Protein 4R5Z (pdb70)

Organism: Mycobacterium tuberculosis (strain ATCC 25618 / H37Rv) (NCBI:txid83332)

InterPro domains:
  IPR001917 Aminotransferase, class-II, pyridoxal-phosphate binding site [PS00599] (214-223)
  IPR004839 Aminotransferase, class I/classII, large domain [PF00155] (25-338)
  IPR005861 Histidinol-phosphate aminotransferase family [MF_01023] (4-350)
  IPR015421 Pyridoxal phosphate-dependent transferase, major domain [G3DSA:3.40.640.10] (36-262)
  IPR015422 Pyridoxal phosphate-dependent transferase, small domain [G3DSA:3.90.1150.10] (7-343)
  IPR015424 Pyridoxal phosphate-dependent transferase [SSF53383] (19-348)
  IPR024892 Aromatic amino acid aminotransferase [MF_01513] (5-351)
  IPR024892 Aromatic amino acid aminotransferase [NF002878] (1-352)
  IPR050106 Histidinol-phosphate aminotransferase [PTHR43643] (7-349)

Solvent-accessible surface area: 48320 Å² total; per-residue (Å²): 127,68,8,90,39,14,92,70,10,85,77,13,61,60,27,96,41,10,134,100,52,31,4,14,11,32,1,0,13,0,4,24,44,114,34,23,11,31,61,4,37,12,9,2,15,131,15,0,63,80,1,6,61,42,7,69,34,28,1,89,128,0,26,42,22,2,5,202,94,26,21,148,76,16,39,62,102,35,0,0,4,0,1,0,17,13,12,0,0,12,9,0,2,14,0,0,2,23,76,41,10,36,0,0,0,0,59,47,0,28,33,3,1,10,8,11,0,93,18,22,16,2,77,18,45,70,10,97,39,66,126,68,29,9,32,16,185,30,1,57,79,45,29,66,130,109,0,27,0,1,0,0,6,1,1,1,12,0,2,0,5,16,7,30,35,114,29,0,27,157,8,3,112,54,7,54,44,66,1,0,0,0,0,7,1,12,9,1,19,1,8,67,117,74,59,113,5,104,2,41,21,14,11,154,75,38,57,5,1,0,0,0,19,4,0,3,14,10,18,11,2,0,0,2,6,0,0,9,0,0,0,48,35,74,4,5,76,4,0,49,59,7,16,20,8,16,10,0,6,25,0,0,15,26,0,0,50,11,1,3,118,15,5,131,85,11,64,60,69,5,85,90,26,24,61,22,13,63,79,3,9,61,57,1,108,88,33,31,11,109,15,11,96,11,12,0,1,0,0,6,1,42,10,25,101,108,1,120,50,0,26,89,55,0,55,121,39,50,4,9,3,15,61,11,56,105,64,0,0,8,2,4,4,12,19,70,60,24,2,50,16,2,3,149,6,0,91,120,1,98,97,99,113,132,67,8,91,40,13,91,79,10,84,77,14,60,55,28,97,36,10,151,102,68,128,84,22,46,27,1,0,12,0,4,22,42,117,37,25,23,111,61,3,51,33,5,3,25,117,17,3,52,49,0,5,62,44,8,68,32,29,2,100,75,0,29,34,1,3,6,109,94,23,21,147,75,18,40,64,106,36,0,0,4,0,1,0,15,12,13,0,0,12,8,0,2,15,0,0,2,20,80,22,11,29,0,0,0,0,62,44,0,24,33,2,0,8,8,12,0,100,18,24,15,3,71,18,39,71,9,97,36,72,124,65,31,11,35,18,188,31,1,57,82,35,34,64,130,106,1,31,0,0,0,0,5,2,1,1,11,0,2,0,5,23,10,33,32,96,35,0,26,150,9,3,116,61,5,52,46,67,1,0,0,0,0,5,0,14,8,0,21,1,9,66,113,68,68,117,6,102,2,41,22,12,10,141,75,39,57,5,1,0,0,0,21,5,0,3,12,10,18,11,3,0,0,2,7,0,0,12,0,0,0,52,34,77,4,6,77,4,0,46,55,6,18,21,6,15,11,0,5,24,0,0,14,23,0,0,25,10,0,4,40,16,6,128,98,10,62,59,74,6,83,86,25,28,61,20,13,66,84,3,11,60,62,0,116,94,17,54,6,107,11,10,98,10,11,0,0,0,0,7,0,32,7,23,101,102,1,150,65,0,28,102,49,0,52,98,48,152,4,14,4,13,64,10,56,106,64,0,0,6,3,4,4,11,26,65,142,36,3,42,16,2,4,141,10,0,108,109,0,66,91,88,115,130,69,8,84,38,15,84,84,10,87,76,13,59,58,30,97,44,12,145,108,68,126,57,24,46,30,1,0,11,0,5,23,46,117,33,24,26,109,62,4,51,32,7,4,24,120,16,4,49,50,0,6,61,40,7,69,27,31,2,100,72,0,28,28,5,2,6,114,101,24,20,144,76,18,37,66,107,35,0,0,4,0,2,0,14,13,13,0,0,12,8,0,2,14,0,0,2,19,81,23,10,31,0,0,0,0,63,48,1,23,36,2,0,8,9,13,0,99,15,24,17,3,73,16,41,72,8,98,34,71,133,65,32,10,26,16,175,27,1,58,72,36,33,63,118,97,0,29,0,0,0,0,6,1,1,0,10,0,3,0,6,18,6,32,38,106,48,0,15,126,10,3,96,61,6,52,50,65,1,0,0,0,0,5,0,14,9,0,21,1,10,69,117,75,57,117,6,106,2,41,22,15,11,142,76,39,58,5,0,0,0,0,20,6,0,3,13,10,17,10,2,0,0,2,6,0,0,11,0,0,0,54,30,78,3,6,75,4,0,48,57,7,17,21,8,16,11,0,4,23,0,0,15,23,0,0,25,10,1,5,51,16,4,131,98,10,57,59,74,6,85,86,29,25,60,20,14,64,77,4,10,56,56,2,106,90,30,34,5,109,14,10,98,10,13,0,1,0,0,6,0,44,24,23,93,135,1,121,58,0,25,91,67,0,62,124,34,142,3,12,4,17,62,10,55,105,64,0,0,7,2,4,5,13,15,66,122,36,3,54,15,2,3,133,6,0,101,129,5,98,92,105,110,134,78,10,94,40,11,92,69,8,84,77,12,62,56,29,95,43,10,150,102,57,35,5,12,11,36,0,0,10,0,4,23,40,116,34,24,12,31,62,4,39,24,22,2,17,156,14,0,50,80,0,7,64,44,6,68,30,30,2,87,115,0,28,29,5,2,7,160,88,25,20,146,78,20,37,64,103,36,0,0,5,0,1,0,15,11,11,0,0,11,8,0,2,16,0,0,1,21,82,29,11,32,0,0,0,0,64,48,0,24,34,3,0,8,8,12,0,97,16,24,11,3,71,14,39,69,4,97,38,68,120,67,30,12,33,16,190,34,0,56,88,43,30,66,129,93,0,34,0,0,1,0,6,2,1,1,12,0,2,0,4,14,7,30,34,104,52,0,16,131,10,3,98,58,5,51,46,67,0,0,0,0,0,5,0,15,8,0,21,1,8,66,116,74,64,111,4,103,3,42,22,13,11,143,75,38,53,5,1,0,0,0,22,5,0,3,13,12,18,11,2,0,0,2,6,0,0,9,0,0,0,52,34,78,4,6,75,4,0,46,62,7,18,20,7,16,10,0,6,25,0,0,14,24,0,0,52,11,1,6,118,16,7,130,86,8,57,59,72,6,86,90,26,25,60,21,14,63,78,3,10,57,56,1,109,92,29,31,5,106,14,10,95,11,12,0,1,0,0,6,0,42,16,22,98,89,1,123,58,0,26,90,59,0,53,118,40,57,5,11,4,15,61,11,54,102,64,0,0,7,3,3,4,12,12,70,63,23,2,46,18,2,3,145,6,0,101,117,0,76,88,101,107

Nearest PDB structures (foldseek):
  4r5z-assembly2_C  TM=1.002E+00  e=1.868E-72  Mycobacterium tuberculosis H37Rv
  4wbt-assembly2_B-3  TM=9.098E-01  e=1.472E-32  Sinorhizobium meliloti 1021
  3cq5-assembly2_C  TM=9.211E-01  e=3.337E-32  unclassified
  4wbt-assembly1_C-2  TM=8.959E-01  e=2.641E-32  Sinorhizobium meliloti 1021
  1uu1-assembly1_A  TM=8.894E-01  e=3.536E-27  Thermotoga maritima

Structure (mmCIF, N/CA/C/O backbone):
data_4R5Z
#
_entry.id   4R5Z
#
_cell.length_a   256.920
_cell.length_b   77.556
_cell.length_c   117.914
_cell.angle_alpha   90.00
_cell.angle_beta   90.00
_cell.angle_gamma   90.00
#
_symmetry.space_group_name_H-M   'P 21 21 2'
#
loop_
_entity.id
_entity.type
_entity.pdbx_description
1 polymer 'Putative phenylalanine aminotransferase'
2 non-polymer 'SUCCINIC ACID'
3 non-polymer "4'-DEOXY-4'-AMINOPYRIDOXAL-5'-PHOSPHATE"
4 non-polymer GLYCEROL
5 non-polymer '4-(2-HYDROXYETHYL)-1-PIPERAZINE ETHANESULFONIC ACID'
6 water water
#
loop_
_atom_site.group_PDB
_atom_site.id
_atom_site.type_symbol
_atom_site.label_atom_id
_atom_site.label_alt_id
_atom_site.label_comp_id
_atom_site.label_asym_id
_atom_site.label_entity_id
_atom_site.label_seq_id
_atom_site.pdbx_PDB_ins_code
_atom_site.Cartn_x
_atom_site.Cartn_y
_atom_site.Cartn_z
_atom_site.occupancy
_atom_site.B_iso_or_equiv
_atom_site.auth_seq_id
_atom_site.auth_comp_id
_atom_site.auth_asym_id
_atom_site.auth_atom_id
_atom_site.pdbx_PDB_model_num
ATOM 1 N N . VAL A 1 2 ? 80.533 -43.507 -32.352 1.00 52.02 1 VAL A N 1
ATOM 2 C CA . VAL A 1 2 ? 80.814 -42.742 -31.104 1.00 50.11 1 VAL A CA 1
ATOM 3 C C . VAL A 1 2 ? 79.834 -41.580 -30.974 1.00 48.05 1 VAL A C 1
ATOM 4 O O . VAL A 1 2 ? 79.507 -40.907 -31.953 1.00 47.86 1 VAL A O 1
ATOM 8 N N . THR A 1 3 ? 79.356 -41.373 -29.753 1.00 46.08 2 THR A N 1
ATOM 9 C CA . THR A 1 3 ? 78.434 -40.293 -29.439 1.00 43.91 2 THR A CA 1
ATOM 10 C C . THR A 1 3 ? 79.064 -39.366 -28.409 1.00 40.93 2 THR A C 1
ATOM 11 O O . THR A 1 3 ? 80.052 -39.721 -27.762 1.00 39.31 2 THR A O 1
ATOM 15 N N . ALA A 1 4 ? 78.495 -38.175 -28.263 1.00 37.73 3 ALA A N 1
ATOM 16 C CA . ALA A 1 4 ? 78.918 -37.256 -27.214 1.00 35.46 3 ALA A CA 1
ATOM 17 C C . ALA A 1 4 ? 78.733 -37.908 -25.849 1.00 34.05 3 ALA A C 1
ATOM 18 O O . ALA A 1 4 ? 77.685 -38.481 -25.562 1.00 33.26 3 ALA A O 1
ATOM 20 N N . ARG A 1 5 ? 79.760 -37.814 -25.013 1.00 33.16 4 ARG A N 1
ATOM 21 C CA . ARG A 1 5 ? 79.701 -38.325 -23.655 1.00 33.42 4 ARG A CA 1
ATOM 22 C C . ARG A 1 5 ? 78.835 -37.392 -22.799 1.00 32.30 4 ARG A C 1
ATOM 23 O O . ARG A 1 5 ? 79.158 -36.221 -22.636 1.00 31.30 4 ARG A O 1
ATOM 31 N N . LEU A 1 6 ? 77.726 -37.921 -22.282 1.00 32.01 5 LEU A N 1
ATOM 32 C CA . LEU A 1 6 ? 76.804 -37.161 -21.433 1.00 31.69 5 LEU A CA 1
ATOM 33 C C . LEU A 1 6 ? 76.889 -37.664 -20.003 1.00 31.74 5 LEU A C 1
ATOM 34 O O . LEU A 1 6 ? 77.423 -38.748 -19.744 1.00 31.47 5 LEU A O 1
ATOM 39 N N . ARG A 1 7 ? 76.356 -36.881 -19.071 1.00 30.42 6 ARG A N 1
ATOM 40 C CA . ARG A 1 7 ? 76.434 -37.234 -17.660 1.00 30.15 6 ARG A CA 1
ATOM 41 C C . ARG A 1 7 ? 75.683 -38.531 -17.360 1.00 31.58 6 ARG A C 1
ATOM 42 O O . ARG A 1 7 ? 74.560 -38.719 -17.834 1.00 30.59 6 ARG A O 1
ATOM 50 N N . PRO A 1 8 ? 76.283 -39.420 -16.542 1.00 33.09 7 PRO A N 1
ATOM 51 C CA . PRO A 1 8 ? 75.614 -40.681 -16.219 1.00 33.98 7 PRO A CA 1
ATOM 52 C C . PRO A 1 8 ? 74.280 -40.529 -15.478 1.00 34.50 7 PRO A C 1
ATOM 53 O O . PRO A 1 8 ? 73.453 -41.437 -15.531 1.00 32.21 7 PRO A O 1
ATOM 57 N N . GLU A 1 9 ? 74.066 -39.391 -14.815 1.00 35.87 8 GLU A N 1
ATOM 58 C CA . GLU A 1 9 ? 72.817 -39.140 -14.079 1.00 36.37 8 GLU A CA 1
ATOM 59 C C . GLU A 1 9 ? 71.582 -39.027 -14.973 1.00 36.08 8 GLU A C 1
ATOM 60 O O . GLU A 1 9 ? 70.460 -39.128 -14.485 1.00 36.81 8 GLU A O 1
ATOM 66 N N . LEU A 1 10 ? 71.782 -38.786 -16.265 1.00 35.30 9 LEU A N 1
ATOM 67 C CA . LEU A 1 10 ? 70.671 -38.626 -17.201 1.00 36.07 9 LEU A CA 1
ATOM 68 C C . LEU A 1 10 ? 69.907 -39.915 -17.464 1.00 36.50 9 LEU A C 1
ATOM 69 O O . LEU A 1 10 ? 68.696 -39.883 -17.719 1.00 33.59 9 LEU A O 1
ATOM 74 N N . ALA A 1 11 ? 70.612 -41.044 -17.427 1.00 37.78 10 ALA A N 1
ATOM 75 C CA . ALA A 1 11 ? 69.979 -42.345 -17.656 1.00 38.16 10 ALA A CA 1
ATOM 76 C C . ALA A 1 11 ? 69.026 -42.654 -16.511 1.00 38.32 10 ALA A C 1
ATOM 77 O O . ALA A 1 11 ? 69.420 -42.653 -15.346 1.00 41.46 10 ALA A O 1
ATOM 79 N N . GLY A 1 12 ? 67.766 -42.905 -16.837 1.00 38.27 11 GLY A N 1
ATOM 80 C CA . GLY A 1 12 ? 66.755 -43.124 -15.809 1.00 37.65 11 GLY A CA 1
ATOM 81 C C . GLY A 1 12 ? 66.405 -41.885 -14.992 1.00 36.38 11 GLY A C 1
ATOM 82 O O . GLY A 1 12 ? 65.790 -42.007 -13.935 1.00 35.79 11 GLY A O 1
ATOM 83 N N . LEU A 1 13 ? 66.784 -40.694 -15.464 1.00 35.08 12 LEU A N 1
ATOM 84 C CA . LEU A 1 13 ? 66.339 -39.455 -14.822 1.00 34.53 12 LEU A CA 1
ATOM 85 C C . LEU A 1 13 ? 64.813 -39.396 -14.929 1.00 34.62 12 LEU A C 1
ATOM 86 O O . LEU A 1 13 ? 64.269 -39.565 -16.021 1.00 33.63 12 LEU A O 1
ATOM 91 N N . PRO A 1 14 ? 64.115 -39.192 -13.798 1.00 34.69 13 PRO A N 1
ATOM 92 C CA . PRO A 1 14 ? 62.646 -39.190 -13.841 1.00 35.68 13 PRO A CA 1
ATOM 93 C C . PRO A 1 14 ? 62.064 -37.889 -14.420 1.00 36.40 13 PRO A C 1
ATOM 94 O O . PRO A 1 14 ? 61.578 -37.028 -13.670 1.00 37.33 13 PRO A O 1
ATOM 98 N N . VAL A 1 15 ? 62.095 -37.778 -15.748 1.00 34.67 14 VAL A N 1
ATOM 99 C CA . VAL A 1 15 ? 61.639 -36.572 -16.461 1.00 34.69 14 VAL A CA 1
ATOM 100 C C . VAL A 1 15 ? 60.190 -36.225 -16.096 1.00 33.58 14 VAL A C 1
ATOM 101 O O . VAL A 1 15 ? 59.354 -37.113 -15.929 1.00 32.35 14 VAL A O 1
ATOM 105 N N . TYR A 1 16 ? 59.907 -34.928 -15.975 1.00 32.21 15 TYR A N 1
ATOM 106 C CA . TYR A 1 16 ? 58.563 -34.445 -15.652 1.00 29.80 15 TYR A CA 1
ATOM 107 C C . TYR A 1 16 ? 57.582 -34.755 -16.783 1.00 28.43 15 TYR A C 1
ATOM 108 O O . TYR A 1 16 ? 57.863 -34.470 -17.939 1.00 28.08 15 TYR A O 1
ATOM 117 N N . VAL A 1 17 ? 56.431 -35.328 -16.434 1.00 28.35 16 VAL A N 1
ATOM 118 C CA . VAL A 1 17 ? 55.389 -35.671 -17.415 1.00 27.59 16 VAL A CA 1
ATOM 119 C C . VAL A 1 17 ? 54.167 -34.773 -17.196 1.00 26.60 16 VAL A C 1
ATOM 120 O O . VAL A 1 17 ? 53.523 -34.846 -16.156 1.00 25.71 16 VAL A O 1
ATOM 124 N N . PRO A 1 18 ? 53.850 -33.917 -18.178 1.00 26.11 17 PRO A N 1
ATOM 125 C CA . PRO A 1 18 ? 52.753 -32.965 -18.018 1.00 26.18 17 PRO A CA 1
ATOM 126 C C . PRO A 1 18 ? 51.383 -33.602 -18.187 1.00 26.57 17 PRO A C 1
ATOM 127 O O . PRO A 1 18 ? 51.277 -34.695 -18.742 1.00 26.47 17 PRO A O 1
ATOM 131 N N . GLY A 1 19 ? 50.348 -32.910 -17.719 1.00 26.73 18 GLY A N 1
ATOM 132 C CA . GLY A 1 19 ? 48.970 -33.339 -17.921 1.00 27.39 18 GLY A CA 1
ATOM 133 C C . GLY A 1 19 ? 48.646 -33.294 -19.401 1.00 28.98 18 GLY A C 1
ATOM 134 O O . GLY A 1 19 ? 49.097 -32.399 -20.109 1.00 27.83 18 GLY A O 1
ATOM 135 N N . LYS A 1 20 ? 47.871 -34.262 -19.870 1.00 30.66 19 LYS A N 1
ATOM 136 C CA . LYS A 1 20 ? 47.580 -34.379 -21.291 1.00 32.95 19 LYS A CA 1
ATOM 137 C C . LYS A 1 20 ? 46.526 -33.374 -21.733 1.00 33.38 19 LYS A C 1
ATOM 138 O O . LYS A 1 20 ? 45.679 -32.956 -20.941 1.00 33.85 19 LYS A O 1
ATOM 144 N N . THR A 1 21 ? 46.612 -32.984 -23.001 1.00 33.85 20 THR A N 1
ATOM 145 C CA . THR A 1 21 ? 45.579 -32.199 -23.666 1.00 35.82 20 THR A CA 1
ATOM 146 C C . THR A 1 21 ? 45.000 -33.077 -24.763 1.00 33.37 20 THR A C 1
ATOM 147 O O . THR A 1 21 ? 45.734 -33.528 -25.639 1.00 33.16 20 THR A O 1
ATOM 151 N N . VAL A 1 22 ? 43.695 -33.323 -24.713 1.00 31.42 21 VAL A N 1
ATOM 152 C CA . VAL A 1 22 ? 43.053 -34.255 -25.637 1.00 29.88 21 VAL A CA 1
ATOM 153 C C . VAL A 1 22 ? 41.877 -33.588 -26.356 1.00 29.29 21 VAL A C 1
ATOM 154 O O . VAL A 1 22 ? 40.915 -33.170 -25.704 1.00 27.61 21 VAL A O 1
ATOM 158 N N . PRO A 1 23 ? 41.936 -33.504 -27.701 1.00 27.70 22 PRO A N 1
ATOM 159 C CA . PRO A 1 23 ? 40.800 -32.965 -28.453 1.00 27.42 22 PRO A CA 1
ATOM 160 C C . PRO A 1 23 ? 39.472 -33.619 -28.082 1.00 26.88 22 PRO A C 1
ATOM 161 O O . PRO A 1 23 ? 39.401 -34.834 -27.942 1.00 26.43 22 PRO A O 1
ATOM 165 N N . GLY A 1 24 ? 38.438 -32.807 -27.909 1.00 27.07 23 GLY A N 1
ATOM 166 C CA . GLY A 1 24 ? 37.101 -33.311 -27.623 1.00 27.11 23 GLY A CA 1
ATOM 167 C C . GLY A 1 24 ? 36.821 -33.535 -26.151 1.00 27.32 23 GLY A C 1
ATOM 168 O O . GLY A 1 24 ? 35.676 -33.795 -25.779 1.00 27.58 23 GLY A O 1
ATOM 169 N N . ALA A 1 25 ? 37.857 -33.438 -25.313 1.00 27.52 24 ALA A N 1
ATOM 170 C CA . ALA A 1 25 ? 37.757 -33.811 -23.902 1.00 27.48 24 ALA A CA 1
ATOM 171 C C . ALA A 1 25 ? 37.844 -32.603 -22.974 1.00 28.09 24 ALA A C 1
ATOM 172 O O . ALA A 1 25 ? 38.525 -31.622 -23.271 1.00 28.11 24 ALA A O 1
ATOM 174 N N . ILE A 1 26 ? 37.155 -32.689 -21.842 1.00 28.47 25 ILE A N 1
ATOM 175 C CA . ILE A 1 26 ? 37.289 -31.678 -20.796 1.00 29.58 25 ILE A CA 1
ATOM 176 C C . ILE A 1 26 ? 38.537 -31.988 -19.978 1.00 28.80 25 ILE A C 1
ATOM 177 O O . ILE A 1 26 ? 38.825 -33.153 -19.688 1.00 28.51 25 ILE A O 1
ATOM 182 N N . LYS A 1 27 ? 39.297 -30.952 -19.638 1.00 27.71 26 LYS A N 1
ATOM 183 C CA . LYS A 1 27 ? 40.583 -31.147 -18.978 1.00 27.32 26 LYS A CA 1
ATOM 184 C C . LYS A 1 27 ? 40.500 -30.880 -17.483 1.00 26.20 26 LYS A C 1
ATOM 185 O O . LYS A 1 27 ? 40.264 -29.754 -17.056 1.00 26.03 26 LYS A O 1
ATOM 191 N N . LEU A 1 28 ? 40.714 -31.929 -16.698 1.00 24.58 27 LEU A N 1
ATOM 192 C CA . LEU A 1 28 ? 40.723 -31.827 -15.250 1.00 24.45 27 LEU A CA 1
ATOM 193 C C . LEU A 1 28 ? 42.033 -32.383 -14.701 1.00 24.08 27 LEU A C 1
ATOM 194 O O . LEU A 1 28 ? 42.053 -32.985 -13.623 1.00 24.15 27 LEU A O 1
ATOM 199 N N . ALA A 1 29 ? 43.125 -32.170 -15.442 1.00 24.01 28 ALA A N 1
ATOM 200 C CA . ALA A 1 29 ? 44.400 -32.834 -15.161 1.00 23.10 28 ALA A CA 1
ATOM 201 C C . ALA A 1 29 ? 45.579 -31.920 -14.870 1.00 23.56 28 ALA A C 1
ATOM 202 O O . ALA A 1 29 ? 46.664 -32.425 -14.573 1.00 23.08 28 ALA A O 1
ATOM 204 N N . SER A 1 30 ? 45.403 -30.599 -14.961 1.00 23.42 29 SER A N 1
ATOM 205 C CA . SER A 1 30 ? 46.528 -29.674 -14.758 1.00 23.36 29 SER A CA 1
ATOM 206 C C . SER A 1 30 ? 46.276 -28.566 -13.732 1.00 22.98 29 SER A C 1
ATOM 207 O O . SER A 1 30 ? 47.071 -27.632 -13.622 1.00 22.96 29 SER A O 1
ATOM 210 N N . ASN A 1 31 ? 45.187 -28.677 -12.977 1.00 22.31 30 ASN A N 1
ATOM 211 C CA . ASN A 1 31 ? 44.828 -27.683 -11.952 1.00 22.53 30 ASN A CA 1
ATOM 212 C C . ASN A 1 31 ? 44.693 -26.252 -12.475 1.00 22.06 30 ASN A C 1
ATOM 213 O O . ASN A 1 31 ? 44.923 -25.293 -11.737 1.00 23.63 30 ASN A O 1
ATOM 218 N N . GLU A 1 32 ? 44.301 -26.109 -13.732 1.00 21.47 31 GLU A N 1
ATOM 219 C CA . GLU A 1 32 ? 44.099 -24.791 -14.330 1.00 21.53 31 GLU A CA 1
ATOM 220 C C . GLU A 1 32 ? 42.749 -24.215 -13.900 1.00 22.41 31 GLU A C 1
ATOM 221 O O . GLU A 1 32 ? 41.789 -24.958 -13.679 1.00 21.74 31 GLU A O 1
ATOM 227 N N . THR A 1 33 ? 42.675 -22.892 -13.781 1.00 22.69 32 THR A N 1
ATOM 228 C CA . THR A 1 33 ? 41.388 -22.220 -13.647 1.00 22.90 32 THR A CA 1
ATOM 229 C C . THR A 1 33 ? 40.828 -22.028 -15.047 1.00 23.02 32 THR A C 1
ATOM 230 O O . THR A 1 33 ? 41.578 -22.073 -16.025 1.00 23.79 32 THR A O 1
ATOM 234 N N . VAL A 1 34 ? 39.514 -21.838 -15.149 1.00 22.75 33 VAL A N 1
ATOM 235 C CA . VAL A 1 34 ? 38.820 -21.963 -16.438 1.00 23.38 33 VAL A CA 1
ATOM 236 C C . VAL A 1 34 ? 38.610 -20.666 -17.221 1.00 23.65 33 VAL A C 1
ATOM 237 O O . VAL A 1 34 ? 38.142 -20.717 -18.350 1.00 23.34 33 VAL A O 1
ATOM 241 N N . PHE A 1 35 ? 38.977 -19.518 -16.650 1.00 24.27 34 PHE A N 1
ATOM 242 C CA . PHE A 1 35 ? 38.651 -18.221 -17.261 1.00 24.57 34 PHE A CA 1
ATOM 243 C C . PHE A 1 35 ? 39.805 -17.557 -17.987 1.00 24.42 34 PHE A C 1
ATOM 244 O O . PHE A 1 35 ? 40.926 -17.518 -17.490 1.00 23.57 34 PHE A O 1
ATOM 252 N N . GLY A 1 36 ? 39.509 -17.016 -19.165 1.00 24.76 35 GLY A N 1
ATOM 253 C CA . GLY A 1 36 ? 40.458 -16.190 -19.901 1.00 25.41 35 GLY A CA 1
ATOM 254 C C . GLY A 1 36 ? 40.736 -14.881 -19.179 1.00 25.00 35 GLY A C 1
ATOM 255 O O . GLY A 1 36 ? 40.100 -14.582 -18.170 1.00 25.04 35 GLY A O 1
ATOM 256 N N . PRO A 1 37 ? 41.699 -14.099 -19.684 1.00 24.53 36 PRO A N 1
ATOM 257 C CA . PRO A 1 37 ? 42.140 -12.897 -18.982 1.00 24.50 36 PRO A CA 1
ATOM 258 C C . PRO A 1 37 ? 41.080 -11.790 -18.923 1.00 23.43 36 PRO A C 1
ATOM 259 O O . PRO A 1 37 ? 40.290 -11.634 -19.851 1.00 22.40 36 PRO A O 1
ATOM 263 N N . LEU A 1 38 ? 41.077 -11.045 -17.821 1.00 23.06 37 LEU A N 1
ATOM 264 C CA . LEU A 1 38 ? 40.265 -9.833 -17.686 1.00 23.34 37 LEU A CA 1
ATOM 265 C C . LEU A 1 38 ? 40.687 -8.785 -18.718 1.00 22.78 37 LEU A C 1
ATOM 266 O O . LEU A 1 38 ? 41.828 -8.800 -19.182 1.00 23.12 37 LEU A O 1
ATOM 271 N N . PRO A 1 39 ? 39.781 -7.851 -19.063 1.00 23.01 38 PRO A N 1
ATOM 272 C CA . PRO A 1 39 ? 40.117 -6.780 -20.012 1.00 22.29 38 PRO A CA 1
ATOM 273 C C . PRO A 1 39 ? 41.439 -6.063 -19.728 1.00 21.93 38 PRO A C 1
ATOM 274 O O . PRO A 1 39 ? 42.221 -5.850 -20.646 1.00 21.69 38 PRO A O 1
ATOM 278 N N . SER A 1 40 ? 41.688 -5.698 -18.473 1.00 21.71 39 SER A N 1
ATOM 279 C CA . SER A 1 40 ? 42.925 -4.994 -18.115 1.00 22.09 39 SER A CA 1
ATOM 280 C C . SER A 1 40 ? 44.175 -5.864 -18.316 1.00 21.65 39 SER A C 1
ATOM 281 O O . SER A 1 40 ? 45.244 -5.358 -18.650 1.00 22.02 39 SER A O 1
ATOM 284 N N . VAL A 1 41 ? 44.036 -7.171 -18.113 1.00 21.58 40 VAL A N 1
ATOM 285 C CA . VAL A 1 41 ? 45.148 -8.099 -18.295 1.00 21.49 40 VAL A CA 1
ATOM 286 C C . VAL A 1 41 ? 45.421 -8.265 -19.789 1.00 22.03 40 VAL A C 1
ATOM 287 O O . VAL A 1 41 ? 46.567 -8.215 -20.234 1.00 22.24 40 VAL A O 1
ATOM 291 N N . ARG A 1 42 ? 44.358 -8.426 -20.567 1.00 22.17 41 ARG A N 1
ATOM 292 C CA . ARG A 1 42 ? 44.475 -8.479 -22.014 1.00 22.35 41 ARG A CA 1
ATOM 293 C C . ARG A 1 42 ? 45.127 -7.208 -22.571 1.00 22.19 41 ARG A C 1
ATOM 294 O O . ARG A 1 42 ? 45.951 -7.283 -23.472 1.00 21.46 41 ARG A O 1
ATOM 302 N N . ALA A 1 43 ? 44.755 -6.052 -22.026 1.00 21.67 42 ALA A N 1
ATOM 303 C CA . ALA A 1 43 ? 45.299 -4.788 -22.486 1.00 21.87 42 ALA A CA 1
ATOM 304 C C . ALA A 1 43 ? 46.807 -4.712 -22.233 1.00 21.47 42 ALA A C 1
ATOM 305 O O . ALA A 1 43 ? 47.562 -4.276 -23.099 1.00 21.93 42 ALA A O 1
ATOM 307 N N . ALA A 1 44 ? 47.232 -5.153 -21.050 1.00 21.28 43 ALA A N 1
ATOM 308 C CA . ALA A 1 44 ? 48.648 -5.153 -20.674 1.00 21.30 43 ALA A CA 1
ATOM 309 C C . ALA A 1 44 ? 49.483 -6.088 -21.548 1.00 21.14 43 ALA A C 1
ATOM 310 O O . ALA A 1 44 ? 50.635 -5.782 -21.884 1.00 21.60 43 ALA A O 1
ATOM 312 N N . ILE A 1 45 ? 48.907 -7.230 -21.910 1.00 21.04 44 ILE A N 1
ATOM 313 C CA . ILE A 1 45 ? 49.584 -8.162 -22.804 1.00 21.21 44 ILE A CA 1
ATOM 314 C C . ILE A 1 45 ? 49.810 -7.500 -24.171 1.00 21.56 44 ILE A C 1
ATOM 315 O O . ILE A 1 45 ? 50.917 -7.553 -24.712 1.00 20.69 44 ILE A O 1
ATOM 320 N N . ASP A 1 46 ? 48.782 -6.855 -24.720 1.00 22.22 45 ASP A N 1
ATOM 321 C CA . ASP A 1 46 ? 48.939 -6.223 -26.040 1.00 22.94 45 ASP A CA 1
ATOM 322 C C . ASP A 1 46 ? 49.885 -5.024 -26.008 1.00 23.03 45 ASP A C 1
ATOM 323 O O . ASP A 1 46 ? 50.661 -4.812 -26.940 1.00 23.29 45 ASP A O 1
ATOM 328 N N . ARG A 1 47 ? 49.828 -4.248 -24.929 1.00 24.14 46 ARG A N 1
ATOM 329 C CA . ARG A 1 47 ? 50.731 -3.111 -24.742 1.00 25.39 46 ARG A CA 1
ATOM 330 C C . ARG A 1 47 ? 52.184 -3.588 -24.715 1.00 24.46 46 ARG A C 1
ATOM 331 O O . ARG A 1 47 ? 53.047 -3.001 -25.367 1.00 24.27 46 ARG A O 1
ATOM 339 N N . ALA A 1 48 ? 52.437 -4.673 -23.986 1.00 23.23 47 ALA A N 1
ATOM 340 C CA . ALA A 1 48 ? 53.767 -5.273 -23.925 1.00 22.58 47 ALA A CA 1
ATOM 341 C C . ALA A 1 48 ? 54.172 -5.862 -25.276 1.00 22.30 47 ALA A C 1
ATOM 342 O O . ALA A 1 48 ? 55.362 -5.891 -25.623 1.00 20.95 47 ALA A O 1
ATOM 344 N N . THR A 1 49 ? 53.185 -6.323 -26.037 1.00 21.59 48 THR A N 1
ATOM 345 C CA . THR A 1 49 ? 53.436 -6.863 -27.373 1.00 22.26 48 THR A CA 1
ATOM 346 C C . THR A 1 49 ? 54.077 -5.830 -28.309 1.00 21.92 48 THR A C 1
ATOM 347 O O . THR A 1 49 ? 54.861 -6.189 -29.184 1.00 21.53 48 THR A O 1
ATOM 351 N N . ASP A 1 50 ? 53.765 -4.552 -28.105 1.00 22.64 49 ASP A N 1
ATOM 352 C CA . ASP A 1 50 ? 54.344 -3.477 -28.921 1.00 23.39 49 ASP A CA 1
ATOM 353 C C . ASP A 1 50 ? 55.875 -3.481 -28.950 1.00 23.17 49 ASP A C 1
ATOM 354 O O . ASP A 1 50 ? 56.470 -3.143 -29.969 1.00 22.88 49 ASP A O 1
ATOM 359 N N . THR A 1 51 ? 56.507 -3.836 -27.834 1.00 23.27 50 THR A N 1
ATOM 360 C CA . THR A 1 51 ? 57.962 -3.744 -27.714 1.00 23.85 50 THR A CA 1
ATOM 361 C C . THR A 1 51 ? 58.609 -5.115 -27.528 1.00 23.72 50 THR A C 1
ATOM 362 O O . THR A 1 51 ? 59.655 -5.245 -26.888 1.00 22.46 50 THR A O 1
ATOM 366 N N . VAL A 1 52 ? 58.011 -6.132 -28.147 1.00 24.03 51 VAL A N 1
ATOM 367 C CA . VAL A 1 52 ? 58.504 -7.496 -28.031 1.00 23.80 51 VAL A CA 1
ATOM 368 C C . VAL A 1 52 ? 59.886 -7.699 -28.680 1.00 23.78 51 VAL A C 1
ATOM 369 O O . VAL A 1 52 ? 60.548 -8.701 -28.430 1.00 23.40 51 VAL A O 1
ATOM 373 N N . ASN A 1 53 ? 60.311 -6.755 -29.518 1.00 22.77 52 ASN A N 1
ATOM 374 C CA . ASN A 1 53 ? 61.678 -6.746 -30.041 1.00 22.97 52 ASN A CA 1
ATOM 375 C C . ASN A 1 53 ? 62.743 -6.438 -28.982 1.00 23.15 52 ASN A C 1
ATOM 376 O O . ASN A 1 53 ? 63.919 -6.705 -29.205 1.00 23.26 52 ASN A O 1
ATOM 381 N N . ARG A 1 54 ? 62.327 -5.858 -27.856 1.00 23.37 53 ARG A N 1
ATOM 382 C CA . ARG A 1 54 ? 63.229 -5.535 -26.753 1.00 22.91 53 ARG A CA 1
ATOM 383 C C . ARG A 1 54 ? 63.206 -6.628 -25.693 1.00 22.07 53 ARG A C 1
ATOM 384 O O . ARG A 1 54 ? 62.178 -7.266 -25.465 1.00 21.39 53 ARG A O 1
ATOM 392 N N . TYR A 1 55 ? 64.354 -6.837 -25.049 1.00 21.41 54 TYR A N 1
ATOM 393 C CA . TYR A 1 55 ? 64.478 -7.810 -23.962 1.00 20.54 54 TYR A CA 1
ATOM 394 C C . TYR A 1 55 ? 63.575 -7.433 -22.786 1.00 19.79 54 TYR A C 1
ATOM 395 O O . TYR A 1 55 ? 63.236 -6.270 -22.613 1.00 19.19 54 TYR A O 1
ATOM 404 N N . PRO A 1 56 ? 63.172 -8.423 -21.972 1.00 19.43 55 PRO A N 1
ATOM 405 C CA . PRO A 1 56 ? 62.454 -8.060 -20.758 1.00 19.60 55 PRO A CA 1
ATOM 406 C C . PRO A 1 56 ? 63.378 -7.421 -19.745 1.00 19.46 55 PRO A C 1
ATOM 407 O O . PRO A 1 56 ? 64.588 -7.518 -19.874 1.00 18.74 55 PRO A O 1
ATOM 411 N N . ASP A 1 57 ? 62.795 -6.810 -18.725 1.00 20.08 56 ASP A N 1
ATOM 412 C CA . ASP A 1 57 ? 63.553 -6.414 -17.551 1.00 20.36 56 ASP A CA 1
ATOM 413 C C . ASP A 1 57 ? 64.020 -7.695 -16.858 1.00 20.09 56 ASP A C 1
ATOM 414 O O . ASP A 1 57 ? 63.209 -8.482 -16.366 1.00 19.79 56 ASP A O 1
ATOM 419 N N . ASN A 1 58 ? 65.333 -7.891 -16.839 1.00 20.71 57 ASN A N 1
ATOM 420 C CA . ASN A 1 58 ? 65.954 -9.053 -16.210 1.00 20.48 57 ASN A CA 1
ATOM 421 C C . ASN A 1 58 ? 65.628 -9.149 -14.724 1.00 20.94 57 ASN A C 1
ATOM 422 O O . ASN A 1 58 ? 65.532 -10.244 -14.176 1.00 22.67 57 ASN A O 1
ATOM 427 N N . GLY A 1 59 ? 65.451 -7.997 -14.084 1.00 20.69 58 GLY A N 1
ATOM 428 C CA . GLY A 1 59 ? 65.181 -7.925 -12.660 1.00 20.96 58 GLY A CA 1
ATOM 429 C C . GLY A 1 59 ? 63.714 -7.793 -12.284 1.00 20.70 58 GLY A C 1
ATOM 430 O O . GLY A 1 59 ? 63.404 -7.716 -11.102 1.00 21.20 58 GLY A O 1
ATOM 431 N N . CYS A 1 60 ? 62.805 -7.752 -13.262 1.00 20.24 59 CYS A N 1
ATOM 432 C CA . CYS A 1 60 ? 61.366 -7.692 -12.966 1.00 20.41 59 CYS A CA 1
ATOM 433 C C . CYS A 1 60 ? 61.049 -6.633 -11.896 1.00 20.53 59 CYS A C 1
ATOM 434 O O . CYS A 1 60 ? 60.273 -6.877 -10.972 1.00 19.81 59 CYS A O 1
ATOM 437 N N . VAL A 1 61 ? 61.648 -5.456 -12.044 1.00 20.65 60 VAL A N 1
ATOM 438 C CA . VAL A 1 61 ? 61.641 -4.438 -10.988 1.00 20.84 60 VAL A CA 1
ATOM 439 C C . VAL A 1 61 ? 60.227 -3.988 -10.620 1.00 20.58 60 VAL A C 1
ATOM 440 O O . VAL A 1 61 ? 59.848 -4.016 -9.449 1.00 21.66 60 VAL A O 1
ATOM 444 N N . GLN A 1 62 ? 59.438 -3.592 -11.611 1.00 20.66 61 GLN A N 1
ATOM 445 C CA . GLN A 1 62 ? 58.085 -3.108 -11.335 1.00 20.68 61 GLN A CA 1
ATOM 446 C C . GLN A 1 62 ? 57.169 -4.219 -10.803 1.00 20.29 61 GLN A C 1
ATOM 447 O O . GLN A 1 62 ? 56.329 -3.977 -9.939 1.00 19.91 61 GLN A O 1
ATOM 453 N N . LEU A 1 63 ? 57.348 -5.446 -11.280 1.00 19.92 62 LEU A N 1
ATOM 454 C CA . LEU A 1 63 ? 56.588 -6.572 -10.737 1.00 19.70 62 LEU A CA 1
ATOM 455 C C . LEU A 1 63 ? 56.914 -6.819 -9.257 1.00 19.57 62 LEU A C 1
ATOM 456 O O . LEU A 1 63 ? 56.019 -7.042 -8.450 1.00 19.99 62 LEU A O 1
ATOM 461 N N . LYS A 1 64 ? 58.196 -6.786 -8.910 1.00 20.18 63 LYS A N 1
ATOM 462 C CA . LYS A 1 64 ? 58.619 -6.951 -7.516 1.00 20.05 63 LYS A CA 1
ATOM 463 C C . LYS A 1 64 ? 58.052 -5.863 -6.617 1.00 20.25 63 LYS A C 1
ATOM 464 O O . LYS A 1 64 ? 57.660 -6.134 -5.479 1.00 20.17 63 LYS A O 1
ATOM 470 N N . ALA A 1 65 ? 58.008 -4.632 -7.124 1.00 20.53 64 ALA A N 1
ATOM 471 C CA . ALA A 1 65 ? 57.403 -3.535 -6.372 1.00 20.51 64 ALA A CA 1
ATOM 472 C C . ALA A 1 65 ? 55.917 -3.800 -6.155 1.00 20.21 64 ALA A C 1
ATOM 473 O O . ALA A 1 65 ? 55.423 -3.573 -5.066 1.00 20.66 64 ALA A O 1
ATOM 475 N N . ALA A 1 66 ? 55.220 -4.296 -7.178 1.00 20.24 65 ALA A N 1
ATOM 476 C CA . ALA A 1 66 ? 53.794 -4.622 -7.048 1.00 20.26 65 ALA A CA 1
ATOM 477 C C . ALA A 1 66 ? 53.576 -5.791 -6.089 1.00 19.79 65 ALA A C 1
ATOM 478 O O . ALA A 1 66 ? 52.663 -5.756 -5.267 1.00 18.81 65 ALA A O 1
ATOM 480 N N . LEU A 1 67 ? 54.422 -6.819 -6.184 1.00 19.61 66 LEU A N 1
ATOM 481 C CA . LEU A 1 67 ? 54.321 -7.966 -5.278 1.00 19.66 66 LEU A CA 1
ATOM 482 C C . LEU A 1 67 ? 54.578 -7.568 -3.822 1.00 20.28 66 LEU A C 1
ATOM 483 O O . LEU A 1 67 ? 53.841 -7.968 -2.921 1.00 19.49 66 LEU A O 1
ATOM 488 N N . ALA A 1 68 ? 55.619 -6.770 -3.594 1.00 21.22 67 ALA A N 1
ATOM 489 C CA . ALA A 1 68 ? 55.936 -6.296 -2.248 1.00 22.08 67 ALA A CA 1
ATOM 490 C C . ALA A 1 68 ? 54.755 -5.518 -1.647 1.00 22.71 67 ALA A C 1
ATOM 491 O O . ALA A 1 68 ? 54.383 -5.738 -0.496 1.00 23.04 67 ALA A O 1
ATOM 493 N N . ARG A 1 69 ? 54.137 -4.656 -2.446 1.00 24.21 68 ARG A N 1
ATOM 494 C CA . ARG A 1 69 ? 52.968 -3.885 -1.996 1.00 26.01 68 ARG A CA 1
ATOM 495 C C . ARG A 1 69 ? 51.803 -4.802 -1.637 1.00 25.77 68 ARG A C 1
ATOM 496 O O . ARG A 1 69 ? 51.160 -4.616 -0.613 1.00 24.87 68 ARG A O 1
ATOM 504 N N . HIS A 1 70 ? 51.552 -5.789 -2.491 1.00 25.23 69 HIS A N 1
ATOM 505 C CA A HIS A 1 70 ? 50.503 -6.752 -2.198 0.50 25.72 69 HIS A CA 1
ATOM 506 C CA B HIS A 1 70 ? 50.554 -6.851 -2.278 0.50 25.78 69 HIS A CA 1
ATOM 507 C C . HIS A 1 70 ? 50.822 -7.611 -0.972 1.00 25.85 69 HIS A C 1
ATOM 508 O O . HIS A 1 70 ? 49.910 -8.002 -0.255 1.00 25.65 69 HIS A O 1
ATOM 521 N N . LEU A 1 71 ? 52.100 -7.832 -0.685 1.00 26.10 70 LEU A N 1
ATOM 522 C CA . LEU A 1 71 ? 52.513 -8.616 0.493 1.00 26.31 70 LEU A CA 1
ATOM 523 C C . LEU A 1 71 ? 52.402 -7.848 1.814 1.00 26.69 70 LEU A C 1
ATOM 524 O O . LEU A 1 71 ? 52.384 -8.459 2.881 1.00 26.78 70 LEU A O 1
ATOM 529 N N . GLY A 1 72 ? 52.337 -6.521 1.742 1.00 27.44 71 GLY A N 1
ATOM 530 C CA . GLY A 1 72 ? 52.174 -5.688 2.925 1.00 27.70 71 GLY A CA 1
ATOM 531 C C . GLY A 1 72 ? 53.447 -5.026 3.413 1.00 27.87 71 GLY A C 1
ATOM 532 O O . GLY A 1 72 ? 54.536 -5.319 2.911 1.00 26.97 71 GLY A O 1
ATOM 533 N N . PRO A 1 73 ? 53.319 -4.147 4.430 1.00 29.29 72 PRO A N 1
ATOM 534 C CA . PRO A 1 73 ? 54.383 -3.244 4.919 1.00 29.65 72 PRO A CA 1
ATOM 535 C C . PRO A 1 73 ? 55.679 -3.921 5.368 1.00 29.36 72 PRO A C 1
ATOM 536 O O . PRO A 1 73 ? 56.744 -3.299 5.334 1.00 30.04 72 PRO A O 1
ATOM 540 N N . ASP A 1 74 ? 55.597 -5.178 5.785 1.00 29.54 73 ASP A N 1
ATOM 541 C CA . ASP A 1 74 ? 56.781 -5.911 6.231 1.00 29.80 73 ASP A CA 1
ATOM 542 C C . ASP A 1 74 ? 57.680 -6.414 5.094 1.00 28.55 73 ASP A C 1
ATOM 543 O O . ASP A 1 74 ? 58.782 -6.899 5.355 1.00 29.16 73 ASP A O 1
ATOM 548 N N . PHE A 1 75 ? 57.226 -6.304 3.848 1.00 26.95 74 PHE A N 1
ATOM 549 C CA . PHE A 1 75 ? 57.980 -6.828 2.714 1.00 25.62 74 PHE A CA 1
ATOM 550 C C . PHE A 1 75 ? 58.242 -5.760 1.662 1.00 24.37 74 PHE A C 1
ATOM 551 O O . PHE A 1 75 ? 57.344 -5.013 1.292 1.00 24.18 74 PHE A O 1
ATOM 559 N N . ALA A 1 76 ? 59.498 -5.699 1.221 1.00 23.25 75 ALA A N 1
ATOM 560 C CA . ALA A 1 76 ? 59.970 -4.810 0.169 1.00 22.18 75 ALA A CA 1
ATOM 561 C C . ALA A 1 76 ? 60.462 -5.654 -1.019 1.00 21.34 75 ALA A C 1
ATOM 562 O O . ALA A 1 76 ? 60.529 -6.880 -0.925 1.00 20.10 75 ALA A O 1
ATOM 564 N N . PRO A 1 77 ? 60.800 -5.008 -2.147 1.00 21.92 76 PRO A N 1
ATOM 565 C CA . PRO A 1 77 ? 61.290 -5.755 -3.316 1.00 22.36 76 PRO A CA 1
ATOM 566 C C . PRO A 1 77 ? 62.489 -6.671 -3.051 1.00 22.31 76 PRO A C 1
ATOM 567 O O . PRO A 1 77 ? 62.607 -7.722 -3.677 1.00 22.48 76 PRO A O 1
ATOM 571 N N . GLU A 1 78 ? 63.358 -6.286 -2.122 1.00 22.34 77 GLU A N 1
ATOM 572 C CA . GLU A 1 78 ? 64.524 -7.101 -1.780 1.00 22.36 77 GLU A CA 1
ATOM 573 C C . GLU A 1 78 ? 64.142 -8.474 -1.212 1.00 21.63 77 GLU A C 1
ATOM 574 O O . GLU A 1 78 ? 64.975 -9.370 -1.176 1.00 21.95 77 GLU A O 1
ATOM 580 N N . HIS A 1 79 ? 62.891 -8.632 -0.782 1.00 20.93 78 HIS A N 1
ATOM 581 C CA . HIS A 1 79 ? 62.406 -9.913 -0.258 1.00 21.22 78 HIS A CA 1
ATOM 582 C C . HIS A 1 79 ? 61.728 -10.792 -1.316 1.00 20.99 78 HIS A C 1
ATOM 583 O O . HIS A 1 79 ? 61.183 -11.857 -0.989 1.00 20.27 78 HIS A O 1
ATOM 590 N N . VAL A 1 80 ? 61.787 -10.365 -2.574 1.00 20.62 79 VAL A N 1
ATOM 591 C CA . VAL A 1 80 ? 61.060 -11.029 -3.642 1.00 20.85 79 VAL A CA 1
ATOM 592 C C . VAL A 1 80 ? 61.972 -11.376 -4.815 1.00 20.50 79 VAL A C 1
ATOM 593 O O . VAL A 1 80 ? 62.682 -10.518 -5.327 1.00 19.69 79 VAL A O 1
ATOM 597 N N . ALA A 1 81 ? 61.960 -12.649 -5.205 1.00 20.47 80 ALA A N 1
ATOM 598 C CA . ALA A 1 81 ? 62.541 -13.104 -6.456 1.00 20.31 80 ALA A CA 1
ATOM 599 C C . ALA A 1 81 ? 61.397 -13.534 -7.368 1.00 20.55 80 ALA A C 1
ATOM 600 O O . ALA A 1 81 ? 60.347 -13.972 -6.891 1.00 20.73 80 ALA A O 1
ATOM 602 N N . VAL A 1 82 ? 61.606 -13.380 -8.672 1.00 20.64 81 VAL A N 1
ATOM 603 C CA . VAL A 1 82 ? 60.621 -13.756 -9.672 1.00 20.74 81 VAL A CA 1
ATOM 604 C C . VAL A 1 82 ? 61.281 -14.743 -10.619 1.00 20.79 81 VAL A C 1
ATOM 605 O O . VAL A 1 82 ? 62.452 -14.581 -10.971 1.00 20.84 81 VAL A O 1
ATOM 609 N N . GLY A 1 83 ? 60.536 -15.770 -11.012 1.00 20.09 82 GLY A N 1
ATOM 610 C CA . GLY A 1 83 ? 61.062 -16.827 -11.852 1.00 20.31 82 GLY A CA 1
ATOM 611 C C . GLY A 1 83 ? 60.062 -17.260 -12.902 1.00 20.61 82 GLY A C 1
ATOM 612 O O . GLY A 1 83 ? 58.859 -16.975 -12.803 1.00 20.90 82 GLY A O 1
ATOM 613 N N . CYS A 1 84 ? 60.565 -17.969 -13.903 1.00 20.67 83 CYS A N 1
ATOM 614 C CA . CYS A 1 84 ? 59.745 -18.434 -15.008 1.00 21.45 83 CYS A CA 1
ATOM 615 C C . CYS A 1 84 ? 58.941 -19.657 -14.557 1.00 21.32 83 CYS A C 1
ATOM 616 O O . CYS A 1 84 ? 59.324 -20.812 -14.788 1.00 22.07 83 CYS A O 1
ATOM 619 N N . GLY A 1 85 ? 57.817 -19.369 -13.907 1.00 21.67 84 GLY A N 1
ATOM 620 C CA . GLY A 1 85 ? 57.041 -20.359 -13.169 1.00 21.02 84 GLY A CA 1
ATOM 621 C C . GLY A 1 85 ? 57.744 -20.654 -11.859 1.00 21.07 84 GLY A C 1
ATOM 622 O O . GLY A 1 85 ? 58.976 -20.504 -11.750 1.00 20.90 84 GLY A O 1
ATOM 623 N N . SER A 1 86 ? 56.986 -21.070 -10.853 1.00 21.90 85 SER A N 1
ATOM 624 C CA . SER A 1 86 ? 57.604 -21.544 -9.614 1.00 23.02 85 SER A CA 1
ATOM 625 C C . SER A 1 86 ? 58.437 -22.803 -9.860 1.00 21.58 85 SER A C 1
ATOM 626 O O . SER A 1 86 ? 59.343 -23.100 -9.078 1.00 21.29 85 SER A O 1
ATOM 629 N N . VAL A 1 87 ? 58.175 -23.521 -10.955 1.00 20.96 86 VAL A N 1
ATOM 630 C CA . VAL A 1 87 ? 59.056 -24.637 -11.341 1.00 21.07 86 VAL A CA 1
ATOM 631 C C . VAL A 1 87 ? 60.513 -24.210 -11.549 1.00 20.08 86 VAL A C 1
ATOM 632 O O . VAL A 1 87 ? 61.420 -24.962 -11.206 1.00 20.23 86 VAL A O 1
ATOM 636 N N . SER A 1 88 ? 60.732 -23.020 -12.107 1.00 19.64 87 SER A N 1
ATOM 637 C CA . SER A 1 88 ? 62.097 -22.475 -12.259 1.00 19.51 87 SER A CA 1
ATOM 638 C C . SER A 1 88 ? 62.740 -22.137 -10.920 1.00 19.71 87 SER A C 1
ATOM 639 O O . SER A 1 88 ? 63.939 -22.369 -10.712 1.00 20.04 87 SER A O 1
ATOM 642 N N . LEU A 1 89 ? 61.945 -21.572 -10.019 1.00 20.10 88 LEU A N 1
ATOM 643 C CA . LEU A 1 89 ? 62.419 -21.220 -8.683 1.00 20.56 88 LEU A CA 1
ATOM 644 C C . LEU A 1 89 ? 62.793 -22.458 -7.869 1.00 20.55 88 LEU A C 1
ATOM 645 O O . LEU A 1 89 ? 63.740 -22.415 -7.069 1.00 20.77 88 LEU A O 1
ATOM 650 N N . CYS A 1 90 ? 62.073 -23.560 -8.077 1.00 20.98 89 CYS A N 1
ATOM 651 C CA . CYS A 1 90 ? 62.442 -24.822 -7.441 1.00 21.42 89 CYS A CA 1
ATOM 652 C C . CYS A 1 90 ? 63.853 -25.233 -7.862 1.00 21.16 89 CYS A C 1
ATOM 653 O O . CYS A 1 90 ? 64.652 -25.629 -7.022 1.00 20.94 89 CYS A O 1
ATOM 656 N N . GLN A 1 91 ? 64.168 -25.114 -9.153 1.00 21.32 90 GLN A N 1
ATOM 657 C CA . GLN A 1 91 ? 65.510 -25.461 -9.628 1.00 21.63 90 GLN A CA 1
ATOM 658 C C . GLN A 1 91 ? 66.544 -24.486 -9.078 1.00 20.73 90 GLN A C 1
ATOM 659 O O . GLN A 1 91 ? 67.626 -24.894 -8.688 1.00 19.64 90 GLN A O 1
ATOM 665 N N . GLN A 1 92 ? 66.200 -23.204 -9.042 1.00 20.45 91 GLN A N 1
ATOM 666 C CA . GLN A 1 92 ? 67.114 -22.192 -8.521 1.00 20.71 91 GLN A CA 1
ATOM 667 C C . GLN A 1 92 ? 67.434 -22.453 -7.044 1.00 19.95 91 GLN A C 1
ATOM 668 O O . GLN A 1 92 ? 68.565 -22.286 -6.621 1.00 19.51 91 GLN A O 1
ATOM 674 N N . LEU A 1 93 ? 66.443 -22.900 -6.283 1.00 19.44 92 LEU A N 1
ATOM 675 C CA . LEU A 1 93 ? 66.662 -23.272 -4.887 1.00 19.52 92 LEU A CA 1
ATOM 676 C C . LEU A 1 93 ? 67.668 -24.408 -4.732 1.00 19.84 92 LEU A C 1
ATOM 677 O O . LEU A 1 93 ? 68.499 -24.383 -3.824 1.00 19.87 92 LEU A O 1
ATOM 682 N N . VAL A 1 94 ? 67.575 -25.400 -5.617 1.00 19.67 93 VAL A N 1
ATOM 683 C CA . VAL A 1 94 ? 68.510 -26.509 -5.626 1.00 19.95 93 VAL A CA 1
ATOM 684 C C . VAL A 1 94 ? 69.894 -25.976 -5.996 1.00 20.11 93 VAL A C 1
ATOM 685 O O . VAL A 1 94 ? 70.900 -26.351 -5.390 1.00 19.83 93 VAL A O 1
ATOM 689 N N . GLN A 1 95 ? 69.943 -25.076 -6.976 1.00 20.33 94 GLN A N 1
ATOM 690 C CA . GLN A 1 95 ? 71.223 -24.564 -7.465 1.00 20.94 94 GLN A CA 1
ATOM 691 C C . GLN A 1 95 ? 71.955 -23.694 -6.454 1.00 20.75 94 GLN A C 1
ATOM 692 O O . GLN A 1 95 ? 73.177 -23.572 -6.529 1.00 21.22 94 GLN A O 1
ATOM 698 N N . VAL A 1 96 ? 71.225 -23.087 -5.522 1.00 20.60 95 VAL A N 1
ATOM 699 C CA . VAL A 1 96 ? 71.872 -22.261 -4.500 1.00 20.94 95 VAL A CA 1
ATOM 700 C C . VAL A 1 96 ? 72.246 -23.049 -3.243 1.00 21.37 95 VAL A C 1
ATOM 701 O O . VAL A 1 96 ? 73.038 -22.561 -2.429 1.00 21.68 95 VAL A O 1
ATOM 705 N N . THR A 1 97 ? 71.712 -24.267 -3.097 1.00 20.85 96 THR A N 1
ATOM 706 C CA . THR A 1 97 ? 71.918 -25.056 -1.875 1.00 21.40 96 THR A CA 1
ATOM 707 C C . THR A 1 97 ? 72.657 -26.381 -2.045 1.00 22.45 96 THR A C 1
ATOM 708 O O . THR A 1 97 ? 73.411 -26.780 -1.159 1.00 23.05 96 THR A O 1
ATOM 712 N N . ALA A 1 98 ? 72.419 -27.079 -3.150 1.00 23.14 97 ALA A N 1
ATOM 713 C CA . ALA A 1 98 ? 72.786 -28.492 -3.244 1.00 24.49 97 ALA A CA 1
ATOM 714 C C . ALA A 1 98 ? 73.741 -28.776 -4.389 1.00 25.42 97 ALA A C 1
ATOM 715 O O . ALA A 1 98 ? 73.575 -28.256 -5.494 1.00 25.99 97 ALA A O 1
ATOM 717 N N . SER A 1 99 ? 74.737 -29.614 -4.116 1.00 26.80 98 SER A N 1
ATOM 718 C CA . SER A 1 99 ? 75.603 -30.140 -5.162 1.00 26.11 98 SER A CA 1
ATOM 719 C C . SER A 1 99 ? 75.860 -31.638 -4.938 1.00 26.86 98 SER A C 1
ATOM 720 O O . SER A 1 99 ? 75.046 -32.331 -4.321 1.00 25.52 98 SER A O 1
ATOM 723 N N . VAL A 1 100 ? 76.978 -32.136 -5.444 1.00 25.63 99 VAL A N 1
ATOM 724 C CA . VAL A 1 100 ? 77.206 -33.574 -5.492 1.00 26.90 99 VAL A CA 1
ATOM 725 C C . VAL A 1 100 ? 77.221 -34.169 -4.085 1.00 26.33 99 VAL A C 1
ATOM 726 O O . VAL A 1 100 ? 77.958 -33.707 -3.221 1.00 25.45 99 VAL A O 1
ATOM 730 N N . GLY A 1 101 ? 76.375 -35.174 -3.865 1.00 26.30 100 GLY A N 1
ATOM 731 C CA . GLY A 1 101 ? 76.339 -35.913 -2.599 1.00 26.28 100 GLY A CA 1
ATOM 732 C C . GLY A 1 101 ? 75.488 -35.271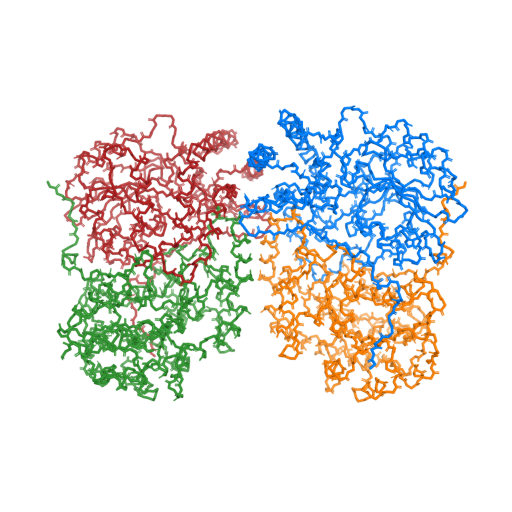 -1.514 1.00 26.57 100 GLY A C 1
ATOM 733 O O . GLY A 1 101 ? 75.340 -35.825 -0.425 1.00 26.03 100 GLY A O 1
ATOM 734 N N . ASP A 1 102 ? 74.925 -34.100 -1.790 1.00 25.23 101 ASP A N 1
ATOM 735 C CA . ASP A 1 102 ? 74.053 -33.455 -0.820 1.00 24.66 101 ASP A CA 1
ATOM 736 C C . ASP A 1 102 ? 72.684 -34.100 -0.826 1.00 24.06 101 ASP A C 1
ATOM 737 O O . ASP A 1 102 ? 72.346 -34.847 -1.746 1.00 24.08 101 ASP A O 1
ATOM 742 N N . GLU A 1 103 ? 71.908 -33.796 0.210 1.00 23.32 102 GLU A N 1
ATOM 743 C CA . GLU A 1 103 ? 70.595 -34.366 0.405 1.00 23.59 102 GLU A CA 1
ATOM 744 C C . GLU A 1 103 ? 69.534 -33.272 0.382 1.00 23.02 102 GLU A C 1
ATOM 745 O O . GLU A 1 103 ? 69.728 -32.177 0.924 1.00 23.31 102 GLU A O 1
ATOM 751 N N . VAL A 1 104 ? 68.420 -33.574 -0.267 1.00 22.29 103 VAL A N 1
ATOM 752 C CA . VAL A 1 104 ? 67.269 -32.684 -0.302 1.00 21.45 103 VAL A CA 1
ATOM 753 C C . VAL A 1 104 ? 66.072 -33.486 0.166 1.00 20.80 103 VAL A C 1
ATOM 754 O O . VAL A 1 104 ? 65.756 -34.531 -0.406 1.00 20.82 103 VAL A O 1
ATOM 758 N N . VAL A 1 105 ? 65.425 -32.997 1.217 1.00 20.48 104 VAL A N 1
ATOM 759 C CA . VAL A 1 105 ? 64.375 -33.728 1.904 1.00 21.22 104 VAL A CA 1
ATOM 760 C C . VAL A 1 105 ? 63.015 -33.176 1.520 1.00 21.20 104 VAL A C 1
ATOM 761 O O . VAL A 1 105 ? 62.817 -31.964 1.507 1.00 20.57 104 VAL A O 1
ATOM 765 N N . PHE A 1 106 ? 62.086 -34.069 1.194 1.00 21.24 105 PHE A N 1
ATOM 766 C CA . PHE A 1 106 ? 60.691 -33.694 1.003 1.00 22.10 105 PHE A CA 1
ATOM 767 C C . PHE A 1 106 ? 59.770 -34.881 1.217 1.00 22.63 105 PHE A C 1
ATOM 768 O O . PHE A 1 106 ? 60.192 -36.029 1.107 1.00 23.45 105 PHE A O 1
ATOM 776 N N . GLY A 1 107 ? 58.516 -34.586 1.544 1.00 22.77 106 GLY A N 1
ATOM 777 C CA . GLY A 1 107 ? 57.477 -35.598 1.639 1.00 22.19 106 GLY A CA 1
ATOM 778 C C . GLY A 1 107 ? 57.233 -36.227 0.282 1.00 22.39 106 GLY A C 1
ATOM 779 O O . GLY A 1 107 ? 57.522 -35.615 -0.748 1.00 22.79 106 GLY A O 1
ATOM 780 N N . TRP A 1 108 ? 56.724 -37.455 0.279 1.00 21.83 107 TRP A N 1
ATOM 781 C CA . TRP A 1 108 ? 56.436 -38.180 -0.958 1.00 22.43 107 TRP A CA 1
ATOM 782 C C . TRP A 1 108 ? 55.298 -39.172 -0.740 1.00 22.76 107 TRP A C 1
ATOM 783 O O . TRP A 1 108 ? 55.335 -39.912 0.244 1.00 22.59 107 TRP A O 1
ATOM 794 N N . ARG A 1 109 ? 54.307 -39.238 -1.637 1.00 23.50 108 ARG A N 1
ATOM 795 C CA . ARG A 1 109 ? 54.284 -38.530 -2.924 1.00 24.07 108 ARG A CA 1
ATOM 796 C C . ARG A 1 109 ? 54.031 -37.021 -2.801 1.00 23.63 108 ARG A C 1
ATOM 797 O O . ARG A 1 109 ? 53.165 -36.579 -2.043 1.00 23.88 108 ARG A O 1
ATOM 805 N N . SER A 1 110 ? 54.803 -36.256 -3.569 1.00 23.42 109 SER A N 1
ATOM 806 C CA . SER A 1 110 ? 54.695 -34.806 -3.646 1.00 23.03 109 SER A CA 1
ATOM 807 C C . SER A 1 110 ? 54.943 -34.366 -5.086 1.00 22.56 109 SER A C 1
ATOM 808 O O . SER A 1 110 ? 54.876 -35.167 -6.009 1.00 21.30 109 SER A O 1
ATOM 811 N N . PHE A 1 111 ? 55.211 -33.085 -5.280 1.00 23.27 110 PHE A N 1
ATOM 812 C CA . PHE A 1 111 ? 55.414 -32.547 -6.620 1.00 23.90 110 PHE A CA 1
ATOM 813 C C . PHE A 1 111 ? 56.468 -33.360 -7.396 1.00 24.99 110 PHE A C 1
ATOM 814 O O . PHE A 1 111 ? 57.616 -33.485 -6.962 1.00 23.83 110 PHE A O 1
ATOM 822 N N . GLU A 1 112 ? 56.084 -33.907 -8.548 1.00 26.10 111 GLU A N 1
ATOM 823 C CA . GLU A 1 112 ? 56.970 -34.825 -9.285 1.0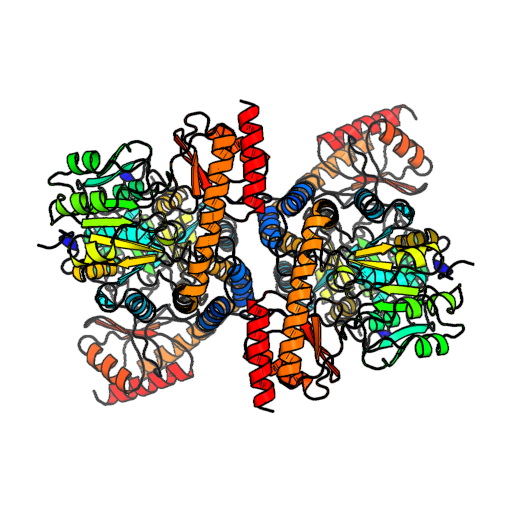0 27.58 111 GLU A CA 1
ATOM 824 C C . GLU A 1 112 ? 58.200 -34.118 -9.877 1.00 26.62 111 GLU A C 1
ATOM 825 O O . GLU A 1 112 ? 59.130 -34.758 -10.363 1.00 26.97 111 GLU A O 1
ATOM 831 N N . LEU A 1 113 ? 58.191 -32.794 -9.810 1.00 25.35 112 LEU A N 1
ATOM 832 C CA . LEU A 1 113 ? 59.296 -31.965 -10.253 1.00 25.99 112 LEU A CA 1
ATOM 833 C C . LEU A 1 113 ? 60.538 -32.115 -9.353 1.00 24.61 112 LEU A C 1
ATOM 834 O O . LEU A 1 113 ? 61.666 -32.003 -9.825 1.00 24.21 112 LEU A O 1
ATOM 839 N N . TYR A 1 114 ? 60.332 -32.357 -8.059 1.00 23.69 113 TYR A N 1
ATOM 840 C CA . TYR A 1 114 ? 61.433 -32.283 -7.100 1.00 23.50 113 TYR A CA 1
ATOM 841 C C . TYR A 1 114 ? 62.534 -33.318 -7.353 1.00 23.01 113 TYR A C 1
ATOM 842 O O . TYR A 1 114 ? 63.694 -32.954 -7.434 1.00 22.85 113 TYR A O 1
ATOM 851 N N . PRO A 1 115 ? 62.178 -34.608 -7.495 1.00 23.33 114 PRO A N 1
ATOM 852 C CA . PRO A 1 115 ? 63.256 -35.582 -7.668 1.00 23.44 114 PRO A CA 1
ATOM 853 C C . PRO A 1 115 ? 64.216 -35.322 -8.837 1.00 23.07 114 PRO A C 1
ATOM 854 O O . PRO A 1 115 ? 65.423 -35.287 -8.608 1.00 22.82 114 PRO A O 1
ATOM 858 N N . PRO A 1 116 ? 63.704 -35.119 -10.071 1.00 23.48 115 PRO A N 1
ATOM 859 C CA . PRO A 1 116 ? 64.676 -34.895 -11.151 1.00 23.25 115 PRO A CA 1
ATOM 860 C C . PRO A 1 116 ? 65.558 -33.662 -10.956 1.00 22.91 115 PRO A C 1
ATOM 861 O O . PRO A 1 116 ? 66.753 -33.718 -11.243 1.00 22.59 115 PRO A O 1
ATOM 865 N N . GLN A 1 117 ? 64.995 -32.559 -10.467 1.00 22.59 116 GLN A N 1
ATOM 866 C CA . GLN A 1 117 ? 65.811 -31.353 -10.267 1.00 23.08 116 GLN A CA 1
ATOM 867 C C . GLN A 1 117 ? 66.935 -31.590 -9.253 1.00 22.59 116 GLN A C 1
ATOM 868 O O . GLN A 1 117 ? 68.075 -31.150 -9.447 1.00 22.50 116 GLN A O 1
ATOM 874 N N . VAL A 1 118 ? 66.616 -32.318 -8.192 1.00 22.55 117 VAL A N 1
ATOM 875 C CA . VAL A 1 118 ? 67.623 -32.718 -7.206 1.00 23.12 117 VAL A CA 1
ATOM 876 C C . VAL A 1 118 ? 68.710 -33.575 -7.859 1.00 23.19 117 VAL A C 1
ATOM 877 O O . VAL A 1 118 ? 69.906 -33.364 -7.623 1.00 23.48 117 VAL A O 1
ATOM 881 N N . ARG A 1 119 ? 68.305 -34.520 -8.704 1.00 24.25 118 ARG A N 1
ATOM 882 C CA . ARG A 1 119 ? 69.276 -35.419 -9.338 1.00 25.89 118 ARG A CA 1
ATOM 883 C C . ARG A 1 119 ? 70.162 -34.693 -10.346 1.00 25.07 118 ARG A C 1
ATOM 884 O O . ARG A 1 119 ? 71.338 -35.028 -10.499 1.00 23.19 118 ARG A O 1
ATOM 892 N N . VAL A 1 120 ? 69.617 -33.686 -11.019 1.00 24.97 119 VAL A N 1
ATOM 893 C CA . VAL A 1 120 ? 70.414 -32.889 -11.958 1.00 25.34 119 VAL A CA 1
ATOM 894 C C . VAL A 1 120 ? 71.581 -32.218 -11.241 1.00 25.62 119 VAL A C 1
ATOM 895 O O . VAL A 1 120 ? 72.675 -32.078 -11.809 1.00 25.82 119 VAL A O 1
ATOM 899 N N . ALA A 1 121 ? 71.368 -31.837 -9.984 1.00 24.67 120 ALA A N 1
ATOM 900 C CA . ALA A 1 121 ? 72.433 -31.251 -9.170 1.00 25.17 120 ALA A CA 1
ATOM 901 C C . ALA A 1 121 ? 73.483 -32.263 -8.695 1.00 25.43 120 ALA A C 1
ATOM 902 O O . ALA A 1 121 ? 74.502 -31.872 -8.127 1.00 26.40 120 ALA A O 1
ATOM 904 N N . GLY A 1 122 ? 73.241 -33.556 -8.915 1.00 24.99 121 GLY A N 1
ATOM 905 C CA . GLY A 1 122 ? 74.088 -34.597 -8.348 1.00 24.46 121 GLY A CA 1
ATOM 906 C C . GLY A 1 122 ? 73.791 -34.863 -6.882 1.00 23.91 121 GLY A C 1
ATOM 907 O O . GLY A 1 122 ? 74.561 -35.537 -6.196 1.00 24.05 121 GLY A O 1
ATOM 908 N N . ALA A 1 123 ? 72.670 -34.341 -6.396 1.00 23.92 122 ALA A N 1
ATOM 909 C CA . ALA A 1 123 ? 72.262 -34.555 -5.018 1.00 23.52 122 ALA A CA 1
ATOM 910 C C . ALA A 1 123 ? 71.284 -35.730 -4.955 1.00 23.89 122 ALA A C 1
ATOM 911 O O . ALA A 1 123 ? 70.847 -36.247 -5.987 1.00 23.27 122 ALA A O 1
ATOM 913 N N . ILE A 1 124 ? 70.953 -36.160 -3.744 1.00 24.43 123 ILE A N 1
ATOM 914 C CA . ILE A 1 124 ? 70.037 -37.277 -3.567 1.00 24.95 123 ILE A CA 1
ATOM 915 C C . ILE A 1 124 ? 68.713 -36.836 -2.925 1.00 23.28 123 ILE A C 1
ATOM 916 O O . ILE A 1 124 ? 68.696 -36.185 -1.877 1.00 22.13 123 ILE A O 1
ATOM 921 N N . PRO A 1 125 ? 67.587 -37.183 -3.561 1.00 23.17 124 PRO A N 1
ATOM 922 C CA . PRO A 1 125 ? 66.308 -36.880 -2.929 1.00 22.71 124 PRO A CA 1
ATOM 923 C C . PRO A 1 125 ? 65.999 -37.851 -1.790 1.00 22.60 124 PRO A C 1
ATOM 924 O O . PRO A 1 125 ? 66.104 -39.071 -1.965 1.00 23.31 124 PRO A O 1
ATOM 928 N N . ILE A 1 126 ? 65.660 -37.307 -0.627 1.00 22.35 125 ILE A N 1
ATOM 929 C CA . ILE A 1 126 ? 65.207 -38.103 0.505 1.00 22.21 125 ILE A CA 1
ATOM 930 C C . ILE A 1 126 ? 63.694 -37.952 0.591 1.00 22.41 125 ILE A C 1
ATOM 931 O O . ILE A 1 126 ? 63.182 -36.965 1.120 1.00 21.96 125 ILE A O 1
ATOM 936 N N . GLN A 1 127 ? 62.995 -38.949 0.063 1.00 22.33 126 GLN A N 1
ATOM 937 C CA . GLN A 1 127 ? 61.550 -38.924 -0.103 1.00 23.19 126 GLN A CA 1
ATOM 938 C C . GLN A 1 127 ? 60.863 -39.570 1.097 1.00 23.78 126 GLN A C 1
ATOM 939 O O . GLN A 1 127 ? 60.842 -40.795 1.238 1.00 24.45 126 GLN A O 1
ATOM 945 N N . VAL A 1 128 ? 60.321 -38.733 1.974 1.00 23.29 127 VAL A N 1
ATOM 946 C CA . VAL A 1 128 ? 59.812 -39.177 3.265 1.00 22.92 127 VAL A CA 1
ATOM 947 C C . VAL A 1 128 ? 58.325 -39.492 3.133 1.00 23.38 127 VAL A C 1
ATOM 948 O O . VAL A 1 128 ? 57.552 -38.618 2.737 1.00 22.30 127 VAL A O 1
ATOM 952 N N . PRO A 1 129 ? 57.914 -40.739 3.450 1.00 24.22 128 PRO A N 1
ATOM 953 C CA . PRO A 1 129 ? 56.508 -41.104 3.256 1.00 24.49 128 PRO A CA 1
ATOM 954 C C . PRO A 1 129 ? 55.518 -40.185 3.957 1.00 24.76 128 PRO A C 1
ATOM 955 O O . PRO A 1 129 ? 55.806 -39.644 5.027 1.00 24.99 128 PRO A O 1
ATOM 959 N N . LEU A 1 130 ? 54.345 -40.040 3.357 1.00 24.65 129 LEU A N 1
ATOM 960 C CA . LEU A 1 130 ? 53.259 -39.297 3.968 1.00 25.15 129 LEU A CA 1
ATOM 961 C C . LEU A 1 130 ? 52.616 -40.115 5.084 1.00 26.89 129 LEU A C 1
ATOM 962 O O . LEU A 1 130 ? 52.795 -41.330 5.152 1.00 27.47 129 LEU A O 1
ATOM 967 N N . THR A 1 131 ? 51.890 -39.429 5.963 1.00 27.65 130 THR A N 1
ATOM 968 C CA A THR A 1 131 ? 51.012 -40.092 6.925 0.50 28.67 130 THR A CA 1
ATOM 969 C CA B THR A 1 131 ? 51.012 -40.067 6.945 0.50 28.88 130 THR A CA 1
ATOM 970 C C . THR A 1 131 ? 49.608 -39.549 6.698 1.00 28.72 130 THR A C 1
ATOM 971 O O . THR A 1 131 ? 49.404 -38.343 6.671 1.00 27.94 130 THR A O 1
ATOM 978 N N . ASP A 1 132 ? 48.647 -40.453 6.499 1.00 29.59 131 ASP A N 1
ATOM 979 C CA . ASP A 1 132 ? 47.271 -40.073 6.141 1.00 30.78 131 ASP A CA 1
ATOM 980 C C . ASP A 1 132 ? 47.234 -39.037 5.002 1.00 28.85 131 ASP A C 1
ATOM 981 O O . ASP A 1 132 ? 46.553 -38.016 5.104 1.00 29.02 131 ASP A O 1
ATOM 986 N N . HIS A 1 133 ? 47.998 -39.304 3.942 1.00 26.74 132 HIS A N 1
ATOM 987 C CA . HIS A 1 133 ? 48.060 -38.457 2.740 1.00 26.03 132 HIS A CA 1
ATOM 988 C C . HIS A 1 133 ? 48.567 -37.036 2.999 1.00 24.86 132 HIS A C 1
ATOM 989 O O . HIS A 1 133 ? 48.346 -36.135 2.187 1.00 24.19 132 HIS A O 1
ATOM 996 N N . THR A 1 134 ? 49.275 -36.857 4.112 1.00 23.89 133 THR A N 1
ATOM 997 C CA . THR A 1 134 ? 49.693 -35.545 4.583 1.00 23.78 133 THR A CA 1
ATOM 998 C C . THR A 1 134 ? 51.186 -35.596 4.899 1.00 23.23 133 THR A C 1
ATOM 999 O O . THR A 1 134 ? 51.694 -36.620 5.365 1.00 23.57 133 THR A O 1
ATOM 1003 N N . PHE A 1 135 ? 51.898 -34.512 4.617 1.00 22.62 134 PHE A N 1
ATOM 1004 C CA . PHE A 1 135 ? 53.325 -34.426 4.959 1.00 23.01 134 PHE A CA 1
ATOM 1005 C C . PHE A 1 135 ? 53.542 -34.813 6.428 1.00 23.07 134 PHE A C 1
ATOM 1006 O O . PHE A 1 135 ? 52.790 -34.393 7.297 1.00 23.80 134 PHE A O 1
ATOM 1014 N N . ASP A 1 136 ? 54.565 -35.621 6.690 1.00 22.94 135 ASP A N 1
ATOM 1015 C CA . ASP A 1 136 ? 54.892 -36.063 8.048 1.00 23.42 135 ASP A CA 1
ATOM 1016 C C . ASP A 1 136 ? 56.098 -35.256 8.515 1.00 23.60 135 ASP A C 1
ATOM 1017 O O . ASP A 1 136 ? 57.250 -35.648 8.312 1.00 24.15 135 ASP A O 1
ATOM 1022 N N . LEU A 1 137 ? 55.821 -34.110 9.127 1.00 24.18 136 LEU A N 1
ATOM 1023 C CA . LEU A 1 137 ? 56.863 -33.171 9.510 1.00 23.76 136 LEU A CA 1
ATOM 1024 C C . LEU A 1 137 ? 57.764 -33.792 10.573 1.00 23.52 136 LEU A C 1
ATOM 1025 O O . LEU A 1 137 ? 58.976 -33.585 10.559 1.00 22.73 136 LEU A O 1
ATOM 1030 N N . TYR A 1 138 ? 57.167 -34.572 11.472 1.00 23.62 137 TYR A N 1
ATOM 1031 C CA . TYR A 1 138 ? 57.933 -35.298 12.492 1.00 23.75 137 TYR A CA 1
ATOM 1032 C C . TYR A 1 138 ? 58.978 -36.213 11.844 1.00 22.48 137 TYR A C 1
ATOM 1033 O O . TYR A 1 138 ? 60.148 -36.201 12.229 1.00 22.66 137 TYR A O 1
ATOM 1042 N N . ALA A 1 139 ? 58.559 -36.990 10.851 1.00 22.63 138 ALA A N 1
ATOM 1043 C CA . ALA A 1 139 ? 59.465 -37.912 10.178 1.00 23.10 138 ALA A CA 1
ATOM 1044 C C . ALA A 1 139 ? 60.530 -37.162 9.375 1.00 22.73 138 ALA A C 1
ATOM 1045 O O . ALA A 1 139 ? 61.678 -37.578 9.323 1.00 21.52 138 ALA A O 1
ATOM 1047 N N . MET A 1 140 ? 60.136 -36.055 8.750 1.00 23.35 139 MET A N 1
ATOM 1048 C CA . MET A 1 140 ? 61.060 -35.274 7.928 1.00 23.20 139 MET A CA 1
ATOM 1049 C C . MET A 1 140 ? 62.180 -34.671 8.764 1.00 23.34 139 MET A C 1
ATOM 1050 O O . MET A 1 140 ? 63.343 -34.707 8.371 1.00 23.67 139 MET A O 1
ATOM 1055 N N . LEU A 1 141 ? 61.829 -34.140 9.929 1.00 23.85 140 LEU A N 1
ATOM 1056 C CA . LEU A 1 141 ? 62.817 -33.571 10.836 1.00 24.15 140 LEU A CA 1
ATOM 1057 C C . LEU A 1 141 ? 63.842 -34.614 11.251 1.00 23.70 140 LEU A C 1
ATOM 1058 O O . LEU A 1 141 ? 65.039 -34.351 11.282 1.00 22.03 140 LEU A O 1
ATOM 1063 N N . ALA A 1 142 ? 63.358 -35.808 11.569 1.00 23.90 141 ALA A N 1
ATOM 1064 C CA . ALA A 1 142 ? 64.231 -36.872 12.040 1.00 23.52 141 ALA A CA 1
ATOM 1065 C C . ALA A 1 142 ? 65.238 -37.296 10.976 1.00 23.63 141 ALA A C 1
ATOM 1066 O O . ALA A 1 142 ? 66.320 -37.749 11.314 1.00 24.07 141 ALA A O 1
ATOM 1068 N N . THR A 1 143 ? 64.907 -37.138 9.693 1.00 23.81 142 THR A N 1
ATOM 1069 C CA . THR A 1 143 ? 65.795 -37.628 8.634 1.00 25.39 142 THR A CA 1
ATOM 1070 C C . THR A 1 143 ? 66.838 -36.592 8.179 1.00 24.64 142 THR A C 1
ATOM 1071 O O . THR A 1 143 ? 67.678 -36.877 7.323 1.00 24.40 142 THR A O 1
ATOM 1075 N N . VAL A 1 144 ? 66.812 -35.413 8.797 1.00 23.54 143 VAL A N 1
ATOM 1076 C CA . VAL A 1 144 ? 67.835 -34.399 8.565 1.00 23.78 143 VAL A CA 1
ATOM 1077 C C . VAL A 1 144 ? 69.198 -34.931 8.999 1.00 23.31 143 VAL A C 1
ATOM 1078 O O . VAL A 1 144 ? 69.308 -35.599 10.024 1.00 22.95 143 VAL A O 1
ATOM 1082 N N . THR A 1 145 ? 70.218 -34.661 8.189 1.00 23.39 144 THR A N 1
ATOM 1083 C CA . THR A 1 145 ? 71.602 -35.000 8.517 1.00 23.75 144 THR A CA 1
ATOM 1084 C C . THR A 1 145 ? 72.475 -33.793 8.238 1.00 24.45 144 THR A C 1
ATOM 1085 O O . THR A 1 145 ? 71.976 -32.746 7.833 1.00 23.66 144 THR A O 1
ATOM 1089 N N . ASP A 1 146 ? 73.781 -33.959 8.437 1.00 26.21 145 ASP A N 1
ATOM 1090 C CA . ASP A 1 146 ? 74.766 -32.925 8.135 1.00 27.77 145 ASP A CA 1
ATOM 1091 C C . ASP A 1 146 ? 74.816 -32.538 6.645 1.00 27.10 145 ASP A C 1
ATOM 1092 O O . ASP A 1 146 ? 75.274 -31.453 6.314 1.00 27.28 145 ASP A O 1
ATOM 1097 N N . ARG A 1 147 ? 74.380 -33.424 5.753 1.00 26.05 146 ARG A N 1
ATOM 1098 C CA . ARG A 1 147 ? 74.399 -33.127 4.319 1.00 25.83 146 ARG A CA 1
ATOM 1099 C C . ARG A 1 147 ? 73.034 -32.666 3.781 1.00 23.64 146 ARG A C 1
ATOM 1100 O O . ARG A 1 147 ? 72.882 -32.474 2.578 1.00 23.89 146 ARG A O 1
ATOM 1108 N N . THR A 1 148 ? 72.049 -32.489 4.656 1.00 22.43 147 THR A N 1
ATOM 1109 C CA . THR A 1 148 ? 70.763 -31.914 4.252 1.00 21.81 147 THR A CA 1
ATOM 1110 C C . THR A 1 148 ? 70.938 -30.417 3.928 1.00 22.80 147 THR A C 1
ATOM 1111 O O . THR A 1 148 ? 71.231 -29.617 4.815 1.00 21.80 147 THR A O 1
ATOM 1115 N N . ARG A 1 149 ? 70.736 -30.050 2.666 1.00 22.83 148 ARG A N 1
ATOM 1116 C CA . ARG A 1 149 ? 70.937 -28.667 2.217 1.00 23.90 148 ARG A CA 1
ATOM 1117 C C . ARG A 1 149 ? 69.638 -27.926 1.904 1.00 23.08 148 ARG A C 1
ATOM 1118 O O . ARG A 1 149 ? 69.642 -26.705 1.781 1.00 23.54 148 ARG A O 1
ATOM 1126 N N . LEU A 1 150 ? 68.542 -28.658 1.745 1.00 21.94 149 LEU A N 1
ATOM 1127 C CA . LEU A 1 150 ? 67.270 -28.051 1.365 1.00 21.73 149 LEU A CA 1
ATOM 1128 C C . LEU A 1 150 ? 66.125 -28.951 1.755 1.00 20.94 149 LEU A C 1
ATOM 1129 O O . LEU A 1 150 ? 66.217 -30.177 1.631 1.00 20.52 149 LEU A O 1
ATOM 1134 N N . ILE A 1 151 ? 65.043 -28.335 2.209 1.00 21.09 150 ILE A N 1
ATOM 1135 C CA . ILE A 1 151 ? 63.808 -29.037 2.537 1.00 21.28 150 ILE A CA 1
ATOM 1136 C C . ILE A 1 151 ? 62.660 -28.366 1.792 1.00 21.95 150 ILE A C 1
ATOM 1137 O O . ILE A 1 151 ? 62.538 -27.140 1.836 1.00 22.18 150 ILE A O 1
ATOM 1142 N N . PHE A 1 152 ? 61.836 -29.161 1.107 1.00 21.58 151 PHE A N 1
ATOM 1143 C CA . PHE A 1 152 ? 60.581 -28.680 0.537 1.00 22.63 151 PHE A CA 1
ATOM 1144 C C . PHE A 1 152 ? 59.417 -29.137 1.388 1.00 22.70 151 PHE A C 1
ATOM 1145 O O . PHE A 1 152 ? 59.300 -30.326 1.710 1.00 23.13 151 PHE A O 1
ATOM 1153 N N . VAL A 1 153 ? 58.544 -28.198 1.729 1.00 22.98 152 VAL A N 1
ATOM 1154 C CA . VAL A 1 153 ? 57.226 -28.513 2.255 1.00 23.68 152 VAL A CA 1
ATOM 1155 C C . VAL A 1 153 ? 56.203 -28.013 1.242 1.00 24.74 152 VAL A C 1
ATOM 1156 O O . VAL A 1 153 ? 56.081 -26.812 1.014 1.00 25.26 152 VAL A O 1
ATOM 1160 N N . CYS A 1 154 ? 55.464 -28.938 0.644 1.00 25.19 153 CYS A N 1
ATOM 1161 C CA . CYS A 1 154 ? 54.462 -28.603 -0.362 1.00 25.50 153 CYS A CA 1
ATOM 1162 C C . CYS A 1 154 ? 53.103 -28.523 0.317 1.00 24.89 153 CYS A C 1
ATOM 1163 O O . CYS A 1 154 ? 52.588 -29.538 0.778 1.00 25.34 153 CYS A O 1
ATOM 1166 N N . ASN A 1 155 ? 52.520 -27.321 0.373 1.00 24.18 154 ASN A N 1
ATOM 1167 C CA . ASN A 1 155 ? 51.383 -27.050 1.259 1.00 23.46 154 ASN A CA 1
ATOM 1168 C C . ASN A 1 155 ? 50.410 -25.995 0.708 1.00 23.33 154 ASN A C 1
ATOM 1169 O O . ASN A 1 155 ? 50.693 -24.797 0.772 1.00 23.86 154 ASN A O 1
ATOM 1174 N N . PRO A 1 156 ? 49.254 -26.420 0.172 1.00 21.54 155 PRO A N 1
ATOM 1175 C CA . PRO A 1 156 ? 48.758 -27.783 0.019 1.00 21.77 155 PRO A CA 1
ATOM 1176 C C . PRO A 1 156 ? 49.653 -28.666 -0.844 1.00 21.40 155 PRO A C 1
ATOM 1177 O O . PRO A 1 156 ? 50.299 -28.187 -1.773 1.00 20.89 155 PRO A O 1
ATOM 1181 N N . ASN A 1 157 ? 49.664 -29.956 -0.533 1.00 21.39 156 ASN A N 1
ATOM 1182 C CA . ASN A 1 157 ? 50.463 -30.891 -1.268 1.00 21.00 156 ASN A CA 1
ATOM 1183 C C . ASN A 1 157 ? 49.879 -31.196 -2.653 1.00 20.95 156 ASN A C 1
ATOM 1184 O O . ASN A 1 157 ? 48.675 -31.387 -2.813 1.00 20.37 156 ASN A O 1
ATOM 1189 N N . ASN A 1 158 ? 50.757 -31.179 -3.645 1.00 21.13 157 ASN A N 1
ATOM 1190 C CA . ASN A 1 158 ? 50.497 -31.722 -4.972 1.00 21.78 157 ASN A CA 1
ATOM 1191 C C . ASN A 1 158 ? 51.200 -33.080 -5.029 1.00 21.81 157 ASN A C 1
ATOM 1192 O O . ASN A 1 158 ? 52.423 -33.131 -4.974 1.00 20.56 157 ASN A O 1
ATOM 1197 N N . PRO A 1 159 ? 50.451 -34.179 -5.215 1.00 21.92 158 PRO A N 1
ATOM 1198 C CA . PRO A 1 159 ? 49.072 -34.292 -5.656 1.00 21.82 158 PRO A CA 1
ATOM 1199 C C . PRO A 1 159 ? 48.014 -34.658 -4.603 1.00 21.72 158 PRO A C 1
ATOM 1200 O O . PRO A 1 159 ? 46.859 -34.850 -4.982 1.00 22.32 158 PRO A O 1
ATOM 1204 N N . THR A 1 160 ? 48.366 -34.764 -3.318 1.00 21.94 159 THR A N 1
ATOM 1205 C CA . THR A 1 160 ? 47.422 -35.332 -2.340 1.00 22.75 159 THR A CA 1
ATOM 1206 C C . THR A 1 160 ? 46.402 -34.343 -1.791 1.00 22.93 159 THR A C 1
ATOM 1207 O O . THR A 1 160 ? 45.443 -34.753 -1.136 1.00 24.55 159 THR A O 1
ATOM 1211 N N . SER A 1 161 ? 46.617 -33.053 -2.064 1.00 23.50 160 SER A N 1
ATOM 1212 C CA . SER A 1 161 ? 45.652 -31.970 -1.806 1.00 22.95 160 SER A CA 1
ATOM 1213 C C . SER A 1 161 ? 45.618 -31.451 -0.364 1.00 22.78 160 SER A C 1
ATOM 1214 O O . SER A 1 161 ? 44.975 -30.438 -0.091 1.00 23.07 160 SER A O 1
ATOM 1217 N N . THR A 1 162 ? 46.305 -32.137 0.544 1.00 22.50 161 THR A N 1
ATOM 1218 C CA . THR A 1 162 ? 46.174 -31.893 1.972 1.00 22.54 161 THR A CA 1
ATOM 1219 C C . THR A 1 162 ? 47.128 -30.828 2.472 1.00 22.96 161 THR A C 1
ATOM 1220 O O . THR A 1 162 ? 48.152 -30.538 1.839 1.00 23.48 161 THR A O 1
ATOM 1224 N N . VAL A 1 163 ? 46.807 -30.287 3.643 1.00 23.76 162 VAL A N 1
ATOM 1225 C CA . VAL A 1 163 ? 47.708 -29.378 4.347 1.00 24.45 162 VAL A CA 1
ATOM 1226 C C . VAL A 1 163 ? 48.077 -29.938 5.714 1.00 24.54 162 VAL A C 1
ATOM 1227 O O . VAL A 1 163 ? 47.280 -30.628 6.336 1.00 23.29 162 VAL A O 1
ATOM 1231 N N . VAL A 1 164 ? 49.302 -29.655 6.154 1.00 24.85 163 VAL A N 1
ATOM 1232 C CA . VAL A 1 164 ? 49.701 -29.901 7.543 1.00 25.42 163 VAL A CA 1
ATOM 1233 C C . VAL A 1 164 ? 48.987 -28.911 8.465 1.00 25.96 163 VAL A C 1
ATOM 1234 O O . VAL A 1 164 ? 48.464 -27.893 8.012 1.00 26.83 163 VAL A O 1
ATOM 1238 N N . GLY A 1 165 ? 48.958 -29.211 9.758 1.00 26.81 164 GLY A N 1
ATOM 1239 C CA . GLY A 1 165 ? 48.442 -28.265 10.743 1.00 27.05 164 GLY A CA 1
ATOM 1240 C C . GLY A 1 165 ? 49.313 -27.015 10.757 1.00 27.18 164 GLY A C 1
ATOM 1241 O O . GLY A 1 165 ? 50.537 -27.121 10.744 1.00 27.38 164 GLY A O 1
ATOM 1242 N N . PRO A 1 166 ? 48.693 -25.821 10.765 1.00 27.06 165 PRO A N 1
ATOM 1243 C CA . PRO A 1 166 ? 49.471 -24.576 10.755 1.00 27.02 165 PRO A CA 1
ATOM 1244 C C . PRO A 1 166 ? 50.461 -24.448 11.917 1.00 27.52 165 PRO A C 1
ATOM 1245 O O . PRO A 1 166 ? 51.611 -24.060 11.710 1.00 27.08 165 PRO A O 1
ATOM 1249 N N . ASP A 1 167 ? 50.017 -24.765 13.128 1.00 28.00 166 ASP A N 1
ATOM 1250 C CA . ASP A 1 167 ? 50.913 -24.745 14.286 1.00 28.72 166 ASP A CA 1
ATOM 1251 C C . ASP A 1 167 ? 52.021 -25.782 14.149 1.00 26.95 166 ASP A C 1
ATOM 1252 O O . ASP A 1 167 ? 53.170 -25.516 14.506 1.00 26.68 166 ASP A O 1
ATOM 1257 N N . ALA A 1 168 ? 51.677 -26.957 13.626 1.00 26.16 167 ALA A N 1
ATOM 1258 C CA . ALA A 1 168 ? 52.675 -28.006 13.392 1.00 25.63 167 ALA A CA 1
ATOM 1259 C C . ALA A 1 168 ? 53.768 -27.514 12.444 1.00 24.62 167 ALA A C 1
ATOM 1260 O O . ALA A 1 168 ? 54.947 -27.773 12.664 1.00 23.40 167 ALA A O 1
ATOM 1262 N N . LEU A 1 169 ? 53.372 -26.792 11.396 1.00 24.66 168 LEU A N 1
ATOM 1263 C CA . LEU A 1 169 ? 54.342 -26.236 10.458 1.00 24.24 168 LEU A CA 1
ATOM 1264 C C . LEU A 1 169 ? 55.280 -25.252 11.155 1.00 24.12 168 LEU A C 1
ATOM 1265 O O . LEU A 1 169 ? 56.490 -25.275 10.936 1.00 23.41 168 LEU A O 1
ATOM 1270 N N . ALA A 1 170 ? 54.723 -24.388 11.995 1.00 24.29 169 ALA A N 1
ATOM 1271 C CA . ALA A 1 170 ? 55.545 -23.451 12.767 1.00 24.01 169 ALA A CA 1
ATOM 1272 C C . ALA A 1 170 ? 56.540 -24.197 13.656 1.00 23.88 169 ALA A C 1
ATOM 1273 O O . ALA A 1 170 ? 57.715 -23.849 13.704 1.00 23.61 169 ALA A O 1
ATOM 1275 N N . ARG A 1 171 ? 56.075 -25.236 14.343 1.00 25.07 170 ARG A N 1
ATOM 1276 C CA A ARG A 1 171 ? 56.952 -26.048 15.190 0.50 25.61 170 ARG A CA 1
ATOM 1277 C CA B ARG A 1 171 ? 56.953 -26.049 15.188 0.50 24.35 170 ARG A CA 1
ATOM 1278 C C . ARG A 1 171 ? 58.078 -26.685 14.383 1.00 24.84 170 ARG A C 1
ATOM 1279 O O . ARG A 1 171 ? 59.220 -26.718 14.825 1.00 24.33 170 ARG A O 1
ATOM 1294 N N . PHE A 1 172 ? 57.741 -27.193 13.200 1.00 24.97 171 PHE A N 1
ATOM 1295 C CA . PHE A 1 172 ? 58.724 -27.806 12.312 1.00 23.91 171 PHE A CA 1
ATOM 1296 C C . PHE A 1 172 ? 59.835 -26.827 11.964 1.00 24.22 171 PHE A C 1
ATOM 1297 O O . PHE A 1 172 ? 61.015 -27.112 12.149 1.00 22.56 171 PHE A O 1
ATOM 1305 N N . VAL A 1 173 ? 59.441 -25.665 11.455 1.00 24.52 172 VAL A N 1
ATOM 1306 C CA . VAL A 1 173 ? 60.401 -24.642 11.073 1.00 24.98 172 VAL A CA 1
ATOM 1307 C C . VAL A 1 173 ? 61.268 -24.242 12.264 1.00 25.74 172 VAL A C 1
ATOM 1308 O O . VAL A 1 173 ? 62.480 -24.059 12.123 1.00 25.60 172 VAL A O 1
ATOM 1312 N N . GLU A 1 174 ? 60.658 -24.134 13.440 1.00 26.31 173 GLU A N 1
ATOM 1313 C CA . GLU A 1 174 ? 61.407 -23.784 14.648 1.00 27.50 173 GLU A CA 1
ATOM 1314 C C . GLU A 1 174 ? 62.408 -24.869 15.058 1.00 27.65 173 GLU A C 1
ATOM 1315 O O . GLU A 1 174 ? 63.430 -24.559 15.663 1.00 28.92 173 GLU A O 1
ATOM 1321 N N . ALA A 1 175 ? 62.124 -26.125 14.710 1.00 26.36 174 ALA A N 1
ATOM 1322 C CA . ALA A 1 175 ? 62.995 -27.251 15.088 1.00 25.67 174 ALA A CA 1
ATOM 1323 C C . ALA A 1 175 ? 64.117 -27.543 14.092 1.00 25.60 174 ALA A C 1
ATOM 1324 O O . ALA A 1 175 ? 65.161 -28.074 14.474 1.00 24.86 174 ALA A O 1
ATOM 1326 N N . VAL A 1 176 ? 63.914 -27.206 12.818 1.00 24.91 175 VAL A N 1
ATOM 1327 C CA . VAL A 1 176 ? 64.924 -27.464 11.800 1.00 24.46 175 VAL A CA 1
ATOM 1328 C C . VAL A 1 176 ? 66.195 -26.675 12.123 1.00 25.01 175 VAL A C 1
ATOM 1329 O O . VAL A 1 176 ? 66.110 -25.515 12.495 1.00 24.53 175 VAL A O 1
ATOM 1333 N N . PRO A 1 177 ? 67.377 -27.306 12.000 1.00 25.16 176 PRO A N 1
ATOM 1334 C CA . PRO A 1 177 ? 68.612 -26.543 12.162 1.00 25.68 176 PRO A CA 1
ATOM 1335 C C . PRO A 1 177 ? 68.616 -25.276 11.291 1.00 26.06 176 PRO A C 1
ATOM 1336 O O . PRO A 1 177 ? 68.294 -25.331 10.096 1.00 24.78 176 PRO A O 1
ATOM 1340 N N . ALA A 1 178 ? 68.967 -24.143 11.895 1.00 26.09 177 ALA A N 1
ATOM 1341 C CA . ALA A 1 178 ? 68.745 -22.833 11.271 1.00 25.97 177 ALA A CA 1
ATOM 1342 C C . ALA A 1 178 ? 69.558 -22.585 10.007 1.00 25.25 177 ALA A C 1
ATOM 1343 O O . ALA A 1 178 ? 69.262 -21.653 9.269 1.00 25.53 177 ALA A O 1
ATOM 1345 N N . HIS A 1 179 ? 70.571 -23.413 9.756 1.00 24.78 178 HIS A N 1
ATOM 1346 C CA . HIS A 1 179 ? 71.416 -23.263 8.574 1.00 25.08 178 HIS A CA 1
ATOM 1347 C C . HIS A 1 179 ? 70.830 -23.934 7.326 1.00 23.59 178 HIS A C 1
ATOM 1348 O O . HIS A 1 179 ? 71.374 -23.788 6.238 1.00 22.97 178 HIS A O 1
ATOM 1355 N N . ILE A 1 180 ? 69.733 -24.669 7.481 1.00 22.77 179 ILE A N 1
ATOM 1356 C CA . ILE A 1 180 ? 69.148 -25.417 6.368 1.00 21.70 179 ILE A CA 1
ATOM 1357 C C . ILE A 1 180 ? 68.001 -24.630 5.756 1.00 20.86 179 ILE A C 1
ATOM 1358 O O . ILE A 1 180 ? 67.052 -24.285 6.455 1.00 20.57 179 ILE A O 1
ATOM 1363 N N . LEU A 1 181 ? 68.069 -24.388 4.449 1.00 20.93 180 LEU A N 1
ATOM 1364 C CA . LEU A 1 181 ? 66.990 -23.681 3.744 1.00 20.84 180 LEU A CA 1
ATOM 1365 C C . LEU A 1 181 ? 65.725 -24.522 3.662 1.00 20.86 180 LEU A C 1
ATOM 1366 O O . LEU A 1 181 ? 65.769 -25.690 3.250 1.00 21.52 180 LEU A O 1
ATOM 1371 N N . ILE A 1 182 ? 64.602 -23.920 4.045 1.00 20.45 181 ILE A N 1
ATOM 1372 C CA . ILE A 1 182 ? 63.302 -24.557 3.982 1.00 20.39 181 ILE A CA 1
ATOM 1373 C C . ILE A 1 182 ? 62.457 -23.782 2.982 1.00 20.59 181 ILE A C 1
ATOM 1374 O O . ILE A 1 182 ? 62.246 -22.578 3.155 1.00 20.65 181 ILE A O 1
ATOM 1379 N N . ALA A 1 183 ? 61.981 -24.464 1.947 1.00 19.83 182 ALA A N 1
ATOM 1380 C CA . ALA A 1 183 ? 61.097 -23.852 0.962 1.00 20.03 182 ALA A CA 1
ATOM 1381 C C . ALA A 1 183 ? 59.674 -24.347 1.153 1.00 20.55 182 ALA A C 1
ATOM 1382 O O . ALA A 1 183 ? 59.412 -25.552 1.072 1.00 20.86 182 ALA A O 1
ATOM 1384 N N . ILE A 1 184 ? 58.758 -23.425 1.438 1.00 20.39 183 ILE A N 1
ATOM 1385 C CA . ILE A 1 184 ? 57.343 -23.761 1.563 1.00 20.87 183 ILE A CA 1
ATOM 1386 C C . ILE A 1 184 ? 56.662 -23.462 0.235 1.00 21.32 183 ILE A C 1
ATOM 1387 O O . ILE A 1 184 ? 56.512 -22.295 -0.151 1.00 20.10 183 ILE A O 1
ATOM 1392 N N . ASP A 1 185 ? 56.264 -24.516 -0.468 1.00 21.53 184 ASP A N 1
ATOM 1393 C CA . ASP A 1 185 ? 55.660 -24.371 -1.785 1.00 23.30 184 ASP A CA 1
ATOM 1394 C C . ASP A 1 185 ? 54.144 -24.146 -1.654 1.00 23.05 184 ASP A C 1
ATOM 1395 O O . ASP A 1 185 ? 53.382 -25.072 -1.344 1.00 23.58 184 ASP A O 1
ATOM 1400 N N . GLU A 1 186 ? 53.726 -22.909 -1.916 1.00 21.84 185 GLU A N 1
ATOM 1401 C CA . GLU A 1 186 ? 52.362 -22.461 -1.685 1.00 21.59 185 GLU A CA 1
ATOM 1402 C C . GLU A 1 186 ? 51.612 -22.146 -2.985 1.00 21.49 185 GLU A C 1
ATOM 1403 O O . GLU A 1 186 ? 50.816 -21.203 -3.051 1.00 21.59 185 GLU A O 1
ATOM 1409 N N . ALA A 1 187 ? 51.827 -22.974 -4.001 1.00 21.46 186 ALA A N 1
ATOM 1410 C CA . ALA A 1 187 ? 51.147 -22.819 -5.285 1.00 21.38 186 ALA A CA 1
ATOM 1411 C C . ALA A 1 187 ? 49.623 -22.764 -5.137 1.00 21.10 186 ALA A C 1
ATOM 1412 O O . ALA A 1 187 ? 48.955 -22.062 -5.884 1.00 20.73 186 ALA A O 1
ATOM 1414 N N . TYR A 1 188 ? 49.078 -23.494 -4.166 1.00 21.00 187 TYR A N 1
ATOM 1415 C CA . TYR A 1 188 ? 47.628 -23.588 -3.996 1.00 21.41 187 TYR A CA 1
ATOM 1416 C C . TYR A 1 188 ? 47.108 -22.865 -2.753 1.00 21.13 187 TYR A C 1
ATOM 1417 O O . TYR A 1 188 ? 45.954 -23.053 -2.364 1.00 21.58 187 TYR A O 1
ATOM 1426 N N . VAL A 1 189 ? 47.938 -22.008 -2.153 1.00 21.34 188 VAL A N 1
ATOM 1427 C CA . VAL A 1 189 ? 47.592 -21.383 -0.871 1.00 21.61 188 VAL A CA 1
ATOM 1428 C C . VAL A 1 189 ? 46.266 -20.609 -0.907 1.00 21.77 188 VAL A C 1
ATOM 1429 O O . VAL A 1 189 ? 45.555 -20.562 0.089 1.00 22.16 188 VAL A O 1
ATOM 1433 N N . GLU A 1 190 ? 45.931 -20.026 -2.054 1.00 22.05 189 GLU A N 1
ATOM 1434 C CA . GLU A 1 190 ? 44.746 -19.178 -2.173 1.00 22.48 189 GLU A CA 1
ATOM 1435 C C . GLU A 1 190 ? 43.439 -19.961 -2.037 1.00 21.78 189 GLU A C 1
ATOM 1436 O O . GLU A 1 190 ? 42.374 -19.361 -1.923 1.00 22.05 189 GLU A O 1
ATOM 1442 N N . TYR A 1 191 ? 43.527 -21.290 -2.033 1.00 21.68 190 TYR A N 1
ATOM 1443 C CA . TYR A 1 191 ? 42.352 -22.152 -1.918 1.00 21.78 190 TYR A CA 1
ATOM 1444 C C . TYR A 1 191 ? 42.165 -22.735 -0.522 1.00 21.84 190 TYR A C 1
ATOM 1445 O O . TYR A 1 191 ? 41.147 -23.378 -0.263 1.00 22.34 190 TYR A O 1
ATOM 1454 N N . ILE A 1 192 ? 43.120 -22.500 0.376 1.00 22.01 191 ILE A N 1
ATOM 1455 C CA . ILE A 1 192 ? 43.023 -23.019 1.739 1.00 22.15 191 ILE A CA 1
ATOM 1456 C C . ILE A 1 192 ? 41.914 -22.297 2.489 1.00 23.26 191 ILE A C 1
ATOM 1457 O O . ILE A 1 192 ? 41.831 -21.078 2.446 1.00 23.33 191 ILE A O 1
ATOM 1462 N N . ARG A 1 193 ? 41.080 -23.070 3.180 1.00 24.13 192 ARG A N 1
ATOM 1463 C CA . ARG A 1 193 ? 40.005 -22.542 4.012 1.00 25.26 192 ARG A CA 1
ATOM 1464 C C . ARG A 1 193 ? 40.026 -23.213 5.395 1.00 26.29 192 ARG A C 1
ATOM 1465 O O . ARG A 1 193 ? 41.012 -23.859 5.769 1.00 26.24 192 ARG A O 1
ATOM 1473 N N . ASP A 1 194 ? 38.948 -23.030 6.157 1.00 28.09 193 ASP A N 1
ATOM 1474 C CA . ASP A 1 194 ? 38.728 -23.738 7.428 1.00 29.00 193 ASP A CA 1
ATOM 1475 C C . ASP A 1 194 ? 39.796 -23.426 8.478 1.00 29.06 193 ASP A C 1
ATOM 1476 O O . ASP A 1 194 ? 40.116 -24.260 9.321 1.00 29.35 193 ASP A O 1
ATOM 1481 N N . GLY A 1 195 ? 40.349 -22.220 8.419 1.00 29.55 194 GLY A N 1
ATOM 1482 C CA . GLY A 1 195 ? 41.401 -21.803 9.341 1.00 29.88 194 GLY A CA 1
ATOM 1483 C C . GLY A 1 195 ? 42.689 -22.600 9.239 1.00 30.34 194 GLY A C 1
ATOM 1484 O O . GLY A 1 195 ? 43.474 -22.616 10.185 1.00 30.47 194 GLY A O 1
ATOM 1485 N N . MET A 1 196 ? 42.926 -23.256 8.100 1.00 30.02 195 MET A N 1
ATOM 1486 C CA . MET A 1 196 ? 44.115 -24.107 7.947 1.00 29.10 195 MET A CA 1
ATOM 1487 C C . MET A 1 196 ? 45.295 -23.426 7.248 1.00 28.77 195 MET A C 1
ATOM 1488 O O . MET A 1 196 ? 46.340 -24.056 7.080 1.00 27.62 195 MET A O 1
ATOM 1493 N N . ARG A 1 197 ? 45.152 -22.165 6.837 1.00 27.55 196 ARG A N 1
ATOM 1494 C CA . ARG A 1 197 ? 46.266 -21.475 6.188 1.00 28.29 196 ARG A CA 1
ATOM 1495 C C . ARG A 1 197 ? 47.316 -21.146 7.239 1.00 27.66 196 ARG A C 1
ATOM 1496 O O . ARG A 1 197 ? 46.993 -20.588 8.280 1.00 25.71 196 ARG A O 1
ATOM 1504 N N . PRO A 1 198 ? 48.576 -21.508 6.978 1.00 26.93 197 PRO A N 1
ATOM 1505 C CA . PRO A 1 198 ? 49.616 -21.194 7.948 1.00 27.43 197 PRO A CA 1
ATOM 1506 C C . PRO A 1 198 ? 50.073 -19.742 7.852 1.00 27.48 197 PRO A C 1
ATOM 1507 O O . PRO A 1 198 ? 49.817 -19.073 6.850 1.00 26.04 197 PRO A O 1
ATOM 1511 N N . ASP A 1 199 ? 50.733 -19.260 8.901 1.00 27.46 198 ASP A N 1
ATOM 1512 C CA . ASP A 1 199 ? 51.294 -17.915 8.901 1.00 28.60 198 ASP A CA 1
ATOM 1513 C C . ASP A 1 199 ? 52.637 -17.946 8.177 1.00 28.81 198 ASP A C 1
ATOM 1514 O O . ASP A 1 199 ? 53.689 -17.748 8.782 1.00 27.16 198 ASP A O 1
ATOM 1519 N N . SER A 1 200 ? 52.604 -18.208 6.874 1.00 29.82 199 SER A N 1
ATOM 1520 C CA . SER A 1 200 ? 53.841 -18.412 6.126 1.00 30.29 199 SER A CA 1
ATOM 1521 C C . SER A 1 200 ? 54.702 -17.152 6.088 1.00 28.80 199 SER A C 1
ATOM 1522 O O . SER A 1 200 ? 55.924 -17.234 6.216 1.00 27.87 199 SER A O 1
ATOM 1525 N N . LEU A 1 201 ? 54.067 -15.993 5.946 1.00 27.74 200 LEU A N 1
ATOM 1526 C CA . LEU A 1 201 ? 54.801 -14.729 5.925 1.00 27.81 200 LEU A CA 1
ATOM 1527 C C . LEU A 1 201 ? 55.447 -14.402 7.288 1.00 26.84 200 LEU A C 1
ATOM 1528 O O . LEU A 1 201 ? 56.570 -13.885 7.348 1.00 26.20 200 LEU A O 1
ATOM 1533 N N . GLY A 1 202 ? 54.741 -14.712 8.371 1.00 26.31 201 GLY A N 1
ATOM 1534 C CA . GLY A 1 202 ? 55.299 -14.580 9.710 1.00 26.11 201 GLY A CA 1
ATOM 1535 C C . GLY A 1 202 ? 56.497 -15.492 9.902 1.00 25.81 201 GLY A C 1
ATOM 1536 O O . GLY A 1 202 ? 57.456 -15.124 10.560 1.00 25.14 201 GLY A O 1
ATOM 1537 N N . LEU A 1 203 ? 56.449 -16.684 9.312 1.00 25.72 202 LEU A N 1
ATOM 1538 C CA . LEU A 1 203 ? 57.574 -17.604 9.394 1.00 25.99 202 LEU A CA 1
ATOM 1539 C C . LEU A 1 203 ? 58.799 -17.057 8.667 1.00 25.70 202 LEU A C 1
ATOM 1540 O O . LEU A 1 203 ? 59.912 -17.136 9.193 1.00 24.37 202 LEU A O 1
ATOM 1545 N N . VAL A 1 204 ? 58.608 -16.459 7.493 1.00 25.62 203 VAL A N 1
ATOM 1546 C CA . VAL A 1 204 ? 59.758 -15.865 6.797 1.00 26.46 203 VAL A CA 1
ATOM 1547 C C . VAL A 1 204 ? 60.301 -14.666 7.583 1.00 26.95 203 VAL A C 1
ATOM 1548 O O . VAL A 1 204 ? 61.515 -14.472 7.637 1.00 26.48 203 VAL A O 1
ATOM 1552 N N . ARG A 1 205 ? 59.422 -13.903 8.231 1.00 27.04 204 ARG A N 1
ATOM 1553 C CA . ARG A 1 205 ? 59.880 -12.804 9.088 1.00 28.88 204 ARG A CA 1
ATOM 1554 C C . ARG A 1 205 ? 60.710 -13.321 10.270 1.00 28.57 204 ARG A C 1
ATOM 1555 O O . ARG A 1 205 ? 61.794 -12.811 10.537 1.00 30.20 204 ARG A O 1
ATOM 1563 N N . ALA A 1 206 ? 60.220 -14.360 10.943 1.00 28.53 205 ALA A N 1
ATOM 1564 C CA . ALA A 1 206 ? 60.883 -14.903 12.139 1.00 28.26 205 ALA A CA 1
ATOM 1565 C C . ALA A 1 206 ? 62.118 -15.781 11.868 1.00 29.14 205 ALA A C 1
ATOM 1566 O O . ALA A 1 206 ? 62.905 -16.028 12.788 1.00 28.76 205 ALA A O 1
ATOM 1568 N N . HIS A 1 207 ? 62.281 -16.265 10.633 1.00 28.41 206 HIS A N 1
ATOM 1569 C CA . HIS A 1 207 ? 63.366 -17.191 10.289 1.00 28.84 206 HIS A CA 1
ATOM 1570 C C . HIS A 1 207 ? 64.041 -16.862 8.960 1.00 28.86 206 HIS A C 1
ATOM 1571 O O . HIS A 1 207 ? 63.393 -16.885 7.905 1.00 29.89 206 HIS A O 1
ATOM 1578 N N . ASN A 1 208 ? 65.353 -16.622 9.005 1.00 27.85 207 ASN A N 1
ATOM 1579 C CA . ASN A 1 208 ? 66.138 -16.284 7.810 1.00 27.24 207 ASN A CA 1
ATOM 1580 C C . ASN A 1 208 ? 66.281 -17.426 6.791 1.00 26.07 207 ASN A C 1
ATOM 1581 O O . ASN A 1 208 ? 66.694 -17.194 5.655 1.00 25.74 207 ASN A O 1
ATOM 1586 N N . ASN A 1 209 ? 65.980 -18.650 7.214 1.00 24.59 208 ASN A N 1
ATOM 1587 C CA . ASN A 1 209 ? 66.102 -19.829 6.358 1.00 24.08 208 ASN A CA 1
ATOM 1588 C C . ASN A 1 209 ? 64.772 -20.326 5.792 1.00 23.87 208 ASN A C 1
ATOM 1589 O O . ASN A 1 209 ? 64.683 -21.465 5.327 1.00 23.73 208 ASN A O 1
ATOM 1594 N N . VAL A 1 210 ? 63.738 -19.494 5.842 1.00 23.52 209 VAL A N 1
ATOM 1595 C CA . VAL A 1 210 ? 62.444 -19.860 5.272 1.00 23.07 209 VAL A CA 1
ATOM 1596 C C . VAL A 1 210 ? 62.162 -19.024 4.031 1.00 22.55 209 VAL A C 1
ATOM 1597 O O . VAL A 1 210 ? 62.300 -17.794 4.051 1.00 21.53 209 VAL A O 1
ATOM 1601 N N . VAL A 1 211 ? 61.797 -19.720 2.954 1.00 21.59 210 VAL A N 1
ATOM 1602 C CA A VAL A 1 211 ? 61.425 -19.076 1.705 0.50 21.28 210 VAL A CA 1
ATOM 1603 C CA B VAL A 1 211 ? 61.438 -19.105 1.674 0.50 21.68 210 VAL A CA 1
ATOM 1604 C C . VAL A 1 211 ? 60.073 -19.649 1.274 1.00 21.16 210 VAL A C 1
ATOM 1605 O O . VAL A 1 211 ? 59.837 -20.846 1.378 1.00 21.76 210 VAL A O 1
ATOM 1612 N N . VAL A 1 212 ? 59.174 -18.774 0.831 1.00 20.37 211 VAL A N 1
ATOM 1613 C CA . VAL A 1 212 ? 57.838 -19.178 0.408 1.00 19.55 211 VAL A CA 1
ATOM 1614 C C . VAL A 1 212 ? 57.729 -19.010 -1.097 1.00 19.62 211 VAL A C 1
ATOM 1615 O O . VAL A 1 212 ? 58.040 -17.937 -1.622 1.00 18.60 211 VAL A O 1
ATOM 1619 N N . LEU A 1 213 ? 57.300 -20.064 -1.790 1.00 19.91 212 LEU A N 1
ATOM 1620 C CA . LEU A 1 213 ? 57.061 -19.996 -3.233 1.00 20.95 212 LEU A CA 1
ATOM 1621 C C . LEU A 1 213 ? 55.577 -19.840 -3.545 1.00 20.31 212 LEU A C 1
ATOM 1622 O O . LEU A 1 213 ? 54.744 -20.612 -3.063 1.00 19.24 212 LEU A O 1
ATOM 1627 N N . ARG A 1 214 ? 55.247 -18.858 -4.377 1.00 20.13 213 ARG A N 1
ATOM 1628 C CA . ARG A 1 214 ? 53.877 -18.696 -4.866 1.00 19.83 213 ARG A CA 1
ATOM 1629 C C . ARG A 1 214 ? 53.873 -18.508 -6.387 1.00 19.56 213 ARG A C 1
ATOM 1630 O O . ARG A 1 214 ? 54.929 -18.390 -7.003 1.00 18.95 213 ARG A O 1
ATOM 1638 N N . THR A 1 215 ? 52.686 -18.502 -6.989 1.00 18.96 214 THR A N 1
ATOM 1639 C CA . THR A 1 215 ? 52.559 -18.545 -8.453 1.00 19.45 214 THR A CA 1
ATOM 1640 C C . THR A 1 215 ? 51.400 -17.704 -8.988 1.00 19.45 214 THR A C 1
ATOM 1641 O O . THR A 1 215 ? 50.453 -17.410 -8.264 1.00 20.05 214 THR A O 1
ATOM 1645 N N . PHE A 1 216 ? 51.503 -17.335 -10.266 1.00 19.75 215 PHE A N 1
ATOM 1646 C CA . PHE A 1 216 ? 50.422 -16.700 -11.015 1.00 20.14 215 PHE A CA 1
ATOM 1647 C C . PHE A 1 216 ? 49.633 -17.700 -11.869 1.00 21.09 215 PHE A C 1
ATOM 1648 O O . PHE A 1 216 ? 48.685 -17.316 -12.568 1.00 21.86 215 PHE A O 1
ATOM 1656 N N . SER A 1 217 ? 49.990 -18.983 -11.772 1.00 21.43 216 SER A N 1
ATOM 1657 C CA . SER A 1 217 ? 49.472 -19.999 -12.693 1.00 21.90 216 SER A CA 1
ATOM 1658 C C . SER A 1 217 ? 48.069 -20.490 -12.377 1.00 23.02 216 SER A C 1
ATOM 1659 O O . SER A 1 217 ? 47.370 -20.954 -13.268 1.00 23.93 216 SER A O 1
ATOM 1662 N N . LYS A 1 218 ? 47.662 -20.418 -11.117 1.00 24.46 217 LYS A N 1
ATOM 1663 C CA . LYS A 1 218 ? 46.392 -20.993 -10.701 1.00 25.12 217 LYS A CA 1
ATOM 1664 C C . LYS A 1 218 ? 45.358 -19.898 -10.441 1.00 24.85 217 LYS A C 1
ATOM 1665 O O . LYS A 1 218 ? 44.602 -19.545 -11.345 1.00 24.47 217 LYS A O 1
ATOM 1671 N N . ALA A 1 219 ? 45.332 -19.339 -9.232 1.00 24.55 218 ALA A N 1
ATOM 1672 C CA . ALA A 1 219 ? 44.312 -18.349 -8.876 1.00 24.27 218 ALA A CA 1
ATOM 1673 C C . ALA A 1 219 ? 44.354 -17.105 -9.770 1.00 24.52 218 ALA A C 1
ATOM 1674 O O . ALA A 1 219 ? 43.314 -16.552 -10.110 1.00 23.73 218 ALA A O 1
ATOM 1676 N N . TYR A 1 220 ? 45.548 -16.677 -10.174 1.00 23.96 219 TYR A N 1
ATOM 1677 C CA . TYR A 1 220 ? 45.677 -15.501 -11.046 1.00 24.05 219 TYR A CA 1
ATOM 1678 C C . TYR A 1 220 ? 45.538 -15.812 -12.538 1.00 23.26 219 TYR A C 1
ATOM 1679 O O . TYR A 1 220 ? 45.617 -14.905 -13.360 1.00 23.71 219 TYR A O 1
ATOM 1688 N N . GLY A 1 221 ? 45.351 -17.086 -12.882 1.00 22.63 220 GLY A N 1
ATOM 1689 C CA . GLY A 1 221 ? 45.031 -17.499 -14.248 1.00 22.05 220 GLY A CA 1
ATOM 1690 C C . GLY A 1 221 ? 46.047 -17.246 -15.353 1.00 21.54 220 GLY A C 1
ATOM 1691 O O . GLY A 1 221 ? 45.657 -17.023 -16.498 1.00 22.53 220 GLY A O 1
ATOM 1692 N N . LEU A 1 222 ? 47.339 -17.298 -15.038 1.00 20.76 221 LEU A N 1
ATOM 1693 C CA . LEU A 1 222 ? 48.387 -17.056 -16.033 1.00 20.87 221 LEU A CA 1
ATOM 1694 C C . LEU A 1 222 ? 49.328 -18.254 -16.226 1.00 20.75 221 LEU A C 1
ATOM 1695 O O . LEU A 1 222 ? 50.532 -18.085 -16.456 1.00 20.71 221 LEU A O 1
ATOM 1700 N N . ALA A 1 223 ? 48.787 -19.466 -16.164 1.00 21.27 222 ALA A N 1
ATOM 1701 C CA . ALA A 1 223 ? 49.625 -20.661 -16.332 1.00 20.93 222 ALA A CA 1
ATOM 1702 C C . ALA A 1 223 ? 50.372 -20.642 -17.661 1.00 20.58 222 ALA A C 1
ATOM 1703 O O . ALA A 1 223 ? 51.478 -21.183 -17.771 1.00 20.27 222 ALA A O 1
ATOM 1705 N N . GLY A 1 224 ? 49.766 -20.030 -18.678 1.00 20.09 223 GLY A N 1
ATOM 1706 C CA . GLY A 1 224 ? 50.398 -19.925 -19.984 1.00 20.28 223 GLY A CA 1
ATOM 1707 C C . GLY A 1 224 ? 51.607 -19.009 -20.070 1.00 20.24 223 GLY A C 1
ATOM 1708 O O . GLY A 1 224 ? 52.397 -19.138 -20.993 1.00 19.71 223 GLY A O 1
ATOM 1709 N N . LEU A 1 225 ? 51.750 -18.084 -19.122 1.00 20.68 224 LEU A N 1
ATOM 1710 C CA . LEU A 1 225 ? 52.752 -17.015 -19.227 1.00 21.73 224 LEU A CA 1
ATOM 1711 C C . LEU A 1 225 ? 53.920 -17.117 -18.252 1.00 21.28 224 LEU A C 1
ATOM 1712 O O . LEU A 1 225 ? 54.873 -16.361 -18.381 1.00 22.61 224 LEU A O 1
ATOM 1717 N N . ARG A 1 226 ? 53.832 -18.023 -17.276 1.00 20.88 225 ARG A N 1
ATOM 1718 C CA . ARG A 1 226 ? 54.996 -18.506 -16.518 1.00 20.12 225 ARG A CA 1
ATOM 1719 C C . ARG A 1 226 ? 55.600 -17.462 -15.575 1.00 19.99 225 ARG A C 1
ATOM 1720 O O . ARG A 1 226 ? 56.699 -16.964 -15.814 1.00 20.57 225 ARG A O 1
ATOM 1728 N N . ILE A 1 227 ? 54.882 -17.153 -14.499 1.00 19.19 226 ILE A N 1
ATOM 1729 C CA . ILE A 1 227 ? 55.381 -16.262 -13.462 1.00 19.48 226 ILE A CA 1
ATOM 1730 C C . ILE A 1 227 ? 55.202 -16.903 -12.084 1.00 19.60 226 ILE A C 1
ATOM 1731 O O . ILE A 1 227 ? 54.081 -17.142 -11.620 1.00 19.66 226 ILE A O 1
ATOM 1736 N N . GLY A 1 228 ? 56.331 -17.184 -11.447 1.00 19.69 227 GLY A N 1
ATOM 1737 C CA . GLY A 1 228 ? 56.364 -17.621 -10.063 1.00 19.88 227 GLY A CA 1
ATOM 1738 C C . GLY A 1 228 ? 57.143 -16.598 -9.269 1.00 19.71 227 GLY A C 1
ATOM 1739 O O . GLY A 1 228 ? 57.927 -15.824 -9.838 1.00 19.69 227 GLY A O 1
ATOM 1740 N N . TYR A 1 229 ? 56.926 -16.572 -7.963 1.00 19.49 228 TYR A N 1
ATOM 1741 C CA . TYR A 1 229 ? 57.725 -15.706 -7.100 1.00 20.45 228 TYR A CA 1
ATOM 1742 C C . TYR A 1 229 ? 58.035 -16.354 -5.766 1.00 20.65 228 TYR A C 1
ATOM 1743 O O . TYR A 1 229 ? 57.271 -17.210 -5.282 1.00 20.22 228 TYR A O 1
ATOM 1752 N N . ALA A 1 230 ? 59.189 -15.967 -5.216 1.00 20.51 229 ALA A N 1
ATOM 1753 C CA . ALA A 1 230 ? 59.655 -16.434 -3.926 1.00 20.21 229 ALA A CA 1
ATOM 1754 C C . ALA A 1 230 ? 59.742 -15.247 -2.966 1.00 21.25 229 ALA A C 1
ATOM 1755 O O . ALA A 1 230 ? 60.111 -14.142 -3.363 1.00 21.16 229 ALA A O 1
ATOM 1757 N N . ILE A 1 231 ? 59.394 -15.495 -1.710 1.00 20.99 230 ILE A N 1
ATOM 1758 C CA . ILE A 1 231 ? 59.424 -14.490 -0.657 1.00 21.30 230 ILE A CA 1
ATOM 1759 C C . ILE A 1 231 ? 60.391 -14.994 0.404 1.00 21.98 230 ILE A C 1
ATOM 1760 O O . ILE A 1 231 ? 60.221 -16.099 0.921 1.00 21.59 230 ILE A O 1
ATOM 1765 N N . GLY A 1 232 ? 61.414 -14.207 0.716 1.00 22.33 231 GLY A N 1
ATOM 1766 C CA . GLY A 1 232 ? 62.433 -14.662 1.646 1.00 23.19 231 GLY A CA 1
ATOM 1767 C C . GLY A 1 232 ? 63.357 -13.587 2.160 1.00 24.17 231 GLY A C 1
ATOM 1768 O O . GLY A 1 232 ? 63.137 -12.392 1.937 1.00 24.44 231 GLY A O 1
ATOM 1769 N N . HIS A 1 233 ? 64.396 -14.039 2.859 1.00 24.68 232 HIS A N 1
ATOM 1770 C CA . HIS A 1 233 ? 65.463 -13.178 3.358 1.00 24.68 232 HIS A CA 1
ATOM 1771 C C . HIS A 1 233 ? 66.290 -12.641 2.188 1.00 24.20 232 HIS A C 1
ATOM 1772 O O . HIS A 1 233 ? 66.556 -13.375 1.238 1.00 23.97 232 HIS A O 1
ATOM 1779 N N . PRO A 1 234 ? 66.706 -11.363 2.246 1.00 24.30 233 PRO A N 1
ATOM 1780 C CA . PRO A 1 234 ? 67.419 -10.786 1.098 1.00 25.08 233 PRO A CA 1
ATOM 1781 C C . PRO A 1 234 ? 68.653 -11.563 0.611 1.00 24.96 233 PRO A C 1
ATOM 1782 O O . PRO A 1 234 ? 68.941 -11.545 -0.589 1.00 24.17 233 PRO A O 1
ATOM 1786 N N . ASP A 1 235 ? 69.381 -12.220 1.514 1.00 25.25 234 ASP A N 1
ATOM 1787 C CA . ASP A 1 235 ? 70.536 -13.041 1.112 1.00 26.46 234 ASP A CA 1
ATOM 1788 C C . ASP A 1 235 ? 70.095 -14.212 0.233 1.00 24.78 234 ASP A C 1
ATOM 1789 O O . ASP A 1 235 ? 70.762 -14.553 -0.736 1.00 25.02 234 ASP A O 1
ATOM 1794 N N . VAL A 1 236 ? 68.979 -14.837 0.591 1.00 23.95 235 VAL A N 1
ATOM 1795 C CA . VAL A 1 236 ? 68.468 -15.976 -0.168 1.00 23.17 235 VAL A CA 1
ATOM 1796 C C . VAL A 1 236 ? 67.914 -15.492 -1.512 1.00 22.50 235 VAL A C 1
ATOM 1797 O O . VAL A 1 236 ? 68.166 -16.094 -2.557 1.00 20.77 235 VAL A O 1
ATOM 1801 N N . ILE A 1 237 ? 67.187 -14.381 -1.479 1.00 21.87 236 ILE A N 1
ATOM 1802 C CA . ILE A 1 237 ? 66.639 -13.794 -2.707 1.00 21.34 236 ILE A CA 1
ATOM 1803 C C . ILE A 1 237 ? 67.781 -13.401 -3.652 1.00 21.30 236 ILE A C 1
ATOM 1804 O O . ILE A 1 237 ? 67.730 -13.659 -4.849 1.00 21.47 236 ILE A O 1
ATOM 1809 N N . THR A 1 238 ? 68.825 -12.797 -3.105 1.00 20.92 237 THR A N 1
ATOM 1810 C CA . THR A 1 238 ? 70.001 -12.432 -3.889 1.00 21.24 237 THR A CA 1
ATOM 1811 C C . THR A 1 238 ? 70.670 -13.648 -4.536 1.00 20.97 237 THR A C 1
ATOM 1812 O O . THR A 1 238 ? 71.009 -13.621 -5.727 1.00 21.14 237 THR A O 1
ATOM 1816 N N . ALA A 1 239 ? 70.825 -14.723 -3.773 1.00 20.96 238 ALA A N 1
ATOM 1817 C CA . ALA A 1 239 ? 71.388 -15.966 -4.307 1.00 21.01 238 ALA A CA 1
ATOM 1818 C C . ALA A 1 239 ? 70.547 -16.539 -5.451 1.00 20.79 238 ALA A C 1
ATOM 1819 O O . ALA A 1 239 ? 71.080 -16.943 -6.488 1.00 20.82 238 ALA A O 1
ATOM 1821 N N . LEU A 1 240 ? 69.232 -16.559 -5.272 1.00 20.51 239 LEU A N 1
ATOM 1822 C CA . LEU A 1 240 ? 68.338 -17.049 -6.316 1.00 20.89 239 LEU A CA 1
ATOM 1823 C C . LEU A 1 240 ? 68.531 -16.221 -7.579 1.00 21.52 239 LEU A C 1
ATOM 1824 O O . LEU A 1 240 ? 68.555 -16.759 -8.691 1.00 20.76 239 LEU A O 1
ATOM 1829 N N . ASP A 1 241 ? 68.694 -14.913 -7.405 1.00 21.53 240 ASP A N 1
ATOM 1830 C CA . ASP A 1 241 ? 68.874 -14.042 -8.558 1.00 22.76 240 ASP A CA 1
ATOM 1831 C C . ASP A 1 241 ? 70.233 -14.233 -9.223 1.00 22.49 240 ASP A C 1
ATOM 1832 O O . ASP A 1 241 ? 70.355 -13.965 -10.415 1.00 23.30 240 ASP A O 1
ATOM 1837 N N . LYS A 1 242 ? 71.234 -14.715 -8.482 1.00 22.44 241 LYS A N 1
ATOM 1838 C CA . LYS A 1 242 ? 72.534 -15.063 -9.087 1.00 23.11 241 LYS A CA 1
ATOM 1839 C C . LYS A 1 242 ? 72.428 -16.210 -10.098 1.00 22.84 241 LYS A C 1
ATOM 1840 O O . LYS A 1 242 ? 73.097 -16.176 -11.124 1.00 23.31 241 LYS A O 1
ATOM 1846 N N . VAL A 1 243 ? 71.591 -17.208 -9.803 1.00 21.92 242 VAL A N 1
ATOM 1847 C CA . VAL A 1 243 ? 71.451 -18.391 -10.670 1.00 22.45 242 VAL A CA 1
ATOM 1848 C C . VAL A 1 243 ? 70.259 -18.337 -11.638 1.00 21.53 242 VAL A C 1
ATOM 1849 O O . VAL A 1 243 ? 70.133 -19.196 -12.509 1.00 22.69 242 VAL A O 1
ATOM 1853 N N . TYR A 1 244 ? 69.389 -17.346 -11.467 1.00 21.06 243 TYR A N 1
ATOM 1854 C CA . TYR A 1 244 ? 68.306 -17.047 -12.413 1.00 20.61 243 TYR A CA 1
ATOM 1855 C C . TYR A 1 244 ? 68.849 -17.056 -13.830 1.00 20.39 243 TYR A C 1
ATOM 1856 O O . TYR A 1 244 ? 69.859 -16.414 -14.101 1.00 19.61 243 TYR A O 1
ATOM 1865 N N . VAL A 1 245 ? 68.207 -17.794 -14.733 1.00 19.82 244 VAL A N 1
ATOM 1866 C CA . VAL A 1 245 ? 68.618 -17.741 -16.138 1.00 19.81 244 VAL A CA 1
ATOM 1867 C C . VAL A 1 245 ? 68.107 -16.416 -16.696 1.00 19.58 244 VAL A C 1
ATOM 1868 O O . VAL A 1 245 ? 66.897 -16.161 -16.654 1.00 20.08 244 VAL A O 1
ATOM 1872 N N . PRO A 1 246 ? 69.015 -15.566 -17.205 1.00 19.78 245 PRO A N 1
ATOM 1873 C CA . PRO A 1 246 ? 68.611 -14.219 -17.585 1.00 19.84 245 PRO A CA 1
ATOM 1874 C C . PRO A 1 246 ? 67.430 -14.173 -18.539 1.00 19.40 245 PRO A C 1
ATOM 1875 O O . PRO A 1 246 ? 67.326 -15.003 -19.446 1.00 19.38 245 PRO A O 1
ATOM 1879 N N . PHE A 1 247 ? 66.531 -13.225 -18.289 1.00 19.47 246 PHE A N 1
ATOM 1880 C CA . PHE A 1 247 ? 65.448 -12.883 -19.208 1.00 19.08 246 PHE A CA 1
ATOM 1881 C C . PHE A 1 247 ? 64.354 -13.945 -19.334 1.00 19.33 246 PHE A C 1
ATOM 1882 O O . PHE A 1 247 ? 63.457 -13.799 -20.164 1.00 18.92 246 PHE A O 1
ATOM 1890 N N . THR A 1 248 ? 64.379 -14.977 -18.487 1.00 19.36 247 THR A N 1
ATOM 1891 C CA . THR A 1 248 ? 63.433 -16.083 -18.645 1.00 19.50 247 THR A CA 1
ATOM 1892 C C . THR A 1 248 ? 61.980 -15.671 -18.349 1.00 20.06 247 THR A C 1
ATOM 1893 O O . THR A 1 248 ? 61.054 -16.225 -18.940 1.00 20.88 247 THR A O 1
ATOM 1897 N N . VAL A 1 249 ? 61.777 -14.703 -17.463 1.00 19.67 248 VAL A N 1
ATOM 1898 C CA . VAL A 1 249 ? 60.440 -14.159 -17.249 1.00 20.32 248 VAL A CA 1
ATOM 1899 C C . VAL A 1 249 ? 60.190 -13.090 -18.316 1.00 19.92 248 VAL A C 1
ATOM 1900 O O . VAL A 1 249 ? 60.853 -12.052 -18.328 1.00 19.46 248 VAL A O 1
ATOM 1904 N N . SER A 1 250 ? 59.238 -13.357 -19.208 1.00 19.57 249 SER A N 1
ATOM 1905 C CA . SER A 1 250 ? 59.016 -12.514 -20.384 1.00 19.15 249 SER A CA 1
ATOM 1906 C C . SER A 1 250 ? 58.415 -11.160 -20.017 1.00 19.11 249 SER A C 1
ATOM 1907 O O . SER A 1 250 ? 57.894 -10.986 -18.926 1.00 18.45 249 SER A O 1
ATOM 1910 N N . SER A 1 251 ? 58.509 -10.203 -20.939 1.00 19.73 250 SER A N 1
ATOM 1911 C CA . SER A 1 251 ? 57.938 -8.871 -20.738 1.00 21.30 250 SER A CA 1
ATOM 1912 C C . SER A 1 251 ? 56.423 -8.947 -20.617 1.00 20.28 250 SER A C 1
ATOM 1913 O O . SER A 1 251 ? 55.819 -8.314 -19.756 1.00 19.98 250 SER A O 1
ATOM 1916 N N . ILE A 1 252 ? 55.824 -9.729 -21.499 1.00 19.58 251 ILE A N 1
ATOM 1917 C CA . ILE A 1 252 ? 54.378 -9.930 -21.505 1.00 20.68 251 ILE A CA 1
ATOM 1918 C C . ILE A 1 252 ? 53.928 -10.609 -20.214 1.00 19.98 251 ILE A C 1
ATOM 1919 O O . ILE A 1 252 ? 52.916 -10.230 -19.631 1.00 19.74 251 ILE A O 1
ATOM 1924 N N . GLY A 1 253 ? 54.695 -11.602 -19.765 1.00 19.55 252 GLY A N 1
ATOM 1925 C CA . GLY A 1 253 ? 54.438 -12.235 -18.477 1.00 19.32 252 GLY A CA 1
ATOM 1926 C C . GLY A 1 253 ? 54.423 -11.242 -17.323 1.00 19.12 252 GLY A C 1
ATOM 1927 O O . GLY A 1 253 ? 53.503 -11.253 -16.489 1.00 19.55 252 GLY A O 1
ATOM 1928 N N . GLN A 1 254 ? 55.432 -10.381 -17.274 1.00 19.09 253 GLN A N 1
ATOM 1929 C CA . GLN A 1 254 ? 55.561 -9.405 -16.188 1.00 19.34 253 GLN A CA 1
ATOM 1930 C C . GLN A 1 254 ? 54.405 -8.414 -16.195 1.00 19.32 253 GLN A C 1
ATOM 1931 O O . GLN A 1 254 ? 53.794 -8.158 -15.153 1.00 19.40 253 GLN A O 1
ATOM 1937 N N . ALA A 1 255 ? 54.099 -7.874 -17.372 1.00 20.37 254 ALA A N 1
ATOM 1938 C CA . ALA A 1 255 ? 52.983 -6.940 -17.532 1.00 20.54 254 ALA A CA 1
ATOM 1939 C C . ALA A 1 255 ? 51.639 -7.585 -17.168 1.00 20.69 254 ALA A C 1
ATOM 1940 O O . ALA A 1 255 ? 50.803 -6.970 -16.506 1.00 21.28 254 ALA A O 1
ATOM 1942 N N . ALA A 1 256 ? 51.433 -8.825 -17.597 1.00 20.40 255 ALA A N 1
ATOM 1943 C CA . ALA A 1 256 ? 50.198 -9.536 -17.297 1.00 19.44 255 ALA A CA 1
ATOM 1944 C C . ALA A 1 256 ? 50.065 -9.788 -15.791 1.00 19.19 255 ALA A C 1
ATOM 1945 O O . ALA A 1 256 ? 48.954 -9.693 -15.217 1.00 17.98 255 ALA A O 1
ATOM 1947 N N . ALA A 1 257 ? 51.191 -10.103 -15.151 1.00 18.18 256 ALA A N 1
ATOM 1948 C CA . ALA A 1 257 ? 51.205 -10.366 -13.713 1.00 18.23 256 ALA A CA 1
ATOM 1949 C C . ALA A 1 257 ? 50.887 -9.108 -12.899 1.00 18.78 256 ALA A C 1
ATOM 1950 O O . ALA A 1 257 ? 50.129 -9.156 -11.923 1.00 18.65 256 ALA A O 1
ATOM 1952 N N . ILE A 1 258 ? 51.454 -7.981 -13.312 1.00 19.21 257 ILE A N 1
ATOM 1953 C CA . ILE A 1 258 ? 51.191 -6.707 -12.660 1.00 20.12 257 ILE A CA 1
ATOM 1954 C C . ILE A 1 258 ? 49.703 -6.366 -12.752 1.00 20.60 257 ILE A C 1
ATOM 1955 O O . ILE A 1 258 ? 49.081 -6.006 -11.752 1.00 21.24 257 ILE A O 1
ATOM 1960 N N . ALA A 1 259 ? 49.128 -6.510 -13.944 1.00 20.81 258 ALA A N 1
ATOM 1961 C CA . ALA A 1 259 ? 47.706 -6.226 -14.143 1.00 20.92 258 ALA A CA 1
ATOM 1962 C C . ALA A 1 259 ? 46.811 -7.167 -13.330 1.00 21.52 258 ALA A C 1
ATOM 1963 O O . ALA A 1 259 ? 45.753 -6.766 -12.845 1.00 22.57 258 ALA A O 1
ATOM 1965 N N . SER A 1 260 ? 47.244 -8.412 -13.165 1.00 21.54 259 SER A N 1
ATOM 1966 C CA . SER A 1 260 ? 46.514 -9.382 -12.357 1.00 21.93 259 SER A CA 1
ATOM 1967 C C . SER A 1 260 ? 46.520 -9.001 -10.873 1.00 22.94 259 SER A C 1
ATOM 1968 O O . SER A 1 260 ? 45.512 -9.148 -10.184 1.00 22.70 259 SER A O 1
ATOM 1971 N N . LEU A 1 261 ? 47.659 -8.509 -10.396 1.00 23.21 260 LEU A N 1
ATOM 1972 C CA . LEU A 1 261 ? 47.786 -7.998 -9.025 1.00 24.40 260 LEU A CA 1
ATOM 1973 C C . LEU A 1 261 ? 46.841 -6.811 -8.796 1.00 25.16 260 LEU A C 1
ATOM 1974 O O . LEU A 1 261 ? 46.235 -6.689 -7.737 1.00 25.02 260 LEU A O 1
ATOM 1979 N N . ASP A 1 262 ? 46.720 -5.946 -9.797 1.00 25.94 261 ASP A N 1
ATOM 1980 C CA . ASP A 1 262 ? 45.799 -4.810 -9.728 1.00 28.21 261 ASP A CA 1
ATOM 1981 C C . ASP A 1 262 ? 44.352 -5.269 -9.632 1.00 27.13 261 ASP A C 1
ATOM 1982 O O . ASP A 1 262 ? 43.534 -4.564 -9.065 1.00 27.94 261 ASP A O 1
ATOM 1987 N N . ALA A 1 263 ? 44.053 -6.450 -10.173 1.00 25.45 262 ALA A N 1
ATOM 1988 C CA . ALA A 1 263 ? 42.712 -7.032 -10.103 1.00 25.31 262 ALA A CA 1
ATOM 1989 C C . ALA A 1 263 ? 42.584 -8.125 -9.037 1.00 25.64 262 ALA A C 1
ATOM 1990 O O . ALA A 1 263 ? 41.669 -8.945 -9.110 1.00 26.58 262 ALA A O 1
ATOM 1992 N N . ALA A 1 264 ? 43.476 -8.135 -8.045 1.00 26.06 263 ALA A N 1
ATOM 1993 C CA . ALA A 1 264 ? 43.548 -9.253 -7.097 1.00 26.50 263 ALA A CA 1
ATOM 1994 C C . ALA A 1 264 ? 42.238 -9.514 -6.347 1.00 27.91 263 ALA A C 1
ATOM 1995 O O . ALA A 1 264 ? 41.843 -10.667 -6.198 1.00 27.20 263 ALA A O 1
ATOM 1997 N N . ASP A 1 265 ? 41.555 -8.465 -5.886 1.00 28.99 264 ASP A N 1
ATOM 1998 C CA . ASP A 1 265 ? 40.282 -8.663 -5.173 1.00 31.22 264 ASP A CA 1
ATOM 1999 C C . ASP A 1 265 ? 39.321 -9.481 -6.021 1.00 30.43 264 ASP A C 1
ATOM 2000 O O . ASP A 1 265 ? 38.690 -10.413 -5.540 1.00 29.26 264 ASP A O 1
ATOM 2005 N N . GLU A 1 266 ? 39.214 -9.103 -7.287 1.00 30.53 265 GLU A N 1
ATOM 2006 C CA . GLU A 1 266 ? 38.326 -9.757 -8.239 1.00 31.35 265 GLU A CA 1
ATOM 2007 C C . GLU A 1 266 ? 38.763 -11.211 -8.478 1.00 29.82 265 GLU A C 1
ATOM 2008 O O . GLU A 1 266 ? 37.948 -12.132 -8.430 1.00 27.85 265 GLU A O 1
ATOM 2014 N N . LEU A 1 267 ? 40.059 -11.415 -8.711 1.00 27.36 266 LEU A N 1
ATOM 2015 C CA . LEU A 1 267 ? 40.574 -12.752 -9.012 1.00 27.48 266 LEU A CA 1
ATOM 2016 C C . LEU A 1 267 ? 40.531 -13.690 -7.805 1.00 26.89 266 LEU A C 1
ATOM 2017 O O . LEU A 1 267 ? 40.171 -14.852 -7.947 1.00 27.39 266 LEU A O 1
ATOM 2022 N N . LEU A 1 268 ? 40.884 -13.185 -6.628 1.00 26.73 267 LEU A N 1
ATOM 2023 C CA . LEU A 1 268 ? 40.859 -13.990 -5.396 1.00 26.85 267 LEU A CA 1
ATOM 2024 C C . LEU A 1 268 ? 39.433 -14.342 -4.950 1.00 26.45 267 LEU A C 1
ATOM 2025 O O . LEU A 1 268 ? 39.205 -15.403 -4.371 1.00 26.62 267 LEU A O 1
ATOM 2030 N N . ALA A 1 269 ? 38.478 -13.455 -5.205 1.00 26.31 268 ALA A N 1
ATOM 2031 C CA . ALA A 1 269 ? 37.072 -13.743 -4.882 1.00 26.90 268 ALA A CA 1
ATOM 2032 C C . ALA A 1 269 ? 36.566 -14.987 -5.613 1.00 27.28 268 ALA A C 1
ATOM 2033 O O . ALA A 1 269 ? 35.727 -15.720 -5.094 1.00 28.01 268 ALA A O 1
ATOM 2035 N N . ARG A 1 270 ? 37.095 -15.236 -6.808 1.00 26.73 269 ARG A N 1
ATOM 2036 C CA . ARG A 1 270 ? 36.698 -16.405 -7.592 1.00 27.20 269 ARG A CA 1
ATOM 2037 C C . ARG A 1 270 ? 37.093 -17.728 -6.953 1.00 26.97 269 ARG A C 1
ATOM 2038 O O . ARG A 1 270 ? 36.488 -18.757 -7.252 1.00 27.26 269 ARG A O 1
ATOM 2046 N N . THR A 1 271 ? 38.116 -17.712 -6.100 1.00 27.06 270 THR A N 1
ATOM 2047 C CA . THR A 1 271 ? 38.530 -18.926 -5.395 1.00 26.84 270 THR A CA 1
ATOM 2048 C C . THR A 1 271 ? 37.426 -19.450 -4.467 1.00 26.94 270 THR A C 1
ATOM 2049 O O . THR A 1 271 ? 37.369 -20.647 -4.206 1.00 26.27 270 THR A O 1
ATOM 2053 N N . ASP A 1 272 ? 36.553 -18.560 -3.987 1.00 27.76 271 ASP A N 1
ATOM 2054 C CA . ASP A 1 272 ? 35.415 -18.962 -3.150 1.00 28.73 271 ASP A CA 1
ATOM 2055 C C . ASP A 1 272 ? 34.479 -19.894 -3.899 1.00 28.52 271 ASP A C 1
ATOM 2056 O O . ASP A 1 272 ? 33.963 -20.847 -3.331 1.00 26.82 271 ASP A O 1
ATOM 2061 N N . THR A 1 273 ? 34.264 -19.603 -5.178 1.00 28.66 272 THR A N 1
ATOM 2062 C CA . THR A 1 273 ? 33.441 -20.435 -6.025 1.00 29.89 272 THR A CA 1
ATOM 2063 C C . THR A 1 273 ? 34.085 -21.799 -6.257 1.00 28.05 272 THR A C 1
ATOM 2064 O O . THR A 1 273 ? 33.392 -22.809 -6.270 1.00 26.94 272 THR A O 1
ATOM 2068 N N . VAL A 1 274 ? 35.405 -21.824 -6.442 1.00 27.47 273 VAL A N 1
ATOM 2069 C CA . VAL A 1 274 ? 36.118 -23.089 -6.652 1.00 26.58 273 VAL A CA 1
ATOM 2070 C C . VAL A 1 274 ? 36.041 -23.955 -5.392 1.00 26.80 273 VAL A C 1
ATOM 2071 O O . VAL A 1 274 ? 35.869 -25.175 -5.468 1.00 27.27 273 VAL A O 1
ATOM 2075 N N . VAL A 1 275 ? 36.177 -23.316 -4.236 1.00 27.02 274 VAL A N 1
ATOM 2076 C CA . VAL A 1 275 ? 36.089 -24.007 -2.954 1.00 27.56 274 VAL A CA 1
ATOM 2077 C C . VAL A 1 275 ? 34.690 -24.592 -2.730 1.00 28.29 274 VAL A C 1
ATOM 2078 O O . VAL A 1 275 ? 34.554 -25.691 -2.195 1.00 28.10 274 VAL A O 1
ATOM 2082 N N . ALA A 1 276 ? 33.656 -23.865 -3.141 1.00 28.39 275 ALA A N 1
ATOM 2083 C CA . ALA A 1 276 ? 32.288 -24.379 -3.038 1.00 28.13 275 ALA A CA 1
ATOM 2084 C C . ALA A 1 276 ? 32.108 -25.644 -3.890 1.00 28.21 275 ALA A C 1
ATOM 2085 O O . ALA A 1 276 ? 31.520 -26.636 -3.433 1.00 28.11 275 ALA A O 1
ATOM 2087 N N . GLU A 1 277 ? 32.629 -25.624 -5.112 1.00 27.58 276 GLU A N 1
ATOM 2088 C CA . GLU A 1 277 ? 32.582 -26.811 -5.970 1.00 27.90 276 GLU A CA 1
ATOM 2089 C C . GLU A 1 277 ? 33.426 -27.944 -5.390 1.00 27.51 276 GLU A C 1
ATOM 2090 O O . GLU A 1 277 ? 33.041 -29.107 -5.478 1.00 26.89 276 GLU A O 1
ATOM 2096 N N . ARG A 1 278 ? 34.573 -27.600 -4.801 1.00 27.51 277 ARG A N 1
ATOM 2097 C CA . ARG A 1 278 ? 35.431 -28.576 -4.137 1.00 26.88 277 ARG A CA 1
ATOM 2098 C C . ARG A 1 278 ? 34.671 -29.339 -3.050 1.00 27.21 277 ARG A C 1
ATOM 2099 O O . ARG A 1 278 ? 34.752 -30.570 -2.975 1.00 26.41 277 ARG A O 1
ATOM 2107 N N . ALA A 1 279 ? 33.939 -28.608 -2.216 1.00 27.53 278 ALA A N 1
ATOM 2108 C CA . ALA A 1 279 ? 33.116 -29.237 -1.184 1.00 28.53 278 ALA A CA 1
ATOM 2109 C C . ALA A 1 279 ? 32.047 -30.134 -1.802 1.00 28.25 278 ALA A C 1
ATOM 2110 O O . ALA A 1 279 ? 31.839 -31.259 -1.343 1.00 27.97 278 ALA A O 1
ATOM 2112 N N . ARG A 1 280 ? 31.391 -29.647 -2.850 1.00 28.87 279 ARG A N 1
ATOM 2113 C CA . ARG A 1 280 ? 30.300 -30.397 -3.484 1.00 29.92 279 ARG A CA 1
ATOM 2114 C C . ARG A 1 280 ? 30.820 -31.658 -4.176 1.00 30.50 279 ARG A C 1
ATOM 2115 O O . ARG A 1 280 ? 30.224 -32.727 -4.047 1.00 30.80 279 ARG A O 1
ATOM 2123 N N . VAL A 1 281 ? 31.927 -31.525 -4.909 1.00 29.32 280 VAL A N 1
ATOM 2124 C CA . VAL A 1 281 ? 32.560 -32.661 -5.580 1.00 28.55 280 VAL A CA 1
ATOM 2125 C C . VAL A 1 281 ? 32.990 -33.700 -4.547 1.00 28.86 280 VAL A C 1
ATOM 2126 O O . VAL A 1 281 ? 32.751 -34.898 -4.732 1.00 28.07 280 VAL A O 1
ATOM 2130 N N . SER A 1 282 ? 33.613 -33.234 -3.464 1.00 28.52 281 SER A N 1
ATOM 2131 C CA . SER A 1 282 ? 34.027 -34.109 -2.374 1.00 29.08 281 SER A CA 1
ATOM 2132 C C . SER A 1 282 ? 32.837 -34.828 -1.730 1.00 30.44 281 SER A C 1
ATOM 2133 O O . SER A 1 282 ? 32.909 -36.026 -1.472 1.00 30.43 281 SER A O 1
ATOM 2136 N N . ALA A 1 283 ? 31.746 -34.106 -1.486 1.00 32.09 282 ALA A N 1
ATOM 2137 C CA . ALA A 1 283 ? 30.565 -34.703 -0.854 1.00 32.69 282 ALA A CA 1
ATOM 2138 C C . ALA A 1 283 ? 29.938 -35.780 -1.738 1.00 33.64 282 ALA A C 1
ATOM 2139 O O . ALA A 1 283 ? 29.574 -36.847 -1.255 1.00 33.17 282 ALA A O 1
ATOM 2141 N N . GLU A 1 284 ? 29.834 -35.498 -3.034 1.00 33.98 283 GLU A N 1
ATOM 2142 C CA . GLU A 1 284 ? 29.232 -36.427 -3.992 1.00 34.65 283 GLU A CA 1
ATOM 2143 C C . GLU A 1 284 ? 30.080 -37.686 -4.185 1.00 33.23 283 GLU A C 1
ATOM 2144 O O . GLU A 1 284 ? 29.545 -38.792 -4.298 1.00 32.29 283 GLU A O 1
ATOM 2150 N N . LEU A 1 285 ? 31.401 -37.516 -4.220 1.00 30.47 284 LEU A N 1
ATOM 2151 C CA . LEU A 1 285 ? 32.319 -38.651 -4.313 1.00 29.87 284 LEU A CA 1
ATOM 2152 C C . LEU A 1 285 ? 32.245 -39.556 -3.078 1.00 30.26 284 LEU A C 1
ATOM 2153 O O . LEU A 1 285 ? 32.210 -40.780 -3.203 1.00 30.22 284 LEU A O 1
ATOM 2158 N N . ARG A 1 286 ? 32.232 -38.958 -1.892 1.00 31.07 285 ARG A N 1
ATOM 2159 C CA . ARG A 1 286 ? 32.096 -39.733 -0.658 1.00 31.89 285 ARG A CA 1
ATOM 2160 C C . ARG A 1 286 ? 30.728 -40.427 -0.586 1.00 34.03 285 ARG A C 1
ATOM 2161 O O . ARG A 1 286 ? 30.638 -41.579 -0.169 1.00 34.90 285 ARG A O 1
ATOM 2169 N N . ALA A 1 287 ? 29.677 -39.740 -1.024 1.00 34.66 286 ALA A N 1
ATOM 2170 C CA . ALA A 1 287 ? 28.349 -40.340 -1.085 1.00 36.15 286 ALA A CA 1
ATOM 2171 C C . ALA A 1 287 ? 28.310 -41.547 -2.029 1.00 37.04 286 ALA A C 1
ATOM 2172 O O . ALA A 1 287 ? 27.583 -42.501 -1.780 1.00 39.25 286 ALA A O 1
ATOM 2174 N N . ALA A 1 288 ? 29.100 -41.508 -3.099 1.00 37.18 287 ALA A N 1
ATOM 2175 C CA . ALA A 1 288 ? 29.200 -42.630 -4.036 1.00 37.14 287 ALA A CA 1
ATOM 2176 C C . ALA A 1 288 ? 30.047 -43.777 -3.493 1.00 37.74 287 ALA A C 1
ATOM 2177 O O . ALA A 1 288 ? 30.016 -44.880 -4.038 1.00 38.83 287 ALA A O 1
ATOM 2179 N N . GLY A 1 289 ? 30.818 -43.511 -2.444 1.00 36.05 288 GLY A N 1
ATOM 2180 C CA . GLY A 1 289 ? 31.616 -44.539 -1.790 1.00 35.43 288 GLY A CA 1
ATOM 2181 C C . GLY A 1 289 ? 33.119 -44.399 -1.958 1.00 34.83 288 GLY A C 1
ATOM 2182 O O . GLY A 1 289 ? 33.866 -45.257 -1.478 1.00 34.99 288 GLY A O 1
ATOM 2183 N N . PHE A 1 290 ? 33.574 -43.342 -2.637 1.00 32.39 289 PHE A N 1
ATOM 2184 C CA . PHE A 1 290 ? 35.008 -43.059 -2.723 1.00 31.98 289 PHE A CA 1
ATOM 2185 C C . PHE A 1 290 ? 35.488 -42.545 -1.375 1.00 32.32 289 PHE A C 1
ATOM 2186 O O . PHE A 1 290 ? 34.750 -41.871 -0.664 1.00 32.97 289 PHE A O 1
ATOM 2194 N N . THR A 1 291 ? 36.728 -42.854 -1.026 1.00 32.84 290 THR A N 1
ATOM 2195 C CA . THR A 1 291 ? 37.363 -42.223 0.119 1.00 34.16 290 THR A CA 1
ATOM 2196 C C . THR A 1 291 ? 38.452 -41.292 -0.403 1.00 32.18 290 THR A C 1
ATOM 2197 O O . THR A 1 291 ? 39.193 -41.649 -1.313 1.00 31.49 290 THR A O 1
ATOM 2201 N N . LEU A 1 292 ? 38.496 -40.078 0.137 1.00 30.47 291 LEU A N 1
ATOM 2202 C CA . LEU A 1 292 ? 39.514 -39.111 -0.242 1.00 29.69 291 LEU A CA 1
ATOM 2203 C C . LEU A 1 292 ? 39.823 -38.204 0.937 1.00 28.73 291 LEU A C 1
ATOM 2204 O O . LEU A 1 292 ? 38.942 -37.920 1.750 1.00 27.56 291 LEU A O 1
ATOM 2209 N N . PRO A 1 293 ? 41.079 -37.738 1.031 1.00 27.55 292 PRO A N 1
ATOM 2210 C CA . PRO A 1 293 ? 41.430 -36.853 2.132 1.00 27.94 292 PRO A CA 1
ATOM 2211 C C . PRO A 1 293 ? 40.797 -35.460 1.968 1.00 27.76 292 PRO A C 1
ATOM 2212 O O . PRO A 1 293 ? 40.284 -35.143 0.891 1.00 27.20 292 PRO A O 1
ATOM 2216 N N . PRO A 1 294 ? 40.814 -34.642 3.039 1.00 27.65 293 PRO A N 1
ATOM 2217 C CA . PRO A 1 294 ? 40.310 -33.267 2.976 1.00 27.02 293 PRO A CA 1
ATOM 2218 C C . PRO A 1 294 ? 41.202 -32.350 2.139 1.00 26.59 293 PRO A C 1
ATOM 2219 O O . PRO A 1 294 ? 42.349 -32.080 2.508 1.00 27.37 293 PRO A O 1
ATOM 2223 N N . SER A 1 295 ? 40.672 -31.895 1.010 1.00 25.54 294 SER A N 1
ATOM 2224 C CA . SER A 1 295 ? 41.419 -31.037 0.106 1.00 24.97 294 SER A CA 1
ATOM 2225 C C . SER A 1 295 ? 41.397 -29.581 0.559 1.00 24.74 294 SER A C 1
ATOM 2226 O O . SER A 1 295 ? 40.360 -29.070 0.979 1.00 24.91 294 SER A O 1
ATOM 2229 N N . GLN A 1 296 ? 42.545 -28.918 0.451 1.00 24.67 295 GLN A N 1
ATOM 2230 C CA . GLN A 1 296 ? 42.613 -27.471 0.623 1.00 24.42 295 GLN A CA 1
ATOM 2231 C C . GLN A 1 296 ? 43.192 -26.770 -0.612 1.00 23.47 295 GLN A C 1
ATOM 2232 O O . GLN A 1 296 ? 43.711 -25.657 -0.520 1.00 23.76 295 GLN A O 1
ATOM 2238 N N . ALA A 1 297 ? 43.065 -27.426 -1.763 1.00 22.96 296 ALA A N 1
ATOM 2239 C CA . ALA A 1 297 ? 43.573 -26.918 -3.037 1.00 22.82 296 ALA A CA 1
ATOM 2240 C C . ALA A 1 297 ? 42.410 -26.795 -4.015 1.00 22.26 296 ALA A C 1
ATOM 2241 O O . ALA A 1 297 ? 41.260 -26.778 -3.585 1.00 23.12 296 ALA A O 1
ATOM 2243 N N . ASN A 1 298 ? 42.699 -26.683 -5.314 1.00 22.80 297 ASN A N 1
ATOM 2244 C CA . ASN A 1 298 ? 41.660 -26.704 -6.349 1.00 22.15 297 ASN A CA 1
ATOM 2245 C C . ASN A 1 298 ? 41.585 -28.048 -7.070 1.00 22.01 297 ASN A C 1
ATOM 2246 O O . ASN A 1 298 ? 41.313 -28.123 -8.274 1.00 21.76 297 ASN A O 1
ATOM 2251 N N . PHE A 1 299 ? 41.823 -29.114 -6.317 1.00 22.45 298 PHE A N 1
ATOM 2252 C CA . PHE A 1 299 ? 41.722 -30.467 -6.831 1.00 22.10 298 PHE A CA 1
ATOM 2253 C C . PHE A 1 299 ? 41.503 -31.422 -5.676 1.00 22.27 298 PHE A C 1
ATOM 2254 O O . PHE A 1 299 ? 41.695 -31.054 -4.514 1.00 22.42 298 PHE A O 1
ATOM 2262 N N . VAL A 1 300 ? 41.111 -32.649 -6.008 1.00 22.41 299 VAL A N 1
ATOM 2263 C CA . VAL A 1 300 ? 40.991 -33.722 -5.024 1.00 22.88 299 VAL A CA 1
ATOM 2264 C C . VAL A 1 300 ? 41.866 -34.884 -5.427 1.00 22.70 299 VAL A C 1
ATOM 2265 O O . VAL A 1 300 ? 42.284 -34.997 -6.590 1.00 22.49 299 VAL A O 1
ATOM 2269 N N . TRP A 1 301 ? 42.139 -35.744 -4.451 1.00 22.97 300 TRP A N 1
ATOM 2270 C CA . TRP A 1 301 ? 43.062 -36.857 -4.606 1.00 23.51 300 TRP A CA 1
ATOM 2271 C C . TRP A 1 301 ? 42.318 -38.151 -4.333 1.00 23.81 300 TRP A C 1
ATOM 2272 O O . TRP A 1 301 ? 41.816 -38.356 -3.236 1.00 23.95 300 TRP A O 1
ATOM 2283 N N . LEU A 1 302 ? 42.249 -39.014 -5.341 1.00 24.41 301 LEU A N 1
ATOM 2284 C CA . LEU A 1 302 ? 41.587 -40.306 -5.209 1.00 26.05 301 LEU A CA 1
ATOM 2285 C C . LEU A 1 302 ? 42.657 -41.396 -5.117 1.00 25.70 301 LEU A C 1
ATOM 2286 O O . LEU A 1 302 ? 43.244 -41.776 -6.123 1.00 24.32 301 LEU A O 1
ATOM 2291 N N . PRO A 1 303 ? 42.931 -41.891 -3.901 1.00 27.19 302 PRO A N 1
ATOM 2292 C CA . PRO A 1 303 ? 43.982 -42.899 -3.758 1.00 27.43 302 PRO A CA 1
ATOM 2293 C C . PRO A 1 303 ? 43.499 -44.278 -4.227 1.00 29.15 302 PRO A C 1
ATOM 2294 O O . PRO A 1 303 ? 43.258 -45.169 -3.411 1.00 30.70 302 PRO A O 1
ATOM 2298 N N . LEU A 1 304 ? 43.358 -44.434 -5.541 1.00 29.56 303 LEU A N 1
ATOM 2299 C CA . LEU A 1 304 ? 42.803 -45.650 -6.142 1.00 31.04 303 LEU A CA 1
ATOM 2300 C C . LEU A 1 304 ? 43.804 -46.794 -6.301 1.00 31.25 303 LEU A C 1
ATOM 2301 O O . LEU A 1 304 ? 43.437 -47.874 -6.753 1.00 32.93 303 LEU A O 1
ATOM 2306 N N . GLY A 1 305 ? 45.066 -46.562 -5.962 1.00 32.05 304 GLY A N 1
ATOM 2307 C CA . GLY A 1 305 ? 46.053 -47.638 -5.936 1.00 33.12 304 GLY A CA 1
ATOM 2308 C C . GLY A 1 305 ? 46.304 -48.284 -7.290 1.00 34.67 304 GLY A C 1
ATOM 2309 O O . GLY A 1 305 ? 46.666 -47.613 -8.253 1.00 33.98 304 GLY A O 1
ATOM 2310 N N . SER A 1 306 ? 46.109 -49.596 -7.368 1.00 35.09 305 SER A N 1
ATOM 2311 C CA . SER A 1 306 ? 46.336 -50.321 -8.616 1.00 35.61 305 SER A CA 1
ATOM 2312 C C . SER A 1 306 ? 45.228 -50.068 -9.637 1.00 35.05 305 SER A C 1
ATOM 2313 O O . SER A 1 306 ? 45.400 -50.380 -10.807 1.00 35.79 305 SER A O 1
ATOM 2316 N N . ARG A 1 307 ? 44.103 -49.501 -9.202 1.00 35.24 306 ARG A N 1
ATOM 2317 C CA . ARG A 1 307 ? 43.016 -49.150 -10.121 1.00 35.15 306 ARG A CA 1
ATOM 2318 C C . ARG A 1 307 ? 43.169 -47.776 -10.806 1.00 34.00 306 ARG A C 1
ATOM 2319 O O . ARG A 1 307 ? 42.292 -47.390 -11.584 1.00 30.76 306 ARG A O 1
ATOM 2327 N N . THR A 1 308 ? 44.256 -47.040 -10.547 1.00 33.31 307 THR A N 1
ATOM 2328 C CA . THR A 1 308 ? 44.349 -45.670 -11.089 1.00 33.38 307 THR A CA 1
ATOM 2329 C C . THR A 1 308 ? 44.401 -45.682 -12.613 1.00 32.66 307 THR A C 1
ATOM 2330 O O . THR A 1 308 ? 43.714 -44.889 -13.258 1.00 31.94 307 THR A O 1
ATOM 2334 N N . GLN A 1 309 ? 45.192 -46.588 -13.188 1.00 32.38 308 GLN A N 1
ATOM 2335 C CA . GLN A 1 309 ? 45.298 -46.672 -14.645 1.00 32.92 308 GLN A CA 1
ATOM 2336 C C . GLN A 1 309 ? 43.932 -46.911 -15.295 1.00 32.00 308 GLN A C 1
ATOM 2337 O O . GLN A 1 309 ? 43.580 -46.229 -16.261 1.00 30.48 308 GLN A O 1
ATOM 2343 N N . ASP A 1 310 ? 43.165 -47.859 -14.756 1.00 30.51 309 ASP A N 1
ATOM 2344 C CA . ASP A 1 310 ? 41.834 -48.166 -15.295 1.00 30.19 309 ASP A CA 1
ATOM 2345 C C . ASP A 1 310 ? 40.886 -46.962 -15.213 1.00 29.22 309 ASP A C 1
ATOM 2346 O O . ASP A 1 310 ? 40.184 -46.660 -16.178 1.00 28.28 309 ASP A O 1
ATOM 2351 N N . PHE A 1 311 ? 40.871 -46.290 -14.062 1.00 28.02 310 PHE A N 1
ATOM 2352 C CA . PHE A 1 311 ? 40.010 -45.112 -13.839 1.00 27.32 310 PHE A CA 1
ATOM 2353 C C . PHE A 1 311 ? 40.301 -44.026 -14.876 1.00 27.75 310 PHE A C 1
ATOM 2354 O O . PHE A 1 311 ? 39.382 -43.441 -15.454 1.00 27.92 310 PHE A O 1
ATOM 2362 N N . VAL A 1 312 ? 41.589 -43.778 -15.107 1.00 27.32 311 VAL A N 1
ATOM 2363 C CA . VAL A 1 312 ? 42.039 -42.745 -16.032 1.00 28.24 311 VAL A CA 1
ATOM 2364 C C . VAL A 1 312 ? 41.722 -43.109 -17.483 1.00 28.36 311 VAL A C 1
ATOM 2365 O O . VAL A 1 312 ? 41.293 -42.258 -18.251 1.00 28.22 311 VAL A O 1
ATOM 2369 N N . GLU A 1 313 ? 41.921 -44.372 -17.852 1.00 28.77 312 GLU A N 1
ATOM 2370 C CA . GLU A 1 313 ? 41.637 -44.817 -19.213 1.00 29.70 312 GLU A CA 1
ATOM 2371 C C . GLU A 1 313 ? 40.149 -44.717 -19.491 1.00 29.20 312 GLU A C 1
ATOM 2372 O O . GLU A 1 313 ? 39.744 -44.209 -20.531 1.00 28.56 312 GLU A O 1
ATOM 2378 N N . GLN A 1 314 ? 39.336 -45.193 -18.555 1.00 29.60 313 GLN A N 1
ATOM 2379 C CA . GLN A 1 314 ? 37.886 -45.123 -18.714 1.00 30.17 313 GLN A CA 1
ATOM 2380 C C . GLN A 1 314 ? 37.372 -43.672 -18.678 1.00 28.48 313 GLN A C 1
ATOM 2381 O O . GLN A 1 314 ? 36.423 -43.333 -19.382 1.00 26.59 313 GLN A O 1
ATOM 2387 N N . ALA A 1 315 ? 37.998 -42.828 -17.860 1.00 27.28 314 ALA A N 1
ATOM 2388 C CA . ALA A 1 315 ? 37.721 -41.397 -17.894 1.00 26.73 314 ALA A CA 1
ATOM 2389 C C . ALA A 1 315 ? 37.974 -40.835 -19.292 1.00 26.50 314 ALA A C 1
ATOM 2390 O O . ALA A 1 315 ? 37.157 -40.077 -19.807 1.00 27.13 314 ALA A O 1
ATOM 2392 N N . ALA A 1 316 ? 39.100 -41.212 -19.895 1.00 27.41 315 ALA A N 1
ATOM 2393 C CA . ALA A 1 316 ? 39.439 -40.780 -21.255 1.00 28.62 315 ALA A CA 1
ATOM 2394 C C . ALA A 1 316 ? 38.388 -41.246 -22.265 1.00 29.78 315 ALA A C 1
ATOM 2395 O O . ALA A 1 316 ? 38.038 -40.507 -23.186 1.00 27.89 315 ALA A O 1
ATOM 2397 N N . ASP A 1 317 ? 37.869 -42.458 -22.076 1.00 31.37 316 ASP A N 1
ATOM 2398 C CA . ASP A 1 317 ? 36.790 -42.971 -22.931 1.00 33.08 316 ASP A CA 1
ATOM 2399 C C . ASP A 1 317 ? 35.538 -42.111 -22.811 1.00 31.64 316 ASP A C 1
ATOM 2400 O O . ASP A 1 317 ? 34.821 -41.934 -23.790 1.00 31.81 316 ASP A O 1
ATOM 2405 N N . ALA A 1 318 ? 35.290 -41.566 -21.618 1.00 30.16 317 ALA A N 1
ATOM 2406 C CA . ALA A 1 318 ? 34.180 -40.633 -21.403 1.00 28.44 317 ALA A CA 1
ATOM 2407 C C . ALA A 1 318 ? 34.543 -39.177 -21.717 1.00 27.79 317 ALA A C 1
ATOM 2408 O O . ALA A 1 318 ? 33.794 -38.273 -21.352 1.00 26.73 317 ALA A O 1
ATOM 2410 N N . ARG A 1 319 ? 35.683 -38.961 -22.376 1.00 26.84 318 ARG A N 1
ATOM 2411 C CA . ARG A 1 319 ? 36.150 -37.628 -22.789 1.00 26.20 318 ARG A CA 1
ATOM 2412 C C . ARG A 1 319 ? 36.410 -36.710 -21.595 1.00 25.90 318 ARG A C 1
ATOM 2413 O O . ARG A 1 319 ? 36.030 -35.541 -21.588 1.00 25.07 318 ARG A O 1
ATOM 2421 N N . ILE A 1 320 ? 37.079 -37.261 -20.588 1.00 25.28 319 ILE A N 1
ATOM 2422 C CA . ILE A 1 320 ? 37.508 -36.504 -19.422 1.00 25.02 319 ILE A CA 1
ATOM 2423 C C . ILE A 1 320 ? 38.969 -36.845 -19.169 1.00 24.50 319 ILE A C 1
ATOM 2424 O O . ILE A 1 320 ? 39.328 -38.019 -19.090 1.00 25.20 319 ILE A O 1
ATOM 2429 N N . VAL A 1 321 ? 39.807 -35.821 -19.069 1.00 23.43 320 VAL A N 1
ATOM 2430 C CA . VAL A 1 321 ? 41.218 -36.012 -18.785 1.00 23.02 320 VAL A CA 1
ATOM 2431 C C . VAL A 1 321 ? 41.463 -35.767 -17.305 1.00 22.79 320 VAL A C 1
ATOM 2432 O O . VAL A 1 321 ? 41.273 -34.649 -16.814 1.00 22.33 320 VAL A O 1
ATOM 2436 N N . VAL A 1 322 ? 41.871 -36.824 -16.600 1.00 22.19 321 VAL A N 1
ATOM 2437 C CA . VAL A 1 322 ? 42.329 -36.722 -15.215 1.00 22.57 321 VAL A CA 1
ATOM 2438 C C . VAL A 1 322 ? 43.761 -37.271 -15.109 1.00 22.66 321 VAL A C 1
ATOM 2439 O O . VAL A 1 322 ? 44.235 -37.968 -16.013 1.00 22.83 321 VAL A O 1
ATOM 2443 N N . ARG A 1 323 ? 44.440 -36.948 -14.013 1.00 22.22 322 ARG A N 1
ATOM 2444 C CA . ARG A 1 323 ? 45.900 -37.083 -13.925 1.00 22.58 322 ARG A CA 1
ATOM 2445 C C . ARG A 1 323 ? 46.310 -38.285 -13.062 1.00 23.28 322 ARG A C 1
ATOM 2446 O O . ARG A 1 323 ? 46.051 -38.286 -11.864 1.00 22.63 322 ARG A O 1
ATOM 2454 N N . PRO A 1 324 ? 46.952 -39.310 -13.668 1.00 24.71 323 PRO A N 1
ATOM 2455 C CA . PRO A 1 324 ? 47.395 -40.470 -12.901 1.00 25.57 323 PRO A CA 1
ATOM 2456 C C . PRO A 1 324 ? 48.763 -40.266 -12.265 1.00 27.01 323 PRO A C 1
ATOM 2457 O O . PRO A 1 324 ? 49.645 -39.660 -12.869 1.00 26.90 323 PRO A O 1
ATOM 2461 N N . TYR A 1 325 ? 48.936 -40.815 -11.069 1.00 27.57 324 TYR A N 1
ATOM 2462 C CA . TYR A 1 325 ? 50.218 -40.818 -10.406 1.00 28.95 324 TYR A CA 1
ATOM 2463 C C . TYR A 1 325 ? 50.580 -42.254 -10.044 1.00 30.68 324 TYR A C 1
ATOM 2464 O O . TYR A 1 325 ? 50.160 -42.779 -9.006 1.00 29.83 324 TYR A O 1
ATOM 2473 N N . GLY A 1 326 ? 51.316 -42.889 -10.960 1.00 32.52 325 GLY A N 1
ATOM 2474 C CA . GLY A 1 326 ? 51.779 -44.273 -10.817 1.00 33.79 325 GLY A CA 1
ATOM 2475 C C . GLY A 1 326 ? 50.679 -45.236 -10.423 1.00 34.36 325 GLY A C 1
ATOM 2476 O O . GLY A 1 326 ? 49.619 -45.275 -11.050 1.00 35.09 325 GLY A O 1
ATOM 2477 N N . THR A 1 327 ? 50.927 -46.019 -9.376 1.00 33.71 326 THR A N 1
ATOM 2478 C CA . THR A 1 327 ? 49.893 -46.870 -8.806 1.00 32.83 326 THR A CA 1
ATOM 2479 C C . THR A 1 327 ? 49.479 -46.338 -7.438 1.00 31.79 326 THR A C 1
ATOM 2480 O O . THR A 1 327 ? 49.094 -47.111 -6.568 1.00 32.46 326 THR A O 1
ATOM 2484 N N . ASP A 1 328 ? 49.557 -45.019 -7.252 1.00 30.50 327 ASP A N 1
ATOM 2485 C CA . ASP A 1 328 ? 49.147 -44.391 -5.995 1.00 29.49 327 ASP A CA 1
ATOM 2486 C C . ASP A 1 328 ? 47.714 -43.875 -6.068 1.00 27.94 327 ASP A C 1
ATOM 2487 O O . ASP A 1 328 ? 46.888 -44.211 -5.217 1.00 27.33 327 ASP A O 1
ATOM 2492 N N . GLY A 1 329 ? 47.418 -43.048 -7.071 1.00 26.32 328 GLY A N 1
ATOM 2493 C CA . GLY A 1 329 ? 46.090 -42.444 -7.179 1.00 25.51 328 GLY A CA 1
ATOM 2494 C C . GLY A 1 329 ? 45.902 -41.527 -8.373 1.00 24.59 328 GLY A C 1
ATOM 2495 O O . GLY A 1 329 ? 46.782 -41.405 -9.228 1.00 24.70 328 GLY A O 1
ATOM 2496 N N . VAL A 1 330 ? 44.743 -40.879 -8.413 1.00 24.57 329 VAL A N 1
ATOM 2497 C CA . VAL A 1 330 ? 44.386 -39.956 -9.487 1.00 24.43 329 VAL A CA 1
ATOM 2498 C C . VAL A 1 330 ? 44.092 -38.576 -8.905 1.00 23.25 329 VAL A C 1
ATOM 2499 O O . VAL A 1 330 ? 43.359 -38.449 -7.927 1.00 22.66 329 VAL A O 1
ATOM 2503 N N . ARG A 1 331 ? 44.677 -37.544 -9.508 1.00 22.78 330 ARG A N 1
ATOM 2504 C CA . ARG A 1 331 ? 44.415 -36.168 -9.088 1.00 22.53 330 ARG A CA 1
ATOM 2505 C C . ARG A 1 331 ? 43.396 -35.565 -10.038 1.00 21.97 330 ARG A C 1
ATOM 2506 O O . ARG A 1 331 ? 43.596 -35.575 -11.260 1.00 21.79 330 ARG A O 1
ATOM 2514 N N . VAL A 1 332 ? 42.305 -35.055 -9.478 1.00 22.18 331 VAL A N 1
ATOM 2515 C CA . VAL A 1 332 ? 41.211 -34.515 -10.277 1.00 21.80 331 VAL A CA 1
ATOM 2516 C C . VAL A 1 332 ? 41.002 -33.042 -9.936 1.00 21.91 331 VAL A C 1
ATOM 2517 O O . VAL A 1 332 ? 40.711 -32.690 -8.794 1.00 22.17 331 VAL A O 1
ATOM 2521 N N . THR A 1 333 ? 41.144 -32.193 -10.942 1.00 22.45 332 THR A N 1
ATOM 2522 C CA . THR A 1 333 ? 40.957 -30.765 -10.789 1.00 22.10 332 THR A CA 1
ATOM 2523 C C . THR A 1 333 ? 39.478 -30.436 -10.635 1.00 23.45 332 THR A C 1
ATOM 2524 O O . THR A 1 333 ? 38.620 -31.047 -11.286 1.00 22.87 332 THR A O 1
ATOM 2528 N N . VAL A 1 334 ? 39.202 -29.465 -9.769 1.00 24.01 333 VAL A N 1
ATOM 2529 C CA . VAL A 1 334 ? 37.879 -28.883 -9.628 1.00 25.15 333 VAL A CA 1
ATOM 2530 C C . VAL A 1 334 ? 37.811 -27.663 -10.549 1.00 25.63 333 VAL A C 1
ATOM 2531 O O . VAL A 1 334 ? 38.531 -26.680 -10.351 1.00 25.25 333 VAL A O 1
ATOM 2535 N N . ALA A 1 335 ? 36.948 -27.737 -11.556 1.00 25.36 334 ALA A N 1
ATOM 2536 C CA . ALA A 1 335 ? 36.847 -26.693 -12.572 1.00 25.61 334 ALA A CA 1
ATOM 2537 C C . ALA A 1 335 ? 35.392 -26.222 -12.694 1.00 25.43 334 ALA A C 1
ATOM 2538 O O . ALA A 1 335 ? 34.743 -25.989 -11.677 1.00 26.01 334 ALA A O 1
ATOM 2540 N N . ALA A 1 336 ? 34.879 -26.085 -13.916 1.00 24.96 335 ALA A N 1
ATOM 2541 C CA . ALA A 1 336 ? 33.547 -25.535 -14.127 1.00 25.83 335 ALA A CA 1
ATOM 2542 C C . ALA A 1 336 ? 32.492 -26.517 -13.656 1.00 25.20 335 ALA A C 1
ATOM 2543 O O . ALA A 1 336 ? 32.697 -27.718 -13.760 1.00 25.05 335 ALA A O 1
ATOM 2545 N N . PRO A 1 337 ? 31.354 -26.013 -13.146 1.00 26.16 336 PRO A N 1
ATOM 2546 C CA . PRO A 1 337 ? 30.299 -26.907 -12.665 1.00 26.83 336 PRO A CA 1
ATOM 2547 C C . PRO A 1 337 ? 29.866 -27.976 -13.668 1.00 27.44 336 PRO A C 1
ATOM 2548 O O . PRO A 1 337 ? 29.679 -29.126 -13.280 1.00 28.29 336 PRO A O 1
ATOM 2552 N N . GLU A 1 338 ? 29.723 -27.617 -14.939 1.00 28.81 337 GLU A N 1
ATOM 2553 C CA . GLU A 1 338 ? 29.342 -28.609 -15.958 1.00 30.26 337 GLU A CA 1
ATOM 2554 C C . GLU A 1 338 ? 30.443 -29.660 -16.202 1.00 29.54 337 GLU A C 1
ATOM 2555 O O . GLU A 1 338 ? 30.137 -30.805 -16.536 1.00 30.00 337 GLU A O 1
ATOM 2561 N N . GLU A 1 339 ? 31.710 -29.276 -16.027 1.00 27.74 338 GLU A N 1
ATOM 2562 C CA . GLU A 1 339 ? 32.812 -30.232 -16.113 1.00 26.80 338 GLU A CA 1
ATOM 2563 C C . GLU A 1 339 ? 32.845 -31.124 -14.873 1.00 26.16 338 GLU A C 1
ATOM 2564 O O . GLU A 1 339 ? 33.083 -32.336 -14.969 1.00 24.83 338 GLU A O 1
ATOM 2570 N N . ASN A 1 340 ? 32.614 -30.519 -13.708 1.00 25.43 339 ASN A N 1
ATOM 2571 C CA . ASN A 1 340 ? 32.579 -31.260 -12.454 1.00 25.76 339 ASN A CA 1
ATOM 2572 C C . ASN A 1 340 ? 31.421 -32.269 -12.442 1.00 27.36 339 ASN A C 1
ATOM 2573 O O . ASN A 1 340 ? 31.588 -33.396 -11.965 1.00 27.19 339 ASN A O 1
ATOM 2578 N N . ASP A 1 341 ? 30.264 -31.868 -12.975 1.00 27.91 340 ASP A N 1
ATOM 2579 C CA . ASP A 1 341 ? 29.106 -32.772 -13.097 1.00 29.62 340 ASP A CA 1
ATOM 2580 C C . ASP A 1 341 ? 29.379 -33.937 -14.047 1.00 28.85 340 ASP A C 1
ATOM 2581 O O . ASP A 1 341 ? 28.998 -35.070 -13.760 1.00 30.40 340 ASP A O 1
ATOM 2586 N N . ALA A 1 342 ? 30.037 -33.662 -15.170 1.00 28.25 341 ALA A N 1
ATOM 2587 C CA . ALA A 1 342 ? 30.423 -34.714 -16.105 1.00 27.24 341 ALA A CA 1
ATOM 2588 C C . ALA A 1 342 ? 31.350 -35.718 -15.426 1.00 27.09 341 ALA A C 1
ATOM 2589 O O . ALA A 1 342 ? 31.188 -36.929 -15.576 1.00 26.55 341 ALA A O 1
ATOM 2591 N N . PHE A 1 343 ? 32.317 -35.212 -14.671 1.00 26.55 342 PHE A N 1
ATOM 2592 C CA . PHE A 1 343 ? 33.229 -36.088 -13.947 1.00 26.80 342 PHE A CA 1
ATOM 2593 C C . PHE A 1 343 ? 32.492 -36.933 -12.906 1.00 27.58 342 PHE A C 1
ATOM 2594 O O . PHE A 1 343 ? 32.756 -38.128 -12.774 1.00 28.13 342 PHE A O 1
ATOM 2602 N N . LEU A 1 344 ? 31.588 -36.303 -12.159 1.00 28.74 343 LEU A N 1
ATOM 2603 C CA . LEU A 1 344 ? 30.848 -37.002 -11.110 1.00 29.86 343 LEU A CA 1
ATOM 2604 C C . LEU A 1 344 ? 29.962 -38.105 -11.687 1.00 30.68 343 LEU A C 1
ATOM 2605 O O . LEU A 1 344 ? 29.861 -39.185 -11.104 1.00 30.40 343 LEU A O 1
ATOM 2610 N N . ARG A 1 345 ? 29.323 -37.835 -12.822 1.00 30.66 344 ARG A N 1
ATOM 2611 C CA . ARG A 1 345 ? 28.488 -38.844 -13.475 1.00 31.31 344 ARG A CA 1
ATOM 2612 C C . ARG A 1 345 ? 29.346 -40.030 -13.876 1.00 30.03 344 ARG A C 1
ATOM 2613 O O . ARG A 1 345 ? 28.987 -41.177 -13.622 1.00 29.28 344 ARG A O 1
ATOM 2621 N N . PHE A 1 346 ? 30.489 -39.748 -14.493 1.00 29.95 345 PHE A N 1
ATOM 2622 C CA . PHE A 1 346 ? 31.447 -40.797 -14.821 1.00 29.32 345 PHE A CA 1
ATOM 2623 C C . PHE A 1 346 ? 31.884 -41.577 -13.583 1.00 30.08 345 PHE A C 1
ATOM 2624 O O . PHE A 1 346 ? 31.894 -42.807 -13.596 1.00 30.70 345 PHE A O 1
ATOM 2632 N N . ALA A 1 347 ? 32.265 -40.862 -12.527 1.00 29.31 346 ALA A N 1
ATOM 2633 C CA . ALA A 1 347 ? 32.783 -41.506 -11.319 1.00 30.12 346 ALA A CA 1
ATOM 2634 C C . ALA A 1 347 ? 31.767 -42.448 -10.673 1.00 30.34 346 ALA A C 1
ATOM 2635 O O . ALA A 1 347 ? 32.125 -43.545 -10.262 1.00 30.18 346 ALA A O 1
ATOM 2637 N N . ARG A 1 348 ? 30.510 -42.023 -10.580 1.00 32.68 347 ARG A N 1
ATOM 2638 C CA . ARG A 1 348 ? 29.457 -42.885 -10.033 1.00 34.40 347 ARG A CA 1
ATOM 2639 C C . ARG A 1 348 ? 29.324 -44.167 -10.858 1.00 36.19 347 ARG A C 1
ATOM 2640 O O . ARG A 1 348 ? 29.345 -45.277 -10.319 1.00 36.86 347 ARG A O 1
ATOM 2648 N N . ARG A 1 349 ? 29.196 -43.991 -12.169 1.00 37.18 348 ARG A N 1
ATOM 2649 C CA . ARG A 1 349 ? 29.094 -45.098 -13.109 1.00 39.19 348 ARG A CA 1
ATOM 2650 C C . ARG A 1 349 ? 30.285 -46.063 -12.999 1.00 39.09 348 ARG A C 1
ATOM 2651 O O . ARG A 1 349 ? 30.091 -47.279 -12.941 1.00 39.54 348 ARG A O 1
ATOM 2659 N N . TRP A 1 350 ? 31.505 -45.528 -12.959 1.00 36.03 349 TRP A N 1
ATOM 2660 C CA . TRP A 1 350 ? 32.705 -46.363 -12.831 1.00 34.91 349 TRP A CA 1
ATOM 2661 C C . TRP A 1 350 ? 32.703 -47.162 -11.538 1.00 36.29 349 TRP A C 1
ATOM 2662 O O . TRP A 1 350 ? 33.022 -48.347 -11.552 1.00 35.48 349 TRP A O 1
ATOM 2673 N N . ARG A 1 351 ? 32.343 -46.532 -10.422 1.00 37.97 350 ARG A N 1
ATOM 2674 C CA . ARG A 1 351 ? 32.366 -47.247 -9.153 1.00 40.69 350 ARG A CA 1
ATOM 2675 C C . ARG A 1 351 ? 31.260 -48.295 -9.055 1.00 43.30 350 ARG A C 1
ATOM 2676 O O . ARG A 1 351 ? 31.452 -49.324 -8.412 1.00 44.82 350 ARG A O 1
ATOM 2684 N N . SER A 1 352 ? 30.116 -48.034 -9.683 1.00 45.52 351 SER A N 1
ATOM 2685 C CA . SER A 1 352 ? 29.048 -49.030 -9.787 1.00 48.58 351 SER A CA 1
ATOM 2686 C C . SER A 1 352 ? 29.510 -50.261 -10.562 1.00 50.07 351 SER A C 1
ATOM 2687 O O . SER A 1 352 ? 29.197 -51.389 -10.185 1.00 50.44 351 SER A O 1
ATOM 2690 N N . ASP A 1 353 ? 30.255 -50.038 -11.641 1.00 51.01 352 ASP A N 1
ATOM 2691 C CA . ASP A 1 353 ? 30.784 -51.135 -12.450 1.00 53.77 352 ASP A CA 1
ATOM 2692 C C . ASP A 1 353 ? 31.853 -51.949 -11.712 1.00 54.09 352 ASP A C 1
ATOM 2693 O O . ASP A 1 353 ? 32.118 -53.084 -12.093 1.00 55.50 352 ASP A O 1
ATOM 2698 N N . GLN A 1 354 ? 32.466 -51.377 -10.674 1.00 55.03 353 GLN A N 1
ATOM 2699 C CA . GLN A 1 354 ? 33.411 -52.120 -9.828 1.00 56.55 353 GLN A CA 1
ATOM 2700 C C . GLN A 1 354 ? 32.670 -53.033 -8.853 1.00 56.64 353 GLN A C 1
ATOM 2701 O O . GLN A 1 354 ? 33.227 -54.019 -8.375 1.00 55.36 353 GLN A O 1
ATOM 2707 N N . VAL B 1 2 ? 72.362 -16.547 12.552 1.00 41.03 1 VAL B N 1
ATOM 2708 C CA . VAL B 1 2 ? 72.687 -17.643 11.596 1.00 40.03 1 VAL B CA 1
ATOM 2709 C C . VAL B 1 2 ? 71.835 -17.491 10.339 1.00 38.01 1 VAL B C 1
ATOM 2710 O O . VAL B 1 2 ? 70.647 -17.183 10.415 1.00 38.98 1 VAL B O 1
ATOM 2714 N N . THR B 1 3 ? 72.457 -17.693 9.185 1.00 36.20 2 THR B N 1
ATOM 2715 C CA . THR B 1 3 ? 71.765 -17.607 7.911 1.00 35.41 2 THR B CA 1
ATOM 2716 C C . THR B 1 3 ? 71.714 -18.989 7.297 1.00 32.04 2 THR B C 1
ATOM 2717 O O . THR B 1 3 ? 72.433 -19.889 7.720 1.00 30.97 2 THR B O 1
ATOM 2721 N N . ALA B 1 4 ? 70.852 -19.155 6.304 1.00 29.96 3 ALA B N 1
ATOM 2722 C CA . ALA B 1 4 ? 70.816 -20.390 5.542 1.00 29.25 3 ALA B CA 1
ATOM 2723 C C . ALA B 1 4 ? 72.169 -20.599 4.884 1.00 28.59 3 ALA B C 1
ATOM 2724 O O . ALA B 1 4 ? 72.762 -19.666 4.349 1.00 27.41 3 ALA B O 1
ATOM 2726 N N . ARG B 1 5 ? 72.658 -21.829 4.951 1.00 27.60 4 ARG B N 1
ATOM 2727 C CA . ARG B 1 5 ? 73.913 -22.198 4.338 1.00 28.23 4 ARG B CA 1
ATOM 2728 C C . ARG B 1 5 ? 73.705 -22.391 2.837 1.00 28.16 4 ARG B C 1
ATOM 2729 O O . ARG B 1 5 ? 72.902 -23.223 2.423 1.00 26.58 4 ARG B O 1
ATOM 2737 N N . LEU B 1 6 ? 74.426 -21.611 2.035 1.00 26.97 5 LEU B N 1
ATOM 2738 C CA . LEU B 1 6 ? 74.338 -21.684 0.586 1.00 27.30 5 LEU B CA 1
ATOM 2739 C C . LEU B 1 6 ? 75.659 -22.188 0.034 1.00 27.06 5 LEU B C 1
ATOM 2740 O O . LEU B 1 6 ? 76.651 -22.264 0.755 1.00 27.71 5 LEU B O 1
ATOM 2745 N N . ARG B 1 7 ? 75.665 -22.550 -1.241 1.00 26.97 6 ARG B N 1
ATOM 2746 C CA . ARG B 1 7 ? 76.846 -23.130 -1.863 1.00 27.19 6 ARG B CA 1
ATOM 2747 C C . ARG B 1 7 ? 77.992 -22.111 -1.913 1.00 29.07 6 ARG B C 1
ATOM 2748 O O . ARG B 1 7 ? 77.768 -20.963 -2.290 1.00 28.92 6 ARG B O 1
ATOM 2756 N N . PRO B 1 8 ? 79.220 -22.531 -1.543 1.00 31.59 7 PRO B N 1
ATOM 2757 C CA . PRO B 1 8 ? 80.404 -21.647 -1.597 1.00 33.58 7 PRO B CA 1
ATOM 2758 C C . PRO B 1 8 ? 80.663 -21.027 -2.970 1.00 34.18 7 PRO B C 1
ATOM 2759 O O . PRO B 1 8 ? 81.192 -19.921 -3.056 1.00 34.71 7 PRO B O 1
ATOM 2763 N N . GLU B 1 9 ? 80.281 -21.739 -4.026 1.00 35.47 8 GLU B N 1
ATOM 2764 C CA . GLU B 1 9 ? 80.486 -21.287 -5.403 1.00 37.28 8 GLU B CA 1
ATOM 2765 C C . GLU B 1 9 ? 79.710 -20.010 -5.735 1.00 37.59 8 GLU B C 1
ATOM 2766 O O . GLU B 1 9 ? 80.051 -19.316 -6.691 1.00 39.59 8 GLU B O 1
ATOM 2772 N N . LEU B 1 10 ? 78.663 -19.713 -4.965 1.00 36.11 9 LEU B N 1
ATOM 2773 C CA . LEU B 1 10 ? 77.878 -18.490 -5.159 1.00 36.46 9 LEU B CA 1
ATOM 2774 C C . LEU B 1 10 ? 78.663 -17.203 -4.864 1.00 37.28 9 LEU B C 1
ATOM 2775 O O . LEU B 1 10 ? 78.445 -16.174 -5.515 1.00 36.29 9 LEU B O 1
ATOM 2780 N N . ALA B 1 11 ? 79.555 -17.252 -3.876 1.00 36.99 10 ALA B N 1
ATOM 2781 C CA . ALA B 1 11 ? 80.349 -16.079 -3.512 1.00 37.28 10 ALA B CA 1
ATOM 2782 C C . ALA B 1 11 ? 81.330 -15.747 -4.635 1.00 37.17 10 ALA B C 1
ATOM 2783 O O . ALA B 1 11 ? 82.178 -16.564 -4.999 1.00 37.02 10 ALA B O 1
ATOM 2785 N N . GLY B 1 12 ? 81.196 -14.552 -5.197 1.00 36.35 11 GLY B N 1
ATOM 2786 C CA . GLY B 1 12 ? 82.039 -14.141 -6.310 1.00 37.29 11 GLY B CA 1
ATOM 2787 C C . GLY B 1 12 ? 81.675 -14.775 -7.642 1.00 36.76 11 GLY B C 1
ATOM 2788 O O . GLY B 1 12 ? 82.458 -14.709 -8.585 1.00 36.47 11 GLY B O 1
ATOM 2789 N N . LEU B 1 13 ? 80.492 -15.388 -7.728 1.00 35.82 12 LEU B N 1
ATOM 2790 C CA . LEU B 1 13 ? 79.974 -15.882 -9.009 1.00 34.82 12 LEU B CA 1
ATOM 2791 C C . LEU B 1 13 ? 79.868 -14.695 -9.956 1.00 32.77 12 LEU B C 1
ATOM 2792 O O . LEU B 1 13 ? 79.382 -13.644 -9.552 1.00 33.39 12 LEU B O 1
ATOM 2797 N N . PRO B 1 14 ? 80.346 -14.841 -11.208 1.00 32.01 13 PRO B N 1
ATOM 2798 C CA . PRO B 1 14 ? 80.273 -13.725 -12.157 1.00 31.08 13 PRO B CA 1
ATOM 2799 C C . PRO B 1 14 ? 78.885 -13.617 -12.802 1.00 29.87 13 PRO B C 1
ATOM 2800 O O . PRO B 1 14 ? 78.687 -13.992 -13.967 1.00 28.50 13 PRO B O 1
ATOM 2804 N N . VAL B 1 15 ? 77.946 -13.083 -12.031 1.00 27.80 14 VAL B N 1
ATOM 2805 C CA . VAL B 1 15 ? 76.537 -12.989 -12.418 1.00 27.48 14 VAL B CA 1
ATOM 2806 C C . VAL B 1 15 ? 76.375 -12.170 -13.707 1.00 26.90 14 VAL B C 1
ATOM 2807 O O . VAL B 1 15 ? 77.036 -11.158 -13.886 1.00 25.79 14 VAL B O 1
ATOM 2811 N N . TYR B 1 16 ? 75.497 -12.615 -14.601 1.00 26.23 15 TYR B N 1
ATOM 2812 C CA . TYR B 1 16 ? 75.301 -11.939 -15.889 1.00 25.91 15 TYR B CA 1
ATOM 2813 C C . TYR B 1 16 ? 74.725 -10.541 -15.683 1.00 25.01 15 TYR B C 1
ATOM 2814 O O . TYR B 1 16 ? 73.719 -10.389 -15.006 1.00 24.92 15 TYR B O 1
ATOM 2823 N N . VAL B 1 17 ? 75.375 -9.529 -16.255 1.00 24.58 16 VAL B N 1
ATOM 2824 C CA . VAL B 1 17 ? 74.896 -8.145 -16.173 1.00 24.40 16 VAL B CA 1
ATOM 2825 C C . VAL B 1 17 ? 74.288 -7.745 -17.519 1.00 24.00 16 VAL B C 1
ATOM 2826 O O . VAL B 1 17 ? 75.003 -7.669 -18.518 1.00 23.49 16 VAL B O 1
ATOM 2830 N N . PRO B 1 18 ? 72.966 -7.496 -17.559 1.00 23.52 17 PRO B N 1
ATOM 2831 C CA . PRO B 1 18 ? 72.352 -7.126 -18.831 1.00 23.97 17 PRO B CA 1
ATOM 2832 C C . PRO B 1 18 ? 72.733 -5.725 -19.289 1.00 24.50 17 PRO B C 1
ATOM 2833 O O . PRO B 1 18 ? 73.286 -4.945 -18.509 1.00 24.22 17 PRO B O 1
ATOM 2837 N N . GLY B 1 19 ? 72.416 -5.414 -20.542 1.00 23.90 18 GLY B N 1
ATOM 2838 C CA . GLY B 1 19 ? 72.543 -4.061 -21.047 1.00 24.82 18 GLY B CA 1
ATOM 2839 C C . GLY B 1 19 ? 71.552 -3.174 -20.327 1.00 25.25 18 GLY B C 1
ATOM 2840 O O . GLY B 1 19 ? 70.449 -3.613 -19.992 1.00 26.08 18 GLY B O 1
ATOM 2841 N N . LYS B 1 20 ? 71.944 -1.934 -20.067 1.00 25.40 19 LYS B N 1
ATOM 2842 C CA . LYS B 1 20 ? 71.053 -0.987 -19.427 1.00 26.45 19 LYS B CA 1
ATOM 2843 C C . LYS B 1 20 ? 69.910 -0.601 -20.359 1.00 26.84 19 LYS B C 1
ATOM 2844 O O . LYS B 1 20 ? 70.074 -0.545 -21.581 1.00 26.31 19 LYS B O 1
ATOM 2850 N N . THR B 1 21 ? 68.742 -0.394 -19.760 1.00 26.92 20 THR B N 1
ATOM 2851 C CA . THR B 1 21 ? 67.587 0.161 -20.445 1.00 27.30 20 THR B CA 1
ATOM 2852 C C . THR B 1 21 ? 67.285 1.510 -19.794 1.00 27.93 20 THR B C 1
ATOM 2853 O O . THR B 1 21 ? 66.910 1.572 -18.624 1.00 27.36 20 THR B O 1
ATOM 2857 N N . VAL B 1 22 ? 67.472 2.586 -20.555 1.00 28.10 21 VAL B N 1
ATOM 2858 C CA . VAL B 1 22 ? 67.360 3.945 -20.034 1.00 29.10 21 VAL B CA 1
ATOM 2859 C C . VAL B 1 22 ? 66.276 4.680 -20.805 1.00 30.19 21 VAL B C 1
ATOM 2860 O O . VAL B 1 22 ? 66.478 5.026 -21.974 1.00 28.69 21 VAL B O 1
ATOM 2864 N N . PRO B 1 23 ? 65.113 4.911 -20.166 1.00 31.20 22 PRO B N 1
ATOM 2865 C CA . PRO B 1 23 ? 64.031 5.634 -20.836 1.00 31.75 22 PRO B CA 1
ATOM 2866 C C . PRO B 1 23 ? 64.509 6.970 -21.402 1.00 31.29 22 PRO B C 1
ATOM 2867 O O . PRO B 1 23 ? 65.246 7.694 -20.731 1.00 30.25 22 PRO B O 1
ATOM 2871 N N . GLY B 1 24 ? 64.126 7.268 -22.638 1.00 30.64 23 GLY B N 1
ATOM 2872 C CA . GLY B 1 24 ? 64.521 8.517 -23.286 1.00 30.41 23 GLY B CA 1
ATOM 2873 C C . GLY B 1 24 ? 65.854 8.473 -24.019 1.00 30.72 23 GLY B C 1
ATOM 2874 O O . GLY B 1 24 ? 66.123 9.335 -24.848 1.00 31.34 23 GLY B O 1
ATOM 2875 N N . ALA B 1 25 ? 66.695 7.484 -23.721 1.00 28.48 24 ALA B N 1
ATOM 2876 C CA . ALA B 1 25 ? 67.996 7.368 -24.375 1.00 28.95 24 ALA B CA 1
ATOM 2877 C C . ALA B 1 25 ? 67.908 6.479 -25.612 1.00 28.64 24 ALA B C 1
ATOM 2878 O O . ALA B 1 25 ? 66.926 5.763 -25.812 1.00 28.28 24 ALA B O 1
ATOM 2880 N N . ILE B 1 26 ? 68.939 6.539 -26.444 1.00 27.83 25 ILE B N 1
ATOM 2881 C CA . ILE B 1 26 ? 69.068 5.640 -27.583 1.00 27.52 25 ILE B CA 1
ATOM 2882 C C . ILE B 1 26 ? 69.781 4.382 -27.103 1.00 26.82 25 ILE B C 1
ATOM 2883 O O . ILE B 1 26 ? 70.899 4.457 -26.589 1.00 26.75 25 ILE B O 1
ATOM 2888 N N . LYS B 1 27 ? 69.138 3.227 -27.262 1.00 25.57 26 LYS B N 1
ATOM 2889 C CA . LYS B 1 27 ? 69.701 1.979 -26.754 1.00 25.15 26 LYS B CA 1
ATOM 2890 C C . LYS B 1 27 ? 70.448 1.209 -27.837 1.00 24.56 26 LYS B C 1
ATOM 2891 O O . LYS B 1 27 ? 69.834 0.687 -28.766 1.00 23.65 26 LYS B O 1
ATOM 2897 N N . LEU B 1 28 ? 71.772 1.140 -27.702 1.00 23.73 27 LEU B N 1
ATOM 2898 C CA . LEU B 1 28 ? 72.611 0.368 -28.604 1.00 23.77 27 LEU B CA 1
ATOM 2899 C C . LEU B 1 28 ? 73.418 -0.650 -27.802 1.00 23.95 27 LEU B C 1
ATOM 2900 O O . LEU B 1 28 ? 74.568 -0.942 -28.132 1.00 22.37 27 LEU B O 1
ATOM 2905 N N . ALA B 1 29 ? 72.789 -1.209 -26.764 1.00 23.45 28 ALA B N 1
ATOM 2906 C CA . ALA B 1 29 ? 73.505 -1.992 -25.762 1.00 23.64 28 ALA B CA 1
ATOM 2907 C C . ALA B 1 29 ? 73.111 -3.467 -25.666 1.00 23.78 28 ALA B C 1
ATOM 2908 O O . ALA B 1 29 ? 73.823 -4.229 -25.007 1.00 24.10 28 ALA B O 1
ATOM 2910 N N . SER B 1 30 ? 72.014 -3.878 -26.319 1.00 23.34 29 SER B N 1
ATOM 2911 C CA . SER B 1 30 ? 71.483 -5.247 -26.165 1.00 23.11 29 SER B CA 1
ATOM 2912 C C . SER B 1 30 ? 71.273 -6.040 -27.464 1.00 22.95 29 SER B C 1
ATOM 2913 O O . SER B 1 30 ? 70.652 -7.113 -27.447 1.00 22.96 29 SER B O 1
ATOM 2916 N N . ASN B 1 31 ? 71.803 -5.530 -28.572 1.00 22.88 30 ASN B N 1
ATOM 2917 C CA . ASN B 1 31 ? 71.720 -6.193 -29.876 1.00 22.82 30 ASN B CA 1
ATOM 2918 C C . ASN B 1 31 ? 70.290 -6.480 -30.328 1.00 22.77 30 ASN B C 1
ATOM 2919 O O . ASN B 1 31 ? 70.039 -7.443 -31.064 1.00 22.66 30 ASN B O 1
ATOM 2924 N N . GLU B 1 32 ? 69.370 -5.618 -29.912 1.00 22.58 31 GLU B N 1
ATOM 2925 C CA . GLU B 1 32 ? 67.972 -5.735 -30.296 1.00 23.09 31 GLU B CA 1
ATOM 2926 C C . GLU B 1 32 ? 67.771 -5.161 -31.690 1.00 23.41 31 GLU B C 1
ATOM 2927 O O . GLU B 1 32 ? 68.454 -4.213 -32.085 1.00 22.89 31 GLU B O 1
ATOM 2933 N N . THR B 1 33 ? 66.839 -5.748 -32.429 1.00 24.75 32 THR B N 1
ATOM 2934 C CA . THR B 1 33 ? 66.331 -5.130 -33.647 1.00 25.25 32 THR B CA 1
ATOM 2935 C C . THR B 1 33 ? 65.264 -4.105 -33.249 1.00 25.67 32 THR B C 1
ATOM 2936 O O . THR B 1 33 ? 64.720 -4.151 -32.135 1.00 26.05 32 THR B O 1
ATOM 2940 N N . VAL B 1 34 ? 64.964 -3.181 -34.156 1.00 25.17 33 VAL B N 1
ATOM 2941 C CA . VAL B 1 34 ? 64.215 -1.979 -33.796 1.00 25.68 33 VAL B CA 1
ATOM 2942 C C . VAL B 1 34 ? 62.725 -1.985 -34.150 1.00 25.33 33 VAL B C 1
ATOM 2943 O O . VAL B 1 34 ? 62.014 -1.067 -33.782 1.00 26.22 33 VAL B O 1
ATOM 2947 N N . PHE B 1 35 ? 62.241 -3.016 -34.835 1.00 25.82 34 PHE B N 1
ATOM 2948 C CA . PHE B 1 35 ? 60.837 -3.026 -35.268 1.00 25.81 34 PHE B CA 1
ATOM 2949 C C . PHE B 1 35 ? 59.922 -3.816 -34.351 1.00 25.10 34 PHE B C 1
ATOM 2950 O O . PHE B 1 35 ? 60.262 -4.914 -33.916 1.00 24.81 34 PHE B O 1
ATOM 2958 N N . GLY B 1 36 ? 58.755 -3.238 -34.067 1.00 25.89 35 GLY B N 1
ATOM 2959 C CA . GLY B 1 36 ? 57.672 -3.949 -33.404 1.00 25.54 35 GLY B CA 1
ATOM 2960 C C . GLY B 1 36 ? 57.200 -5.103 -34.265 1.00 25.75 35 GLY B C 1
ATOM 2961 O O . GLY B 1 36 ? 57.618 -5.232 -35.425 1.00 25.30 35 GLY B O 1
ATOM 2962 N N . PRO B 1 37 ? 56.318 -5.952 -33.712 1.00 25.00 36 PRO B N 1
ATOM 2963 C CA . PRO B 1 37 ? 55.938 -7.173 -34.402 1.00 25.24 36 PRO B CA 1
ATOM 2964 C C . PRO B 1 37 ? 55.027 -6.919 -35.595 1.00 24.99 36 PRO B C 1
ATOM 2965 O O . PRO B 1 37 ? 54.241 -5.963 -35.590 1.00 24.49 36 PRO B O 1
ATOM 2969 N N . LEU B 1 38 ? 55.130 -7.782 -36.601 1.00 24.65 37 LEU B N 1
ATOM 2970 C CA . LEU B 1 38 ? 54.221 -7.750 -37.740 1.00 24.56 37 LEU B CA 1
ATOM 2971 C C . LEU B 1 38 ? 52.786 -7.962 -37.275 1.00 24.03 37 LEU B C 1
ATOM 2972 O O . LEU B 1 38 ? 52.554 -8.612 -36.252 1.00 22.52 37 LEU B O 1
ATOM 2977 N N . PRO B 1 39 ? 51.807 -7.424 -38.027 1.00 24.49 38 PRO B N 1
ATOM 2978 C CA . PRO B 1 39 ? 50.417 -7.704 -37.670 1.00 24.80 38 PRO B CA 1
ATOM 2979 C C . PRO B 1 39 ? 50.121 -9.202 -37.529 1.00 24.35 38 PRO B C 1
ATOM 2980 O O . PRO B 1 39 ? 49.389 -9.600 -36.620 1.00 24.17 38 PRO B O 1
ATOM 2984 N N . SER B 1 40 ? 50.702 -10.033 -38.392 1.00 23.71 39 SER B N 1
ATOM 2985 C CA . SER B 1 40 ? 50.458 -11.479 -38.310 1.00 24.54 39 SER B CA 1
ATOM 2986 C C . SER B 1 40 ? 50.990 -12.095 -37.007 1.00 22.98 39 SER B C 1
ATOM 2987 O O . SER B 1 40 ? 50.410 -13.032 -36.469 1.00 22.18 39 SER B O 1
ATOM 2990 N N . VAL B 1 41 ? 52.082 -11.542 -36.498 1.00 22.49 40 VAL B N 1
ATOM 2991 C CA . VAL B 1 41 ? 52.675 -12.005 -35.248 1.00 21.33 40 VAL B CA 1
ATOM 2992 C C . VAL B 1 41 ? 51.827 -11.547 -34.056 1.00 21.08 40 VAL B C 1
ATOM 2993 O O . VAL B 1 41 ? 51.522 -12.340 -33.164 1.00 20.28 40 VAL B O 1
ATOM 2997 N N . ARG B 1 42 ? 51.425 -10.280 -34.053 1.00 21.16 41 ARG B N 1
ATOM 2998 C CA . ARG B 1 42 ? 50.503 -9.780 -33.030 1.00 22.11 41 ARG B CA 1
ATOM 2999 C C . ARG B 1 42 ? 49.180 -10.573 -33.009 1.00 21.84 41 ARG B C 1
ATOM 3000 O O . ARG B 1 42 ? 48.628 -10.852 -31.945 1.00 21.37 41 ARG B O 1
ATOM 3008 N N . ALA B 1 43 ? 48.686 -10.946 -34.185 1.00 22.19 42 ALA B N 1
ATOM 3009 C CA . ALA B 1 43 ? 47.454 -11.730 -34.287 1.00 21.75 42 ALA B CA 1
ATOM 3010 C C . ALA B 1 43 ? 47.613 -13.105 -33.638 1.00 22.43 42 ALA B C 1
ATOM 3011 O O . ALA B 1 43 ? 46.708 -13.574 -32.941 1.00 22.28 42 ALA B O 1
ATOM 3013 N N . ALA B 1 44 ? 48.771 -13.740 -33.850 1.00 22.06 43 ALA B N 1
ATOM 3014 C CA . ALA B 1 44 ? 49.078 -15.023 -33.221 1.00 21.40 43 ALA B CA 1
ATOM 3015 C C . ALA B 1 44 ? 49.115 -14.904 -31.707 1.00 21.65 43 ALA B C 1
ATOM 3016 O O . ALA B 1 44 ? 48.659 -15.797 -30.988 1.00 21.47 43 ALA B O 1
ATOM 3018 N N . ILE B 1 45 ? 49.668 -13.795 -31.228 1.00 21.79 44 ILE B N 1
ATOM 3019 C CA . ILE B 1 45 ? 49.727 -13.507 -29.798 1.00 22.12 44 ILE B CA 1
ATOM 3020 C C . ILE B 1 45 ? 48.310 -13.280 -29.269 1.00 22.94 44 ILE B C 1
ATOM 3021 O O . ILE B 1 45 ? 47.938 -13.829 -28.229 1.00 21.98 44 ILE B O 1
ATOM 3026 N N . ASP B 1 46 ? 47.535 -12.480 -30.002 1.00 23.34 45 ASP B N 1
ATOM 3027 C CA . ASP B 1 46 ? 46.126 -12.217 -29.684 1.00 24.50 45 ASP B CA 1
ATOM 3028 C C . ASP B 1 46 ? 45.343 -13.523 -29.515 1.00 24.70 45 ASP B C 1
ATOM 3029 O O . ASP B 1 46 ? 44.647 -13.702 -28.518 1.00 25.37 45 ASP B O 1
ATOM 3034 N N . ARG B 1 47 ? 45.468 -14.439 -30.473 1.00 24.74 46 ARG B N 1
ATOM 3035 C CA . ARG B 1 47 ? 44.763 -15.722 -30.392 1.00 25.21 46 ARG B CA 1
ATOM 3036 C C . ARG B 1 47 ? 45.201 -16.538 -29.173 1.00 24.49 46 ARG B C 1
ATOM 3037 O O . ARG B 1 47 ? 44.365 -17.111 -28.474 1.00 25.26 46 ARG B O 1
ATOM 3045 N N . ALA B 1 48 ? 46.502 -16.562 -28.898 1.00 23.74 47 ALA B N 1
ATOM 3046 C CA . ALA B 1 48 ? 47.028 -17.276 -27.731 1.00 23.89 47 ALA B CA 1
ATOM 3047 C C . ALA B 1 48 ? 46.610 -16.641 -26.386 1.00 23.78 47 ALA B C 1
ATOM 3048 O O . ALA B 1 48 ? 46.470 -17.343 -25.381 1.00 22.86 47 ALA B O 1
ATOM 3050 N N . THR B 1 49 ? 46.390 -15.329 -26.374 1.00 23.88 48 THR B N 1
ATOM 3051 C CA . THR B 1 49 ? 45.999 -14.608 -25.150 1.00 23.85 48 THR B CA 1
ATOM 3052 C C . THR B 1 49 ? 44.688 -15.134 -24.540 1.00 24.91 48 THR B C 1
ATOM 3053 O O . THR B 1 49 ? 44.509 -15.131 -23.317 1.00 24.71 48 THR B O 1
ATOM 3057 N N . ASP B 1 50 ? 43.790 -15.617 -25.391 1.00 25.74 49 ASP B N 1
ATOM 3058 C CA . ASP B 1 50 ? 42.509 -16.156 -24.939 1.00 27.94 49 ASP B CA 1
ATOM 3059 C C . ASP B 1 50 ? 42.638 -17.290 -23.927 1.00 27.66 49 ASP B C 1
ATOM 3060 O O . ASP B 1 50 ? 41.753 -17.469 -23.099 1.00 28.81 49 ASP B O 1
ATOM 3065 N N . THR B 1 51 ? 43.718 -18.065 -24.008 1.00 26.65 50 THR B N 1
ATOM 3066 C CA . THR B 1 51 ? 43.873 -19.243 -23.153 1.00 25.88 50 THR B CA 1
ATOM 3067 C C . THR B 1 51 ? 45.136 -19.209 -22.297 1.00 25.33 50 THR B C 1
ATOM 3068 O O . THR B 1 51 ? 45.740 -20.252 -22.030 1.00 24.81 50 THR B O 1
ATOM 3072 N N . VAL B 1 52 ? 45.498 -18.022 -21.810 1.00 23.98 51 VAL B N 1
ATOM 3073 C CA . VAL B 1 52 ? 46.648 -17.896 -20.911 1.00 24.25 51 VAL B CA 1
ATOM 3074 C C . VAL B 1 52 ? 46.421 -18.577 -19.569 1.00 22.56 51 VAL B C 1
ATOM 3075 O O . VAL B 1 52 ? 47.369 -18.780 -18.822 1.00 22.15 51 VAL B O 1
ATOM 3079 N N . ASN B 1 53 ? 45.174 -18.935 -19.264 1.00 21.38 52 ASN B N 1
ATOM 3080 C CA . ASN B 1 53 ? 44.876 -19.743 -18.079 1.00 20.83 52 ASN B CA 1
ATOM 3081 C C . ASN B 1 53 ? 45.343 -21.203 -18.202 1.00 20.57 52 ASN B C 1
ATOM 3082 O O . ASN B 1 53 ? 45.416 -21.915 -17.200 1.00 20.37 52 ASN B O 1
ATOM 3087 N N . ARG B 1 54 ? 45.638 -21.641 -19.427 1.00 19.73 53 ARG B N 1
ATOM 3088 C CA . ARG B 1 54 ? 46.061 -23.011 -19.681 1.00 20.03 53 ARG B CA 1
ATOM 3089 C C . ARG B 1 54 ? 47.579 -23.059 -19.811 1.00 19.91 53 ARG B C 1
ATOM 3090 O O . ARG B 1 54 ? 48.191 -22.117 -20.308 1.00 20.04 53 ARG B O 1
ATOM 3098 N N . TYR B 1 55 ? 48.189 -24.151 -19.353 1.00 20.04 54 TYR B N 1
ATOM 3099 C CA . TYR B 1 55 ? 49.639 -24.319 -19.499 1.00 20.06 54 TYR B CA 1
ATOM 3100 C C . TYR B 1 55 ? 50.035 -24.392 -20.972 1.00 19.96 54 TYR B C 1
ATOM 3101 O O . TYR B 1 55 ? 49.223 -24.791 -21.812 1.00 19.67 54 TYR B O 1
ATOM 3110 N N . PRO B 1 56 ? 51.290 -24.023 -21.295 1.00 19.55 55 PRO B N 1
ATOM 3111 C CA . PRO B 1 56 ? 51.756 -24.195 -22.669 1.00 19.75 55 PRO B CA 1
ATOM 3112 C C . PRO B 1 56 ? 51.990 -25.653 -22.998 1.00 19.93 55 PRO B C 1
ATOM 3113 O O . PRO B 1 56 ? 52.022 -26.500 -22.101 1.00 19.33 55 PRO B O 1
ATOM 3117 N N . ASP B 1 57 ? 52.160 -25.934 -24.281 1.00 19.93 56 ASP B N 1
ATOM 3118 C CA . ASP B 1 57 ? 52.611 -27.243 -24.706 1.00 20.56 56 ASP B CA 1
ATOM 3119 C C . ASP B 1 57 ? 54.040 -27.420 -24.228 1.00 20.89 56 ASP B C 1
ATOM 3120 O O . ASP B 1 57 ? 54.942 -26.723 -24.686 1.00 20.66 56 ASP B O 1
ATOM 3125 N N . ASN B 1 58 ? 54.246 -28.357 -23.304 1.00 21.31 57 ASN B N 1
ATOM 3126 C CA . ASN B 1 58 ? 55.584 -28.628 -22.782 1.00 21.77 57 ASN B CA 1
ATOM 3127 C C . ASN B 1 58 ? 56.581 -29.080 -23.861 1.00 22.88 57 ASN B C 1
ATOM 3128 O O . ASN B 1 58 ? 57.803 -28.850 -23.741 1.00 23.36 57 ASN B O 1
ATOM 3133 N N . GLY B 1 59 ? 56.055 -29.709 -24.912 1.00 23.19 58 GLY B N 1
ATOM 3134 C CA . GLY B 1 59 ? 56.862 -30.272 -25.992 1.00 24.13 58 GLY B CA 1
ATOM 3135 C C . GLY B 1 59 ? 57.031 -29.370 -27.203 1.00 24.68 58 GLY B C 1
ATOM 3136 O O . GLY B 1 59 ? 57.771 -29.716 -28.131 1.00 24.68 58 GLY B O 1
ATOM 3137 N N . CYS B 1 60 ? 56.356 -28.218 -27.202 1.00 24.04 59 CYS B N 1
ATOM 3138 C CA . CYS B 1 60 ? 56.427 -27.272 -28.320 1.00 24.21 59 CYS B CA 1
ATOM 3139 C C . CYS B 1 60 ? 56.290 -27.995 -29.651 1.00 24.07 59 CYS B C 1
ATOM 3140 O O . CYS B 1 60 ? 57.099 -27.799 -30.557 1.00 23.18 59 CYS B O 1
ATOM 3143 N N . VAL B 1 61 ? 55.260 -28.827 -29.758 1.00 23.39 60 VAL B N 1
ATOM 3144 C CA . VAL B 1 61 ? 55.131 -29.740 -30.886 1.00 23.74 60 VAL B CA 1
ATOM 3145 C C . VAL B 1 61 ? 54.980 -28.964 -32.198 1.00 24.12 60 VAL B C 1
ATOM 3146 O O . VAL B 1 61 ? 55.727 -29.201 -33.148 1.00 23.62 60 VAL B O 1
ATOM 3150 N N . GLN B 1 62 ? 54.026 -28.034 -32.243 1.00 24.09 61 GLN B N 1
ATOM 3151 C CA . GLN B 1 62 ? 53.784 -27.252 -33.453 1.00 24.45 61 GLN B CA 1
ATOM 3152 C C . GLN B 1 62 ? 55.035 -26.473 -33.873 1.00 23.27 61 GLN B C 1
ATOM 3153 O O . GLN B 1 62 ? 55.408 -26.470 -35.047 1.00 23.52 61 GLN B O 1
ATOM 3159 N N . LEU B 1 63 ? 55.705 -25.853 -32.909 1.00 22.64 62 LEU B N 1
ATOM 3160 C CA . LEU B 1 63 ? 56.921 -25.077 -33.189 1.00 22.59 62 LEU B CA 1
ATOM 3161 C C . LEU B 1 63 ? 58.086 -25.923 -33.705 1.00 22.64 62 LEU B C 1
ATOM 3162 O O . LEU B 1 63 ? 58.775 -25.518 -34.644 1.00 21.66 62 LEU B O 1
ATOM 3167 N N . LYS B 1 64 ? 58.314 -27.080 -33.086 1.00 23.17 63 LYS B N 1
ATOM 3168 C CA . LYS B 1 64 ? 59.355 -27.994 -33.543 1.00 24.01 63 LYS B CA 1
ATOM 3169 C C . LYS B 1 64 ? 59.077 -28.462 -34.971 1.00 23.83 63 LYS B C 1
ATOM 3170 O O . LYS B 1 64 ? 59.994 -28.547 -35.787 1.00 23.45 63 LYS B O 1
ATOM 3176 N N . ALA B 1 65 ? 57.810 -28.751 -35.266 1.00 23.44 64 ALA B N 1
ATOM 3177 C CA . ALA B 1 65 ? 57.425 -29.189 -36.604 1.00 23.42 64 ALA B CA 1
ATOM 3178 C C . ALA B 1 65 ? 57.749 -28.107 -37.627 1.00 23.33 64 ALA B C 1
ATOM 3179 O O . ALA B 1 65 ? 58.311 -28.396 -38.686 1.00 22.65 64 ALA B O 1
ATOM 3181 N N . ALA B 1 66 ? 57.411 -26.858 -37.299 1.00 22.53 65 ALA B N 1
ATOM 3182 C CA . ALA B 1 66 ? 57.702 -25.728 -38.177 1.00 22.18 65 ALA B CA 1
ATOM 3183 C C . ALA B 1 66 ? 59.207 -25.495 -38.330 1.00 22.48 65 ALA B C 1
ATOM 3184 O O . ALA B 1 66 ? 59.697 -25.250 -39.430 1.00 21.73 65 ALA B O 1
ATOM 3186 N N . LEU B 1 67 ? 59.944 -25.599 -37.231 1.00 22.61 66 LEU B N 1
ATOM 3187 C CA . LEU B 1 67 ? 61.396 -25.469 -37.281 1.00 22.74 66 LEU B CA 1
ATOM 3188 C C . LEU B 1 67 ? 62.019 -26.538 -38.171 1.00 23.44 66 LEU B C 1
ATOM 3189 O O . LEU B 1 67 ? 62.868 -26.231 -39.003 1.00 22.79 66 LEU B O 1
ATOM 3194 N N . ALA B 1 68 ? 61.578 -27.780 -38.003 1.00 25.34 67 ALA B N 1
ATOM 3195 C CA . ALA B 1 68 ? 62.082 -28.898 -38.804 1.00 27.08 67 ALA B CA 1
ATOM 3196 C C . ALA B 1 68 ? 61.791 -28.716 -40.301 1.00 27.61 67 ALA B C 1
ATOM 3197 O O . ALA B 1 68 ? 62.642 -29.028 -41.136 1.00 28.40 67 ALA B O 1
ATOM 3199 N N . ARG B 1 69 ? 60.611 -28.191 -40.633 1.00 28.54 68 ARG B N 1
ATOM 3200 C CA . ARG B 1 69 ? 60.276 -27.872 -42.024 1.00 29.71 68 ARG B CA 1
ATOM 3201 C C . ARG B 1 69 ? 61.216 -26.814 -42.570 1.00 29.74 68 ARG B C 1
ATOM 3202 O O . ARG B 1 69 ? 61.677 -26.913 -43.704 1.00 27.05 68 ARG B O 1
ATOM 3210 N N . HIS B 1 70 ? 61.478 -25.790 -41.764 1.00 29.70 69 HIS B N 1
ATOM 3211 C CA . HIS B 1 70 ? 62.356 -24.700 -42.180 1.00 31.32 69 HIS B CA 1
ATOM 3212 C C . HIS B 1 70 ? 63.808 -25.156 -42.319 1.00 30.61 69 HIS B C 1
ATOM 3213 O O . HIS B 1 70 ? 64.540 -24.649 -43.161 1.00 29.29 69 HIS B O 1
ATOM 3220 N N . LEU B 1 71 ? 64.203 -26.133 -41.510 1.00 30.00 70 LEU B N 1
ATOM 3221 C CA . LEU B 1 71 ? 65.554 -26.678 -41.564 1.00 31.18 70 LEU B CA 1
ATOM 3222 C C . LEU B 1 71 ? 65.776 -27.603 -42.765 1.00 32.62 70 LEU B C 1
ATOM 3223 O O . LEU B 1 71 ? 66.914 -27.882 -43.122 1.00 32.90 70 LEU B O 1
ATOM 3228 N N . GLY B 1 72 ? 64.692 -28.079 -43.375 1.00 34.15 71 GLY B N 1
ATOM 3229 C CA . GLY B 1 72 ? 64.789 -28.842 -44.616 1.00 34.99 71 GLY B CA 1
ATOM 3230 C C . GLY B 1 72 ? 64.644 -30.343 -44.444 1.00 35.01 71 GLY B C 1
ATOM 3231 O O . GLY B 1 72 ? 64.473 -30.828 -43.327 1.00 35.95 71 GLY B O 1
ATOM 3232 N N . PRO B 1 73 ? 64.739 -31.092 -45.560 1.00 35.51 72 PRO B N 1
ATOM 3233 C CA . PRO B 1 73 ? 64.421 -32.528 -45.598 1.00 34.96 72 PRO B CA 1
ATOM 3234 C C . PRO B 1 73 ? 65.306 -33.427 -44.736 1.00 34.15 72 PRO B C 1
ATOM 3235 O O . PRO B 1 73 ? 64.861 -34.500 -44.339 1.00 33.21 72 PRO B O 1
ATOM 3239 N N . ASP B 1 74 ? 66.534 -32.999 -44.442 1.00 33.72 73 ASP B N 1
ATOM 3240 C CA . ASP B 1 74 ? 67.433 -33.775 -43.579 1.00 34.20 73 ASP B CA 1
ATOM 3241 C C . ASP B 1 74 ? 67.154 -33.623 -42.077 1.00 33.69 73 ASP B C 1
ATOM 3242 O O . ASP B 1 74 ? 67.804 -34.284 -41.264 1.00 35.00 73 ASP B O 1
ATOM 3247 N N . PHE B 1 75 ? 66.192 -32.777 -41.704 1.00 32.12 74 PHE B N 1
ATOM 3248 C CA . PHE B 1 75 ? 65.861 -32.576 -40.293 1.00 30.48 74 PHE B CA 1
ATOM 3249 C C . PHE B 1 75 ? 64.371 -32.786 -39.989 1.00 29.96 74 PHE B C 1
ATOM 3250 O O . PHE B 1 75 ? 63.485 -32.312 -40.711 1.00 29.54 74 PHE B O 1
ATOM 3258 N N . ALA B 1 76 ? 64.136 -33.560 -38.932 1.00 28.35 75 ALA B N 1
ATOM 3259 C CA . ALA B 1 76 ? 62.832 -33.819 -38.371 1.00 27.88 75 ALA B CA 1
ATOM 3260 C C . ALA B 1 76 ? 62.776 -33.244 -36.945 1.00 27.36 75 ALA B C 1
ATOM 3261 O O . ALA B 1 76 ? 63.816 -32.847 -36.385 1.00 26.68 75 ALA B O 1
ATOM 3263 N N . PRO B 1 77 ? 61.575 -33.210 -36.347 1.00 26.15 76 PRO B N 1
ATOM 3264 C CA . PRO B 1 77 ? 61.408 -32.704 -34.983 1.00 26.99 76 PRO B CA 1
ATOM 3265 C C . PRO B 1 77 ? 62.327 -33.337 -33.931 1.00 26.66 76 PRO B C 1
ATOM 3266 O O . PRO B 1 77 ? 62.742 -32.648 -32.993 1.00 24.84 76 PRO B O 1
ATOM 3270 N N . GLU B 1 78 ? 62.655 -34.618 -34.092 1.00 26.62 77 GLU B N 1
ATOM 3271 C CA . GLU B 1 78 ? 63.583 -35.304 -33.166 1.00 28.12 77 GLU B CA 1
ATOM 3272 C C . GLU B 1 78 ? 64.992 -34.676 -33.095 1.00 26.49 77 GLU B C 1
ATOM 3273 O O . GLU B 1 78 ? 65.741 -34.947 -32.156 1.00 27.22 77 GLU B O 1
ATOM 3279 N N . HIS B 1 79 ? 65.348 -33.848 -34.074 1.00 25.60 78 HIS B N 1
ATOM 3280 C CA . HIS B 1 79 ? 66.639 -33.147 -34.076 1.00 26.09 78 HIS B CA 1
ATOM 3281 C C . HIS B 1 79 ? 66.568 -31.743 -33.489 1.00 24.29 78 HIS B C 1
ATOM 3282 O O . HIS B 1 79 ? 67.563 -31.014 -33.513 1.00 23.18 78 HIS B O 1
ATOM 3289 N N . VAL B 1 80 ? 65.406 -31.362 -32.962 1.00 23.50 79 VAL B N 1
ATOM 3290 C CA . VAL B 1 80 ? 65.193 -29.995 -32.479 1.00 23.27 79 VAL B CA 1
ATOM 3291 C C . VAL B 1 80 ? 64.754 -29.972 -31.016 1.00 22.73 79 VAL B C 1
ATOM 3292 O O . VAL B 1 80 ? 63.788 -30.632 -30.642 1.00 23.02 79 VAL B O 1
ATOM 3296 N N . ALA B 1 81 ? 65.474 -29.204 -30.204 1.00 23.32 80 ALA B N 1
ATOM 3297 C CA . ALA B 1 81 ? 65.057 -28.887 -28.844 1.00 23.69 80 ALA B CA 1
ATOM 3298 C C . ALA B 1 81 ? 64.779 -27.392 -28.776 1.00 23.82 80 ALA B C 1
ATOM 3299 O O . ALA B 1 81 ? 65.477 -26.602 -29.407 1.00 23.68 80 ALA B O 1
ATOM 3301 N N . VAL B 1 82 ? 63.764 -27.022 -27.999 1.00 23.21 81 VAL B N 1
ATOM 3302 C CA . VAL B 1 82 ? 63.371 -25.632 -27.824 1.00 23.17 81 VAL B CA 1
ATOM 3303 C C . VAL B 1 82 ? 63.595 -25.240 -26.370 1.00 23.14 81 VAL B C 1
ATOM 3304 O O . VAL B 1 82 ? 63.325 -26.026 -25.457 1.00 23.45 81 VAL B O 1
ATOM 3308 N N . GLY B 1 83 ? 64.098 -24.028 -26.165 1.00 23.42 82 GLY B N 1
ATOM 3309 C CA . GLY B 1 83 ? 64.382 -23.511 -24.829 1.00 22.92 82 GLY B CA 1
ATOM 3310 C C . GLY B 1 83 ? 63.892 -22.089 -24.623 1.00 23.32 82 GLY B C 1
ATOM 3311 O O . GLY B 1 83 ? 63.570 -21.375 -25.581 1.00 22.69 82 GLY B O 1
ATOM 3312 N N . CYS B 1 84 ? 63.815 -21.687 -23.358 1.00 23.53 83 CYS B N 1
ATOM 3313 C CA . CYS B 1 84 ? 63.395 -20.338 -22.992 1.00 23.39 83 CYS B CA 1
ATOM 3314 C C . CYS B 1 84 ? 64.566 -19.372 -23.208 1.00 23.52 83 CYS B C 1
ATOM 3315 O O . CYS B 1 84 ? 65.300 -19.018 -22.272 1.00 23.66 83 CYS B O 1
ATOM 3318 N N . GLY B 1 85 ? 64.744 -18.974 -24.467 1.00 23.00 84 GLY B N 1
ATOM 3319 C CA . GLY B 1 85 ? 65.936 -18.269 -24.908 1.00 22.73 84 GLY B CA 1
ATOM 3320 C C . GLY B 1 85 ? 67.047 -19.271 -25.135 1.00 22.18 84 GLY B C 1
ATOM 3321 O O . GLY B 1 85 ? 67.077 -20.320 -24.507 1.00 22.01 84 GLY B O 1
ATOM 3322 N N . SER B 1 86 ? 67.961 -18.973 -26.046 1.00 22.78 85 SER B N 1
ATOM 3323 C CA . SER B 1 86 ? 69.151 -19.807 -26.179 1.00 23.82 85 SER B CA 1
ATOM 3324 C C . SER B 1 86 ? 69.990 -19.777 -24.892 1.00 22.70 85 SER B C 1
ATOM 3325 O O . SER B 1 86 ? 70.734 -20.717 -24.629 1.00 23.38 85 SER B O 1
ATOM 3328 N N . VAL B 1 87 ? 69.852 -18.730 -24.075 1.00 21.90 86 VAL B N 1
ATOM 3329 C CA . VAL B 1 87 ? 70.496 -18.708 -22.749 1.00 21.71 86 VAL B CA 1
ATOM 3330 C C . VAL B 1 87 ? 70.124 -19.911 -21.884 1.00 21.18 86 VAL B C 1
ATOM 3331 O O . VAL B 1 87 ? 70.990 -20.452 -21.190 1.00 21.83 86 VAL B O 1
ATOM 3335 N N . SER B 1 88 ? 68.858 -20.329 -21.923 1.00 20.43 87 SER B N 1
ATOM 3336 C CA . SER B 1 88 ? 68.420 -21.544 -21.212 1.00 21.00 87 SER B CA 1
ATOM 3337 C C . SER B 1 88 ? 69.054 -22.797 -21.798 1.00 20.68 87 SER B C 1
ATOM 3338 O O . SER B 1 88 ? 69.446 -23.701 -21.059 1.00 20.07 87 SER B O 1
ATOM 3341 N N . LEU B 1 89 ? 69.152 -22.852 -23.123 1.00 21.03 88 LEU B N 1
ATOM 3342 C CA . LEU B 1 89 ? 69.774 -23.997 -23.793 1.00 21.65 88 LEU B CA 1
ATOM 3343 C C . LEU B 1 89 ? 71.260 -24.083 -23.466 1.00 22.49 88 LEU B C 1
ATOM 3344 O O . LEU B 1 89 ? 71.814 -25.179 -23.401 1.00 22.74 88 LEU B O 1
ATOM 3349 N N . CYS B 1 90 ? 71.908 -22.943 -23.247 1.00 23.22 89 CYS B N 1
ATOM 3350 C CA . CYS B 1 90 ? 73.292 -22.960 -22.767 1.00 23.91 89 CYS B CA 1
ATOM 3351 C C . CYS B 1 90 ? 73.403 -23.654 -21.401 1.00 23.72 89 CYS B C 1
ATOM 3352 O O . CYS B 1 90 ? 74.315 -24.457 -21.185 1.00 24.28 89 CYS B O 1
ATOM 3355 N N . GLN B 1 91 ? 72.482 -23.371 -20.487 1.00 22.72 90 GLN B N 1
ATOM 3356 C CA . GLN B 1 91 ? 72.516 -24.035 -19.189 1.00 22.49 90 GLN B CA 1
ATOM 3357 C C . GLN B 1 91 ? 72.191 -25.513 -19.338 1.00 22.71 90 GLN B C 1
ATOM 3358 O O . GLN B 1 91 ? 72.831 -26.356 -18.712 1.00 22.27 90 GLN B O 1
ATOM 3364 N N . GLN B 1 92 ? 71.203 -25.826 -20.166 1.00 22.43 91 GLN B N 1
ATOM 3365 C CA . GLN B 1 92 ? 70.837 -27.222 -20.402 1.00 22.71 91 GLN B CA 1
ATOM 3366 C C . GLN B 1 92 ? 72.016 -28.033 -20.944 1.00 22.58 91 GLN B C 1
ATOM 3367 O O . GLN B 1 92 ? 72.212 -29.177 -20.546 1.00 22.88 91 GLN B O 1
ATOM 3373 N N . LEU B 1 93 ? 72.799 -27.424 -21.829 1.00 22.54 92 LEU B N 1
ATOM 3374 C CA . LEU B 1 93 ? 74.020 -28.039 -22.368 1.00 23.34 92 LEU B CA 1
ATOM 3375 C C . LEU B 1 93 ? 75.008 -28.371 -21.255 1.00 23.26 92 LEU B C 1
ATOM 3376 O O . LEU B 1 93 ? 75.601 -29.456 -21.227 1.00 23.48 92 LEU B O 1
ATOM 3381 N N . VAL B 1 94 ? 75.190 -27.422 -20.349 1.00 22.70 93 VAL B N 1
ATOM 3382 C CA . VAL B 1 94 ? 76.082 -27.613 -19.219 1.00 23.46 93 VAL B CA 1
ATOM 3383 C C . VAL B 1 94 ? 75.522 -28.728 -18.338 1.00 22.61 93 VAL B C 1
ATOM 3384 O O . VAL B 1 94 ? 76.265 -29.610 -17.906 1.00 21.85 93 VAL B O 1
ATOM 3388 N N . GLN B 1 95 ? 74.205 -28.712 -18.107 1.00 21.99 94 GLN B N 1
ATOM 3389 C CA . GLN B 1 95 ? 73.575 -29.713 -17.253 1.00 21.80 94 GLN B CA 1
ATOM 3390 C C . GLN B 1 95 ? 73.636 -31.131 -17.807 1.00 22.23 94 GLN B C 1
ATOM 3391 O O . GLN B 1 95 ? 73.618 -32.084 -17.030 1.00 22.81 94 GLN B O 1
ATOM 3397 N N . VAL B 1 96 ? 73.700 -31.291 -19.125 1.00 21.97 95 VAL B N 1
ATOM 3398 C CA . VAL B 1 96 ? 73.784 -32.640 -19.684 1.00 23.17 95 VAL B CA 1
ATOM 3399 C C . VAL B 1 96 ? 75.229 -33.136 -19.832 1.00 23.61 95 VAL B C 1
ATOM 3400 O O . VAL B 1 96 ? 75.439 -34.321 -20.111 1.00 24.22 95 VAL B O 1
ATOM 3404 N N . THR B 1 97 ? 76.212 -32.254 -19.635 1.00 24.25 96 THR B N 1
ATOM 3405 C CA . THR B 1 97 ? 77.620 -32.607 -19.885 1.00 24.38 96 THR B CA 1
ATOM 3406 C C . THR B 1 97 ? 78.583 -32.473 -18.707 1.00 25.24 96 THR B C 1
ATOM 3407 O O . THR B 1 97 ? 79.495 -33.280 -18.587 1.00 26.30 96 THR B O 1
ATOM 3411 N N . ALA B 1 98 ? 78.419 -31.455 -17.864 1.00 25.07 97 ALA B N 1
ATOM 3412 C CA . ALA B 1 98 ? 79.465 -31.095 -16.907 1.00 25.88 97 ALA B CA 1
ATOM 3413 C C . ALA B 1 98 ? 79.000 -31.089 -15.462 1.00 27.05 97 ALA B C 1
ATOM 3414 O O . ALA B 1 98 ? 77.879 -30.668 -15.146 1.00 28.20 97 ALA B O 1
ATOM 3416 N N . SER B 1 99 ? 79.881 -31.564 -14.590 1.00 27.61 98 SER B N 1
ATOM 3417 C CA . SER B 1 99 ? 79.680 -31.503 -13.151 1.00 27.82 98 SER B CA 1
ATOM 3418 C C . SER B 1 99 ? 81.018 -31.166 -12.481 1.00 28.08 98 SER B C 1
ATOM 3419 O O . SER B 1 99 ? 81.917 -30.592 -13.117 1.00 27.17 98 SER B O 1
ATOM 3422 N N . VAL B 1 100 ? 81.144 -31.509 -11.205 1.00 28.32 99 VAL B N 1
ATOM 3423 C CA . VAL B 1 100 ? 82.262 -31.036 -10.398 1.00 29.26 99 VAL B CA 1
ATOM 3424 C C . VAL B 1 100 ? 83.586 -31.532 -10.978 1.00 29.37 99 VAL B C 1
ATOM 3425 O O . VAL B 1 100 ? 83.736 -32.709 -11.292 1.00 28.96 99 VAL B O 1
ATOM 3429 N N . GLY B 1 101 ? 84.527 -30.613 -11.157 1.00 30.34 100 GLY B N 1
ATOM 3430 C CA . GLY B 1 101 ? 85.841 -30.958 -11.685 1.00 31.93 100 GLY B CA 1
ATOM 3431 C C . GLY B 1 101 ? 85.911 -31.014 -13.199 1.00 32.11 100 GLY B C 1
ATOM 3432 O O . GLY B 1 101 ? 87.009 -30.979 -13.755 1.00 34.18 100 GLY B O 1
ATOM 3433 N N . ASP B 1 102 ? 84.760 -31.104 -13.875 1.00 30.27 101 ASP B N 1
ATOM 3434 C CA . ASP B 1 102 ? 84.745 -31.165 -15.337 1.00 29.83 101 ASP B CA 1
ATOM 3435 C C . ASP B 1 102 ? 85.126 -29.819 -15.920 1.00 28.57 101 ASP B C 1
ATOM 3436 O O . ASP B 1 102 ? 85.045 -28.798 -15.247 1.00 28.83 101 ASP B O 1
ATOM 3441 N N . GLU B 1 103 ? 85.554 -29.825 -17.175 1.00 28.55 102 GLU B N 1
ATOM 3442 C CA . GLU B 1 103 ? 86.044 -28.616 -17.813 1.00 28.43 102 GLU B CA 1
ATOM 3443 C C . GLU B 1 103 ? 85.180 -28.254 -19.008 1.00 27.53 102 GLU B C 1
ATOM 3444 O O . GLU B 1 103 ? 84.729 -29.122 -19.760 1.00 26.98 102 GLU B O 1
ATOM 3450 N N . VAL B 1 104 ? 84.958 -26.958 -19.174 1.00 26.58 103 VAL B N 1
ATOM 3451 C CA . VAL B 1 104 ? 84.214 -26.441 -20.305 1.00 25.81 103 VAL B CA 1
ATOM 3452 C C . VAL B 1 104 ? 85.092 -25.390 -20.968 1.00 25.40 103 VAL B C 1
ATOM 3453 O O . VAL B 1 104 ? 85.478 -24.417 -20.325 1.00 25.53 103 VAL B O 1
ATOM 3457 N N . VAL B 1 105 ? 85.416 -25.585 -22.242 1.00 25.88 104 VAL B N 1
ATOM 3458 C CA . VAL B 1 105 ? 86.322 -24.665 -22.919 1.00 26.36 104 VAL B CA 1
ATOM 3459 C C . VAL B 1 105 ? 85.576 -23.732 -23.857 1.00 26.51 104 VAL B C 1
ATOM 3460 O O . VAL B 1 105 ? 84.630 -24.125 -24.539 1.00 26.07 104 VAL B O 1
ATOM 3464 N N . PHE B 1 106 ? 86.002 -22.478 -23.854 1.00 26.36 105 PHE B N 1
ATOM 3465 C CA . PHE B 1 106 ? 85.479 -21.494 -24.776 1.00 27.17 105 PHE B CA 1
ATOM 3466 C C . PHE B 1 106 ? 86.469 -20.365 -24.939 1.00 27.05 105 PHE B C 1
ATOM 3467 O O . PHE B 1 106 ? 87.292 -20.106 -24.054 1.00 27.30 105 PHE B O 1
ATOM 3475 N N . GLY B 1 107 ? 86.398 -19.709 -26.092 1.00 27.46 106 GLY B N 1
ATOM 3476 C CA . GLY B 1 107 ? 87.156 -18.495 -26.336 1.00 27.61 106 GLY B CA 1
ATOM 3477 C C . GLY B 1 107 ? 86.787 -17.438 -25.321 1.00 28.06 106 GLY B C 1
ATOM 3478 O O . GLY B 1 107 ? 85.698 -17.468 -24.755 1.00 29.61 106 GLY B O 1
ATOM 3479 N N . TRP B 1 108 ? 87.702 -16.515 -25.067 1.00 27.57 107 TRP B N 1
ATOM 3480 C CA . TRP B 1 108 ? 87.441 -15.422 -24.148 1.00 27.51 107 TRP B CA 1
ATOM 3481 C C . TRP B 1 108 ? 88.266 -14.211 -24.600 1.00 27.32 107 TRP B C 1
ATOM 3482 O O . TRP B 1 108 ? 89.468 -14.366 -24.812 1.00 27.06 107 TRP B O 1
ATOM 3493 N N . ARG B 1 109 ? 87.695 -13.010 -24.731 1.00 26.49 108 ARG B N 1
ATOM 3494 C CA A ARG B 1 109 ? 86.313 -12.698 -24.349 0.50 26.89 108 ARG B CA 1
ATOM 3495 C CA B ARG B 1 109 ? 86.325 -12.701 -24.339 0.50 26.28 108 ARG B CA 1
ATOM 3496 C C . ARG B 1 109 ? 85.270 -13.328 -25.265 1.00 26.01 108 ARG B C 1
ATOM 3497 O O . ARG B 1 109 ? 85.397 -13.295 -26.481 1.00 25.42 108 ARG B O 1
ATOM 3512 N N . SER B 1 110 ? 84.232 -13.896 -24.666 1.00 25.22 109 SER B N 1
ATOM 3513 C CA . SER B 1 110 ? 83.107 -14.435 -25.412 1.00 24.39 109 SER B CA 1
ATOM 3514 C C . SER B 1 110 ? 81.853 -14.208 -24.576 1.00 23.19 109 SER B C 1
ATOM 3515 O O . SER B 1 110 ? 81.839 -13.331 -23.732 1.00 21.73 109 SER B O 1
ATOM 3518 N N . PHE B 1 111 ? 80.804 -14.986 -24.807 1.00 23.17 110 PHE B N 1
ATOM 3519 C CA . PHE B 1 111 ? 79.515 -14.715 -24.181 1.00 24.01 110 PHE B CA 1
ATOM 3520 C C . PHE B 1 111 ? 79.651 -14.711 -22.652 1.00 24.32 110 PHE B C 1
ATOM 3521 O O . PHE B 1 111 ? 80.077 -15.698 -22.052 1.00 23.54 110 PHE B O 1
ATOM 3529 N N . GLU B 1 112 ? 79.293 -13.580 -22.050 1.00 24.79 111 GLU B N 1
ATOM 3530 C CA . GLU B 1 112 ? 79.353 -13.362 -20.600 1.00 27.21 111 GLU B CA 1
ATOM 3531 C C . GLU B 1 112 ? 78.598 -14.433 -19.789 1.00 27.13 111 GLU B C 1
ATOM 3532 O O . GLU B 1 112 ? 78.875 -14.660 -18.611 1.00 26.29 111 GLU B O 1
ATOM 3538 N N . LEU B 1 113 ? 77.643 -15.081 -20.441 1.00 26.67 112 LEU B N 1
ATOM 3539 C CA . LEU B 1 113 ? 76.816 -16.125 -19.844 1.00 26.74 112 LEU B CA 1
ATOM 3540 C C . LEU B 1 113 ? 77.596 -17.407 -19.489 1.00 25.94 112 LEU B C 1
ATOM 3541 O O . LEU B 1 113 ? 77.237 -18.109 -18.541 1.00 24.18 112 LEU B O 1
ATOM 3546 N N . TYR B 1 114 ? 78.643 -17.719 -20.252 1.00 25.12 113 TYR B N 1
ATOM 3547 C CA . TYR B 1 114 ? 79.310 -19.027 -20.125 1.00 25.48 113 TYR B CA 1
ATOM 3548 C C . TYR B 1 114 ? 79.963 -19.256 -18.755 1.00 24.65 113 TYR B C 1
ATOM 3549 O O . TYR B 1 114 ? 79.709 -20.275 -18.127 1.00 24.71 113 TYR B O 1
ATOM 3558 N N . PRO B 1 115 ? 80.796 -18.314 -18.282 1.00 25.23 114 PRO B N 1
ATOM 3559 C CA . PRO B 1 115 ? 81.449 -18.568 -16.994 1.00 25.12 114 PRO B CA 1
ATOM 3560 C C . PRO B 1 115 ? 80.488 -18.855 -15.830 1.00 25.32 114 PRO B C 1
ATOM 3561 O O . PRO B 1 115 ? 80.670 -19.863 -15.148 1.00 25.28 114 PRO B O 1
ATOM 3565 N N . PRO B 1 116 ? 79.466 -18.003 -15.607 1.00 24.69 115 PRO B N 1
ATOM 3566 C CA . PRO B 1 116 ? 78.619 -18.329 -14.460 1.00 24.21 115 PRO B CA 1
ATOM 3567 C C . PRO B 1 116 ? 77.864 -19.649 -14.586 1.00 23.56 115 PRO B C 1
ATOM 3568 O O . PRO B 1 116 ? 77.771 -20.381 -13.610 1.00 23.53 115 PRO B O 1
ATOM 3572 N N . GLN B 1 117 ? 77.347 -19.979 -15.763 1.00 23.37 116 GLN B N 1
ATOM 3573 C CA . GLN B 1 117 ? 76.631 -21.245 -15.900 1.00 23.84 116 GLN B CA 1
ATOM 3574 C C . GLN B 1 117 ? 77.536 -22.452 -15.656 1.00 23.51 116 GLN B C 1
ATOM 3575 O O . GLN B 1 117 ? 77.123 -23.411 -15.015 1.00 22.70 116 GLN B O 1
ATOM 3581 N N . VAL B 1 118 ? 78.777 -22.382 -16.131 1.00 24.07 117 VAL B N 1
ATOM 3582 C CA . VAL B 1 118 ? 79.782 -23.420 -15.865 1.00 24.91 117 VAL B CA 1
ATOM 3583 C C . VAL B 1 118 ? 80.018 -23.569 -14.356 1.00 24.86 117 VAL B C 1
ATOM 3584 O O . VAL B 1 118 ? 80.013 -24.690 -13.826 1.00 24.29 117 VAL B O 1
ATOM 3588 N N . ARG B 1 119 ? 80.192 -22.446 -13.664 1.00 25.32 118 ARG B N 1
ATOM 3589 C CA . ARG B 1 119 ? 80.470 -22.477 -12.221 1.00 26.62 118 ARG B CA 1
ATOM 3590 C C . ARG B 1 119 ? 79.275 -22.962 -11.402 1.00 25.97 118 ARG B C 1
ATOM 3591 O O . ARG B 1 119 ? 79.449 -23.609 -10.374 1.00 24.65 118 ARG B O 1
ATOM 3599 N N . VAL B 1 120 ? 78.061 -22.650 -11.849 1.00 25.04 119 VAL B N 1
ATOM 3600 C CA . VAL B 1 120 ? 76.856 -23.172 -11.189 1.00 25.04 119 VAL B CA 1
ATOM 3601 C C . VAL B 1 120 ? 76.857 -24.710 -11.189 1.00 25.48 119 VAL B C 1
ATOM 3602 O O . VAL B 1 120 ? 76.379 -25.342 -10.241 1.00 24.27 119 VAL B O 1
ATOM 3606 N N . ALA B 1 121 ? 77.435 -25.310 -12.228 1.00 25.61 120 ALA B N 1
ATOM 3607 C CA . ALA B 1 121 ? 77.549 -26.769 -12.303 1.00 26.76 120 ALA B CA 1
ATOM 3608 C C . ALA B 1 121 ? 78.696 -27.326 -11.454 1.00 27.52 120 ALA B C 1
ATOM 3609 O O . ALA B 1 121 ? 78.864 -28.542 -11.374 1.00 27.62 120 ALA B O 1
ATOM 3611 N N . GLY B 1 122 ? 79.480 -26.443 -10.833 1.00 28.68 121 GLY B N 1
ATOM 3612 C CA . GLY B 1 122 ? 80.697 -26.838 -10.120 1.00 28.70 121 GLY B CA 1
ATOM 3613 C C . GLY B 1 122 ? 81.856 -27.142 -11.052 1.00 29.52 121 GLY B C 1
ATOM 3614 O O . GLY B 1 122 ? 82.893 -27.644 -10.615 1.00 30.32 121 GLY B O 1
ATOM 3615 N N . ALA B 1 123 ? 81.697 -26.809 -12.333 1.00 28.97 122 ALA B N 1
ATOM 3616 C CA . ALA B 1 123 ? 82.695 -27.122 -13.351 1.00 28.50 122 ALA B CA 1
ATOM 3617 C C . ALA B 1 123 ? 83.711 -25.990 -13.495 1.00 28.78 122 ALA B C 1
ATOM 3618 O O . ALA B 1 123 ? 83.556 -24.919 -12.904 1.00 28.21 122 ALA B O 1
ATOM 3620 N N . ILE B 1 124 ? 84.742 -26.235 -14.298 1.00 29.01 123 ILE B N 1
ATOM 3621 C CA . ILE B 1 124 ? 85.865 -25.318 -14.431 1.00 30.79 123 ILE B CA 1
ATOM 3622 C C . ILE B 1 124 ? 85.884 -24.717 -15.834 1.00 30.65 123 ILE B C 1
ATOM 3623 O O . ILE B 1 124 ? 86.065 -25.450 -16.814 1.00 30.75 123 ILE B O 1
ATOM 3628 N N . PRO B 1 125 ? 85.694 -23.384 -15.940 1.00 30.38 124 PRO B N 1
ATOM 3629 C CA . PRO B 1 125 ? 85.771 -22.737 -17.243 1.00 30.31 124 PRO B CA 1
ATOM 3630 C C . PRO B 1 125 ? 87.217 -22.590 -17.726 1.00 31.15 124 PRO B C 1
ATOM 3631 O O . PRO B 1 125 ? 88.072 -22.047 -17.017 1.00 30.69 124 PRO B O 1
ATOM 3635 N N . ILE B 1 126 ? 87.475 -23.100 -18.923 1.00 30.43 125 ILE B N 1
ATOM 3636 C CA . ILE B 1 126 ? 88.778 -22.994 -19.554 1.00 30.36 125 ILE B CA 1
ATOM 3637 C C . ILE B 1 126 ? 88.604 -21.899 -20.599 1.00 30.52 125 ILE B C 1
ATOM 3638 O O . ILE B 1 126 ? 87.962 -22.110 -21.633 1.00 29.10 125 ILE B O 1
ATOM 3643 N N . GLN B 1 127 ? 89.139 -20.720 -20.294 1.00 30.09 126 GLN B N 1
ATOM 3644 C CA . GLN B 1 127 ? 88.903 -19.518 -21.085 1.00 30.11 126 GLN B CA 1
ATOM 3645 C C . GLN B 1 127 ? 90.126 -19.227 -21.941 1.00 30.42 126 GLN B C 1
ATOM 3646 O O . GLN B 1 127 ? 91.158 -18.789 -21.435 1.00 29.84 126 GLN B O 1
ATOM 3652 N N . VAL B 1 128 ? 89.999 -19.481 -23.241 1.00 29.95 127 VAL B N 1
ATOM 3653 C CA . VAL B 1 128 ? 91.133 -19.461 -24.162 1.00 30.18 127 VAL B CA 1
ATOM 3654 C C . VAL B 1 128 ? 91.208 -18.108 -24.882 1.00 30.65 127 VAL B C 1
ATOM 3655 O O . VAL B 1 128 ? 90.254 -17.715 -25.568 1.00 29.01 127 VAL B O 1
ATOM 3659 N N . PRO B 1 129 ? 92.337 -17.382 -24.721 1.00 31.07 128 PRO B N 1
ATOM 3660 C CA . PRO B 1 129 ? 92.425 -16.047 -25.316 1.00 30.86 128 PRO B CA 1
ATOM 3661 C C . PRO B 1 129 ? 92.153 -16.031 -26.823 1.00 29.61 128 PRO B C 1
ATOM 3662 O O . PRO B 1 129 ? 92.473 -16.989 -27.531 1.00 30.03 128 PRO B O 1
ATOM 3666 N N . LEU B 1 130 ? 91.547 -14.950 -27.293 1.00 29.73 129 LEU B N 1
ATOM 3667 C CA . LEU B 1 130 ? 91.316 -14.760 -28.717 1.00 30.07 129 LEU B CA 1
ATOM 3668 C C . LEU B 1 130 ? 92.633 -14.379 -29.388 1.00 31.63 129 LEU B C 1
ATOM 3669 O O . LEU B 1 130 ? 93.603 -14.043 -28.710 1.00 32.01 129 LEU B O 1
ATOM 3674 N N . THR B 1 131 ? 92.661 -14.460 -30.714 1.00 33.01 130 THR B N 1
ATOM 3675 C CA . THR B 1 131 ? 93.752 -13.912 -31.522 1.00 35.50 130 THR B CA 1
ATOM 3676 C C . THR B 1 131 ? 93.109 -12.999 -32.551 1.00 35.13 130 THR B C 1
ATOM 3677 O O . THR B 1 131 ? 92.194 -13.426 -33.252 1.00 33.83 130 THR B O 1
ATOM 3681 N N . ASP B 1 132 ? 93.570 -11.747 -32.616 1.00 36.15 131 ASP B N 1
ATOM 3682 C CA . ASP B 1 132 ? 92.970 -10.713 -33.469 1.00 37.41 131 ASP B CA 1
ATOM 3683 C C . ASP B 1 132 ? 91.440 -10.697 -33.331 1.00 34.61 131 ASP B C 1
ATOM 3684 O O . ASP B 1 132 ? 90.716 -10.715 -34.330 1.00 33.57 131 ASP B O 1
ATOM 3689 N N . HIS B 1 133 ? 90.966 -10.693 -32.085 1.00 32.03 132 HIS B N 1
ATOM 3690 C CA . HIS B 1 133 ? 89.532 -10.580 -31.764 1.00 30.59 132 HIS B CA 1
ATOM 3691 C C . HIS B 1 133 ? 88.689 -11.754 -32.257 1.00 30.04 132 HIS B C 1
ATOM 3692 O O . HIS B 1 133 ? 87.462 -11.651 -32.368 1.00 30.05 132 HIS B O 1
ATOM 3699 N N . THR B 1 134 ? 89.343 -12.881 -32.513 1.00 29.26 133 THR B N 1
ATOM 3700 C CA . THR B 1 134 ? 88.691 -14.030 -33.124 1.00 29.46 133 THR B CA 1
ATOM 3701 C C . THR B 1 134 ? 89.048 -15.306 -32.366 1.00 28.96 133 THR B C 1
ATOM 3702 O O . THR B 1 134 ? 90.164 -15.448 -31.848 1.00 29.27 133 THR B O 1
ATOM 3706 N N . PHE B 1 135 ? 88.095 -16.226 -32.278 1.00 27.90 134 PHE B N 1
ATOM 3707 C CA . PHE B 1 135 ? 88.349 -17.513 -31.644 1.00 27.82 134 PHE B CA 1
ATOM 3708 C C . PHE B 1 135 ? 89.620 -18.142 -32.215 1.00 29.06 134 PHE B C 1
ATOM 3709 O O . PHE B 1 135 ? 89.798 -18.189 -33.434 1.00 27.84 134 PHE B O 1
ATOM 3717 N N . ASP B 1 136 ? 90.496 -18.599 -31.322 1.00 28.94 135 ASP B N 1
ATOM 3718 C CA . ASP B 1 136 ? 91.735 -19.261 -31.702 1.00 30.99 135 ASP B CA 1
ATOM 3719 C C . ASP B 1 136 ? 91.530 -20.760 -31.552 1.00 31.35 135 ASP B C 1
ATOM 3720 O O . ASP B 1 136 ? 91.756 -21.324 -30.478 1.00 32.00 135 ASP B O 1
ATOM 3725 N N . LEU B 1 137 ? 91.096 -21.398 -32.635 1.00 31.92 136 LEU B N 1
ATOM 3726 C CA . LEU B 1 137 ? 90.683 -22.796 -32.594 1.00 32.93 136 LEU B CA 1
ATOM 3727 C C . LEU B 1 137 ? 91.862 -23.716 -32.299 1.00 33.98 136 LEU B C 1
ATOM 3728 O O . LEU B 1 137 ? 91.720 -24.701 -31.570 1.00 33.36 136 LEU B O 1
ATOM 3733 N N . TYR B 1 138 ? 93.022 -23.377 -32.858 1.00 36.42 137 TYR B N 1
ATOM 3734 C CA . TYR B 1 138 ? 94.269 -24.074 -32.554 1.00 38.65 137 TYR B CA 1
ATOM 3735 C C . TYR B 1 138 ? 94.547 -24.076 -31.047 1.00 35.81 137 TYR B C 1
ATOM 3736 O O . TYR B 1 138 ? 94.779 -25.126 -30.461 1.00 34.82 137 TYR B O 1
ATOM 3745 N N . ALA B 1 139 ? 94.505 -22.903 -30.424 1.00 34.85 138 ALA B N 1
ATOM 3746 C CA . ALA B 1 139 ? 94.761 -22.790 -28.985 1.00 34.39 138 ALA B CA 1
ATOM 3747 C C . ALA B 1 139 ? 93.705 -23.541 -28.170 1.00 34.17 138 ALA B C 1
ATOM 3748 O O . ALA B 1 139 ? 94.034 -24.197 -27.185 1.00 34.03 138 ALA B O 1
ATOM 3750 N N . MET B 1 140 ? 92.444 -23.450 -28.591 1.00 32.68 139 MET B N 1
ATOM 3751 C CA . MET B 1 140 ? 91.349 -24.161 -27.910 1.00 32.49 139 MET B CA 1
ATOM 3752 C C . MET B 1 140 ? 91.526 -25.673 -27.991 1.00 31.86 139 MET B C 1
ATOM 3753 O O . MET B 1 140 ? 91.328 -26.366 -27.004 1.00 30.93 139 MET B O 1
ATOM 3758 N N . LEU B 1 141 ? 91.918 -26.176 -29.158 1.00 33.41 140 LEU B N 1
ATOM 3759 C CA . LEU B 1 141 ? 92.235 -27.599 -29.309 1.00 34.60 140 LEU B CA 1
ATOM 3760 C C . LEU B 1 141 ? 93.323 -28.026 -28.309 1.00 34.06 140 LEU B C 1
ATOM 3761 O O . LEU B 1 141 ? 93.201 -29.061 -27.656 1.00 34.73 140 LEU B O 1
ATOM 3766 N N . ALA B 1 142 ? 94.363 -27.209 -28.165 1.00 34.17 141 ALA B N 1
ATOM 3767 C CA . ALA B 1 142 ? 95.499 -27.537 -27.293 1.00 34.60 141 ALA B CA 1
ATOM 3768 C C . ALA B 1 142 ? 95.117 -27.600 -25.814 1.00 35.31 141 ALA B C 1
ATOM 3769 O O . ALA B 1 142 ? 95.851 -28.158 -25.003 1.00 34.47 141 ALA B O 1
ATOM 3771 N N . THR B 1 143 ? 93.961 -27.037 -25.475 1.00 34.91 142 THR B N 1
ATOM 3772 C CA . THR B 1 143 ? 93.507 -26.966 -24.096 1.00 35.58 142 THR B CA 1
ATOM 3773 C C . THR B 1 143 ? 92.608 -28.152 -23.706 1.00 34.39 142 THR B C 1
ATOM 3774 O O . THR B 1 143 ? 92.160 -28.248 -22.562 1.00 34.90 142 THR B O 1
ATOM 3778 N N . VAL B 1 144 ? 92.361 -29.058 -24.647 1.00 33.11 143 VAL B N 1
ATOM 3779 C CA . VAL B 1 144 ? 91.481 -30.201 -24.411 1.00 34.11 143 VAL B CA 1
ATOM 3780 C C . VAL B 1 144 ? 92.163 -31.219 -23.503 1.00 34.62 143 VAL B C 1
ATOM 3781 O O . VAL B 1 144 ? 93.338 -31.517 -23.679 1.00 35.12 143 VAL B O 1
ATOM 3785 N N . THR B 1 145 ? 91.425 -31.731 -22.521 1.00 34.78 144 THR B N 1
ATOM 3786 C CA . THR B 1 145 ? 91.935 -32.777 -21.630 1.00 36.34 144 THR B CA 1
ATOM 3787 C C . THR B 1 145 ? 90.921 -33.902 -21.508 1.00 36.75 144 THR B C 1
ATOM 3788 O O . THR B 1 145 ? 89.843 -33.848 -22.096 1.00 36.93 144 THR B O 1
ATOM 3792 N N . ASP B 1 146 ? 91.271 -34.917 -20.729 1.00 37.91 145 ASP B N 1
ATOM 3793 C CA . ASP B 1 146 ? 90.345 -35.996 -20.408 1.00 39.19 145 ASP B CA 1
ATOM 3794 C C . ASP B 1 146 ? 89.091 -35.505 -19.681 1.00 37.04 145 ASP B C 1
ATOM 3795 O O . ASP B 1 146 ? 88.075 -36.192 -19.707 1.00 36.70 145 ASP B O 1
ATOM 3800 N N . ARG B 1 147 ? 89.166 -34.340 -19.033 1.00 35.93 146 ARG B N 1
ATOM 3801 C CA . ARG B 1 147 ? 88.019 -33.770 -18.304 1.00 36.32 146 ARG B CA 1
ATOM 3802 C C . ARG B 1 147 ? 87.206 -32.735 -19.100 1.00 33.99 146 ARG B C 1
ATOM 3803 O O . ARG B 1 147 ? 86.268 -32.148 -18.562 1.00 34.35 146 ARG B O 1
ATOM 3811 N N . THR B 1 148 ? 87.551 -32.515 -20.367 1.00 31.56 147 THR B N 1
ATOM 3812 C CA . THR B 1 148 ? 86.799 -31.593 -21.214 1.00 30.23 147 THR B CA 1
ATOM 3813 C C . THR B 1 148 ? 85.453 -32.204 -21.599 1.00 29.94 147 THR B C 1
ATOM 3814 O O . THR B 1 148 ? 85.405 -33.201 -22.312 1.00 29.09 147 THR B O 1
ATOM 3818 N N . ARG B 1 149 ? 84.369 -31.591 -21.126 1.00 28.71 148 ARG B N 1
ATOM 3819 C CA . ARG B 1 149 ? 83.012 -32.129 -21.300 1.00 30.27 148 ARG B CA 1
ATOM 3820 C C . ARG B 1 149 ? 82.155 -31.366 -22.328 1.00 28.30 148 ARG B C 1
ATOM 3821 O O . ARG B 1 149 ? 81.161 -31.890 -22.833 1.00 27.50 148 ARG B O 1
ATOM 3829 N N . LEU B 1 150 ? 82.525 -30.125 -22.614 1.00 27.18 149 LEU B N 1
ATOM 3830 C CA . LEU B 1 150 ? 81.712 -29.255 -23.453 1.00 26.79 149 LEU B CA 1
ATOM 3831 C C . LEU B 1 150 ? 82.610 -28.181 -24.028 1.00 25.82 149 LEU B C 1
ATOM 3832 O O . LEU B 1 150 ? 83.446 -27.645 -23.313 1.00 26.04 149 LEU B O 1
ATOM 3837 N N . ILE B 1 151 ? 82.434 -27.880 -25.310 1.00 25.46 150 ILE B N 1
ATOM 3838 C CA . ILE B 1 151 ? 83.118 -26.773 -25.964 1.00 26.14 150 ILE B CA 1
ATOM 3839 C C . ILE B 1 151 ? 82.084 -25.821 -26.565 1.00 26.12 150 ILE B C 1
ATOM 3840 O O . ILE B 1 151 ? 81.175 -26.264 -27.260 1.00 26.49 150 ILE B O 1
ATOM 3845 N N . PHE B 1 152 ? 82.221 -24.524 -26.294 1.00 25.92 151 PHE B N 1
ATOM 3846 C CA . PHE B 1 152 ? 81.396 -23.512 -26.948 1.00 27.12 151 PHE B CA 1
ATOM 3847 C C . PHE B 1 152 ? 82.225 -22.821 -28.020 1.00 27.44 151 PHE B C 1
ATOM 3848 O O . PHE B 1 152 ? 83.321 -22.328 -27.737 1.00 26.74 151 PHE B O 1
ATOM 3856 N N . VAL B 1 153 ? 81.704 -22.799 -29.244 1.00 27.95 152 VAL B N 1
ATOM 3857 C CA . VAL B 1 153 ? 82.210 -21.917 -30.292 1.00 28.63 152 VAL B CA 1
ATOM 3858 C C . VAL B 1 153 ? 81.118 -20.893 -30.607 1.00 29.49 152 VAL B C 1
ATOM 3859 O O . VAL B 1 153 ? 80.087 -21.225 -31.196 1.00 29.02 152 VAL B O 1
ATOM 3863 N N . CYS B 1 154 ? 81.353 -19.652 -30.197 1.00 29.72 153 CYS B N 1
ATOM 3864 C CA . CYS B 1 154 ? 80.421 -18.561 -30.427 1.00 31.07 153 CYS B CA 1
ATOM 3865 C C . CYS B 1 154 ? 80.762 -17.917 -31.773 1.00 30.19 153 CYS B C 1
ATOM 3866 O O . CYS B 1 154 ? 81.839 -17.350 -31.932 1.00 30.11 153 CYS B O 1
ATOM 3869 N N . ASN B 1 155 ? 79.851 -18.027 -32.741 1.00 29.02 154 ASN B N 1
ATOM 3870 C CA . ASN B 1 155 ? 80.146 -17.677 -34.138 1.00 28.47 154 ASN B CA 1
ATOM 3871 C C . ASN B 1 155 ? 78.914 -17.124 -34.865 1.00 27.12 154 ASN B C 1
ATOM 3872 O O . ASN B 1 155 ? 78.030 -17.893 -35.222 1.00 27.96 154 ASN B O 1
ATOM 3877 N N . PRO B 1 156 ? 78.841 -15.791 -35.082 1.00 25.79 155 PRO B N 1
ATOM 3878 C CA . PRO B 1 156 ? 79.778 -14.728 -34.706 1.00 25.10 155 PRO B CA 1
ATOM 3879 C C . PRO B 1 156 ? 79.925 -14.575 -33.205 1.00 24.54 155 PRO B C 1
ATOM 3880 O O . PRO B 1 156 ? 78.986 -14.851 -32.464 1.00 23.64 155 PRO B O 1
ATOM 3884 N N . ASN B 1 157 ? 81.097 -14.121 -32.773 1.00 24.48 156 ASN B N 1
ATOM 3885 C CA . ASN B 1 157 ? 81.383 -13.976 -31.357 1.00 24.39 156 ASN B CA 1
ATOM 3886 C C . ASN B 1 157 ? 80.690 -12.775 -30.726 1.00 24.03 156 ASN B C 1
ATOM 3887 O O . ASN B 1 157 ? 80.673 -11.681 -31.288 1.00 23.14 156 ASN B O 1
ATOM 3892 N N . ASN B 1 158 ? 80.100 -13.007 -29.559 1.00 24.09 157 ASN B N 1
ATOM 3893 C CA . ASN B 1 158 ? 79.655 -11.950 -28.676 1.00 24.67 157 ASN B CA 1
ATOM 3894 C C . ASN B 1 158 ? 80.699 -11.874 -27.569 1.00 24.72 157 ASN B C 1
ATOM 3895 O O . ASN B 1 158 ? 80.858 -12.838 -26.830 1.00 25.09 157 ASN B O 1
ATOM 3900 N N . PRO B 1 159 ? 81.379 -10.722 -27.411 1.00 24.04 158 PRO B N 1
ATOM 3901 C CA . PRO B 1 159 ? 81.110 -9.406 -27.968 1.00 23.96 158 PRO B CA 1
ATOM 3902 C C . PRO B 1 159 ? 81.991 -8.903 -29.126 1.00 23.81 158 PRO B C 1
ATOM 3903 O O . PRO B 1 159 ? 81.802 -7.766 -29.556 1.00 22.79 158 PRO B O 1
ATOM 3907 N N . THR B 1 160 ? 82.930 -9.700 -29.631 1.00 24.06 159 THR B N 1
ATOM 3908 C CA . THR B 1 160 ? 83.924 -9.145 -30.569 1.00 24.79 159 THR B CA 1
ATOM 3909 C C . THR B 1 160 ? 83.461 -9.094 -32.030 1.00 24.82 159 THR B C 1
ATOM 3910 O O . THR B 1 160 ? 84.133 -8.486 -32.852 1.00 25.54 159 THR B O 1
ATOM 3914 N N . SER B 1 161 ? 82.329 -9.743 -32.328 1.00 25.01 160 SER B N 1
ATOM 3915 C CA . SER B 1 161 ? 81.588 -9.616 -33.611 1.00 24.66 160 SER B CA 1
ATOM 3916 C C . SER B 1 161 ? 82.133 -10.461 -34.770 1.00 24.87 160 SER B C 1
ATOM 3917 O O . SER B 1 161 ? 81.532 -10.496 -35.841 1.00 23.99 160 SER B O 1
ATOM 3920 N N . THR B 1 162 ? 83.259 -11.139 -34.557 1.00 25.29 161 THR B N 1
ATOM 3921 C CA . THR B 1 162 ? 83.965 -11.823 -35.634 1.00 25.74 161 THR B CA 1
ATOM 3922 C C . THR B 1 162 ? 83.527 -13.271 -35.810 1.00 26.11 161 THR B C 1
ATOM 3923 O O . THR B 1 162 ? 82.928 -13.876 -34.917 1.00 25.22 161 THR B O 1
ATOM 3927 N N . VAL B 1 163 ? 83.859 -13.818 -36.975 1.00 26.10 162 VAL B N 1
ATOM 3928 C CA . VAL B 1 163 ? 83.734 -15.242 -37.222 1.00 27.16 162 VAL B CA 1
ATOM 3929 C C . VAL B 1 163 ? 85.104 -15.842 -37.533 1.00 27.68 162 VAL B C 1
ATOM 3930 O O . VAL B 1 163 ? 86.017 -15.147 -37.976 1.00 28.87 162 VAL B O 1
ATOM 3934 N N . VAL B 1 164 ? 85.254 -17.124 -37.231 1.00 27.84 163 VAL B N 1
ATOM 3935 C CA . VAL B 1 164 ? 86.348 -17.928 -37.756 1.00 29.18 163 VAL B CA 1
ATOM 3936 C C . VAL B 1 164 ? 86.037 -18.313 -39.201 1.00 29.89 163 VAL B C 1
ATOM 3937 O O . VAL B 1 164 ? 84.895 -18.198 -39.648 1.00 31.18 163 VAL B O 1
ATOM 3941 N N . GLY B 1 165 ? 87.049 -18.769 -39.928 1.00 30.67 164 GLY B N 1
ATOM 3942 C CA . GLY B 1 165 ? 86.845 -19.246 -41.290 1.00 31.52 164 GLY B CA 1
ATOM 3943 C C . GLY B 1 165 ? 85.972 -20.492 -41.290 1.00 32.00 164 GLY B C 1
ATOM 3944 O O . GLY B 1 165 ? 86.169 -21.379 -40.460 1.00 31.34 164 GLY B O 1
ATOM 3945 N N . PRO B 1 166 ? 84.990 -20.567 -42.205 1.00 33.66 165 PRO B N 1
ATOM 3946 C CA . PRO B 1 166 ? 84.115 -21.745 -42.242 1.00 34.74 165 PRO B CA 1
ATOM 3947 C C . PRO B 1 166 ? 84.850 -23.093 -42.367 1.00 35.85 165 PRO B C 1
ATOM 3948 O O . PRO B 1 166 ? 84.423 -24.079 -41.759 1.00 36.15 165 PRO B O 1
ATOM 3952 N N . ASP B 1 167 ? 85.935 -23.135 -43.141 1.00 36.93 166 ASP B N 1
ATOM 3953 C CA . ASP B 1 167 ? 86.735 -24.359 -43.280 1.00 36.32 166 ASP B CA 1
ATOM 3954 C C . ASP B 1 167 ? 87.535 -24.640 -42.015 1.00 34.05 166 ASP B C 1
ATOM 3955 O O . ASP B 1 167 ? 87.702 -25.798 -41.632 1.00 32.88 166 ASP B O 1
ATOM 3960 N N . ALA B 1 168 ? 88.042 -23.584 -41.384 1.00 32.94 167 ALA B N 1
ATOM 3961 C CA . ALA B 1 168 ? 88.757 -23.714 -40.112 1.00 32.76 167 ALA B CA 1
ATOM 3962 C C . ALA B 1 168 ? 87.841 -24.304 -39.042 1.00 32.03 167 ALA B C 1
ATOM 3963 O O . ALA B 1 168 ? 88.260 -25.150 -38.252 1.00 31.91 167 ALA B O 1
ATOM 3965 N N . LEU B 1 169 ? 86.581 -23.881 -39.040 1.00 30.60 168 LEU B N 1
ATOM 3966 C CA . LEU B 1 169 ? 85.605 -24.437 -38.109 1.00 30.05 168 LEU B CA 1
ATOM 3967 C C . LEU B 1 169 ? 85.413 -25.929 -38.353 1.00 29.14 168 LEU B C 1
ATOM 3968 O O . LEU B 1 169 ? 85.465 -26.720 -37.415 1.00 28.42 168 LEU B O 1
ATOM 3973 N N . ALA B 1 170 ? 85.217 -26.311 -39.612 1.00 28.92 169 ALA B N 1
ATOM 3974 C CA . ALA B 1 170 ? 85.066 -27.725 -39.980 1.00 30.37 169 ALA B CA 1
ATOM 3975 C C . ALA B 1 170 ? 86.263 -28.574 -39.544 1.00 31.65 169 ALA B C 1
ATOM 3976 O O . ALA B 1 170 ? 86.085 -29.666 -39.002 1.00 31.76 169 ALA B O 1
ATOM 3978 N N . ARG B 1 171 ? 87.473 -28.065 -39.776 1.00 33.11 170 ARG B N 1
ATOM 3979 C CA . ARG B 1 171 ? 88.694 -28.773 -39.388 1.00 35.12 170 ARG B CA 1
ATOM 3980 C C . ARG B 1 171 ? 88.840 -28.882 -37.869 1.00 33.38 170 ARG B C 1
ATOM 3981 O O . ARG B 1 171 ? 89.262 -29.920 -37.358 1.00 32.78 170 ARG B O 1
ATOM 3989 N N . PHE B 1 172 ? 88.483 -27.819 -37.153 1.00 32.32 171 PHE B N 1
ATOM 3990 C CA . PHE B 1 172 ? 88.451 -27.863 -35.689 1.00 31.03 171 PHE B CA 1
ATOM 3991 C C . PHE B 1 172 ? 87.527 -28.982 -35.213 1.00 31.66 171 PHE B C 1
ATOM 3992 O O . PHE B 1 172 ? 87.921 -29.803 -34.388 1.00 31.58 171 PHE B O 1
ATOM 4000 N N . VAL B 1 173 ? 86.308 -29.019 -35.750 1.00 32.31 172 VAL B N 1
ATOM 4001 C CA . VAL B 1 173 ? 85.322 -30.039 -35.379 1.00 33.30 172 VAL B CA 1
ATOM 4002 C C . VAL B 1 173 ? 85.848 -31.447 -35.670 1.00 34.94 172 VAL B C 1
ATOM 4003 O O . VAL B 1 173 ? 85.686 -32.357 -34.857 1.00 35.03 172 VAL B O 1
ATOM 4007 N N . GLU B 1 174 ? 86.486 -31.616 -36.826 1.00 37.24 173 GLU B N 1
ATOM 4008 C CA . GLU B 1 174 ? 87.072 -32.907 -37.209 1.00 38.79 173 GLU B CA 1
ATOM 4009 C C . GLU B 1 174 ? 88.204 -33.337 -36.272 1.00 37.72 173 GLU B C 1
ATOM 4010 O O . GLU B 1 174 ? 88.382 -34.526 -36.026 1.00 38.74 173 GLU B O 1
ATOM 4016 N N . ALA B 1 175 ? 88.943 -32.368 -35.734 1.00 36.85 174 ALA B N 1
ATOM 4017 C CA . ALA B 1 175 ? 90.092 -32.651 -34.865 1.00 36.10 174 ALA B CA 1
ATOM 4018 C C . ALA B 1 175 ? 89.732 -32.831 -33.381 1.00 36.41 174 ALA B C 1
ATOM 4019 O O . ALA B 1 175 ? 90.498 -33.437 -32.631 1.00 34.94 174 ALA B O 1
ATOM 4021 N N . VAL B 1 176 ? 88.583 -32.310 -32.946 1.00 34.83 175 VAL B N 1
ATOM 4022 C CA . VAL B 1 176 ? 88.153 -32.501 -31.558 1.00 33.56 175 VAL B CA 1
ATOM 4023 C C . VAL B 1 176 ? 87.786 -33.967 -31.332 1.00 32.41 175 VAL B C 1
ATOM 4024 O O . VAL B 1 176 ? 87.105 -34.549 -32.158 1.00 32.61 175 VAL B O 1
ATOM 4028 N N . PRO B 1 177 ? 88.242 -34.568 -30.214 1.00 32.96 176 PRO B N 1
ATOM 4029 C CA . PRO B 1 177 ? 87.818 -35.929 -29.904 1.00 33.86 176 PRO B CA 1
ATOM 4030 C C . PRO B 1 177 ? 86.299 -36.081 -29.963 1.00 34.80 176 PRO B C 1
ATOM 4031 O O . PRO B 1 177 ? 85.570 -35.265 -29.384 1.00 34.19 176 PRO B O 1
ATOM 4035 N N . ALA B 1 178 ? 85.848 -37.132 -30.643 1.00 34.14 177 ALA B N 1
ATOM 4036 C CA . ALA B 1 178 ? 84.438 -37.308 -31.019 1.00 34.36 177 ALA B CA 1
ATOM 4037 C C . ALA B 1 178 ? 83.450 -37.465 -29.859 1.00 32.76 177 ALA B C 1
ATOM 4038 O O . A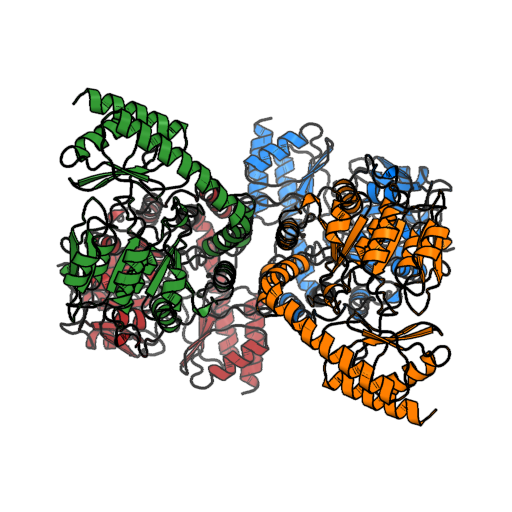LA B 1 178 ? 82.238 -37.365 -30.064 1.00 34.21 177 ALA B O 1
ATOM 4040 N N . HIS B 1 179 ? 83.962 -37.719 -28.658 1.00 31.93 178 HIS B N 1
ATOM 4041 C CA . HIS B 1 179 ? 83.125 -37.905 -27.476 1.00 31.25 178 HIS B CA 1
ATOM 4042 C C . HIS B 1 179 ? 82.813 -36.595 -26.746 1.00 30.48 178 HIS B C 1
ATOM 4043 O O . HIS B 1 179 ? 82.057 -36.608 -25.778 1.00 31.92 178 HIS B O 1
ATOM 4050 N N . ILE B 1 180 ? 83.389 -35.481 -27.198 1.00 29.02 179 ILE B N 1
ATOM 4051 C CA . ILE B 1 180 ? 83.189 -34.180 -26.552 1.00 28.14 179 ILE B CA 1
ATOM 4052 C C . ILE B 1 180 ? 82.134 -33.372 -27.297 1.00 27.40 179 ILE B C 1
ATOM 4053 O O . ILE B 1 180 ? 82.282 -33.097 -28.488 1.00 27.12 179 ILE B O 1
ATOM 4058 N N . LEU B 1 181 ? 81.083 -32.975 -26.587 1.00 27.47 180 LEU B N 1
ATOM 4059 C CA . LEU B 1 181 ? 80.003 -32.188 -27.187 1.00 26.68 180 LEU B CA 1
ATOM 4060 C C . LEU B 1 181 ? 80.505 -30.793 -27.555 1.00 26.63 180 LEU B C 1
ATOM 4061 O O . LEU B 1 181 ? 81.110 -30.114 -26.731 1.00 27.55 180 LEU B O 1
ATOM 4066 N N . ILE B 1 182 ? 80.268 -30.382 -28.797 1.00 26.57 181 ILE B N 1
ATOM 4067 C CA . ILE B 1 182 ? 80.634 -29.051 -29.262 1.00 26.60 181 ILE B CA 1
ATOM 4068 C C . ILE B 1 182 ? 79.357 -28.279 -29.578 1.00 27.09 181 ILE B C 1
ATOM 4069 O O . ILE B 1 182 ? 78.566 -28.709 -30.422 1.00 26.59 181 ILE B O 1
ATOM 4074 N N . ALA B 1 183 ? 79.159 -27.150 -28.898 1.00 26.54 182 ALA B N 1
ATOM 4075 C CA . ALA B 1 183 ? 78.021 -26.279 -29.164 1.00 26.34 182 ALA B CA 1
ATOM 4076 C C . ALA B 1 183 ? 78.465 -25.067 -29.981 1.00 26.74 182 ALA B C 1
ATOM 4077 O O . ALA B 1 183 ? 79.345 -24.314 -29.569 1.00 26.16 182 ALA B O 1
ATOM 4079 N N . ILE B 1 184 ? 77.859 -24.894 -31.150 1.00 27.01 183 ILE B N 1
ATOM 4080 C CA . ILE B 1 184 ? 78.103 -23.723 -31.977 1.00 26.65 183 ILE B CA 1
ATOM 4081 C C . ILE B 1 184 ? 76.955 -22.741 -31.730 1.00 27.18 183 ILE B C 1
ATOM 4082 O O . ILE B 1 184 ? 75.810 -22.999 -32.101 1.00 25.77 183 ILE B O 1
ATOM 4087 N N . ASP B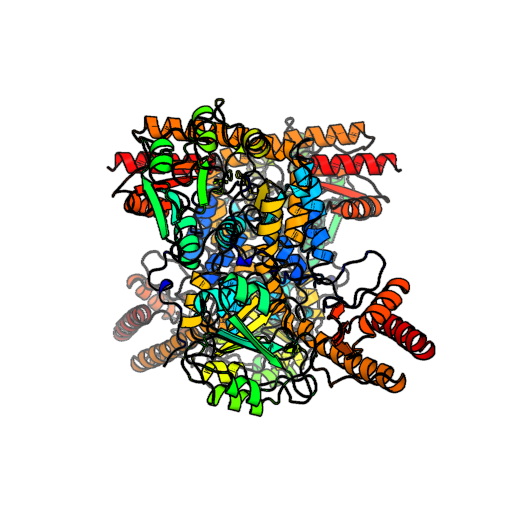 1 185 ? 77.273 -21.637 -31.063 1.00 26.80 184 ASP B N 1
ATOM 4088 C CA . ASP B 1 185 ? 76.299 -20.618 -30.708 1.00 28.09 184 ASP B CA 1
ATOM 4089 C C . ASP B 1 185 ? 76.144 -19.670 -31.897 1.00 27.49 184 ASP B C 1
ATOM 4090 O O . ASP B 1 185 ? 77.039 -18.868 -32.191 1.00 26.87 184 ASP B O 1
ATOM 4095 N N . GLU B 1 186 ? 75.006 -19.791 -32.578 1.00 26.74 185 GLU B N 1
ATOM 4096 C CA . GLU B 1 186 ? 74.740 -19.087 -33.830 1.00 27.23 185 GLU B CA 1
ATOM 4097 C C . GLU B 1 186 ? 73.650 -18.034 -33.655 1.00 26.73 185 GLU B C 1
ATOM 4098 O O . GLU B 1 186 ? 72.814 -17.842 -34.538 1.00 25.91 185 GLU B O 1
ATOM 4104 N N . ALA B 1 187 ? 73.669 -17.341 -32.517 1.00 26.74 186 ALA B N 1
ATOM 4105 C CA . ALA B 1 187 ? 72.677 -16.312 -32.226 1.00 26.96 186 ALA B CA 1
ATOM 4106 C C . ALA B 1 187 ? 72.614 -15.217 -33.298 1.00 26.53 186 ALA B C 1
ATOM 4107 O O . ALA B 1 187 ? 71.549 -14.649 -33.539 1.00 26.90 186 ALA B O 1
ATOM 4109 N N . TYR B 1 188 ? 73.750 -14.937 -33.939 1.00 26.32 187 TYR B N 1
ATOM 4110 C CA . TYR B 1 188 ? 73.846 -13.868 -34.936 1.00 26.02 187 TYR B CA 1
ATOM 4111 C C . TYR B 1 188 ? 74.075 -14.382 -36.356 1.00 25.38 187 TYR B C 1
ATOM 4112 O O . TYR B 1 188 ? 74.466 -13.618 -37.236 1.00 24.79 187 TYR B O 1
ATOM 4121 N N . VAL B 1 189 ? 73.795 -15.663 -36.586 1.00 25.61 188 VAL B N 1
ATOM 4122 C CA . VAL B 1 189 ? 74.132 -16.302 -37.865 1.00 25.88 188 VAL B CA 1
ATOM 4123 C C . VAL B 1 189 ? 73.425 -15.649 -39.059 1.00 25.62 188 VAL B C 1
ATOM 4124 O O . VAL B 1 189 ? 73.985 -15.576 -40.151 1.00 25.84 188 VAL B O 1
ATOM 4128 N N . GLU B 1 190 ? 72.213 -15.151 -38.842 1.00 25.53 189 GLU B N 1
ATOM 4129 C CA . GLU B 1 190 ? 71.443 -14.525 -39.916 1.00 25.74 189 GLU B CA 1
ATOM 4130 C C . GLU B 1 190 ? 72.105 -13.256 -40.493 1.00 25.00 189 GLU B C 1
ATOM 4131 O O . GLU B 1 190 ? 71.724 -12.802 -41.567 1.00 24.62 189 GLU B O 1
ATOM 4137 N N . TYR B 1 191 ? 73.067 -12.685 -39.770 1.00 24.37 190 TYR B N 1
ATOM 4138 C CA . TYR B 1 191 ? 73.794 -11.491 -40.221 1.00 25.01 190 TYR B CA 1
ATOM 4139 C C . TYR B 1 191 ? 75.143 -11.765 -40.896 1.00 24.92 190 TYR B C 1
ATOM 4140 O O . TYR B 1 191 ? 75.818 -10.825 -41.311 1.00 25.33 190 TYR B O 1
ATOM 4149 N N . ILE B 1 192 ? 75.551 -13.024 -41.013 1.00 25.24 191 ILE B N 1
ATOM 4150 C CA . ILE B 1 192 ? 76.854 -13.314 -41.629 1.00 25.31 191 ILE B CA 1
ATOM 4151 C C . ILE B 1 192 ? 76.763 -13.086 -43.144 1.00 26.03 191 ILE B C 1
ATOM 4152 O O . ILE B 1 192 ? 75.777 -13.451 -43.770 1.00 25.57 191 ILE B O 1
ATOM 4157 N N . ARG B 1 193 ? 77.789 -12.457 -43.709 1.00 27.78 192 ARG B N 1
ATOM 4158 C CA . ARG B 1 193 ? 77.876 -12.232 -45.154 1.00 29.22 192 ARG B CA 1
ATOM 4159 C C . ARG B 1 193 ? 79.284 -12.591 -45.650 1.00 30.63 192 ARG B C 1
ATOM 4160 O O . ARG B 1 193 ? 80.048 -13.227 -44.918 1.00 29.29 192 ARG B O 1
ATOM 4168 N N . ASP B 1 194 ? 79.593 -12.241 -46.902 1.00 32.48 193 ASP B N 1
ATOM 4169 C CA . ASP B 1 194 ? 80.934 -12.425 -47.498 1.00 33.92 193 ASP B CA 1
ATOM 4170 C C . ASP B 1 194 ? 81.372 -13.883 -47.621 1.00 34.56 193 ASP B C 1
ATOM 4171 O O . ASP B 1 194 ? 82.569 -14.183 -47.601 1.00 35.99 193 ASP B O 1
ATOM 4176 N N . GLY B 1 195 ? 80.404 -14.785 -47.747 1.00 34.49 194 GLY B N 1
ATOM 4177 C CA . GLY B 1 195 ? 80.689 -16.210 -47.871 1.00 35.39 194 GLY B CA 1
ATOM 4178 C C . GLY B 1 195 ? 81.251 -16.838 -46.610 1.00 35.69 194 GLY B C 1
ATOM 4179 O O . GLY B 1 195 ? 81.769 -17.955 -46.653 1.00 36.32 194 GLY B O 1
ATOM 4180 N N . MET B 1 196 ? 81.132 -16.136 -45.483 1.00 36.19 195 MET B N 1
ATOM 4181 C CA . MET B 1 196 ? 81.754 -16.569 -44.234 1.00 36.23 195 MET B CA 1
ATOM 4182 C C . MET B 1 196 ? 80.872 -17.478 -43.376 1.00 35.10 195 MET B C 1
ATOM 4183 O O . MET B 1 196 ? 81.324 -17.960 -42.338 1.00 34.48 195 MET B O 1
ATOM 4188 N N . ARG B 1 197 ? 79.631 -17.730 -43.790 1.00 35.12 196 ARG B N 1
ATOM 4189 C CA . ARG B 1 197 ? 78.748 -18.575 -42.990 1.00 35.34 196 ARG B CA 1
ATOM 4190 C C . ARG B 1 197 ? 79.179 -20.042 -43.093 1.00 35.75 196 ARG B C 1
ATOM 4191 O O . ARG B 1 197 ? 79.336 -20.556 -44.194 1.00 36.87 196 ARG B O 1
ATOM 4199 N N . PRO B 1 198 ? 79.358 -20.722 -41.946 1.00 34.75 197 PRO B N 1
ATOM 4200 C CA . PRO B 1 198 ? 79.773 -22.126 -41.983 1.00 35.23 197 PRO B CA 1
ATOM 4201 C C . PRO B 1 198 ? 78.642 -23.081 -42.336 1.00 34.90 197 PRO B C 1
ATOM 4202 O O . PRO B 1 198 ? 77.473 -22.705 -42.281 1.00 34.99 197 PRO B O 1
ATOM 4206 N N . ASP B 1 199 ? 79.008 -24.311 -42.688 1.00 34.81 198 ASP B N 1
ATOM 4207 C CA . ASP B 1 199 ? 78.045 -25.364 -42.988 1.00 36.51 198 ASP B CA 1
ATOM 4208 C C . ASP B 1 199 ? 77.671 -26.054 -41.679 1.00 35.54 198 ASP B C 1
ATOM 4209 O O . ASP B 1 199 ? 77.899 -27.252 -41.495 1.00 35.23 198 ASP B O 1
ATOM 4214 N N . SER B 1 200 ? 77.078 -25.287 -40.769 1.00 36.54 199 SER B N 1
ATOM 4215 C CA . SER B 1 200 ? 76.786 -25.786 -39.427 1.00 37.03 199 SER B CA 1
ATOM 4216 C C . SER B 1 200 ? 75.786 -26.940 -39.441 1.00 34.47 199 SER B C 1
ATOM 4217 O O . SER B 1 200 ? 75.958 -27.906 -38.704 1.00 33.61 199 SER B O 1
ATOM 4220 N N . LEU B 1 201 ? 74.762 -26.864 -40.288 1.00 34.55 200 LEU B N 1
ATOM 4221 C CA . LEU B 1 201 ? 73.838 -27.991 -40.440 1.00 33.76 200 LEU B CA 1
ATOM 4222 C C . LEU B 1 201 ? 74.548 -29.217 -41.031 1.00 32.10 200 LEU B C 1
ATOM 4223 O O . LEU B 1 201 ? 74.255 -30.351 -40.649 1.00 31.80 200 LEU B O 1
ATOM 4228 N N . GLY B 1 202 ? 75.483 -28.987 -41.953 1.00 32.41 201 GLY B N 1
ATOM 4229 C CA . GLY B 1 202 ? 76.322 -30.068 -42.481 1.00 31.87 201 GLY B CA 1
ATOM 4230 C C . GLY B 1 202 ? 77.165 -30.712 -41.393 1.00 30.83 201 GLY B C 1
ATOM 4231 O O . GLY B 1 202 ? 77.307 -31.936 -41.345 1.00 28.51 201 GLY B O 1
ATOM 4232 N N . LEU B 1 203 ? 77.708 -29.883 -40.504 1.00 31.42 202 LEU B N 1
ATOM 4233 C CA . LEU B 1 203 ? 78.526 -30.377 -39.396 1.00 31.72 202 LEU B CA 1
ATOM 4234 C C . LEU B 1 203 ? 77.710 -31.217 -38.429 1.00 31.60 202 LEU B C 1
ATOM 4235 O O . LEU B 1 203 ? 78.202 -32.225 -37.919 1.00 32.93 202 LEU B O 1
ATOM 4240 N N . VAL B 1 204 ? 76.459 -30.823 -38.196 1.00 31.35 203 VAL B N 1
ATOM 4241 C CA . VAL B 1 204 ? 75.571 -31.597 -37.330 1.00 31.29 203 VAL B CA 1
ATOM 4242 C C . VAL B 1 204 ? 75.331 -32.984 -37.931 1.00 31.69 203 VAL B C 1
ATOM 4243 O O . VAL B 1 204 ? 75.395 -33.993 -37.232 1.00 31.22 203 VAL B O 1
ATOM 4247 N N . ARG B 1 205 ? 75.065 -33.022 -39.231 1.00 33.23 204 ARG B N 1
ATOM 4248 C CA . ARG B 1 205 ? 74.847 -34.287 -39.933 1.00 35.13 204 ARG B CA 1
ATOM 4249 C C . ARG B 1 205 ? 76.105 -35.152 -39.994 1.00 34.47 204 ARG B C 1
ATOM 4250 O O . ARG B 1 205 ? 76.024 -36.372 -39.902 1.00 35.78 204 ARG B O 1
ATOM 4258 N N . ALA B 1 206 ? 77.264 -34.524 -40.155 1.00 33.68 205 ALA B N 1
ATOM 4259 C CA . ALA B 1 206 ? 78.524 -35.269 -40.231 1.00 33.67 205 ALA B CA 1
ATOM 4260 C C . ALA B 1 206 ? 79.017 -35.750 -38.860 1.00 33.97 205 ALA B C 1
ATOM 4261 O O . ALA B 1 206 ? 79.750 -36.735 -38.788 1.00 33.54 205 ALA B O 1
ATOM 4263 N N . HIS B 1 207 ? 78.619 -35.065 -37.785 1.00 32.82 206 HIS B N 1
ATOM 4264 C CA . HIS B 1 207 ? 79.159 -35.332 -36.444 1.00 32.48 206 HIS B CA 1
ATOM 4265 C C . HIS B 1 207 ? 78.076 -35.396 -35.371 1.00 33.30 206 HIS B C 1
ATOM 4266 O O . HIS B 1 207 ? 77.348 -34.422 -35.152 1.00 33.67 206 HIS B O 1
ATOM 4273 N N . ASN B 1 208 ? 78.008 -36.523 -34.666 1.00 32.99 207 ASN B N 1
ATOM 4274 C CA . ASN B 1 208 ? 76.995 -36.723 -33.628 1.00 33.80 207 ASN B CA 1
ATOM 4275 C C . ASN B 1 208 ? 77.175 -35.831 -32.396 1.00 31.95 207 ASN B C 1
ATOM 4276 O O . ASN B 1 208 ? 76.241 -35.666 -31.613 1.00 31.88 207 ASN B O 1
ATOM 4281 N N . ASN B 1 209 ? 78.374 -35.278 -32.228 1.00 29.77 208 ASN B N 1
ATOM 4282 C CA . ASN B 1 209 ? 78.726 -34.478 -31.059 1.00 28.86 208 ASN B CA 1
ATOM 4283 C C . ASN B 1 209 ? 78.706 -32.964 -31.315 1.00 28.34 208 ASN B C 1
ATOM 4284 O O . ASN B 1 209 ? 79.216 -32.192 -30.506 1.00 29.41 208 ASN B O 1
ATOM 4289 N N . VAL B 1 210 ? 78.139 -32.539 -32.442 1.00 27.82 209 VAL B N 1
ATOM 4290 C CA . VAL B 1 210 ? 77.980 -31.117 -32.738 1.00 26.98 209 VAL B CA 1
ATOM 4291 C C . VAL B 1 210 ? 76.511 -30.740 -32.543 1.00 27.10 209 VAL B C 1
ATOM 4292 O O . VAL B 1 210 ? 75.616 -31.415 -33.047 1.00 26.24 209 VAL B O 1
ATOM 4296 N N . VAL B 1 211 ? 76.275 -29.661 -31.806 1.00 26.87 210 VAL B N 1
ATOM 4297 C CA . VAL B 1 211 ? 74.931 -29.110 -31.639 1.00 27.00 210 VAL B CA 1
ATOM 4298 C C . VAL B 1 211 ? 74.992 -27.620 -31.962 1.00 26.06 210 VAL B C 1
ATOM 4299 O O . VAL B 1 211 ? 75.963 -26.951 -31.638 1.00 25.19 210 VAL B O 1
ATOM 4303 N N . VAL B 1 212 ? 73.963 -27.118 -32.635 1.00 25.83 211 VAL B N 1
ATOM 4304 C CA . VAL B 1 212 ? 73.919 -25.730 -33.063 1.00 25.28 211 VAL B CA 1
ATOM 4305 C C . VAL B 1 212 ? 72.792 -25.021 -32.323 1.00 25.08 211 VAL B C 1
ATOM 4306 O O . VAL B 1 212 ? 71.687 -25.541 -32.245 1.00 23.94 211 VAL B O 1
ATOM 4310 N N . LEU B 1 213 ? 73.087 -23.834 -31.795 1.00 25.10 212 LEU B N 1
ATOM 4311 C CA . LEU B 1 213 ? 72.120 -23.021 -31.048 1.00 25.37 212 LEU B CA 1
ATOM 4312 C C . LEU B 1 213 ? 71.690 -21.814 -31.869 1.00 23.90 212 LEU B C 1
ATOM 4313 O O . LEU B 1 213 ? 72.523 -21.062 -32.351 1.00 23.73 212 LEU B O 1
ATOM 4318 N N . ARG B 1 214 ? 70.386 -21.627 -32.005 1.00 23.68 213 ARG B N 1
ATOM 4319 C CA . ARG B 1 214 ? 69.849 -20.471 -32.707 1.00 23.68 213 ARG B CA 1
ATOM 4320 C C . ARG B 1 214 ? 68.723 -19.827 -31.895 1.00 23.10 213 ARG B C 1
ATOM 4321 O O . ARG B 1 214 ? 68.239 -20.399 -30.914 1.00 22.67 213 ARG B O 1
ATOM 4329 N N . THR B 1 215 ? 68.327 -18.624 -32.296 1.00 22.61 214 THR B N 1
ATOM 4330 C CA . THR B 1 215 ? 67.411 -17.821 -31.490 1.00 22.83 214 THR B CA 1
ATOM 4331 C C . THR B 1 215 ? 66.377 -17.058 -32.315 1.00 21.85 214 THR B C 1
ATOM 4332 O O . THR B 1 215 ? 66.604 -16.752 -33.490 1.00 20.83 214 THR B O 1
ATOM 4336 N N . PHE B 1 216 ? 65.242 -16.771 -31.677 1.00 21.41 215 PHE B N 1
ATOM 4337 C CA . PHE B 1 216 ? 64.233 -15.859 -32.220 1.00 21.91 215 PHE B CA 1
ATOM 4338 C C . PHE B 1 216 ? 64.421 -14.410 -31.735 1.00 22.46 215 PHE B C 1
ATOM 4339 O O . PHE B 1 216 ? 63.620 -13.533 -32.082 1.00 23.09 215 PHE B O 1
ATOM 4347 N N . SER B 1 217 ? 65.467 -14.152 -30.945 1.00 22.78 216 SER B N 1
ATOM 4348 C CA . SER B 1 217 ? 65.587 -12.863 -30.246 1.00 23.67 216 SER B CA 1
ATOM 4349 C C . SER B 1 217 ? 66.112 -11.707 -31.094 1.00 24.30 216 SER B C 1
ATOM 4350 O O . SER B 1 217 ? 65.845 -10.552 -30.770 1.00 24.28 216 SER B O 1
ATOM 4353 N N . LYS B 1 218 ? 66.861 -12.005 -32.155 1.00 25.75 217 LYS B N 1
ATOM 4354 C CA . LYS B 1 218 ? 67.507 -10.955 -32.948 1.00 26.97 217 LYS B CA 1
ATOM 4355 C C . LYS B 1 218 ? 66.771 -10.771 -34.276 1.00 26.49 217 LYS B C 1
ATOM 4356 O O . LYS B 1 218 ? 65.843 -9.977 -34.354 1.00 26.30 217 LYS B O 1
ATOM 4362 N N . ALA B 1 219 ? 67.158 -11.535 -35.293 1.00 25.79 218 ALA B N 1
ATOM 4363 C CA . ALA B 1 219 ? 66.578 -11.417 -36.624 1.00 25.70 218 ALA B CA 1
ATOM 4364 C C . ALA B 1 219 ? 65.054 -11.545 -36.600 1.00 25.27 218 ALA B C 1
ATOM 4365 O O . ALA B 1 219 ? 64.373 -10.837 -37.327 1.00 24.40 218 ALA B O 1
ATOM 4367 N N . TYR B 1 220 ? 64.526 -12.434 -35.761 1.00 24.59 219 TYR B N 1
ATOM 4368 C CA . TYR B 1 220 ? 63.076 -12.658 -35.715 1.00 24.62 219 TYR B CA 1
ATOM 4369 C C . TYR B 1 220 ? 62.363 -11.708 -34.769 1.00 24.36 219 TYR B C 1
ATOM 4370 O O . TYR B 1 220 ? 61.136 -11.706 -34.699 1.00 24.80 219 TYR B O 1
ATOM 4379 N N . GLY B 1 221 ? 63.125 -10.909 -34.031 1.00 23.50 220 GLY B N 1
ATOM 4380 C CA . GLY B 1 221 ? 62.570 -9.784 -33.292 1.00 23.07 220 GLY B CA 1
ATOM 4381 C C . GLY B 1 221 ? 61.677 -10.136 -32.121 1.00 22.27 220 GLY B C 1
ATOM 4382 O O . GLY B 1 221 ? 60.736 -9.389 -31.819 1.00 21.28 220 GLY B O 1
ATOM 4383 N N . LEU B 1 222 ? 61.980 -11.249 -31.445 1.00 21.46 221 LEU B N 1
ATOM 4384 C CA . LEU B 1 222 ? 61.168 -11.720 -30.316 1.00 21.15 221 LEU B CA 1
ATOM 4385 C C . LEU B 1 222 ? 61.953 -11.801 -29.005 1.00 21.19 221 LEU B C 1
ATOM 4386 O O . LEU B 1 222 ? 61.668 -12.646 -28.153 1.00 20.89 221 LEU B O 1
ATOM 4391 N N . ALA B 1 223 ? 62.911 -10.896 -28.822 1.00 21.72 222 ALA B N 1
ATOM 4392 C CA . ALA B 1 223 ? 63.724 -10.863 -27.601 1.00 21.60 222 ALA B CA 1
ATOM 4393 C C . ALA B 1 223 ? 62.885 -10.836 -26.322 1.00 21.17 222 ALA B C 1
ATOM 4394 O O . ALA B 1 223 ? 63.299 -11.361 -25.294 1.00 21.15 222 ALA B O 1
ATOM 4396 N N . GLY B 1 224 ? 61.705 -10.226 -26.389 1.00 20.76 223 GLY B N 1
ATOM 4397 C CA . GLY B 1 224 ? 60.827 -10.126 -25.239 1.00 20.51 223 GLY B CA 1
ATOM 4398 C C . GLY B 1 224 ? 60.138 -11.416 -24.830 1.00 20.07 223 GLY B C 1
ATOM 4399 O O . GLY B 1 224 ? 59.696 -11.525 -23.693 1.00 20.02 223 GLY B O 1
ATOM 4400 N N . LEU B 1 225 ? 60.075 -12.397 -25.736 1.00 20.57 224 LEU B N 1
ATOM 4401 C CA . LEU B 1 225 ? 59.243 -13.602 -25.559 1.00 20.47 224 LEU B CA 1
ATOM 4402 C C . LEU B 1 225 ? 60.001 -14.926 -25.424 1.00 20.87 224 LEU B C 1
ATOM 4403 O O . LEU B 1 225 ? 59.387 -15.964 -25.161 1.00 21.27 224 LEU B O 1
ATOM 4408 N N . ARG B 1 226 ? 61.319 -14.894 -25.617 1.00 20.77 225 ARG B N 1
ATOM 4409 C CA . ARG B 1 226 ? 62.220 -15.923 -25.096 1.00 20.51 225 ARG B CA 1
ATOM 4410 C C . ARG B 1 226 ? 62.091 -17.313 -25.751 1.00 19.48 225 ARG B C 1
ATOM 4411 O O . ARG B 1 226 ? 61.645 -18.275 -25.114 1.00 18.63 225 ARG B O 1
ATOM 4419 N N . ILE B 1 227 ? 62.503 -17.415 -27.011 1.00 19.50 226 ILE B N 1
ATOM 4420 C CA . ILE B 1 227 ? 62.502 -18.690 -27.720 1.00 19.94 226 ILE B CA 1
ATOM 4421 C C . ILE B 1 227 ? 63.859 -18.909 -28.373 1.00 20.70 226 ILE B C 1
ATOM 4422 O O . ILE B 1 227 ? 64.297 -18.119 -29.217 1.00 21.15 226 ILE B O 1
ATOM 4427 N N . GLY B 1 228 ? 64.535 -19.970 -27.946 1.00 20.76 227 GLY B N 1
ATOM 4428 C CA . GLY B 1 228 ? 65.768 -20.422 -28.585 1.00 20.87 227 GLY B CA 1
ATOM 4429 C C . GLY B 1 228 ? 65.572 -21.861 -29.019 1.00 20.71 227 GLY B C 1
ATOM 4430 O O . GLY B 1 228 ? 64.644 -22.535 -28.562 1.00 21.16 227 GLY B O 1
ATOM 4431 N N . TYR B 1 229 ? 66.410 -22.333 -29.925 1.00 20.55 228 TYR B N 1
ATOM 4432 C CA . TYR B 1 229 ? 66.348 -23.732 -30.307 1.00 21.20 228 TYR B CA 1
ATOM 4433 C C . TYR B 1 229 ? 67.723 -24.293 -30.601 1.00 21.51 228 TYR B C 1
ATOM 4434 O O . TYR B 1 229 ? 68.641 -23.564 -30.981 1.00 21.75 228 TYR B O 1
ATOM 4443 N N . ALA B 1 230 ? 67.836 -25.600 -30.389 1.00 22.07 229 ALA B N 1
ATOM 4444 C CA . ALA B 1 230 ? 69.054 -26.348 -30.620 1.00 22.88 229 ALA B CA 1
ATOM 4445 C C . ALA B 1 230 ? 68.789 -27.376 -31.696 1.00 23.84 229 ALA B C 1
ATOM 4446 O O . ALA B 1 230 ? 67.716 -27.979 -31.734 1.00 23.93 229 ALA B O 1
ATOM 4448 N N . ILE B 1 231 ? 69.784 -27.582 -32.549 1.00 24.80 230 ILE B N 1
ATOM 4449 C CA . ILE B 1 231 ? 69.720 -28.570 -33.618 1.00 25.55 230 ILE B CA 1
ATOM 4450 C C . ILE B 1 231 ? 70.866 -29.554 -33.416 1.00 25.78 230 ILE B C 1
ATOM 4451 O O . ILE B 1 231 ? 72.041 -29.153 -33.395 1.00 25.05 230 ILE B O 1
ATOM 4456 N N . GLY B 1 232 ? 70.531 -30.833 -33.260 1.00 25.31 231 GLY B N 1
ATOM 4457 C CA . GLY B 1 232 ? 71.552 -31.844 -33.022 1.00 25.98 231 GLY B CA 1
ATOM 4458 C C . GLY B 1 232 ? 71.099 -33.273 -33.212 1.00 26.71 231 GLY B C 1
ATOM 4459 O O . GLY B 1 232 ? 70.016 -33.529 -33.736 1.00 25.75 231 GLY B O 1
ATOM 4460 N N . HIS B 1 233 ? 71.956 -34.198 -32.789 1.00 27.71 232 HIS B N 1
ATOM 4461 C CA . HIS B 1 233 ? 71.668 -35.627 -32.823 1.00 28.64 232 HIS B CA 1
ATOM 4462 C C . HIS B 1 233 ? 70.540 -35.947 -31.841 1.00 28.55 232 HIS B C 1
ATOM 4463 O O . HIS B 1 233 ? 70.496 -35.370 -30.751 1.00 28.11 232 HIS B O 1
ATOM 4470 N N . PRO B 1 234 ? 69.630 -36.874 -32.208 1.00 28.44 233 PRO B N 1
ATOM 4471 C CA . PRO B 1 234 ? 68.453 -37.094 -31.358 1.00 29.15 233 PRO B CA 1
ATOM 4472 C C . PRO B 1 234 ? 68.760 -37.455 -29.898 1.00 29.05 233 PRO B C 1
ATOM 4473 O O . PRO B 1 234 ? 67.953 -37.147 -29.030 1.00 28.81 233 PRO B O 1
ATOM 4477 N N . ASP B 1 235 ? 69.902 -38.093 -29.635 1.00 29.63 234 ASP B N 1
ATOM 4478 C CA . ASP B 1 235 ? 70.322 -38.415 -28.256 1.00 30.13 234 ASP B CA 1
ATOM 4479 C C . ASP B 1 235 ? 70.639 -37.156 -27.450 1.00 28.13 234 ASP B C 1
ATOM 4480 O O . ASP B 1 235 ? 70.297 -37.066 -26.274 1.00 29.08 234 ASP B O 1
ATOM 4485 N N . VAL B 1 236 ? 71.310 -36.202 -28.082 1.00 26.53 235 VAL B N 1
ATOM 4486 C CA . VAL B 1 236 ? 71.642 -34.940 -27.429 1.00 25.85 235 VAL B CA 1
ATOM 4487 C C . VAL B 1 236 ? 70.347 -34.150 -27.184 1.00 24.81 235 VAL B C 1
ATOM 4488 O O . VAL B 1 236 ? 70.118 -33.630 -26.093 1.00 24.03 235 VAL B O 1
ATOM 4492 N N . ILE B 1 237 ? 69.494 -34.097 -28.197 1.00 23.47 236 ILE B N 1
ATOM 4493 C CA . ILE B 1 237 ? 68.203 -33.413 -28.087 1.00 23.80 236 ILE B CA 1
ATOM 4494 C C . ILE B 1 237 ? 67.346 -34.040 -26.986 1.00 23.32 236 ILE B C 1
ATOM 4495 O O . ILE B 1 237 ? 66.800 -33.331 -26.138 1.00 22.00 236 ILE B O 1
ATOM 4500 N N . THR B 1 238 ? 67.270 -35.366 -26.966 1.00 23.00 237 THR B N 1
ATOM 4501 C CA . THR B 1 238 ? 66.551 -36.063 -25.903 1.00 23.81 237 THR B CA 1
ATOM 4502 C C . THR B 1 238 ? 67.095 -35.679 -24.527 1.00 22.96 237 THR B C 1
ATOM 4503 O O . THR B 1 238 ? 66.325 -35.449 -23.596 1.00 23.13 237 THR B O 1
ATOM 4507 N N . ALA B 1 239 ? 68.414 -35.585 -24.410 1.00 22.55 238 ALA B N 1
ATOM 4508 C CA . ALA B 1 239 ? 69.051 -35.231 -23.143 1.00 22.27 238 ALA B CA 1
ATOM 4509 C C . ALA B 1 239 ? 68.713 -33.809 -22.716 1.00 20.90 238 ALA B C 1
ATOM 4510 O O . ALA B 1 239 ? 68.377 -33.569 -21.557 1.00 20.93 238 ALA B O 1
ATOM 4512 N N . LEU B 1 240 ? 68.809 -32.870 -23.649 1.00 20.58 239 LEU B N 1
ATOM 4513 C CA . LEU B 1 240 ? 68.437 -31.483 -23.382 1.00 20.81 239 LEU B CA 1
ATOM 4514 C C . LEU B 1 240 ? 66.993 -31.378 -22.891 1.00 21.64 239 LEU B C 1
ATOM 4515 O O . LEU B 1 240 ? 66.701 -30.628 -21.959 1.00 21.43 239 LEU B O 1
ATOM 4520 N N . ASP B 1 241 ? 66.098 -32.149 -23.501 1.00 22.54 240 ASP B N 1
ATOM 4521 C CA . ASP B 1 241 ? 64.696 -32.146 -23.086 1.00 24.04 240 ASP B CA 1
ATOM 4522 C C . ASP B 1 241 ? 64.478 -32.791 -21.712 1.00 23.83 240 ASP B C 1
ATOM 4523 O O . ASP B 1 241 ? 63.487 -32.503 -21.047 1.00 24.39 240 ASP B O 1
ATOM 4528 N N . LYS B 1 242 ? 65.404 -33.641 -21.276 1.00 24.27 241 LYS B N 1
ATOM 4529 C CA . LYS B 1 242 ? 65.327 -34.217 -19.933 1.00 24.41 241 LYS B CA 1
ATOM 4530 C C . LYS B 1 242 ? 65.528 -33.161 -18.842 1.00 23.78 241 LYS B C 1
ATOM 4531 O O . LYS B 1 242 ? 64.878 -33.229 -17.800 1.00 24.36 241 LYS B O 1
ATOM 4537 N N . VAL B 1 243 ? 66.421 -32.201 -19.083 1.00 23.26 242 VAL B N 1
ATOM 4538 C CA . VAL B 1 243 ? 66.753 -31.166 -18.086 1.00 22.11 242 VAL B CA 1
ATOM 4539 C C . VAL B 1 243 ? 66.003 -29.844 -18.322 1.00 21.99 242 VAL B C 1
ATOM 4540 O O . VAL B 1 243 ? 66.014 -28.955 -17.463 1.00 21.92 242 VAL B O 1
ATOM 4544 N N . TYR B 1 244 ? 65.356 -29.714 -19.478 1.00 21.00 243 TYR B N 1
ATOM 4545 C CA . TYR B 1 244 ? 64.421 -28.614 -19.738 1.00 20.90 243 TYR B CA 1
ATOM 4546 C C . TYR B 1 244 ? 63.528 -28.354 -18.530 1.00 20.28 243 TYR B C 1
ATOM 4547 O O . TYR B 1 244 ? 62.892 -29.279 -18.022 1.00 20.02 243 TYR B O 1
ATOM 4556 N N . VAL B 1 245 ? 63.470 -27.109 -18.063 1.00 20.05 244 VAL B N 1
ATOM 4557 C CA . VAL B 1 245 ? 62.524 -26.772 -17.004 1.00 19.76 244 VAL B CA 1
ATOM 4558 C C . VAL B 1 245 ? 61.114 -26.720 -17.616 1.00 19.84 244 VAL B C 1
ATOM 4559 O O . VAL B 1 245 ? 60.852 -25.943 -18.542 1.00 19.35 244 VAL B O 1
ATOM 4563 N N . PRO B 1 246 ? 60.203 -27.562 -17.116 1.00 20.42 245 PRO B N 1
ATOM 4564 C CA . PRO B 1 246 ? 58.881 -27.669 -17.739 1.00 20.57 245 PRO B CA 1
ATOM 4565 C C . PRO B 1 246 ? 58.158 -26.333 -17.952 1.00 20.42 245 PRO B C 1
ATOM 4566 O O . PRO B 1 246 ? 58.221 -25.446 -17.100 1.00 20.02 245 PRO B O 1
ATOM 4570 N N . PHE B 1 247 ? 57.512 -26.212 -19.111 1.00 20.18 246 PHE B N 1
ATOM 4571 C CA . PHE B 1 247 ? 56.652 -25.084 -19.472 1.00 20.08 246 PHE B CA 1
ATOM 4572 C C . PHE B 1 247 ? 57.332 -23.718 -19.582 1.00 19.94 246 PHE B C 1
ATOM 4573 O O . PHE B 1 247 ? 56.640 -22.709 -19.656 1.00 19.81 246 PHE B O 1
ATOM 4581 N N . THR B 1 248 ? 58.663 -23.660 -19.607 1.00 20.29 247 THR B N 1
ATOM 4582 C CA . THR B 1 248 ? 59.350 -22.361 -19.578 1.00 20.46 247 THR B CA 1
ATOM 4583 C C . THR B 1 248 ? 59.188 -21.575 -20.884 1.00 21.13 247 THR B C 1
ATOM 4584 O O . THR B 1 248 ? 59.203 -20.341 -20.880 1.00 21.22 247 THR B O 1
ATOM 4588 N N . VAL B 1 249 ? 59.035 -22.285 -22.000 1.00 21.17 248 VAL B N 1
ATOM 4589 C CA . VAL B 1 249 ? 58.668 -21.636 -23.256 1.00 21.19 248 VAL B CA 1
ATOM 4590 C C . VAL B 1 249 ? 57.150 -21.441 -23.252 1.00 21.06 248 VAL B C 1
ATOM 4591 O O . VAL B 1 249 ? 56.366 -22.402 -23.332 1.00 20.26 248 VAL B O 1
ATOM 4595 N N . SER B 1 250 ? 56.749 -20.179 -23.142 1.00 20.72 249 SER B N 1
ATOM 4596 C CA . SER B 1 250 ? 55.356 -19.829 -22.910 1.00 20.52 249 SER B CA 1
ATOM 4597 C C . SER B 1 250 ? 54.474 -20.119 -24.119 1.00 20.92 249 SER B C 1
ATOM 4598 O O . SER B 1 250 ? 54.963 -20.271 -25.235 1.00 20.13 249 SER B O 1
ATOM 4601 N N . SER B 1 251 ? 53.169 -20.209 -23.882 1.00 21.20 250 SER B N 1
ATOM 4602 C CA . SER B 1 251 ? 52.215 -20.436 -24.956 1.00 22.63 250 SER B CA 1
ATOM 4603 C C . SER B 1 251 ? 52.258 -19.286 -25.968 1.00 21.90 250 SER B C 1
ATOM 4604 O O . SER B 1 251 ? 52.256 -19.501 -27.177 1.00 21.26 250 SER B O 1
ATOM 4607 N N . ILE B 1 252 ? 52.311 -18.061 -25.461 1.00 21.66 251 ILE B N 1
ATOM 4608 C CA . ILE B 1 252 ? 52.377 -16.879 -26.313 1.00 21.76 251 ILE B CA 1
ATOM 4609 C C . ILE B 1 252 ? 53.698 -16.833 -27.087 1.00 21.13 251 ILE B C 1
ATOM 4610 O O . ILE B 1 252 ? 53.706 -16.511 -28.272 1.00 21.33 251 ILE B O 1
ATOM 4615 N N . GLY B 1 253 ? 54.799 -17.191 -26.437 1.00 20.28 252 GLY B N 1
ATOM 4616 C CA . GLY B 1 253 ? 56.093 -17.275 -27.124 1.00 20.66 252 GLY B CA 1
ATOM 4617 C C . GLY B 1 253 ? 56.103 -18.251 -28.293 1.00 20.61 252 GLY B C 1
ATOM 4618 O O . GLY B 1 253 ? 56.595 -17.935 -29.381 1.00 21.37 252 GLY B O 1
ATOM 4619 N N . GLN B 1 254 ? 55.560 -19.445 -28.070 1.00 20.88 253 GLN B N 1
ATOM 4620 C CA . GLN B 1 254 ? 55.464 -20.451 -29.130 1.00 20.94 253 GLN B CA 1
ATOM 4621 C C . GLN B 1 254 ? 54.635 -19.946 -30.306 1.00 20.37 253 GLN B C 1
ATOM 4622 O O . GLN B 1 254 ? 55.022 -20.120 -31.455 1.00 19.80 253 GLN B O 1
ATOM 4628 N N . ALA B 1 255 ? 53.487 -19.340 -30.011 1.00 21.37 254 ALA B N 1
ATOM 4629 C CA . ALA B 1 255 ? 52.600 -18.832 -31.055 1.00 21.09 254 ALA B CA 1
ATOM 4630 C C . ALA B 1 255 ? 53.288 -17.735 -31.859 1.00 21.16 254 ALA B C 1
ATOM 4631 O O . ALA B 1 255 ? 53.222 -17.719 -33.089 1.00 21.20 254 ALA B O 1
ATOM 4633 N N . ALA B 1 256 ? 53.962 -16.825 -31.161 1.00 21.52 255 ALA B N 1
ATOM 4634 C CA . ALA B 1 256 ? 54.679 -15.744 -31.821 1.00 21.46 255 ALA B CA 1
ATOM 4635 C C . ALA B 1 256 ? 55.820 -16.288 -32.689 1.00 21.50 255 ALA B C 1
ATOM 4636 O O . ALA B 1 256 ? 56.026 -15.825 -33.816 1.00 21.49 255 ALA B O 1
ATOM 4638 N N . ALA B 1 257 ? 56.545 -17.279 -32.173 1.00 20.99 256 ALA B N 1
ATOM 4639 C CA . ALA B 1 257 ? 57.642 -17.901 -32.920 1.00 20.81 256 ALA B CA 1
ATOM 4640 C C . ALA B 1 257 ? 57.144 -18.617 -34.180 1.00 20.92 256 ALA B C 1
ATOM 4641 O O . ALA B 1 257 ? 57.733 -18.484 -35.257 1.00 19.96 256 ALA B O 1
ATOM 4643 N N . ILE B 1 258 ? 56.058 -19.370 -34.046 1.00 21.59 257 ILE B N 1
ATOM 4644 C CA . ILE B 1 258 ? 55.446 -20.019 -35.209 1.00 22.15 257 ILE B CA 1
ATOM 4645 C C . ILE B 1 258 ? 55.057 -18.972 -36.258 1.00 21.82 257 ILE B C 1
ATOM 4646 O O . ILE B 1 258 ? 55.341 -19.148 -37.444 1.00 21.88 257 ILE B O 1
ATOM 4651 N N . ALA B 1 259 ? 54.453 -17.871 -35.822 1.00 21.98 258 ALA B N 1
ATOM 4652 C CA . ALA B 1 259 ? 54.031 -16.811 -36.753 1.00 22.37 258 ALA B CA 1
ATOM 4653 C C . ALA B 1 259 ? 55.229 -16.158 -37.424 1.00 22.59 258 ALA B C 1
ATOM 4654 O O . ALA B 1 259 ? 55.168 -15.804 -38.604 1.00 23.59 258 ALA B O 1
ATOM 4656 N N . SER B 1 260 ? 56.327 -16.019 -36.677 1.00 22.46 259 SER B N 1
ATOM 4657 C CA . SER B 1 260 ? 57.541 -15.402 -37.189 1.00 22.05 259 SER B CA 1
ATOM 4658 C C . SER B 1 260 ? 58.233 -16.282 -38.231 1.00 22.45 259 SER B C 1
ATOM 4659 O O . SER B 1 260 ? 58.763 -15.772 -39.213 1.00 22.83 259 SER B O 1
ATOM 4662 N N . LEU B 1 261 ? 58.214 -17.593 -38.024 1.00 22.64 260 LEU B N 1
ATOM 4663 C CA . LEU B 1 261 ? 58.661 -18.543 -39.048 1.00 23.80 260 LEU B CA 1
ATOM 4664 C C . LEU B 1 261 ? 57.846 -18.421 -40.338 1.00 25.91 260 LEU B C 1
ATOM 4665 O O . LEU B 1 261 ? 58.412 -18.413 -41.435 1.00 25.67 260 LEU B O 1
ATOM 4670 N N . ASP B 1 262 ? 56.522 -18.331 -40.202 1.00 26.78 261 ASP B N 1
ATOM 4671 C CA . ASP B 1 262 ? 55.646 -18.116 -41.354 1.00 28.77 261 ASP B CA 1
ATOM 4672 C C . ASP B 1 262 ? 55.972 -16.818 -42.103 1.00 28.03 261 ASP B C 1
ATOM 4673 O O . ASP B 1 262 ? 55.753 -16.738 -43.308 1.00 28.62 261 ASP B O 1
ATOM 4678 N N . ALA B 1 263 ? 56.479 -15.809 -41.394 1.00 27.15 262 ALA B N 1
ATOM 4679 C CA . ALA B 1 263 ? 56.886 -14.538 -42.013 1.00 26.79 262 ALA B CA 1
ATOM 4680 C C . ALA B 1 263 ? 58.410 -14.419 -42.201 1.00 26.61 262 ALA B C 1
ATOM 4681 O O . ALA B 1 263 ? 58.934 -13.317 -42.308 1.00 26.98 262 ALA B O 1
ATOM 4683 N N . ALA B 1 264 ? 59.111 -15.547 -42.270 1.00 26.91 263 ALA B N 1
ATOM 4684 C CA . ALA B 1 264 ? 60.577 -15.538 -42.308 1.00 27.68 263 ALA B CA 1
ATOM 4685 C C . ALA B 1 264 ? 61.141 -14.783 -43.509 1.00 28.71 263 ALA B C 1
ATOM 4686 O O . ALA B 1 264 ? 62.151 -14.102 -43.386 1.00 27.34 263 ALA B O 1
ATOM 4688 N N . ASP B 1 265 ? 60.501 -14.883 -44.669 1.00 31.16 264 ASP B N 1
ATOM 4689 C CA . ASP B 1 265 ? 61.027 -14.188 -45.846 1.00 33.26 264 ASP B CA 1
ATOM 4690 C C . ASP B 1 265 ? 61.113 -12.683 -45.602 1.00 32.28 264 ASP B C 1
ATOM 4691 O O . ASP B 1 265 ? 62.154 -12.065 -45.845 1.00 30.86 264 ASP B O 1
ATOM 4696 N N . GLU B 1 266 ? 60.030 -12.100 -45.100 1.00 31.22 265 GLU B N 1
ATOM 4697 C CA . GLU B 1 266 ? 60.017 -10.673 -44.783 1.00 31.55 265 GLU B CA 1
ATOM 4698 C C . GLU B 1 266 ? 61.021 -10.321 -43.670 1.00 30.18 265 GLU B C 1
ATOM 4699 O O . GLU B 1 266 ? 61.793 -9.375 -43.808 1.00 29.33 265 GLU B O 1
ATOM 4705 N N . LEU B 1 267 ? 61.031 -11.092 -42.584 1.00 28.60 266 LEU B N 1
ATOM 4706 C CA . LEU B 1 267 ? 61.896 -10.775 -41.447 1.00 27.95 266 LEU B CA 1
ATOM 4707 C C . LEU B 1 267 ? 63.388 -10.947 -41.776 1.00 27.44 266 LEU B C 1
ATOM 4708 O O . LEU B 1 267 ? 64.190 -10.081 -41.458 1.00 25.96 266 LEU B O 1
ATOM 4713 N N . LEU B 1 268 ? 63.748 -12.048 -42.425 1.00 28.57 267 LEU B N 1
ATOM 4714 C CA . LEU B 1 268 ? 65.146 -12.286 -42.821 1.00 29.56 267 LEU B CA 1
ATOM 4715 C C . LEU B 1 268 ? 65.682 -11.257 -43.825 1.00 29.58 267 LEU B C 1
ATOM 4716 O O . LEU B 1 268 ? 66.874 -10.919 -43.804 1.00 29.39 267 LEU B O 1
ATOM 4721 N N . ALA B 1 269 ? 64.812 -10.770 -44.706 1.00 28.81 268 ALA B N 1
ATOM 4722 C CA . ALA B 1 269 ? 65.206 -9.752 -45.684 1.00 28.30 268 ALA 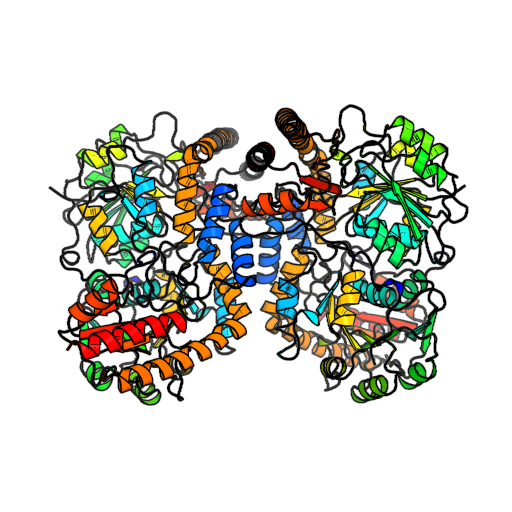B CA 1
ATOM 4723 C C . ALA B 1 269 ? 65.683 -8.476 -45.004 1.00 27.37 268 ALA B C 1
ATOM 4724 O O . ALA B 1 269 ? 66.558 -7.788 -45.527 1.00 27.17 268 ALA B O 1
ATOM 4726 N N . ARG B 1 270 ? 65.123 -8.173 -43.833 1.00 27.30 269 ARG B N 1
ATOM 4727 C CA . ARG B 1 270 ? 65.505 -6.979 -43.089 1.00 27.37 269 ARG B CA 1
ATOM 4728 C C . ARG B 1 270 ? 66.953 -7.025 -42.595 1.00 27.49 269 ARG B C 1
ATOM 4729 O O . ARG B 1 270 ? 67.533 -5.976 -42.317 1.00 28.78 269 ARG B O 1
ATOM 4737 N N . THR B 1 271 ? 67.528 -8.223 -42.476 1.00 27.19 270 THR B N 1
ATOM 4738 C CA . THR B 1 271 ? 68.937 -8.353 -42.072 1.00 26.97 270 THR B CA 1
ATOM 4739 C C . THR B 1 271 ? 69.885 -7.688 -43.078 1.00 27.98 270 THR B C 1
ATOM 4740 O O . THR B 1 271 ? 70.967 -7.230 -42.703 1.00 26.18 270 THR B O 1
ATOM 4744 N N . ASP B 1 272 ? 69.475 -7.620 -44.348 1.00 29.14 271 ASP B N 1
ATOM 4745 C CA . ASP B 1 272 ? 70.269 -6.938 -45.375 1.00 29.91 271 ASP B CA 1
ATOM 4746 C C . ASP B 1 272 ? 70.458 -5.457 -45.054 1.00 29.20 271 ASP B C 1
ATOM 4747 O O . ASP B 1 272 ? 71.536 -4.913 -45.243 1.00 30.28 271 ASP B O 1
ATOM 4752 N N . THR B 1 273 ? 69.410 -4.814 -44.553 1.00 30.20 272 THR B N 1
ATOM 4753 C CA . THR B 1 273 ? 69.475 -3.402 -44.173 1.00 30.37 272 THR B CA 1
ATOM 4754 C C . THR B 1 273 ? 70.424 -3.184 -42.991 1.00 29.08 272 THR B C 1
ATOM 4755 O O . THR B 1 273 ? 71.158 -2.200 -42.942 1.00 28.16 272 THR B O 1
ATOM 4759 N N . VAL B 1 274 ? 70.398 -4.106 -42.035 1.00 28.35 273 VAL B N 1
ATOM 4760 C CA . VAL B 1 274 ? 71.290 -4.026 -40.882 1.00 28.27 273 VAL B CA 1
ATOM 4761 C C . VAL B 1 274 ? 72.740 -4.191 -41.342 1.00 27.22 273 VAL B C 1
ATOM 4762 O O . VAL B 1 274 ? 73.622 -3.449 -40.914 1.00 27.43 273 VAL B O 1
ATOM 4766 N N . VAL B 1 275 ? 72.962 -5.167 -42.217 1.00 27.49 274 VAL B N 1
ATOM 4767 C CA . VAL B 1 275 ? 74.269 -5.419 -42.829 1.00 28.04 274 VAL B CA 1
ATOM 4768 C C . VAL B 1 275 ? 74.822 -4.182 -43.551 1.00 27.62 274 VAL B C 1
ATOM 4769 O O . VAL B 1 275 ? 76.008 -3.871 -43.432 1.00 26.64 274 VAL B O 1
ATOM 4773 N N . ALA B 1 276 ? 73.968 -3.496 -44.309 1.00 27.48 275 ALA B N 1
ATOM 4774 C CA . ALA B 1 276 ? 74.360 -2.254 -44.987 1.00 27.44 275 ALA B CA 1
ATOM 4775 C C . ALA B 1 276 ? 74.746 -1.178 -43.976 1.00 27.33 275 ALA B C 1
ATOM 4776 O O . ALA B 1 276 ? 75.755 -0.493 -44.148 1.00 26.07 275 ALA B O 1
ATOM 4778 N N . GLU B 1 277 ? 73.950 -1.027 -42.920 1.00 26.90 276 GLU B N 1
ATOM 4779 C CA . GLU B 1 277 ? 74.282 -0.059 -41.870 1.00 27.40 276 GLU B CA 1
ATOM 4780 C C . GLU B 1 277 ? 75.598 -0.407 -41.172 1.00 26.24 276 GLU B C 1
ATOM 4781 O O . GLU B 1 277 ? 76.366 0.475 -40.825 1.00 25.27 276 GLU B O 1
ATOM 4787 N N . ARG B 1 278 ? 75.843 -1.697 -40.977 1.00 26.75 277 ARG B N 1
ATOM 4788 C CA . ARG B 1 278 ? 77.092 -2.185 -40.365 1.00 26.63 277 ARG B CA 1
ATOM 4789 C C . ARG B 1 278 ? 78.350 -1.767 -41.145 1.00 26.31 277 ARG B C 1
ATOM 4790 O O . ARG B 1 278 ? 79.344 -1.330 -40.558 1.00 25.03 277 ARG B O 1
ATOM 4798 N N . ALA B 1 279 ? 78.301 -1.919 -42.464 1.00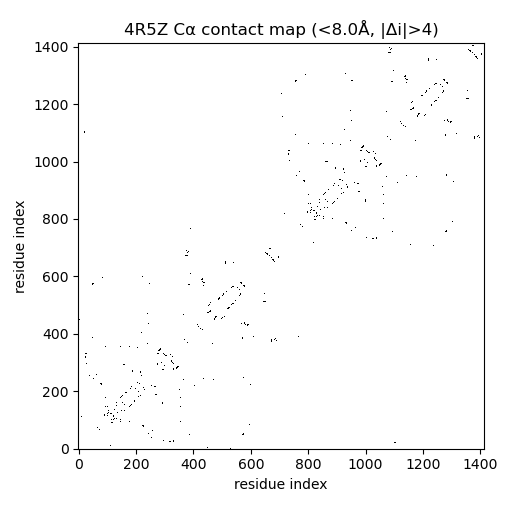 26.75 278 ALA B N 1
ATOM 4799 C CA . ALA B 1 279 ? 79.414 -1.518 -43.331 1.00 27.55 278 ALA B CA 1
ATOM 4800 C C . ALA B 1 279 ? 79.580 -0.007 -43.285 1.00 28.11 278 ALA B C 1
ATOM 4801 O O . ALA B 1 279 ? 80.690 0.514 -43.205 1.00 29.13 278 ALA B O 1
ATOM 4803 N N . ARG B 1 280 ? 78.456 0.690 -43.325 1.00 28.46 279 ARG B N 1
ATOM 4804 C CA . ARG B 1 280 ? 78.450 2.141 -43.281 1.00 29.54 279 ARG B CA 1
ATOM 4805 C C . ARG B 1 280 ? 79.056 2.673 -41.976 1.00 28.42 279 ARG B C 1
ATOM 4806 O O . ARG B 1 280 ? 79.941 3.532 -41.997 1.00 26.25 279 ARG B O 1
ATOM 4814 N N . VAL B 1 281 ? 78.574 2.152 -40.849 1.00 26.73 280 VAL B N 1
ATOM 4815 C CA . VAL B 1 281 ? 79.072 2.549 -39.528 1.00 25.60 280 VAL B CA 1
ATOM 4816 C C . VAL B 1 281 ? 80.566 2.223 -39.372 1.00 24.65 280 VAL B C 1
ATOM 4817 O O . VAL B 1 281 ? 81.309 2.992 -38.768 1.00 24.25 280 VAL B O 1
ATOM 4821 N N . SER B 1 282 ? 80.993 1.089 -39.916 1.00 25.06 281 SER B N 1
ATOM 4822 C CA . SER B 1 282 ? 82.394 0.679 -39.831 1.00 25.97 281 SER B CA 1
ATOM 4823 C C . SER B 1 282 ? 83.303 1.675 -40.560 1.00 26.76 281 SER B C 1
ATOM 4824 O O . SER B 1 282 ? 84.382 2.020 -40.063 1.00 25.29 281 SER B O 1
ATOM 4827 N N . ALA B 1 283 ? 82.844 2.141 -41.723 1.00 26.60 282 ALA B N 1
ATOM 4828 C CA . ALA B 1 283 ? 83.577 3.142 -42.506 1.00 27.64 282 ALA B CA 1
ATOM 4829 C C . ALA B 1 283 ? 83.605 4.505 -41.821 1.00 27.56 282 ALA B C 1
ATOM 4830 O O . ALA B 1 283 ? 84.637 5.167 -41.804 1.00 27.91 282 ALA B O 1
ATOM 4832 N N . GLU B 1 284 ? 82.475 4.913 -41.252 1.00 27.52 283 GLU B N 1
ATOM 4833 C CA . GLU B 1 284 ? 82.378 6.183 -40.523 1.00 28.19 283 GLU B CA 1
ATOM 4834 C C . GLU B 1 284 ? 83.287 6.210 -39.295 1.00 28.09 283 GLU B C 1
ATOM 4835 O O . GLU B 1 284 ? 83.906 7.236 -38.994 1.00 28.55 283 GLU B O 1
ATOM 4841 N N . LEU B 1 285 ? 83.367 5.082 -38.590 1.00 27.38 284 LEU B N 1
ATOM 4842 C CA . LEU B 1 285 ? 84.209 4.976 -37.397 1.00 27.43 284 LEU B CA 1
ATOM 4843 C C . LEU B 1 285 ? 85.694 4.967 -37.758 1.00 27.02 284 LEU B C 1
ATOM 4844 O O . LEU B 1 285 ? 86.506 5.619 -37.109 1.00 27.27 284 LEU B O 1
ATOM 4849 N N . ARG B 1 286 ? 86.042 4.226 -38.802 1.00 27.65 285 ARG B N 1
ATOM 4850 C CA . ARG B 1 286 ? 87.430 4.148 -39.246 1.00 27.58 285 ARG B CA 1
ATOM 4851 C C . ARG B 1 286 ? 87.943 5.510 -39.713 1.00 28.50 285 ARG B C 1
ATOM 4852 O O . ARG B 1 286 ? 89.045 5.919 -39.352 1.00 28.62 285 ARG B O 1
ATOM 4860 N N . ALA B 1 287 ? 87.123 6.217 -40.485 1.00 29.59 286 ALA B N 1
ATOM 4861 C CA . ALA B 1 287 ? 87.422 7.587 -40.901 1.00 29.47 286 ALA B CA 1
ATOM 4862 C C . ALA B 1 287 ? 87.595 8.533 -39.707 1.00 30.34 286 ALA B C 1
ATOM 4863 O O . ALA B 1 287 ? 88.339 9.517 -39.789 1.00 30.01 286 ALA B O 1
ATOM 4865 N N . ALA B 1 288 ? 86.911 8.232 -38.602 1.00 30.23 287 ALA B N 1
ATOM 4866 C CA . ALA B 1 288 ? 87.031 9.012 -37.367 1.00 30.28 287 ALA B CA 1
ATOM 4867 C C . ALA B 1 288 ? 88.155 8.512 -36.448 1.00 30.56 287 ALA B C 1
ATOM 4868 O O . ALA B 1 288 ? 88.257 8.931 -35.297 1.00 31.16 287 ALA B O 1
ATOM 4870 N N . GLY B 1 289 ? 88.995 7.616 -36.949 1.00 30.20 288 GLY B N 1
ATOM 4871 C CA . GLY B 1 289 ? 90.167 7.158 -36.204 1.00 30.44 288 GLY B CA 1
ATOM 4872 C C . GLY B 1 289 ? 89.977 5.937 -35.308 1.00 29.69 288 GLY B C 1
ATOM 4873 O O . GLY B 1 289 ? 90.852 5.644 -34.501 1.00 30.20 288 GLY B O 1
ATOM 4874 N N . PHE B 1 290 ? 88.859 5.219 -35.448 1.00 28.38 289 PHE B N 1
ATOM 4875 C CA . PHE B 1 290 ? 88.602 4.010 -34.648 1.00 27.46 289 PHE B CA 1
ATOM 4876 C C . PHE B 1 290 ? 88.986 2.755 -35.418 1.00 27.90 289 PHE B C 1
ATOM 4877 O O . PHE B 1 290 ? 88.477 2.529 -36.519 1.00 29.51 289 PHE B O 1
ATOM 4885 N N . THR B 1 291 ? 89.853 1.924 -34.851 1.00 27.82 290 THR B N 1
ATOM 4886 C CA . THR B 1 291 ? 90.058 0.578 -35.393 1.00 27.87 290 THR B CA 1
ATOM 4887 C C . THR B 1 291 ? 88.988 -0.387 -34.868 1.00 28.14 290 THR B C 1
ATOM 4888 O O . THR B 1 291 ? 88.534 -0.265 -33.739 1.00 29.42 290 THR B O 1
ATOM 4892 N N . LEU B 1 292 ? 88.575 -1.331 -35.701 1.00 28.22 291 LEU B N 1
ATOM 4893 C CA . LEU B 1 292 ? 87.640 -2.367 -35.266 1.00 28.36 291 LEU B CA 1
ATOM 4894 C C . LEU B 1 292 ? 87.743 -3.567 -36.177 1.00 28.36 291 LEU B C 1
ATOM 4895 O O . LEU B 1 292 ? 88.067 -3.424 -37.357 1.00 27.97 291 LEU B O 1
ATOM 4900 N N . PRO B 1 293 ? 87.474 -4.762 -35.635 1.00 28.21 292 PRO B N 1
ATOM 4901 C CA . PRO B 1 293 ? 87.524 -5.941 -36.474 1.00 27.60 292 PRO B CA 1
ATOM 4902 C C . PRO B 1 293 ? 86.354 -5.978 -37.438 1.00 28.34 292 PRO B C 1
ATOM 4903 O O . PRO B 1 293 ? 85.374 -5.252 -37.244 1.00 29.50 292 PRO B O 1
ATOM 4907 N N . PRO B 1 294 ? 86.456 -6.818 -38.479 1.00 28.59 293 PRO B N 1
ATOM 4908 C CA . PRO B 1 294 ? 85.355 -7.034 -39.415 1.00 29.07 293 PRO B CA 1
ATOM 4909 C C . PRO B 1 294 ? 84.180 -7.767 -38.752 1.00 28.03 293 PRO B C 1
ATOM 4910 O O . PRO B 1 294 ? 84.320 -8.921 -38.352 1.00 28.31 293 PRO B O 1
ATOM 4914 N N . SER B 1 295 ? 83.041 -7.088 -38.632 1.00 27.35 294 SER B N 1
ATOM 4915 C CA . SER B 1 295 ? 81.866 -7.655 -37.968 1.00 26.09 294 SER B CA 1
ATOM 4916 C C . SER B 1 295 ? 81.038 -8.520 -38.914 1.00 25.98 294 SER B C 1
ATOM 4917 O O . SER B 1 295 ? 80.865 -8.182 -40.084 1.00 25.13 294 SER B O 1
ATOM 4920 N N . GLN B 1 296 ? 80.533 -9.638 -38.395 1.00 25.56 295 GLN B N 1
ATOM 4921 C CA . GLN B 1 296 ? 79.528 -10.437 -39.093 1.00 25.95 295 GLN B CA 1
ATOM 4922 C C . GLN B 1 296 ? 78.228 -10.561 -38.280 1.00 25.52 295 GLN B C 1
ATOM 4923 O O . GLN B 1 296 ? 77.398 -11.437 -38.547 1.00 25.33 295 GLN B O 1
ATOM 4929 N N . ALA B 1 297 ? 78.039 -9.655 -37.323 1.00 25.07 296 ALA B N 1
ATOM 4930 C CA . ALA B 1 297 ? 76.860 -9.659 -36.457 1.00 25.74 296 ALA B CA 1
ATOM 4931 C C . ALA B 1 297 ? 76.046 -8.388 -36.696 1.00 25.06 296 ALA B C 1
ATOM 4932 O O . ALA B 1 297 ? 76.258 -7.706 -37.689 1.00 25.66 296 ALA B O 1
ATOM 4934 N N . ASN B 1 298 ? 75.125 -8.075 -35.785 1.00 24.33 297 ASN B N 1
ATOM 4935 C CA . ASN B 1 298 ? 74.375 -6.814 -35.823 1.00 23.81 297 ASN B CA 1
ATOM 4936 C C . ASN B 1 298 ? 74.922 -5.802 -34.814 1.00 23.45 297 ASN B C 1
ATOM 4937 O O . ASN B 1 298 ? 74.181 -4.991 -34.254 1.00 22.92 297 ASN B O 1
ATOM 4942 N N . PHE B 1 299 ? 76.236 -5.858 -34.608 1.00 22.81 298 PHE B N 1
ATOM 4943 C CA . PHE B 1 299 ? 76.943 -4.953 -33.732 1.00 22.96 298 PHE B CA 1
ATOM 4944 C C . PHE B 1 299 ? 78.410 -4.899 -34.141 1.00 23.50 298 PHE B C 1
ATOM 4945 O O . PHE B 1 299 ? 78.887 -5.762 -34.884 1.00 25.07 298 PHE B O 1
ATOM 4953 N N . VAL B 1 300 ? 79.112 -3.885 -33.652 1.00 23.57 299 VAL B N 1
ATOM 4954 C CA . VAL B 1 300 ? 80.553 -3.769 -33.840 1.00 24.19 299 VAL B CA 1
ATOM 4955 C C . VAL B 1 300 ? 81.256 -3.744 -32.494 1.00 24.17 299 VAL B C 1
ATOM 4956 O O . VAL B 1 300 ? 80.646 -3.437 -31.476 1.00 24.51 299 VAL B O 1
ATOM 4960 N N . TRP B 1 301 ? 82.548 -4.048 -32.519 1.00 24.15 300 TRP B N 1
ATOM 4961 C CA . TRP B 1 301 ? 83.370 -4.141 -31.322 1.00 24.67 300 TRP B CA 1
ATOM 4962 C C . TRP B 1 301 ? 84.451 -3.074 -31.402 1.00 25.15 300 TRP B C 1
ATOM 4963 O O . TRP B 1 301 ? 85.207 -3.026 -32.371 1.00 24.63 300 TRP B O 1
ATOM 4974 N N . LEU B 1 302 ? 84.489 -2.211 -30.393 1.00 25.05 301 LEU B N 1
ATOM 4975 C CA . LEU B 1 302 ? 85.480 -1.159 -30.302 1.00 26.00 301 LEU B CA 1
ATOM 4976 C C . LEU B 1 302 ? 86.467 -1.527 -29.205 1.00 26.40 301 LEU B C 1
ATOM 4977 O O . LEU B 1 302 ? 86.145 -1.414 -28.025 1.00 23.78 301 LEU B O 1
ATOM 4982 N N . PRO B 1 303 ? 87.675 -1.971 -29.590 1.00 27.45 302 PRO B N 1
ATOM 4983 C CA . PRO B 1 303 ? 88.667 -2.398 -28.606 1.00 28.48 302 PRO B CA 1
ATOM 4984 C C . PRO B 1 303 ? 89.352 -1.225 -27.904 1.00 28.77 302 PRO B C 1
ATOM 4985 O O . PRO B 1 303 ? 90.558 -1.010 -28.070 1.00 29.25 302 PRO B O 1
ATOM 4989 N N . LEU B 1 304 ? 88.585 -0.504 -27.092 1.00 28.79 303 LEU B N 1
ATOM 4990 C CA . LEU B 1 304 ? 89.037 0.745 -26.473 1.00 29.89 303 LEU B CA 1
ATOM 4991 C C . LEU B 1 304 ? 89.956 0.543 -25.260 1.00 31.32 303 LEU B C 1
ATOM 4992 O O . LEU B 1 304 ? 90.566 1.502 -24.778 1.00 31.08 303 LEU B O 1
ATOM 4997 N N . GLY B 1 305 ? 90.045 -0.685 -24.759 1.00 32.09 304 GLY B N 1
ATOM 4998 C CA . GLY B 1 305 ? 90.927 -0.981 -23.627 1.00 33.28 304 GLY B CA 1
ATOM 4999 C C . GLY B 1 305 ? 90.565 -0.187 -22.381 1.00 33.93 304 GLY B C 1
ATOM 5000 O O . GLY B 1 305 ? 89.405 -0.128 -21.992 1.00 32.83 304 GLY B O 1
ATOM 5001 N N . SER B 1 306 ? 91.556 0.463 -21.777 1.00 34.11 305 SER B N 1
ATOM 5002 C CA . SER B 1 306 ? 91.346 1.232 -20.549 1.00 34.73 305 SER B CA 1
ATOM 5003 C C . SER B 1 306 ? 90.480 2.489 -20.722 1.00 33.97 305 SER B C 1
ATOM 5004 O O . SER B 1 306 ? 90.124 3.125 -19.737 1.00 33.53 305 SER B O 1
ATOM 5007 N N . ARG B 1 307 ? 90.150 2.853 -21.958 1.00 34.05 306 ARG B N 1
ATOM 5008 C CA . ARG B 1 307 ? 89.264 3.988 -22.215 1.00 35.45 306 ARG B CA 1
ATOM 5009 C C . ARG B 1 307 ? 87.774 3.610 -22.329 1.00 34.49 306 ARG B C 1
ATOM 5010 O O . ARG B 1 307 ? 86.944 4.496 -22.573 1.00 33.84 306 ARG B O 1
ATOM 5018 N N . THR B 1 308 ? 87.417 2.332 -22.149 1.00 33.15 307 THR B N 1
ATOM 5019 C CA . THR B 1 308 ? 86.011 1.936 -22.368 1.00 32.39 307 THR B CA 1
ATOM 5020 C C . THR B 1 308 ? 85.080 2.575 -21.343 1.00 31.43 307 THR B C 1
ATOM 5021 O O . THR B 1 308 ? 83.999 3.027 -21.702 1.00 29.77 307 THR B O 1
ATOM 5025 N N . GLN B 1 309 ? 85.499 2.635 -20.079 1.00 31.92 308 GLN B N 1
ATOM 5026 C CA . GLN B 1 309 ? 84.677 3.277 -19.040 1.00 32.77 308 GLN B CA 1
ATOM 5027 C C . GLN B 1 309 ? 84.351 4.729 -19.406 1.00 30.70 308 GLN B C 1
ATOM 5028 O O . GLN B 1 309 ? 83.196 5.149 -19.347 1.00 30.22 308 GLN B O 1
ATOM 5034 N N . ASP B 1 310 ? 85.370 5.487 -19.796 1.00 29.50 309 ASP B N 1
ATOM 5035 C CA . ASP B 1 310 ? 85.183 6.881 -20.195 1.00 29.81 309 ASP B CA 1
ATOM 5036 C C . ASP B 1 310 ? 84.245 7.002 -21.403 1.00 29.05 309 ASP B C 1
ATOM 5037 O O . ASP B 1 310 ? 83.334 7.822 -21.403 1.00 29.32 309 ASP B O 1
ATOM 5042 N N . PHE B 1 311 ? 84.466 6.174 -22.420 1.00 27.84 310 PHE B N 1
ATOM 5043 C CA . PHE B 1 311 ? 83.659 6.200 -23.641 1.00 27.29 310 PHE B CA 1
ATOM 5044 C C . PHE B 1 311 ? 82.192 5.955 -23.313 1.00 26.91 310 PHE B C 1
ATOM 5045 O O . PHE B 1 311 ? 81.312 6.656 -23.801 1.00 26.70 310 PHE B O 1
ATOM 5053 N N . VAL B 1 312 ? 81.942 4.953 -22.479 1.00 27.76 311 VAL B N 1
ATOM 5054 C CA . VAL B 1 312 ? 80.584 4.581 -22.104 1.00 27.16 311 VAL B CA 1
ATOM 5055 C C . VAL B 1 312 ? 79.931 5.681 -21.284 1.00 27.14 311 VAL B C 1
ATOM 5056 O O . VAL B 1 312 ? 78.765 6.013 -21.510 1.00 26.33 311 VAL B O 1
ATOM 5060 N N . GLU B 1 313 ? 80.678 6.243 -20.336 1.00 27.87 312 GLU B N 1
ATOM 5061 C CA . GLU B 1 313 ? 80.178 7.353 -19.516 1.00 29.64 312 GLU B CA 1
ATOM 5062 C C . GLU B 1 313 ? 79.836 8.568 -20.380 1.00 30.00 312 GLU B C 1
ATOM 5063 O O . GLU B 1 313 ? 78.801 9.211 -20.190 1.00 29.92 312 GLU B O 1
ATOM 5069 N N . GLN B 1 314 ? 80.715 8.877 -21.325 1.00 30.02 313 GLN B N 1
ATOM 5070 C CA . GLN B 1 314 ? 80.513 10.009 -22.222 1.00 31.53 313 GLN B CA 1
ATOM 5071 C C . GLN B 1 314 ? 79.316 9.771 -23.142 1.00 28.93 313 GLN B C 1
ATOM 5072 O O . GLN B 1 314 ? 78.511 10.673 -23.378 1.00 27.30 313 GLN B O 1
ATOM 5078 N N . ALA B 1 315 ? 79.191 8.547 -23.646 1.00 27.90 314 ALA B N 1
ATOM 5079 C CA . ALA B 1 315 ? 78.013 8.173 -24.435 1.00 27.06 314 ALA B CA 1
ATOM 5080 C C . ALA B 1 315 ? 76.742 8.353 -23.610 1.00 26.73 314 ALA B C 1
ATOM 5081 O O . ALA B 1 315 ? 75.760 8.941 -24.083 1.00 25.24 314 ALA B O 1
ATOM 5083 N N . ALA B 1 316 ? 76.769 7.865 -22.372 1.00 26.51 315 ALA B N 1
ATOM 5084 C CA . ALA B 1 316 ? 75.622 7.992 -21.477 1.00 27.40 315 ALA B CA 1
ATOM 5085 C C . ALA B 1 316 ? 75.219 9.455 -21.319 1.00 27.76 315 ALA B C 1
ATOM 5086 O O . ALA B 1 316 ? 74.033 9.791 -21.333 1.00 26.71 315 ALA B O 1
ATOM 5088 N N . ASP B 1 317 ? 76.204 10.337 -21.195 1.00 28.08 316 ASP B N 1
ATOM 5089 C CA . ASP B 1 317 ? 75.894 11.758 -21.058 1.00 28.83 316 ASP B CA 1
ATOM 5090 C C . ASP B 1 317 ? 75.268 12.337 -22.333 1.00 28.72 316 ASP B C 1
ATOM 5091 O O . ASP B 1 317 ? 74.528 13.314 -22.269 1.00 28.69 316 ASP B O 1
ATOM 5096 N N . ALA B 1 318 ? 75.539 11.711 -23.477 1.00 27.79 317 ALA B N 1
ATOM 5097 C CA . ALA B 1 318 ? 74.869 12.050 -24.734 1.00 27.92 317 ALA B CA 1
ATOM 5098 C C . ALA B 1 318 ? 73.552 11.279 -24.952 1.00 28.44 317 ALA B C 1
ATOM 5099 O O . ALA B 1 318 ? 73.014 11.285 -26.056 1.00 27.69 317 ALA B O 1
ATOM 5101 N N . ARG B 1 319 ? 73.042 10.622 -23.910 1.00 28.46 318 ARG B N 1
ATOM 5102 C CA . ARG B 1 319 ? 71.788 9.853 -23.983 1.00 29.93 318 ARG B CA 1
ATOM 5103 C C . ARG B 1 319 ? 71.879 8.671 -24.957 1.00 28.60 318 ARG B C 1
ATOM 5104 O O . ARG B 1 319 ? 70.910 8.338 -25.650 1.00 26.98 318 ARG B O 1
ATOM 5112 N N . ILE B 1 320 ? 73.050 8.039 -24.986 1.00 27.13 319 ILE B N 1
ATOM 5113 C CA . ILE B 1 320 ? 73.290 6.860 -25.798 1.00 28.16 319 ILE B CA 1
ATOM 5114 C C . ILE B 1 320 ? 73.838 5.740 -24.918 1.00 27.31 319 ILE B C 1
ATOM 5115 O O . ILE B 1 320 ? 74.857 5.915 -24.251 1.00 27.85 319 ILE B O 1
ATOM 5120 N N . VAL B 1 321 ? 73.162 4.595 -24.926 1.00 26.40 320 VAL B N 1
ATOM 5121 C CA . VAL B 1 321 ? 73.578 3.441 -24.130 1.00 25.56 320 VAL B CA 1
ATOM 5122 C C . VAL B 1 321 ? 74.381 2.478 -24.989 1.00 24.51 320 VAL B C 1
ATOM 5123 O O . VAL B 1 321 ? 73.846 1.897 -25.933 1.00 23.77 320 VAL B O 1
ATOM 5127 N N . VAL B 1 322 ? 75.662 2.320 -24.660 1.00 24.30 321 VAL B N 1
ATOM 5128 C CA . VAL B 1 322 ? 76.514 1.294 -25.260 1.00 25.15 321 VAL B CA 1
ATOM 5129 C C . VAL B 1 322 ? 77.036 0.358 -24.168 1.00 24.69 321 VAL B C 1
ATOM 5130 O O . VAL B 1 322 ? 77.043 0.712 -22.993 1.00 24.68 321 VAL B O 1
ATOM 5134 N N . ARG B 1 323 ? 77.488 -0.826 -24.570 1.00 25.00 322 ARG B N 1
ATOM 5135 C CA . ARG B 1 323 ? 77.737 -1.931 -23.639 1.00 23.96 322 ARG B CA 1
ATOM 5136 C C . ARG B 1 323 ? 79.231 -2.075 -23.313 1.00 24.58 322 ARG B C 1
ATOM 5137 O O . ARG B 1 323 ? 80.010 -2.410 -24.195 1.00 23.84 322 ARG B O 1
ATOM 5145 N N . PRO B 1 324 ? 79.631 -1.831 -22.045 1.00 25.27 323 PRO B N 1
ATOM 5146 C CA . PRO B 1 324 ? 81.036 -1.947 -21.660 1.00 26.37 323 PRO B CA 1
ATOM 5147 C C . PRO B 1 324 ? 81.442 -3.376 -21.324 1.00 27.33 323 PRO B C 1
ATOM 5148 O O . PRO B 1 324 ? 80.647 -4.131 -20.762 1.00 26.82 323 PRO B O 1
ATOM 5152 N N . TYR B 1 325 ? 82.677 -3.732 -21.665 1.00 27.97 324 TYR B N 1
ATOM 5153 C CA . TYR B 1 325 ? 83.240 -5.021 -21.296 1.00 28.93 324 TYR B CA 1
ATOM 5154 C C . TYR B 1 325 ? 84.602 -4.811 -20.636 1.00 30.29 324 TYR B C 1
ATOM 5155 O O . TYR B 1 325 ? 85.646 -4.811 -21.293 1.00 29.78 324 TYR B O 1
ATOM 5164 N N . GLY B 1 326 ? 84.558 -4.590 -19.322 1.00 31.87 325 GLY B N 1
ATOM 5165 C CA . GLY B 1 326 ? 85.761 -4.457 -18.501 1.00 32.85 325 GLY B CA 1
ATOM 5166 C C . GLY B 1 326 ? 86.701 -3.385 -19.008 1.00 32.78 325 GLY B C 1
ATOM 5167 O O . GLY B 1 326 ? 86.280 -2.272 -19.315 1.00 34.72 325 GLY B O 1
ATOM 5168 N N . THR B 1 327 ? 87.980 -3.722 -19.101 1.00 32.71 326 THR B N 1
ATOM 5169 C CA . THR B 1 327 ? 88.954 -2.843 -19.717 1.00 32.90 326 THR B CA 1
ATOM 5170 C C . THR B 1 327 ? 89.355 -3.412 -21.075 1.00 32.77 326 THR B C 1
ATOM 5171 O O . THR B 1 327 ? 90.507 -3.278 -21.481 1.00 31.70 326 THR B O 1
ATOM 5175 N N . ASP B 1 328 ? 88.409 -4.048 -21.773 1.00 31.31 327 ASP B N 1
ATOM 5176 C CA . ASP B 1 328 ? 88.679 -4.621 -23.096 1.00 31.31 327 ASP B CA 1
ATOM 5177 C C . ASP B 1 328 ? 88.102 -3.750 -24.212 1.00 29.70 327 ASP B C 1
ATOM 5178 O O . ASP B 1 328 ? 88.821 -3.351 -25.128 1.00 29.21 327 ASP B O 1
ATOM 5183 N N . GLY B 1 329 ? 86.808 -3.459 -24.143 1.00 28.12 328 GLY B N 1
ATOM 5184 C CA . GLY B 1 329 ? 86.169 -2.687 -25.200 1.00 27.29 328 GLY B CA 1
ATOM 5185 C C . GLY B 1 329 ? 84.696 -2.397 -25.004 1.00 26.80 328 GLY B C 1
ATOM 5186 O O . GLY B 1 329 ? 84.123 -2.668 -23.945 1.00 26.20 328 GLY B O 1
ATOM 5187 N N . VAL B 1 330 ? 84.094 -1.845 -26.053 1.00 26.17 329 VAL B N 1
ATOM 5188 C CA . VAL B 1 330 ? 82.698 -1.439 -26.049 1.00 25.93 329 VAL B CA 1
ATOM 5189 C C . VAL B 1 330 ? 81.999 -2.101 -27.218 1.00 25.85 329 VAL B C 1
ATOM 5190 O O . VAL B 1 330 ? 82.481 -2.037 -28.348 1.00 25.47 329 VAL B O 1
ATOM 5194 N N . ARG B 1 331 ? 80.870 -2.743 -26.938 1.00 24.57 330 ARG B N 1
ATOM 5195 C CA . ARG B 1 331 ? 80.072 -3.364 -27.974 1.00 24.52 330 ARG B CA 1
ATOM 5196 C C . ARG B 1 331 ? 78.925 -2.414 -28.299 1.00 24.28 330 ARG B C 1
ATOM 5197 O O . ARG B 1 331 ? 78.202 -1.974 -27.405 1.00 23.49 330 ARG B O 1
ATOM 5205 N N . VAL B 1 332 ? 78.790 -2.078 -29.580 1.00 24.26 331 VAL B N 1
ATOM 5206 C CA . VAL B 1 332 ? 77.794 -1.109 -30.036 1.00 23.50 331 VAL B CA 1
ATOM 5207 C C . VAL B 1 332 ? 76.891 -1.761 -31.061 1.00 22.99 331 VAL B C 1
ATOM 5208 O O . VAL B 1 332 ? 77.349 -2.193 -32.120 1.00 23.53 331 VAL B O 1
ATOM 5212 N N . THR B 1 333 ? 75.606 -1.828 -30.740 1.00 22.68 332 THR B N 1
ATOM 5213 C CA . THR B 1 333 ? 74.615 -2.407 -31.637 1.00 22.60 332 THR B CA 1
ATOM 5214 C C . THR B 1 333 ? 74.412 -1.524 -32.866 1.00 22.86 332 THR B C 1
ATOM 5215 O O . THR B 1 333 ? 74.410 -0.293 -32.771 1.00 22.99 332 THR B O 1
ATOM 5219 N N . VAL B 1 334 ? 74.273 -2.170 -34.019 1.00 23.03 333 VAL B N 1
ATOM 5220 C CA . VAL B 1 334 ? 73.864 -1.493 -35.240 1.00 23.97 333 VAL B CA 1
ATOM 5221 C C . VAL B 1 334 ? 72.341 -1.532 -35.267 1.00 24.07 333 VAL B C 1
ATOM 5222 O O . VAL B 1 334 ? 71.753 -2.607 -35.359 1.00 24.56 333 VAL B O 1
ATOM 5226 N N . ALA B 1 335 ? 71.716 -0.363 -35.185 1.00 23.81 334 ALA B N 1
ATOM 5227 C CA . ALA B 1 335 ? 70.258 -0.268 -35.069 1.00 24.67 334 ALA B CA 1
ATOM 5228 C C . ALA B 1 335 ? 69.703 0.656 -36.160 1.00 25.20 334 ALA B C 1
ATOM 5229 O O . ALA B 1 335 ? 70.107 0.531 -37.319 1.00 25.23 334 ALA B O 1
ATOM 5231 N N . ALA B 1 336 ? 68.786 1.564 -35.826 1.00 26.42 335 ALA B N 1
ATOM 5232 C CA . ALA B 1 336 ? 68.163 2.423 -36.843 1.00 27.51 335 ALA B CA 1
ATOM 5233 C C . ALA B 1 336 ? 69.168 3.451 -37.372 1.00 28.34 335 ALA B C 1
ATOM 5234 O O . ALA B 1 336 ? 70.096 3.839 -36.653 1.00 28.98 335 ALA B O 1
ATOM 5236 N N . PRO B 1 337 ? 69.006 3.880 -38.638 1.00 28.88 336 PRO B N 1
ATOM 5237 C CA . PRO B 1 337 ? 69.949 4.857 -39.197 1.00 29.17 336 PRO B CA 1
ATOM 5238 C C . PRO B 1 337 ? 70.128 6.126 -38.360 1.00 29.80 336 PRO B C 1
ATOM 5239 O O . PRO B 1 337 ? 71.270 6.516 -38.086 1.00 29.20 336 PRO B O 1
ATOM 5243 N N . GLU B 1 338 ? 69.026 6.745 -37.939 1.00 30.20 337 GLU B N 1
ATOM 5244 C CA . GLU B 1 338 ? 69.110 7.948 -37.106 1.00 32.22 337 GLU B CA 1
ATOM 5245 C C . GLU B 1 338 ? 69.766 7.674 -35.749 1.00 30.08 337 GLU B C 1
ATOM 5246 O O . GLU B 1 338 ? 70.443 8.540 -35.209 1.00 29.02 337 GLU B O 1
ATOM 5252 N N . GLU B 1 339 ? 69.572 6.470 -35.210 1.00 27.10 338 GLU B N 1
ATOM 5253 C CA . GLU B 1 339 ? 70.225 6.077 -33.962 1.00 26.92 338 GLU B CA 1
ATOM 5254 C C . GLU B 1 339 ? 71.728 5.891 -34.184 1.00 25.93 338 GLU B C 1
ATOM 5255 O O . GLU B 1 339 ? 72.537 6.361 -33.392 1.00 25.85 338 GLU B O 1
ATOM 5261 N N . ASN B 1 340 ? 72.088 5.211 -35.270 1.00 25.72 339 ASN B N 1
ATOM 5262 C CA . ASN B 1 340 ? 73.488 5.003 -35.621 1.00 25.65 339 ASN B CA 1
ATOM 5263 C C . ASN B 1 340 ? 74.221 6.328 -35.848 1.00 26.31 339 ASN B C 1
ATOM 5264 O O . ASN B 1 340 ? 75.371 6.472 -35.438 1.00 25.21 339 ASN B O 1
ATOM 5269 N N . ASP B 1 341 ? 73.541 7.282 -36.488 1.00 27.32 340 ASP B N 1
ATOM 5270 C CA . ASP B 1 341 ? 74.087 8.632 -36.734 1.00 27.88 340 ASP B CA 1
ATOM 5271 C C . ASP B 1 341 ? 74.311 9.416 -35.450 1.00 27.13 340 ASP B C 1
ATOM 5272 O O . ASP B 1 341 ? 75.322 10.118 -35.317 1.00 27.64 340 ASP B O 1
ATOM 5277 N N . ALA B 1 342 ? 73.373 9.304 -34.513 1.00 26.10 341 ALA B N 1
ATOM 5278 C CA . ALA B 1 342 ? 73.529 9.923 -33.197 1.00 26.07 341 ALA B CA 1
ATOM 5279 C C . ALA B 1 342 ? 74.760 9.375 -32.485 1.00 26.32 341 ALA B C 1
ATOM 5280 O O . ALA B 1 342 ? 75.505 10.128 -31.858 1.00 26.80 341 ALA B O 1
ATOM 5282 N N . PHE B 1 343 ? 74.971 8.065 -32.582 1.00 26.11 342 PHE B N 1
ATOM 5283 C CA . PHE B 1 343 ? 76.155 7.445 -32.006 1.00 26.12 342 PHE B CA 1
ATOM 5284 C C . PHE B 1 343 ? 77.421 7.932 -32.710 1.00 27.33 342 PHE B C 1
ATOM 5285 O O . PHE B 1 343 ? 78.433 8.209 -32.063 1.00 27.79 342 PHE B O 1
ATOM 5293 N N . LEU B 1 344 ? 77.358 8.022 -34.035 1.00 27.66 343 LEU B N 1
ATOM 5294 C CA . LEU B 1 344 ? 78.505 8.460 -34.833 1.00 29.22 343 LEU B CA 1
ATOM 5295 C C . LEU B 1 344 ? 78.887 9.903 -34.506 1.00 29.53 343 LEU B C 1
ATOM 5296 O O . LEU B 1 344 ? 80.072 10.221 -34.378 1.00 29.72 343 LEU B O 1
ATOM 5301 N N . ARG B 1 345 ? 77.885 10.770 -34.374 1.00 31.19 344 ARG B N 1
ATOM 5302 C CA . ARG B 1 345 ? 78.120 12.151 -33.938 1.00 32.77 344 ARG B CA 1
ATOM 5303 C C . ARG B 1 345 ? 78.871 12.177 -32.618 1.00 31.45 344 ARG B C 1
ATOM 5304 O O . ARG B 1 345 ? 79.835 12.919 -32.461 1.00 30.40 344 ARG B O 1
ATOM 5312 N N . PHE B 1 346 ? 78.415 11.367 -31.664 1.00 30.32 345 PHE B N 1
ATOM 5313 C CA . PHE B 1 346 ? 79.082 11.285 -30.371 1.00 28.92 345 PHE B CA 1
ATOM 5314 C C . PHE B 1 346 ? 80.510 10.759 -30.506 1.00 28.78 345 PHE B C 1
ATOM 5315 O O . PHE B 1 346 ? 81.433 11.280 -29.877 1.00 28.63 345 PHE B O 1
ATOM 5323 N N . ALA B 1 347 ? 80.671 9.705 -31.303 1.00 28.09 346 ALA B N 1
ATOM 5324 C CA . ALA B 1 347 ? 81.967 9.070 -31.500 1.00 28.76 346 ALA B CA 1
ATOM 5325 C C . ALA B 1 347 ? 82.992 10.061 -32.044 1.00 30.03 346 ALA B C 1
ATOM 5326 O O . ALA B 1 347 ? 84.140 10.078 -31.595 1.00 28.81 346 ALA B O 1
ATOM 5328 N N . ARG B 1 348 ? 82.571 10.874 -33.012 1.00 31.79 347 ARG B N 1
ATOM 5329 C CA . ARG B 1 348 ? 83.447 11.892 -33.595 1.00 33.86 347 ARG B CA 1
ATOM 5330 C C . ARG B 1 348 ? 83.794 12.972 -32.569 1.00 35.20 347 ARG B C 1
ATOM 5331 O O . ARG B 1 348 ? 84.939 13.420 -32.502 1.00 35.13 347 ARG B O 1
ATOM 5339 N N . ARG B 1 349 ? 82.808 13.375 -31.772 1.00 37.44 348 ARG B N 1
ATOM 5340 C CA . ARG B 1 349 ? 83.018 14.377 -30.728 1.00 39.63 348 ARG B CA 1
ATOM 5341 C C . ARG B 1 349 ? 84.017 13.846 -29.697 1.00 38.87 348 ARG B C 1
ATOM 5342 O O . ARG B 1 349 ? 84.981 14.534 -29.336 1.00 38.19 348 ARG B O 1
ATOM 5350 N N . TRP B 1 350 ? 83.788 12.618 -29.234 1.00 36.39 349 TRP B N 1
ATOM 5351 C CA . TRP B 1 350 ? 84.661 11.989 -28.244 1.00 35.63 349 TRP B CA 1
ATOM 5352 C C . TRP B 1 350 ? 86.079 11.861 -28.779 1.00 37.67 349 TRP B C 1
ATOM 5353 O O . TRP B 1 350 ? 87.045 12.123 -28.061 1.00 37.78 349 TRP B O 1
ATOM 5364 N N . ARG B 1 351 ? 86.192 11.445 -30.036 1.00 39.37 350 ARG B N 1
ATOM 5365 C CA . ARG B 1 351 ? 87.484 11.327 -30.697 1.00 42.43 350 ARG B CA 1
ATOM 5366 C C . ARG B 1 351 ? 88.265 12.638 -30.623 1.00 43.84 350 ARG B C 1
ATOM 5367 O O . ARG B 1 351 ? 89.417 12.650 -30.196 1.00 42.59 350 ARG B O 1
ATOM 5375 N N . SER B 1 352 ? 87.621 13.733 -31.023 1.00 45.75 351 SER B N 1
ATOM 5376 C CA . SER B 1 352 ? 88.273 15.044 -31.073 1.00 47.80 351 SER B CA 1
ATOM 5377 C C . SER B 1 352 ? 88.760 15.530 -29.701 1.00 49.57 351 SER B C 1
ATOM 5378 O O . SER B 1 352 ? 89.693 16.321 -29.628 1.00 51.39 351 SER B O 1
ATOM 5381 N N . ASP B 1 353 ? 88.137 15.049 -28.626 1.00 52.34 352 ASP B N 1
ATOM 5382 C CA . ASP B 1 353 ? 88.521 15.436 -27.260 1.00 54.77 352 ASP B CA 1
ATOM 5383 C C . ASP B 1 353 ? 89.720 14.678 -26.674 1.00 54.75 352 ASP B C 1
ATOM 5384 O O . ASP B 1 353 ? 90.188 15.024 -25.590 1.00 54.46 352 ASP B O 1
ATOM 5389 N N . GLN B 1 354 ? 90.215 13.653 -27.365 1.00 55.41 353 GLN B N 1
ATOM 5390 C CA . GLN B 1 354 ? 91.311 12.838 -26.829 1.00 56.85 353 GLN B CA 1
ATOM 5391 C C . GLN B 1 354 ? 92.651 13.574 -26.899 1.00 58.60 353 GLN B C 1
ATOM 5392 O O . GLN B 1 354 ? 93.378 13.661 -25.905 1.00 59.60 353 GLN B O 1
ATOM 5398 N N . VAL C 1 2 ? -3.843 -19.396 -52.169 1.00 52.90 1 VAL C N 1
ATOM 5399 C CA . VAL C 1 2 ? -2.778 -18.606 -52.852 1.00 51.78 1 VAL C CA 1
ATOM 5400 C C . VAL C 1 2 ? -1.430 -18.833 -52.159 1.00 50.34 1 VAL C C 1
ATOM 5401 O O . VAL C 1 2 ? -1.350 -18.879 -50.932 1.00 50.16 1 VAL C O 1
ATOM 5405 N N . THR C 1 3 ? -0.381 -18.997 -52.961 1.00 48.37 2 THR C N 1
ATOM 5406 C CA . THR C 1 3 ? 0.970 -19.220 -52.454 1.00 47.23 2 THR C CA 1
ATOM 5407 C C . THR C 1 3 ? 1.849 -18.041 -52.826 1.00 44.13 2 THR C C 1
ATOM 5408 O O . THR C 1 3 ? 1.470 -17.209 -53.652 1.00 42.76 2 THR C O 1
ATOM 5412 N N . ALA C 1 4 ? 3.029 -17.974 -52.217 1.00 41.76 3 ALA C N 1
ATOM 5413 C CA . ALA C 1 4 ? 3.982 -16.922 -52.530 1.00 39.98 3 ALA C CA 1
ATOM 5414 C C . ALA C 1 4 ? 4.484 -17.095 -53.957 1.00 38.81 3 ALA C C 1
ATOM 5415 O O . ALA C 1 4 ? 4.691 -18.214 -54.427 1.00 38.05 3 ALA C O 1
ATOM 5417 N N . ARG C 1 5 ? 4.666 -15.979 -54.646 1.00 37.80 4 ARG C N 1
ATOM 5418 C CA . ARG C 1 5 ? 5.113 -16.000 -56.024 1.00 37.01 4 ARG C CA 1
ATOM 5419 C C . ARG C 1 5 ? 6.640 -16.148 -56.054 1.00 36.18 4 ARG C C 1
ATOM 5420 O O . ARG C 1 5 ? 7.365 -15.250 -55.635 1.00 35.02 4 ARG C O 1
ATOM 5428 N N . LEU C 1 6 ? 7.111 -17.291 -56.542 1.00 34.95 5 LEU C N 1
ATOM 5429 C CA . LEU C 1 6 ? 8.539 -17.560 -56.674 1.00 34.99 5 LEU C CA 1
ATOM 5430 C C . LEU C 1 6 ? 8.936 -17.461 -58.141 1.00 34.98 5 LEU C C 1
ATOM 5431 O O . LEU C 1 6 ? 8.080 -17.468 -59.017 1.00 33.60 5 LEU C O 1
ATOM 5436 N N . ARG C 1 7 ? 10.234 -17.354 -58.411 1.00 34.38 6 ARG C N 1
ATOM 5437 C CA . ARG C 1 7 ? 10.708 -17.171 -59.780 1.00 33.62 6 ARG C CA 1
ATOM 5438 C C . ARG C 1 7 ? 10.305 -18.341 -60.680 1.00 34.97 6 ARG C C 1
ATOM 5439 O O . ARG C 1 7 ? 10.411 -19.504 -60.272 1.00 33.96 6 ARG C O 1
ATOM 5447 N N . PRO C 1 8 ? 9.839 -18.041 -61.911 1.00 37.05 7 PRO C N 1
ATOM 5448 C CA . PRO C 1 8 ? 9.494 -19.110 -62.869 1.00 38.60 7 PRO C CA 1
ATOM 5449 C C . PRO C 1 8 ? 10.663 -20.048 -63.195 1.00 39.56 7 PRO C C 1
ATOM 5450 O O . PRO C 1 8 ? 10.450 -21.224 -63.493 1.00 39.24 7 PRO C O 1
ATOM 5454 N N . GLU C 1 9 ? 11.884 -19.524 -63.105 1.00 41.19 8 GLU C N 1
ATOM 5455 C CA . GLU C 1 9 ? 13.091 -20.268 -63.453 1.00 43.16 8 GLU C CA 1
ATOM 5456 C C . GLU C 1 9 ? 13.389 -21.429 -62.492 1.00 42.98 8 GLU C C 1
ATOM 5457 O O . GLU C 1 9 ? 14.209 -22.290 -62.804 1.00 44.20 8 GLU C O 1
ATOM 5463 N N . LEU C 1 10 ? 12.736 -21.453 -61.332 1.00 41.68 9 LEU C N 1
ATOM 5464 C CA . LEU C 1 10 ? 12.889 -22.560 -60.384 1.00 41.77 9 LEU C CA 1
ATOM 5465 C C . LEU C 1 10 ? 12.190 -23.832 -60.860 1.00 41.67 9 LEU C C 1
ATOM 5466 O O . LEU C 1 10 ? 12.571 -24.939 -60.464 1.00 40.73 9 LEU C O 1
ATOM 5471 N N . ALA C 1 11 ? 11.166 -23.669 -61.696 1.00 42.22 10 ALA C N 1
ATOM 5472 C CA . ALA C 1 11 ? 10.434 -24.799 -62.265 1.00 42.38 10 ALA C CA 1
ATOM 5473 C C . ALA C 1 11 ? 11.331 -25.602 -63.207 1.00 42.03 10 ALA C C 1
ATOM 5474 O O . ALA C 1 11 ? 11.742 -25.105 -64.256 1.00 44.22 10 ALA C O 1
ATOM 5476 N N . GLY C 1 12 ? 11.639 -26.837 -62.824 1.00 42.12 11 GLY C N 1
ATOM 5477 C CA . GLY C 1 12 ? 12.531 -27.693 -63.606 1.00 42.87 11 GLY C CA 1
ATOM 5478 C C . GLY C 1 12 ? 14.010 -27.378 -63.433 1.00 43.46 11 GLY C C 1
ATOM 5479 O O . GLY C 1 12 ? 14.835 -27.793 -64.251 1.00 43.12 11 GLY C O 1
ATOM 5480 N N . LEU C 1 13 ? 14.350 -26.649 -62.372 1.00 43.38 12 LEU C N 1
ATOM 5481 C CA . LEU C 1 13 ? 15.743 -26.328 -62.070 1.00 43.62 12 LEU C CA 1
ATOM 5482 C C . LEU C 1 13 ? 16.489 -27.649 -61.851 1.00 43.22 12 LEU C C 1
ATOM 5483 O O . LEU C 1 13 ? 16.058 -28.465 -61.036 1.00 43.50 12 LEU C O 1
ATOM 5488 N N . PRO C 1 14 ? 17.586 -27.884 -62.603 1.00 42.14 13 PRO C N 1
ATOM 5489 C CA . PRO C 1 14 ? 18.316 -29.154 -62.467 1.00 41.78 13 PRO C CA 1
ATOM 5490 C C . PRO C 1 14 ? 19.141 -29.233 -61.173 1.00 40.22 13 PRO C C 1
ATOM 5491 O O . PRO C 1 14 ? 20.370 -29.110 -61.201 1.00 40.11 13 PRO C O 1
ATOM 5495 N N . VAL C 1 15 ? 18.449 -29.468 -60.062 1.00 38.23 14 VAL C N 1
ATOM 5496 C CA . VAL C 1 15 ? 19.051 -29.440 -58.727 1.00 37.37 14 VAL C CA 1
ATOM 5497 C C . VAL C 1 15 ? 20.181 -30.469 -58.594 1.00 36.47 14 VAL C C 1
ATOM 5498 O O . VAL C 1 15 ? 20.070 -31.608 -59.064 1.00 35.19 14 VAL C O 1
ATOM 5502 N N . TYR C 1 16 ? 21.266 -30.052 -57.945 1.00 35.36 15 TYR C N 1
ATOM 5503 C CA . TYR C 1 16 ? 22.408 -30.920 -57.689 1.00 33.85 15 TYR C CA 1
ATOM 5504 C C . TYR C 1 16 ? 21.985 -32.088 -56.809 1.00 32.79 15 TYR C C 1
ATOM 5505 O O . TYR C 1 16 ? 21.393 -31.884 -55.753 1.00 31.99 15 TYR C O 1
ATOM 5514 N N . VAL C 1 17 ? 22.293 -33.304 -57.256 1.00 32.72 16 VAL C N 1
ATOM 5515 C CA . VAL C 1 17 ? 21.981 -34.527 -56.517 1.00 32.69 16 VAL C CA 1
ATOM 5516 C C . VAL C 1 17 ? 23.290 -35.110 -55.994 1.00 32.35 16 VAL C C 1
ATOM 5517 O O . VAL C 1 17 ? 24.148 -35.503 -56.778 1.00 31.25 16 VAL C O 1
ATOM 5521 N N . PRO C 1 18 ? 23.457 -35.156 -54.665 1.00 33.23 17 PRO C N 1
ATOM 5522 C CA . PRO C 1 18 ? 24.723 -35.645 -54.123 1.00 34.14 17 PRO C CA 1
ATOM 5523 C C . PRO C 1 18 ? 24.847 -37.158 -54.235 1.00 34.24 17 PRO C C 1
ATOM 5524 O O . PRO C 1 18 ? 23.860 -37.843 -54.520 1.00 33.22 17 PRO C O 1
ATOM 5528 N N . GLY C 1 19 ? 26.051 -37.665 -53.999 1.00 33.84 18 GLY C N 1
ATOM 5529 C CA . GLY C 1 19 ? 26.273 -39.098 -53.941 1.00 36.23 18 GLY C CA 1
ATOM 5530 C C . GLY C 1 19 ? 25.560 -39.706 -52.748 1.00 37.19 18 GLY C C 1
ATOM 5531 O O . GLY C 1 19 ? 25.438 -39.071 -51.702 1.00 36.68 18 GLY C O 1
ATOM 5532 N N . LYS C 1 20 ? 25.080 -40.934 -52.913 1.00 39.86 19 LYS C N 1
ATOM 5533 C CA . LYS C 1 20 ? 24.412 -41.653 -51.831 1.00 42.38 19 LYS C CA 1
ATOM 5534 C C . LYS C 1 20 ? 25.387 -41.996 -50.712 1.00 43.09 19 LYS C C 1
ATOM 5535 O O . LYS C 1 20 ? 26.556 -42.305 -50.963 1.00 44.92 19 LYS C O 1
ATOM 5541 N N . THR C 1 21 ? 24.892 -41.933 -49.480 1.00 44.24 20 THR C N 1
ATOM 5542 C CA . THR C 1 21 ? 25.607 -42.445 -48.319 1.00 46.38 20 THR C CA 1
ATOM 5543 C C . THR C 1 21 ? 24.738 -43.551 -47.728 1.00 47.76 20 THR C C 1
ATOM 5544 O O . THR C 1 21 ? 23.663 -43.280 -47.190 1.00 47.86 20 THR C O 1
ATOM 5548 N N . VAL C 1 22 ? 25.195 -44.794 -47.866 1.00 49.07 21 VAL C N 1
ATOM 5549 C CA . VAL C 1 22 ? 24.446 -45.962 -47.411 1.00 49.16 21 VAL C CA 1
ATOM 5550 C C . VAL C 1 22 ? 25.224 -46.649 -46.292 1.00 49.58 21 VAL C C 1
ATOM 5551 O O . VAL C 1 22 ? 26.305 -47.192 -46.537 1.00 47.42 21 VAL C O 1
ATOM 5555 N N . PRO C 1 23 ? 24.683 -46.630 -45.055 1.00 50.94 22 PRO C N 1
ATOM 5556 C CA . PRO C 1 23 ? 25.422 -47.263 -43.955 1.00 50.57 22 PRO C CA 1
ATOM 5557 C C . PRO C 1 23 ? 25.700 -48.739 -44.236 1.00 48.47 22 PRO C C 1
ATOM 5558 O O . PRO C 1 23 ? 24.818 -49.453 -44.712 1.00 48.51 22 PRO C O 1
ATOM 5562 N N . GLY C 1 24 ? 26.931 -49.167 -43.969 1.00 48.63 23 GLY C N 1
ATOM 5563 C CA . GLY C 1 24 ? 27.369 -50.529 -44.267 1.00 49.02 23 GLY C CA 1
ATOM 5564 C C . GLY C 1 24 ? 28.027 -50.693 -45.630 1.00 48.49 23 GLY C C 1
ATOM 5565 O O . GLY C 1 24 ? 28.841 -51.600 -45.820 1.00 49.19 23 GLY C O 1
ATOM 5566 N N . ALA C 1 25 ? 27.687 -49.822 -46.578 1.00 46.30 24 ALA C N 1
ATOM 5567 C CA . ALA C 1 25 ? 28.140 -49.974 -47.960 1.00 44.90 24 ALA C CA 1
ATOM 5568 C C . ALA C 1 25 ? 29.518 -49.359 -48.200 1.00 43.70 24 ALA C C 1
ATOM 5569 O O . ALA C 1 25 ? 29.955 -48.467 -47.477 1.00 44.13 24 ALA C O 1
ATOM 5571 N N . ILE C 1 26 ? 30.194 -49.857 -49.228 1.00 41.79 25 ILE C N 1
ATOM 5572 C CA . ILE C 1 26 ? 31.477 -49.322 -49.658 1.00 40.29 25 ILE C CA 1
ATOM 5573 C C . ILE C 1 26 ? 31.189 -48.126 -50.557 1.00 39.35 25 ILE C C 1
ATOM 5574 O O . ILE C 1 26 ? 30.555 -48.279 -51.602 1.00 39.59 25 ILE C O 1
ATOM 5579 N N . LYS C 1 27 ? 31.636 -46.939 -50.150 1.00 38.05 26 LYS C N 1
ATOM 5580 C CA . LYS C 1 27 ? 31.297 -45.711 -50.877 1.00 37.28 26 LYS C CA 1
ATOM 5581 C C . LYS C 1 27 ? 32.372 -45.325 -51.893 1.00 34.95 26 LYS C C 1
ATOM 5582 O O . LYS C 1 27 ? 33.479 -44.920 -51.529 1.00 33.44 26 LYS C O 1
ATOM 5588 N N . LEU C 1 28 ? 32.025 -45.453 -53.169 1.00 32.27 27 LEU C N 1
ATOM 5589 C CA . LEU C 1 28 ? 32.900 -45.058 -54.259 1.00 30.84 27 LEU C CA 1
ATOM 5590 C C . LEU C 1 28 ? 32.170 -44.078 -55.160 1.00 29.58 27 LEU C C 1
ATOM 5591 O O . LEU C 1 28 ? 32.332 -44.111 -56.382 1.00 28.94 27 LEU C O 1
ATOM 5596 N N . ALA C 1 29 ? 31.366 -43.203 -54.551 1.00 28.70 28 ALA C N 1
ATOM 5597 C CA . ALA C 1 29 ? 30.434 -42.347 -55.293 1.00 28.33 28 ALA C CA 1
ATOM 5598 C C . ALA C 1 29 ? 30.633 -40.836 -55.110 1.00 28.79 28 ALA C C 1
ATOM 5599 O O . ALA C 1 29 ? 29.922 -40.052 -55.758 1.00 29.15 28 ALA C O 1
ATOM 5601 N N . SER C 1 30 ? 31.575 -40.424 -54.255 1.00 27.45 29 SER C N 1
ATOM 5602 C CA . SER C 1 30 ? 31.762 -39.003 -53.934 1.00 27.36 29 SER C CA 1
ATOM 5603 C C . SER C 1 30 ? 33.198 -38.487 -54.058 1.00 26.85 29 SER C C 1
ATOM 5604 O O . SER C 1 30 ? 33.487 -37.363 -53.640 1.00 27.25 29 SER C O 1
ATOM 5607 N N . ASN C 1 31 ? 34.087 -39.287 -54.643 1.00 26.41 30 ASN C N 1
ATOM 5608 C CA . ASN C 1 31 ? 35.499 -38.921 -54.807 1.00 26.62 30 ASN C CA 1
ATOM 5609 C C . ASN C 1 31 ? 36.179 -38.481 -53.514 1.00 26.75 30 ASN C C 1
ATOM 5610 O O . ASN C 1 31 ? 37.036 -37.602 -53.526 1.00 28.06 30 ASN C O 1
ATOM 5615 N N . GLU C 1 32 ? 35.801 -39.102 -52.402 1.00 26.83 31 GLU C N 1
ATOM 5616 C CA . GLU C 1 32 ? 36.415 -38.809 -51.112 1.00 27.21 31 GLU C CA 1
ATOM 5617 C C . GLU C 1 32 ? 37.724 -39.572 -50.959 1.00 28.14 31 GLU C C 1
ATOM 5618 O O . GLU C 1 32 ? 37.886 -40.657 -51.532 1.00 28.03 31 GLU C O 1
ATOM 5624 N N . THR C 1 33 ? 38.664 -38.997 -50.209 1.00 27.94 32 THR C N 1
ATOM 5625 C CA . THR C 1 33 ? 39.823 -39.758 -49.745 1.00 27.92 32 THR C CA 1
ATOM 5626 C C . THR C 1 33 ? 39.409 -40.490 -48.468 1.00 28.41 32 THR C C 1
ATOM 5627 O O . THR C 1 33 ? 38.406 -40.139 -47.837 1.00 27.21 32 THR C O 1
ATOM 5631 N N . VAL C 1 34 ? 40.167 -41.514 -48.088 1.00 28.98 33 VAL C N 1
ATOM 5632 C CA . VAL C 1 34 ? 39.674 -42.478 -47.091 1.00 29.17 33 VAL C CA 1
ATOM 5633 C C . VAL C 1 34 ? 40.247 -42.325 -45.679 1.00 29.76 33 VAL C C 1
ATOM 5634 O O . VAL C 1 34 ? 39.822 -43.038 -44.772 1.00 29.04 33 VAL C O 1
ATOM 5638 N N . PHE C 1 35 ? 41.184 -41.395 -45.486 1.00 29.83 34 PHE C N 1
ATOM 5639 C CA . PHE C 1 35 ? 41.838 -41.226 -44.183 1.00 30.53 34 PHE C CA 1
ATOM 5640 C C . PHE C 1 35 ? 41.279 -40.052 -43.391 1.00 30.18 34 PHE C C 1
ATOM 5641 O O . PHE C 1 35 ? 41.039 -38.975 -43.940 1.00 29.96 34 PHE C O 1
ATOM 5649 N N . GLY C 1 36 ? 41.086 -40.272 -42.093 1.00 29.04 35 GLY C N 1
ATOM 5650 C CA . GLY C 1 36 ? 40.722 -39.203 -41.175 1.00 28.51 35 GLY C CA 1
ATOM 5651 C C . GLY C 1 36 ? 41.875 -38.228 -41.014 1.00 28.20 35 GLY C C 1
ATOM 5652 O O . GLY C 1 36 ? 42.976 -38.448 -41.555 1.00 28.10 35 GLY C O 1
ATOM 5653 N N . PRO C 1 37 ? 41.646 -37.153 -40.254 1.00 27.06 36 PRO C N 1
ATOM 5654 C CA . PRO C 1 37 ? 42.617 -36.067 -40.190 1.00 26.82 36 PRO C CA 1
ATOM 5655 C C . PRO C 1 37 ? 43.883 -36.433 -39.417 1.00 26.44 36 PRO C C 1
ATOM 5656 O O . PRO C 1 37 ? 43.816 -37.167 -38.435 1.00 26.47 36 PRO C O 1
ATOM 5660 N N . LEU C 1 38 ? 45.026 -35.916 -39.857 1.00 27.07 37 LEU C N 1
ATOM 5661 C CA . LEU C 1 38 ? 46.263 -36.042 -39.097 1.00 26.10 37 LEU C CA 1
ATOM 5662 C C . LEU C 1 38 ? 46.080 -35.454 -37.698 1.00 27.07 37 LEU C C 1
ATOM 5663 O O . LEU C 1 38 ? 45.247 -34.558 -37.506 1.00 26.72 37 LEU C O 1
ATOM 5668 N N . PRO C 1 39 ? 46.847 -35.956 -36.712 1.00 26.65 38 PRO C N 1
ATOM 5669 C CA . PRO C 1 39 ? 46.776 -35.386 -35.361 1.00 27.08 38 PRO C CA 1
ATOM 5670 C C . PRO C 1 39 ? 46.953 -33.856 -35.323 1.00 26.47 38 PRO C C 1
ATOM 5671 O O . PRO C 1 39 ? 46.233 -33.175 -34.587 1.00 25.93 38 PRO C O 1
ATOM 5675 N N . SER C 1 40 ? 47.889 -33.326 -36.113 1.00 26.15 39 SER C N 1
ATOM 5676 C CA . SER C 1 40 ? 48.122 -31.879 -36.175 1.00 25.21 39 SER C CA 1
ATOM 5677 C C . SER C 1 40 ? 46.901 -31.098 -36.706 1.00 24.56 39 SER C C 1
ATOM 5678 O O . SER C 1 40 ? 46.642 -29.976 -36.268 1.00 24.24 39 SER C O 1
ATOM 5681 N N . VAL C 1 41 ? 46.159 -31.697 -37.635 1.00 24.29 40 VAL C N 1
ATOM 5682 C CA . VAL C 1 41 ? 44.923 -31.100 -38.153 1.00 23.97 40 VAL C CA 1
ATOM 5683 C C . VAL C 1 41 ? 43.809 -31.137 -37.103 1.00 24.83 40 VAL C C 1
ATOM 5684 O O . VAL C 1 41 ? 43.105 -30.144 -36.912 1.00 26.01 40 VAL C O 1
ATOM 5688 N N . ARG C 1 42 ? 43.654 -32.269 -36.418 1.00 24.59 41 ARG C N 1
ATOM 5689 C CA . ARG C 1 42 ? 42.715 -32.366 -35.304 1.00 24.89 41 ARG C CA 1
ATOM 5690 C C . ARG C 1 42 ? 43.062 -31.371 -34.189 1.00 25.03 41 ARG C C 1
ATOM 5691 O O . ARG C 1 42 ? 42.171 -30.785 -33.578 1.00 23.74 41 ARG C O 1
ATOM 5699 N N . ALA C 1 43 ? 44.355 -31.196 -33.928 1.00 24.42 42 ALA C N 1
ATOM 5700 C CA . ALA C 1 43 ? 44.819 -30.238 -32.927 1.00 24.71 42 ALA C CA 1
ATOM 5701 C C . ALA C 1 43 ? 44.399 -28.807 -33.277 1.00 24.00 42 ALA C C 1
ATOM 5702 O O . ALA C 1 43 ? 44.005 -28.047 -32.403 1.00 24.47 42 ALA C O 1
ATOM 5704 N N . ALA C 1 44 ? 44.495 -28.449 -34.555 1.00 23.86 43 ALA C N 1
ATOM 5705 C CA . ALA C 1 44 ? 44.065 -27.135 -35.018 1.00 23.32 43 ALA C CA 1
ATOM 5706 C C . ALA C 1 44 ? 42.552 -26.975 -34.848 1.00 23.49 43 ALA C C 1
ATOM 5707 O O . ALA C 1 44 ? 42.080 -25.920 -34.437 1.00 24.23 43 ALA C O 1
ATOM 5709 N N . ILE C 1 45 ? 41.807 -28.029 -35.146 1.00 23.43 44 ILE C N 1
ATOM 5710 C CA . ILE C 1 45 ? 40.352 -28.026 -34.961 1.00 23.48 44 ILE C CA 1
ATOM 5711 C C . ILE C 1 45 ? 40.004 -27.870 -33.477 1.00 24.98 44 ILE C C 1
ATOM 5712 O O . ILE C 1 45 ? 39.148 -27.056 -33.119 1.00 24.00 44 ILE C O 1
ATOM 5717 N N . ASP C 1 46 ? 40.700 -28.621 -32.626 1.00 25.44 45 ASP C N 1
ATOM 5718 C CA . ASP C 1 46 ? 40.556 -28.513 -31.172 1.00 26.52 45 ASP C CA 1
ATOM 5719 C C . ASP C 1 46 ? 40.782 -27.086 -30.656 1.00 26.37 45 ASP C C 1
ATOM 5720 O O . ASP C 1 46 ? 39.980 -26.571 -29.886 1.00 24.99 45 ASP C O 1
ATOM 5725 N N . ARG C 1 47 ? 41.864 -26.441 -31.084 1.00 26.97 46 ARG C N 1
ATOM 5726 C CA . ARG C 1 47 ? 42.130 -25.066 -30.653 1.00 27.79 46 ARG C CA 1
ATOM 5727 C C . ARG C 1 47 ? 41.014 -24.106 -31.100 1.00 27.91 46 ARG C C 1
ATOM 5728 O O . ARG C 1 47 ? 40.547 -23.284 -30.307 1.00 28.81 46 ARG C O 1
ATOM 5736 N N . ALA C 1 48 ? 40.566 -24.243 -32.347 1.00 26.56 47 ALA C N 1
ATOM 5737 C CA . ALA C 1 48 ? 39.485 -23.417 -32.888 1.00 26.78 47 ALA C CA 1
ATOM 5738 C C . ALA C 1 48 ? 38.137 -23.672 -32.205 1.00 26.94 47 ALA C C 1
ATOM 5739 O O . ALA C 1 48 ? 37.290 -22.779 -32.144 1.00 26.46 47 ALA C O 1
ATOM 5741 N N . THR C 1 49 ? 37.943 -24.893 -31.708 1.00 26.52 48 THR C N 1
ATOM 5742 C CA . THR C 1 49 ? 36.705 -25.278 -31.030 1.00 27.36 48 THR C CA 1
ATOM 5743 C C . THR C 1 49 ? 36.430 -24.399 -29.798 1.00 28.25 48 THR C C 1
ATOM 5744 O O . THR C 1 49 ? 35.270 -24.145 -29.464 1.00 27.71 48 THR C O 1
ATOM 5748 N N . ASP C 1 50 ? 37.484 -23.922 -29.140 1.00 28.95 49 ASP C N 1
ATOM 5749 C CA . ASP C 1 50 ? 37.338 -23.100 -27.930 1.00 31.17 49 ASP C CA 1
ATOM 5750 C C . ASP C 1 50 ? 36.522 -21.824 -28.161 1.00 30.66 49 ASP C C 1
ATOM 5751 O O . ASP C 1 50 ? 35.797 -21.383 -27.273 1.00 31.53 49 ASP C O 1
ATOM 5756 N N . THR C 1 51 ? 36.637 -21.240 -29.352 1.00 29.93 50 THR C N 1
ATOM 5757 C CA . THR C 1 51 ? 36.020 -19.946 -29.635 1.00 29.47 50 THR C CA 1
ATOM 5758 C C . THR C 1 51 ? 34.957 -20.028 -30.729 1.00 27.64 50 THR C C 1
ATOM 5759 O O . THR C 1 51 ? 34.805 -19.111 -31.524 1.00 26.72 50 THR C O 1
ATOM 5763 N N . VAL C 1 52 ? 34.207 -21.124 -30.749 1.00 27.35 51 VAL C N 1
ATOM 5764 C CA . VAL C 1 52 ? 33.148 -21.316 -31.736 1.00 27.62 51 VAL C CA 1
ATOM 5765 C C . VAL C 1 52 ? 31.967 -20.348 -31.511 1.00 26.72 51 VAL C C 1
ATOM 5766 O O . VAL C 1 52 ? 31.114 -20.166 -32.389 1.00 25.59 51 VAL C O 1
ATOM 5770 N N . ASN C 1 53 ? 31.926 -19.727 -30.333 1.00 24.74 52 ASN C N 1
ATOM 5771 C CA . ASN C 1 53 ? 30.990 -18.630 -30.054 1.00 24.68 52 ASN C CA 1
ATOM 5772 C C . ASN C 1 53 ? 31.292 -17.338 -30.822 1.00 23.99 52 ASN C C 1
ATOM 5773 O O . ASN C 1 53 ? 30.436 -16.467 -30.917 1.00 23.73 52 ASN C O 1
ATOM 5778 N N . ARG C 1 54 ? 32.503 -17.218 -31.364 1.00 23.29 53 ARG C N 1
ATOM 5779 C CA . ARG C 1 54 ? 32.912 -16.042 -32.115 1.00 23.24 53 ARG C CA 1
ATOM 5780 C C . ARG C 1 54 ? 32.785 -16.293 -33.613 1.00 22.98 53 ARG C C 1
ATOM 5781 O O . ARG C 1 54 ? 32.925 -17.422 -34.067 1.00 22.29 53 ARG C O 1
ATOM 5789 N N . TYR C 1 55 ? 32.533 -15.229 -34.370 1.00 22.87 54 TYR C N 1
ATOM 5790 C CA . TYR C 1 55 ? 32.452 -15.315 -35.827 1.00 22.72 54 TYR C CA 1
ATOM 5791 C C . TYR C 1 55 ? 33.828 -15.636 -36.426 1.00 22.29 54 TYR C C 1
ATOM 5792 O O . TYR C 1 55 ? 34.839 -15.270 -35.854 1.00 20.67 54 TYR C O 1
ATOM 5801 N N . PRO C 1 56 ? 33.866 -16.311 -37.592 1.00 22.97 55 PRO C N 1
ATOM 5802 C CA . PRO C 1 56 ? 35.179 -16.534 -38.223 1.00 22.80 55 PRO C CA 1
ATOM 5803 C C . PRO C 1 56 ? 35.747 -15.252 -38.797 1.00 22.88 55 PRO C C 1
ATOM 5804 O O . PRO C 1 56 ? 35.027 -14.264 -38.923 1.00 22.16 55 PRO C O 1
ATOM 5808 N N . ASP C 1 57 ? 37.033 -15.271 -39.132 1.00 23.26 56 ASP C N 1
ATOM 5809 C CA . ASP C 1 57 ? 37.625 -14.212 -39.928 1.00 23.82 56 ASP C CA 1
ATOM 5810 C C . ASP C 1 57 ? 36.939 -14.215 -41.297 1.00 23.95 56 ASP C C 1
ATOM 5811 O O . ASP C 1 57 ? 37.045 -15.182 -42.062 1.00 24.00 56 ASP C O 1
ATOM 5816 N N . ASN C 1 58 ? 36.221 -13.133 -41.585 1.00 23.66 57 ASN C N 1
ATOM 5817 C CA . ASN C 1 58 ? 35.495 -12.988 -42.841 1.00 23.61 57 ASN C CA 1
ATOM 5818 C C . ASN C 1 58 ? 36.432 -12.960 -44.036 1.00 24.21 57 ASN C C 1
ATOM 5819 O O . ASN C 1 58 ? 36.060 -13.391 -45.122 1.00 25.09 57 ASN C O 1
ATOM 5824 N N . GLY C 1 59 ? 37.650 -12.464 -43.821 1.00 24.31 58 GLY C N 1
ATOM 5825 C CA . GLY C 1 59 ? 38.650 -12.329 -44.886 1.00 24.53 58 GLY C CA 1
ATOM 5826 C C . GLY C 1 59 ? 39.676 -13.449 -44.956 1.00 24.04 58 GLY C C 1
ATOM 5827 O O . GLY C 1 59 ? 40.563 -13.404 -45.793 1.00 25.48 58 GLY C O 1
ATOM 5828 N N . CYS C 1 60 ? 39.569 -14.445 -44.079 1.00 23.68 59 CYS C N 1
ATOM 5829 C CA . CYS C 1 60 ? 40.461 -15.603 -44.101 1.00 23.24 59 CYS C CA 1
ATOM 5830 C C . CYS C 1 60 ? 41.929 -15.202 -44.256 1.00 22.78 59 CYS C C 1
ATOM 5831 O O . CYS C 1 60 ? 42.644 -15.756 -45.094 1.00 22.15 59 CYS C O 1
ATOM 5834 N N . VAL C 1 61 ? 42.367 -14.236 -43.452 1.00 22.51 60 VAL C N 1
ATOM 5835 C CA . VAL C 1 61 ? 43.660 -13.583 -43.671 1.00 22.94 60 VAL C CA 1
ATOM 5836 C C . VAL C 1 61 ? 44.829 -14.561 -43.512 1.00 22.52 60 VAL C C 1
ATOM 5837 O O . VAL C 1 61 ? 45.714 -14.615 -44.363 1.00 23.00 60 VAL C O 1
ATOM 5841 N N . GLN C 1 62 ? 44.831 -15.327 -42.425 1.00 22.40 61 GLN C N 1
ATOM 5842 C CA . GLN C 1 62 ? 45.891 -16.308 -42.186 1.00 22.59 61 GLN C CA 1
ATOM 5843 C C . GLN C 1 62 ? 45.923 -17.405 -43.260 1.00 21.79 61 GLN C C 1
ATOM 5844 O O . GLN C 1 62 ? 46.998 -17.780 -43.738 1.00 20.74 61 GLN C O 1
ATOM 5850 N N . LEU C 1 63 ? 44.753 -17.901 -43.650 1.00 21.33 62 LEU C N 1
ATOM 5851 C CA . LEU C 1 63 ? 44.667 -18.916 -44.701 1.00 21.63 62 LEU C CA 1
ATOM 5852 C C . LEU C 1 63 ? 45.179 -18.388 -46.041 1.00 22.29 62 LEU C C 1
ATOM 5853 O O . LEU C 1 63 ? 45.936 -19.077 -46.729 1.00 21.78 62 LEU C O 1
ATOM 5858 N N . LYS C 1 64 ? 44.773 -17.174 -46.413 1.00 21.59 63 LYS C N 1
ATOM 5859 C CA . LYS C 1 64 ? 45.250 -16.562 -47.660 1.00 21.91 63 LYS C CA 1
ATOM 5860 C C . LYS C 1 64 ? 46.768 -16.351 -47.659 1.00 21.85 63 LYS C C 1
ATOM 5861 O O . LYS C 1 64 ? 47.425 -16.567 -48.680 1.00 20.98 63 LYS C O 1
ATOM 5867 N N . ALA C 1 65 ? 47.313 -15.921 -46.526 1.00 21.05 64 ALA C N 1
ATOM 5868 C CA . ALA C 1 65 ? 48.765 -15.794 -46.385 1.00 22.18 64 ALA C CA 1
ATOM 5869 C C . ALA C 1 65 ? 49.451 -17.139 -46.628 1.00 22.36 64 ALA C C 1
ATOM 5870 O O . ALA C 1 65 ? 50.448 -17.207 -47.336 1.00 23.33 64 ALA C O 1
ATOM 5872 N N . ALA C 1 66 ? 48.897 -18.199 -46.046 1.00 22.52 65 ALA C N 1
ATOM 5873 C CA . ALA C 1 66 ? 49.436 -19.547 -46.206 1.00 22.99 65 ALA C CA 1
ATOM 5874 C C . ALA C 1 66 ? 49.340 -20.021 -47.653 1.00 23.15 65 ALA C C 1
ATOM 5875 O O . ALA C 1 66 ? 50.302 -20.557 -48.209 1.00 22.82 65 ALA C O 1
ATOM 5877 N N . LEU C 1 67 ? 48.179 -19.819 -48.261 1.00 23.31 66 LEU C N 1
ATOM 5878 C CA . LEU C 1 67 ? 47.980 -20.193 -49.662 1.00 23.51 66 LEU C CA 1
ATOM 5879 C C . LEU C 1 67 ? 48.963 -19.462 -50.577 1.00 24.58 66 LEU C C 1
ATOM 5880 O O . LEU C 1 67 ? 49.593 -20.082 -51.442 1.00 24.27 66 LEU C O 1
ATOM 5885 N N . ALA C 1 68 ? 49.103 -18.152 -50.377 1.00 24.73 67 ALA C N 1
ATOM 5886 C CA . ALA C 1 68 ? 50.018 -17.352 -51.183 1.00 25.60 67 ALA C CA 1
ATOM 5887 C C . ALA C 1 68 ? 51.469 -17.833 -51.039 1.00 26.17 67 ALA C C 1
ATOM 5888 O O . ALA C 1 68 ? 52.207 -17.820 -52.013 1.00 26.36 67 ALA C O 1
ATOM 5890 N N . ARG C 1 69 ? 51.876 -18.261 -49.845 1.00 27.43 68 ARG C N 1
ATOM 5891 C CA A ARG C 1 69 ? 53.219 -18.811 -49.668 0.50 28.40 68 ARG C CA 1
ATOM 5892 C CA B ARG C 1 69 ? 53.217 -18.821 -49.653 0.50 28.70 68 ARG C CA 1
ATOM 5893 C C . ARG C 1 69 ? 53.370 -20.107 -50.453 1.00 28.71 68 ARG C C 1
ATOM 5894 O O . ARG C 1 69 ? 54.380 -20.312 -51.127 1.00 29.62 68 ARG C O 1
ATOM 5909 N N . HIS C 1 70 ? 52.364 -20.969 -50.370 1.00 29.44 69 HIS C N 1
ATOM 5910 C CA . HIS C 1 70 ? 52.386 -22.242 -51.088 1.00 31.50 69 HIS C CA 1
ATOM 5911 C C . HIS C 1 70 ? 52.366 -22.067 -52.599 1.00 31.21 69 HIS C C 1
ATOM 5912 O O . HIS C 1 70 ? 52.948 -22.874 -53.311 1.00 30.92 69 HIS C O 1
ATOM 5919 N N . LEU C 1 71 ? 51.719 -21.005 -53.077 1.00 30.76 70 LEU C N 1
ATOM 5920 C CA . LEU C 1 71 ? 51.647 -20.737 -54.513 1.00 31.50 70 LEU C CA 1
ATOM 5921 C C . LEU C 1 71 ? 52.961 -20.208 -55.089 1.00 32.71 70 LEU C C 1
ATOM 5922 O O . LEU C 1 71 ? 53.176 -20.283 -56.297 1.00 33.13 70 LEU C O 1
ATOM 5927 N N . GLY C 1 72 ? 53.829 -19.672 -54.231 1.00 34.26 71 GLY C N 1
ATOM 5928 C CA . GLY C 1 72 ? 55.169 -19.265 -54.645 1.00 34.36 71 GLY C CA 1
ATOM 5929 C C . GLY C 1 72 ? 55.321 -17.763 -54.767 1.00 35.37 71 GLY C C 1
ATOM 5930 O O . GLY C 1 72 ? 54.358 -17.026 -54.571 1.00 34.23 71 GLY C O 1
ATOM 5931 N N . PRO C 1 73 ? 56.534 -17.301 -55.129 1.00 36.39 72 PRO C N 1
ATOM 5932 C CA . PRO C 1 73 ? 56.908 -15.887 -55.056 1.00 36.35 72 PRO C CA 1
ATOM 5933 C C . PRO C 1 73 ? 56.117 -14.936 -55.965 1.00 35.90 72 PRO C C 1
ATOM 5934 O O . PRO C 1 73 ? 56.069 -13.744 -55.686 1.00 36.44 72 PRO C O 1
ATOM 5938 N N . ASP C 1 74 ? 55.495 -15.442 -57.028 1.00 35.89 73 ASP C N 1
ATOM 5939 C CA . ASP C 1 74 ? 54.707 -14.586 -57.921 1.00 35.96 73 ASP C CA 1
ATOM 5940 C C . ASP C 1 74 ? 53.285 -14.312 -57.425 1.00 34.49 73 ASP C C 1
ATOM 5941 O O . ASP C 1 74 ? 52.561 -13.545 -58.051 1.00 33.69 73 ASP C O 1
ATOM 5946 N N . PHE C 1 75 ? 52.881 -14.934 -56.317 1.00 33.77 74 PHE C N 1
ATOM 5947 C CA . PHE C 1 75 ? 51.525 -14.751 -55.801 1.00 32.04 74 PHE C CA 1
ATOM 5948 C C . PHE C 1 75 ? 51.509 -14.214 -54.381 1.00 31.47 74 PHE C C 1
ATOM 5949 O O . PHE C 1 75 ? 52.365 -14.536 -53.556 1.00 31.35 74 PHE C O 1
ATOM 5957 N N . ALA C 1 76 ? 50.504 -13.391 -54.124 1.00 29.55 75 ALA C N 1
ATOM 5958 C CA . ALA C 1 76 ? 50.329 -12.687 -52.873 1.00 28.63 75 ALA C CA 1
ATOM 5959 C C . ALA C 1 76 ? 48.882 -12.895 -52.443 1.00 28.10 75 ALA C C 1
ATOM 5960 O O . ALA C 1 76 ? 48.067 -13.384 -53.226 1.00 26.82 75 ALA C O 1
ATOM 5962 N N . PRO C 1 77 ? 48.552 -12.528 -51.198 1.00 27.82 76 PRO C N 1
ATOM 5963 C CA . PRO C 1 77 ? 47.175 -12.719 -50.744 1.00 27.64 76 PRO C CA 1
ATOM 5964 C C . PRO C 1 77 ? 46.107 -12.061 -51.625 1.00 27.18 76 PRO C C 1
ATOM 5965 O O . PRO C 1 77 ? 45.006 -12.599 -51.732 1.00 27.54 76 PRO C O 1
ATOM 5969 N N . GLU C 1 78 ? 46.433 -10.945 -52.276 1.00 28.65 77 GLU C N 1
ATOM 5970 C CA . GLU C 1 78 ? 45.476 -10.261 -53.164 1.00 30.31 77 GLU C CA 1
ATOM 5971 C C . GLU C 1 78 ? 45.076 -11.094 -54.395 1.00 29.55 77 GLU C C 1
ATOM 5972 O O . GLU C 1 78 ? 44.067 -10.801 -55.049 1.00 29.01 77 GLU C O 1
ATOM 5978 N N . HIS C 1 79 ? 45.862 -12.122 -54.708 1.00 27.11 78 HIS C N 1
ATOM 5979 C CA . HIS C 1 79 ? 45.544 -13.042 -55.807 1.00 26.52 78 HIS C CA 1
ATOM 5980 C C . HIS C 1 79 ? 44.694 -14.241 -55.381 1.00 24.27 78 HIS C C 1
ATOM 5981 O O . HIS C 1 79 ? 44.410 -15.111 -56.203 1.00 23.66 78 HIS C O 1
ATOM 5988 N N . VAL C 1 80 ? 44.261 -14.274 -54.121 1.00 22.87 79 VAL C N 1
ATOM 5989 C CA . VAL C 1 80 ? 43.514 -15.409 -53.574 1.00 22.44 79 VAL C CA 1
ATOM 5990 C C . VAL C 1 80 ? 42.142 -15.029 -52.985 1.00 23.01 79 VAL C C 1
ATOM 5991 O O . VAL C 1 80 ? 42.039 -14.125 -52.156 1.00 22.85 79 VAL C O 1
ATOM 5995 N N . ALA C 1 81 ? 41.098 -15.732 -53.423 1.00 22.82 80 ALA C N 1
ATOM 5996 C CA . ALA C 1 81 ? 39.795 -15.697 -52.764 1.00 23.11 80 ALA C CA 1
ATOM 5997 C C . ALA C 1 81 ? 39.560 -17.056 -52.125 1.00 23.12 80 ALA C C 1
ATOM 5998 O O . ALA C 1 81 ? 39.991 -18.085 -52.660 1.00 22.32 80 ALA C O 1
ATOM 6000 N N . VAL C 1 82 ? 38.893 -17.060 -50.977 1.00 22.20 81 VAL C N 1
ATOM 6001 C CA . VAL C 1 82 ? 38.528 -18.304 -50.310 1.00 22.23 81 VAL C CA 1
ATOM 6002 C C . VAL C 1 82 ? 37.004 -18.391 -50.283 1.00 23.14 81 VAL C C 1
ATOM 6003 O O . VAL C 1 82 ? 36.326 -17.385 -50.086 1.00 23.48 81 VAL C O 1
ATOM 6007 N N . GLY C 1 83 ? 36.474 -19.591 -50.507 1.00 23.00 82 GLY C N 1
ATOM 6008 C CA . GLY C 1 83 ? 35.032 -19.815 -50.513 1.00 23.04 82 GLY C CA 1
ATOM 6009 C C . GLY C 1 83 ? 34.640 -21.071 -49.764 1.00 23.00 82 GLY C C 1
ATOM 6010 O O . GLY C 1 83 ? 35.481 -21.929 -49.492 1.00 22.08 82 GLY C O 1
ATOM 6011 N N . CYS C 1 84 ? 33.356 -21.173 -49.426 1.00 22.97 83 CYS C N 1
ATOM 6012 C CA . CYS C 1 84 ? 32.828 -22.330 -48.717 1.00 23.92 83 CYS C CA 1
ATOM 6013 C C . CYS C 1 84 ? 32.710 -23.511 -49.679 1.00 24.09 83 CYS C C 1
ATOM 6014 O O . CYS C 1 84 ? 31.624 -23.822 -50.191 1.00 23.30 83 CYS C O 1
ATOM 6017 N N . GLY C 1 85 ? 33.851 -24.160 -49.915 1.00 23.47 84 GLY C N 1
ATOM 6018 C CA . GLY C 1 85 ? 34.004 -25.127 -51.001 1.00 23.05 84 GLY C CA 1
ATOM 6019 C C . GLY C 1 85 ? 34.167 -24.394 -52.322 1.00 23.79 84 GLY C C 1
ATOM 6020 O O . GLY C 1 85 ? 33.676 -23.269 -52.482 1.00 23.32 84 GLY C O 1
ATOM 6021 N N . SER C 1 86 ? 34.853 -25.014 -53.281 1.00 24.35 85 SER C N 1
ATOM 6022 C CA . SER C 1 86 ? 34.916 -24.454 -54.634 1.00 24.80 85 SER C CA 1
ATOM 6023 C C . SER C 1 86 ? 33.518 -24.382 -55.277 1.00 23.97 85 SER C C 1
ATOM 6024 O O . SER C 1 86 ? 33.290 -23.569 -56.171 1.00 24.01 85 SER C O 1
ATOM 6027 N N . VAL C 1 87 ? 32.590 -25.221 -54.822 1.00 24.38 86 VAL C N 1
ATOM 6028 C CA . VAL C 1 87 ? 31.186 -25.106 -55.257 1.00 24.38 86 VAL C CA 1
ATOM 6029 C C . VAL C 1 87 ? 30.625 -23.697 -55.029 1.00 23.65 86 VAL C C 1
ATOM 6030 O O . VAL C 1 87 ? 29.918 -23.171 -55.891 1.00 23.98 86 VAL C O 1
ATOM 6034 N N . SER C 1 88 ? 30.959 -23.082 -53.895 1.00 23.34 87 SER C N 1
ATOM 6035 C CA . SER C 1 88 ? 30.580 -21.684 -53.633 1.00 24.15 87 SER C CA 1
ATOM 6036 C C . SER C 1 88 ? 31.260 -20.695 -54.589 1.00 23.93 87 SER C C 1
ATOM 6037 O O . SER C 1 88 ? 30.628 -19.748 -55.073 1.00 23.67 87 SER C O 1
ATOM 6040 N N . LEU C 1 89 ? 32.541 -20.917 -54.877 1.00 24.03 88 LEU C N 1
ATOM 6041 C CA . LEU C 1 89 ? 33.266 -20.047 -55.789 1.00 24.14 88 LEU C CA 1
ATOM 6042 C C . LEU C 1 89 ? 32.702 -20.125 -57.216 1.00 23.95 88 LEU C C 1
ATOM 6043 O O . LEU C 1 89 ? 32.703 -19.128 -57.938 1.00 24.12 88 LEU C O 1
ATOM 6048 N N . CYS C 1 90 ? 32.218 -21.296 -57.618 1.00 24.44 89 CYS C N 1
ATOM 6049 C CA . CYS C 1 90 ? 31.559 -21.426 -58.921 1.00 25.79 89 CYS C CA 1
ATOM 6050 C C . CYS C 1 90 ? 30.345 -20.481 -59.011 1.00 25.07 89 CYS C C 1
ATOM 6051 O O . CYS C 1 90 ? 30.159 -19.796 -60.018 1.00 24.01 89 CYS C O 1
ATOM 6054 N N . GLN C 1 91 ? 29.540 -20.422 -57.954 1.00 24.42 90 GLN C N 1
ATOM 6055 C CA . GLN C 1 91 ? 28.401 -19.501 -57.936 1.00 24.76 90 GLN C CA 1
ATOM 6056 C C . GLN C 1 91 ? 28.862 -18.049 -57.953 1.00 24.58 90 GLN C C 1
ATOM 6057 O O . GLN C 1 91 ? 28.338 -17.237 -58.713 1.00 24.60 90 GLN C O 1
ATOM 6063 N N . GLN C 1 92 ? 29.848 -17.732 -57.120 1.00 23.83 91 GLN C N 1
ATOM 6064 C CA . GLN C 1 92 ? 30.420 -16.392 -57.076 1.00 23.50 91 GLN C CA 1
ATOM 6065 C C . GLN C 1 92 ? 30.934 -15.958 -58.448 1.00 23.51 91 GLN C C 1
ATOM 6066 O O . GLN C 1 92 ? 30.792 -14.799 -58.819 1.00 21.92 91 GLN C O 1
ATOM 6072 N N . LEU C 1 93 ? 31.533 -16.887 -59.193 1.00 23.47 92 LEU C N 1
ATOM 6073 C CA . LEU C 1 93 ? 31.994 -16.589 -60.546 1.00 24.01 92 LEU C CA 1
ATOM 6074 C C . LEU C 1 93 ? 30.804 -16.242 -61.448 1.00 23.46 92 LEU C C 1
ATOM 6075 O O . LEU C 1 93 ? 30.855 -15.270 -62.199 1.00 23.85 92 LEU C O 1
ATOM 6080 N N . VAL C 1 94 ? 29.736 -17.026 -61.366 1.00 23.93 93 VAL C N 1
ATOM 6081 C CA . VAL C 1 94 ? 28.523 -16.732 -62.131 1.00 24.91 93 VAL C CA 1
ATOM 6082 C C . VAL C 1 94 ? 27.985 -15.359 -61.720 1.00 25.05 93 VAL C C 1
ATOM 6083 O O . VAL C 1 94 ? 27.645 -14.536 -62.574 1.00 25.66 93 VAL C O 1
ATOM 6087 N N . GLN C 1 95 ? 27.962 -15.100 -60.416 1.00 24.32 94 GLN C N 1
ATOM 6088 C CA . GLN C 1 95 ? 27.397 -13.855 -59.887 1.00 25.26 94 GLN C CA 1
ATOM 6089 C C . GLN C 1 95 ? 28.159 -12.589 -60.269 1.00 25.63 94 GLN C C 1
ATOM 6090 O O . GLN C 1 95 ? 27.563 -11.521 -60.342 1.00 27.19 94 GLN C O 1
ATOM 6096 N N . VAL C 1 96 ? 29.465 -12.693 -60.501 1.00 24.97 95 VAL C N 1
ATOM 6097 C CA . VAL C 1 96 ? 30.247 -11.528 -60.907 1.00 25.02 95 VAL C CA 1
ATOM 6098 C C . VAL C 1 96 ? 30.264 -11.300 -62.422 1.00 24.78 95 VAL C C 1
ATOM 6099 O O . VAL C 1 96 ? 30.634 -10.217 -62.877 1.00 25.30 95 VAL C O 1
ATOM 6103 N N . THR C 1 97 ? 29.878 -12.309 -63.196 1.00 24.92 96 THR C N 1
ATOM 6104 C CA . THR C 1 97 ? 29.938 -12.218 -64.655 1.00 25.63 96 THR C CA 1
ATOM 6105 C C . THR C 1 97 ? 28.583 -12.211 -65.363 1.00 25.90 96 THR C C 1
ATOM 6106 O O . THR C 1 97 ? 28.422 -11.485 -66.333 1.00 28.03 96 THR C O 1
ATOM 6110 N N . ALA C 1 98 ? 27.634 -13.027 -64.911 1.00 26.78 97 ALA C N 1
ATOM 6111 C CA . ALA C 1 98 ? 26.462 -13.360 -65.731 1.00 27.68 97 ALA C CA 1
ATOM 6112 C C . ALA C 1 98 ? 25.115 -12.998 -65.104 1.00 29.21 97 ALA C C 1
ATOM 6113 O O . ALA C 1 98 ? 24.885 -13.207 -63.912 1.00 28.01 97 ALA C O 1
ATOM 6115 N N . SER C 1 99 ? 24.226 -12.466 -65.936 1.00 30.60 98 SER C N 1
ATOM 6116 C CA . SER C 1 99 ? 22.849 -12.175 -65.536 1.00 31.74 98 SER C CA 1
ATOM 6117 C C . SER C 1 99 ? 21.904 -12.580 -66.669 1.00 31.45 98 SER C C 1
ATOM 6118 O O . SER C 1 99 ? 22.258 -13.416 -67.504 1.00 30.45 98 SER C O 1
ATOM 6121 N N . VAL C 1 100 ? 20.713 -11.985 -66.705 1.00 31.54 99 VAL C N 1
ATOM 6122 C CA . VAL C 1 100 ? 19.645 -12.456 -67.583 1.00 31.49 99 VAL C CA 1
ATOM 6123 C C . VAL C 1 100 ? 20.046 -12.371 -69.053 1.00 30.86 99 VAL C C 1
ATOM 6124 O O . VAL C 1 100 ? 20.503 -11.333 -69.519 1.00 30.69 99 VAL C O 1
ATOM 6128 N N . GLY C 1 101 ? 19.882 -13.483 -69.764 1.00 32.32 100 GLY C N 1
ATOM 6129 C CA . GLY C 1 101 ? 20.216 -13.557 -71.184 1.00 33.60 100 GLY C CA 1
ATOM 6130 C C . GLY C 1 101 ? 21.677 -13.843 -71.497 1.00 33.16 100 GLY C C 1
ATOM 6131 O O . GLY C 1 101 ? 22.008 -14.169 -72.636 1.00 35.93 100 GLY C O 1
ATOM 6132 N N . ASP C 1 102 ? 22.561 -13.721 -70.508 1.00 31.78 101 ASP C N 1
ATOM 6133 C CA . ASP C 1 102 ? 23.989 -13.946 -70.733 1.00 30.69 101 ASP C CA 1
ATOM 6134 C C . ASP C 1 102 ? 24.289 -15.428 -70.912 1.00 29.90 101 ASP C C 1
ATOM 6135 O O . ASP C 1 102 ? 23.509 -16.287 -70.504 1.00 29.98 101 ASP C O 1
ATOM 6140 N N . GLU C 1 103 ? 25.429 -15.716 -71.529 1.00 29.68 102 GLU C N 1
ATOM 6141 C CA . GLU C 1 103 ? 25.797 -17.087 -71.855 1.00 28.51 102 GLU C CA 1
ATOM 6142 C C . GLU C 1 103 ? 27.001 -17.537 -71.038 1.00 27.27 102 GLU C C 1
ATOM 6143 O O . GLU C 1 103 ? 27.940 -16.775 -70.831 1.00 26.77 102 GLU C O 1
ATOM 6149 N N . VAL C 1 104 ? 26.946 -18.778 -70.564 1.00 26.62 103 VAL C N 1
ATOM 6150 C CA . VAL C 1 104 ? 28.057 -19.398 -69.848 1.00 27.04 103 VAL C CA 1
ATOM 6151 C C . VAL C 1 104 ? 28.348 -20.719 -70.551 1.00 26.53 103 VAL C C 1
ATOM 6152 O O . VAL C 1 104 ? 27.465 -21.570 -70.659 1.00 26.31 103 VAL C O 1
ATOM 6156 N N . VAL C 1 105 ? 29.566 -20.887 -71.051 1.00 26.95 104 VAL C N 1
ATOM 6157 C CA . VAL C 1 105 ? 29.882 -22.093 -71.830 1.00 26.94 104 VAL C CA 1
ATOM 6158 C C . VAL C 1 105 ? 30.778 -23.057 -71.061 1.00 26.59 104 VAL C C 1
ATOM 6159 O O . VAL C 1 105 ? 31.654 -22.654 -70.290 1.00 25.37 104 VAL C O 1
ATOM 6163 N N . PHE C 1 106 ? 30.495 -24.340 -71.250 1.00 26.51 105 PHE C N 1
ATOM 6164 C CA . PHE C 1 106 ? 31.279 -25.416 -70.676 1.00 26.54 105 PHE C CA 1
ATOM 6165 C C . PHE C 1 106 ? 31.042 -26.706 -71.457 1.00 27.34 105 PHE C C 1
ATOM 6166 O O . PHE C 1 106 ? 30.027 -26.860 -72.150 1.00 27.06 105 PHE C O 1
ATOM 6174 N N . GLY C 1 107 ? 32.008 -27.614 -71.369 1.00 27.68 106 GLY C N 1
ATOM 6175 C CA . GLY C 1 107 ? 31.870 -28.934 -71.946 1.00 27.52 106 GLY C CA 1
ATOM 6176 C C . GLY C 1 107 ? 30.785 -29.689 -71.209 1.00 27.76 106 GLY C C 1
ATOM 6177 O O . GLY C 1 107 ? 30.477 -29.385 -70.056 1.00 26.15 106 GLY C O 1
ATOM 6178 N N . TRP C 1 108 ? 30.195 -30.668 -71.879 1.00 27.53 107 TRP C N 1
ATOM 6179 C CA . TRP C 1 108 ? 29.122 -31.452 -71.294 1.00 27.86 107 TRP C CA 1
ATOM 6180 C C . TRP C 1 108 ? 29.178 -32.854 -71.885 1.00 28.43 107 TRP C C 1
ATOM 6181 O O . TRP C 1 108 ? 29.170 -32.993 -73.105 1.00 28.80 107 TRP C O 1
ATOM 6192 N N . ARG C 1 109 ? 29.212 -33.900 -71.060 1.00 29.60 108 ARG C N 1
ATOM 6193 C CA . ARG C 1 109 ? 28.969 -33.832 -69.618 1.00 30.05 108 ARG C CA 1
ATOM 6194 C C . ARG C 1 109 ? 30.157 -33.287 -68.816 1.00 29.14 108 ARG C C 1
ATOM 6195 O O . ARG C 1 109 ? 31.307 -33.654 -69.050 1.00 29.16 108 ARG C O 1
ATOM 6203 N N . SER C 1 110 ? 29.860 -32.399 -67.872 1.00 28.72 109 SER C N 1
ATOM 6204 C CA . SER C 1 110 ? 30.854 -31.892 -66.938 1.00 27.01 109 SER C CA 1
ATOM 6205 C C . SER C 1 110 ? 30.202 -31.735 -65.564 1.00 26.43 109 SER C C 1
ATOM 6206 O O . SER C 1 110 ? 29.222 -32.406 -65.271 1.00 25.28 109 SER C O 1
ATOM 6209 N N . PHE C 1 111 ? 30.751 -30.870 -64.718 1.00 25.39 110 PHE C N 1
ATOM 6210 C CA . PHE C 1 111 ? 30.294 -30.777 -63.337 1.00 25.67 110 PHE C CA 1
ATOM 6211 C C . PHE C 1 111 ? 28.798 -30.454 -63.304 1.00 25.72 110 PHE C C 1
ATOM 6212 O O . PHE C 1 111 ? 28.359 -29.467 -63.906 1.00 24.70 110 PHE C O 1
ATOM 6220 N N . GLU C 1 112 ? 28.017 -31.289 -62.620 1.00 27.09 111 GLU C N 1
ATOM 6221 C CA . GLU C 1 112 ? 26.549 -31.160 -62.644 1.00 29.79 111 GLU C CA 1
ATOM 6222 C C . GLU C 1 112 ? 26.069 -29.919 -61.892 1.00 29.16 111 GLU C C 1
ATOM 6223 O O . GLU C 1 112 ? 24.899 -29.558 -61.964 1.00 28.76 111 GLU C O 1
ATOM 6229 N N . LEU C 1 113 ? 26.982 -29.265 -61.184 1.00 29.11 112 LEU C N 1
ATOM 6230 C CA . LEU C 1 113 ? 26.693 -28.006 -60.514 1.00 29.16 112 LEU C CA 1
ATOM 6231 C C . LEU C 1 113 ? 26.536 -26.830 -61.478 1.00 27.97 112 LEU C C 1
ATOM 6232 O O . LEU C 1 113 ? 25.834 -25.869 -61.159 1.00 28.91 112 LEU C O 1
ATOM 6237 N N . TYR C 1 114 ? 27.194 -26.874 -62.637 1.00 27.47 113 TYR C N 1
ATOM 6238 C CA . TYR C 1 114 ? 27.247 -25.691 -63.501 1.00 27.03 113 TYR C CA 1
ATOM 6239 C C . TYR C 1 114 ? 25.865 -25.280 -64.052 1.00 26.79 113 TYR C C 1
ATOM 6240 O O . TYR C 1 114 ? 25.496 -24.110 -63.954 1.00 26.43 113 TYR C O 1
ATOM 6249 N N . PRO C 1 115 ? 25.106 -26.225 -64.637 1.00 26.43 114 PRO C N 1
ATOM 6250 C CA . PRO C 1 115 ? 23.819 -25.796 -65.196 1.00 27.21 114 PRO C CA 1
ATOM 6251 C C . PRO C 1 115 ? 22.875 -25.106 -64.192 1.00 27.57 114 PRO C C 1
ATOM 6252 O O . PRO C 1 115 ? 22.417 -23.999 -64.467 1.00 27.84 114 PRO C O 1
ATOM 6256 N N . PRO C 1 116 ? 22.604 -25.730 -63.030 1.00 27.70 115 PRO C N 1
ATOM 6257 C CA . PRO C 1 116 ? 21.699 -25.027 -62.116 1.00 27.08 115 PRO C CA 1
ATOM 6258 C C . PRO C 1 116 ? 22.191 -23.651 -61.655 1.00 26.48 115 PRO C C 1
ATOM 6259 O O . PRO C 1 116 ? 21.393 -22.720 -61.587 1.00 25.72 115 PRO C O 1
ATOM 6263 N N . GLN C 1 117 ? 23.482 -23.497 -61.374 1.00 25.87 116 GLN C N 1
ATOM 6264 C CA . GLN C 1 117 ? 23.992 -22.194 -60.929 1.00 26.43 116 GLN C CA 1
ATOM 6265 C C . GLN C 1 117 ? 23.866 -21.123 -62.008 1.00 26.70 116 GLN C C 1
ATOM 6266 O O . GLN C 1 117 ? 23.566 -19.961 -61.711 1.00 26.74 116 GLN C O 1
ATOM 6272 N N . VAL C 1 118 ? 24.077 -21.517 -63.259 1.00 26.93 117 VAL C N 1
ATOM 6273 C CA . VAL C 1 118 ? 23.862 -20.614 -64.386 1.00 27.61 117 VAL C CA 1
ATOM 6274 C C . VAL C 1 118 ? 22.379 -20.207 -64.483 1.00 28.08 117 VAL C C 1
ATOM 6275 O O . VAL C 1 118 ? 22.071 -19.032 -64.681 1.00 28.18 117 VAL C O 1
ATOM 6279 N N . ARG C 1 119 ? 21.476 -21.171 -64.322 1.00 29.03 118 ARG C N 1
ATOM 6280 C CA . ARG C 1 119 ? 20.036 -20.909 -64.459 1.00 30.81 118 ARG C CA 1
ATOM 6281 C C . ARG C 1 119 ? 19.499 -20.059 -63.305 1.00 30.30 118 ARG C C 1
ATOM 6282 O O . ARG C 1 119 ? 18.613 -19.227 -63.502 1.00 28.95 118 ARG C O 1
ATOM 6290 N N . VAL C 1 120 ? 20.055 -20.240 -62.110 1.00 29.27 119 VAL C N 1
ATOM 6291 C CA . VAL C 1 120 ? 19.680 -19.407 -60.964 1.00 29.58 119 VAL C CA 1
ATOM 6292 C C . VAL C 1 120 ? 19.981 -17.926 -61.242 1.00 29.54 119 VAL C C 1
ATOM 6293 O O . VAL C 1 120 ? 19.245 -17.043 -60.791 1.00 28.39 119 VAL C O 1
ATOM 6297 N N . ALA C 1 121 ? 21.042 -17.657 -62.003 1.00 30.34 120 ALA C N 1
ATOM 6298 C CA . ALA C 1 121 ? 21.375 -16.291 -62.418 1.00 30.60 120 ALA C CA 1
ATOM 6299 C C . ALA C 1 121 ? 20.476 -15.749 -63.540 1.00 31.55 120 ALA C C 1
ATOM 6300 O O . ALA C 1 121 ? 20.589 -14.583 -63.918 1.00 32.28 120 ALA C O 1
ATOM 6302 N N . GLY C 1 122 ? 19.600 -16.588 -64.084 1.00 31.80 121 GLY C N 1
ATOM 6303 C CA . GLY C 1 122 ? 18.817 -16.223 -65.265 1.00 32.50 121 GLY C CA 1
ATOM 6304 C C . GLY C 1 122 ? 19.623 -16.285 -66.556 1.00 32.68 121 GLY C C 1
ATOM 6305 O O . GLY C 1 122 ? 19.158 -15.837 -67.604 1.00 31.90 121 GLY C O 1
ATOM 6306 N N . ALA C 1 123 ? 20.824 -16.854 -66.486 1.00 30.84 122 ALA C N 1
ATOM 6307 C CA . ALA C 1 123 ? 21.701 -16.951 -67.643 1.00 31.45 122 ALA C CA 1
ATOM 6308 C C . ALA C 1 123 ? 21.463 -18.271 -68.378 1.00 32.05 122 ALA C C 1
ATOM 6309 O O . ALA C 1 123 ? 20.759 -19.162 -67.877 1.00 31.34 122 ALA C O 1
ATOM 6311 N N . ILE C 1 124 ? 22.066 -18.396 -69.558 1.00 32.19 123 ILE C N 1
ATOM 6312 C CA . ILE C 1 124 ? 21.839 -19.544 -70.429 1.00 32.31 123 ILE C CA 1
ATOM 6313 C C . ILE C 1 124 ? 23.097 -20.422 -70.498 1.00 31.52 123 ILE C C 1
ATOM 6314 O O . ILE C 1 124 ? 24.160 -19.959 -70.928 1.00 30.42 123 ILE C O 1
ATOM 6319 N N . PRO C 1 125 ? 22.983 -21.691 -70.071 1.00 30.90 124 PRO C N 1
ATOM 6320 C CA . PRO C 1 125 ? 24.143 -22.576 -70.140 1.00 31.39 124 PRO C CA 1
ATOM 6321 C C . PRO C 1 125 ? 24.343 -23.100 -71.558 1.00 31.17 124 PRO C C 1
ATOM 6322 O O . PRO C 1 125 ? 23.405 -23.640 -72.141 1.00 32.09 124 PRO C O 1
ATOM 6326 N N . ILE C 1 126 ? 25.543 -22.911 -72.106 1.00 30.14 125 ILE C N 1
ATOM 6327 C CA . ILE C 1 126 ? 25.883 -23.405 -73.437 1.00 29.82 125 ILE C CA 1
ATOM 6328 C C . ILE C 1 126 ? 26.722 -24.660 -73.249 1.00 30.01 125 ILE C C 1
ATOM 6329 O O . ILE C 1 126 ? 27.914 -24.586 -72.932 1.00 29.06 125 ILE C O 1
ATOM 6334 N N . GLN C 1 127 ? 26.088 -25.810 -73.432 1.00 29.72 126 GLN C N 1
ATOM 6335 C CA . GLN C 1 127 ? 26.681 -27.089 -73.083 1.00 29.60 126 GLN C CA 1
ATOM 6336 C C . GLN C 1 127 ? 27.254 -27.750 -74.332 1.00 29.91 126 GLN C C 1
ATOM 6337 O O . GLN C 1 127 ? 26.514 -28.170 -75.220 1.00 30.15 126 GLN C O 1
ATOM 6343 N N . VAL C 1 128 ? 28.580 -27.830 -74.389 1.00 28.28 127 VAL C N 1
ATOM 6344 C CA . VAL C 1 128 ? 29.283 -28.216 -75.606 1.00 27.97 127 VAL C CA 1
ATOM 6345 C C . VAL C 1 128 ? 29.716 -29.683 -75.538 1.00 27.93 127 VAL C C 1
ATOM 6346 O O . VAL C 1 128 ? 30.451 -30.070 -74.631 1.00 28.21 127 VAL C O 1
ATOM 6350 N N . PRO C 1 129 ? 29.262 -30.508 -76.494 1.00 28.03 128 PRO C N 1
ATOM 6351 C CA . PRO C 1 129 ? 29.654 -31.916 -76.489 1.00 27.66 128 PRO C CA 1
ATOM 6352 C C . PRO C 1 129 ? 31.170 -32.160 -76.365 1.00 26.24 128 PRO C C 1
ATOM 6353 O O . PRO C 1 129 ? 31.990 -31.373 -76.855 1.00 25.69 128 PRO C O 1
ATOM 6357 N N . LEU C 1 130 ? 31.526 -33.245 -75.693 1.00 26.19 129 LEU C N 1
ATOM 6358 C CA . LEU C 1 130 ? 32.921 -33.659 -75.585 1.00 26.85 129 LEU C CA 1
ATOM 6359 C C . LEU C 1 130 ? 33.332 -34.408 -76.851 1.00 27.82 129 LEU C C 1
ATOM 6360 O O . LEU C 1 130 ? 32.484 -34.789 -77.662 1.00 27.84 129 LEU C O 1
ATOM 6365 N N . THR C 1 131 ? 34.636 -34.606 -77.017 1.00 29.15 130 THR C N 1
ATOM 6366 C CA . THR C 1 131 ? 35.160 -35.518 -78.030 1.00 29.95 130 THR C CA 1
ATOM 6367 C C . THR C 1 131 ? 36.035 -36.535 -77.325 1.00 29.25 130 THR C C 1
ATOM 6368 O O . THR C 1 131 ? 36.971 -36.162 -76.605 1.00 29.12 130 THR C O 1
ATOM 6372 N N . ASP C 1 132 ? 35.724 -37.815 -77.522 1.00 28.53 131 ASP C N 1
ATOM 6373 C CA . ASP C 1 132 ? 36.433 -38.899 -76.853 1.00 28.45 131 ASP C CA 1
ATOM 6374 C C . ASP C 1 132 ? 36.529 -38.624 -75.343 1.00 27.76 131 ASP C C 1
ATOM 6375 O O . ASP C 1 132 ? 37.605 -38.731 -74.738 1.00 25.40 131 ASP C O 1
ATOM 6380 N N . HIS C 1 133 ? 35.392 -38.247 -74.754 1.00 27.61 132 HIS C N 1
ATOM 6381 C CA . HIS C 1 133 ? 35.269 -38.014 -73.306 1.00 27.55 132 HIS C CA 1
ATOM 6382 C C . HIS C 1 133 ? 36.116 -36.854 -72.784 1.00 26.33 132 HIS C C 1
ATOM 6383 O O . HIS C 1 133 ? 36.350 -36.739 -71.577 1.00 25.82 132 HIS C O 1
ATOM 6390 N N . THR C 1 134 ? 36.529 -35.977 -73.693 1.00 25.54 133 THR C N 1
ATOM 6391 C CA . THR C 1 134 ? 37.466 -34.909 -73.380 1.00 25.25 133 THR C CA 1
ATOM 6392 C C . THR C 1 134 ? 36.871 -33.564 -73.781 1.00 26.01 133 THR C C 1
ATOM 6393 O O . THR C 1 134 ? 36.197 -33.444 -74.813 1.00 25.88 133 THR C O 1
ATOM 6397 N N . PHE C 1 135 ? 37.100 -32.552 -72.949 1.00 25.97 134 PHE C N 1
ATOM 6398 C CA . PHE C 1 135 ? 36.701 -31.193 -73.290 1.00 25.66 134 PHE C CA 1
ATOM 6399 C C . PHE C 1 135 ? 37.199 -30.861 -74.691 1.00 26.23 134 PHE C C 1
ATOM 6400 O O . PHE C 1 135 ? 38.401 -30.937 -74.956 1.00 25.78 134 PHE C O 1
ATOM 6408 N N . ASP C 1 136 ? 36.260 -30.530 -75.578 1.00 26.53 135 ASP C N 1
ATOM 6409 C CA . ASP C 1 136 ? 36.563 -30.117 -76.947 1.00 27.09 135 ASP C CA 1
ATOM 6410 C C . ASP C 1 136 ? 36.684 -28.599 -76.973 1.00 26.68 135 ASP C C 1
ATOM 6411 O O . ASP C 1 136 ? 35.705 -27.896 -77.199 1.00 27.13 135 ASP C O 1
ATOM 6416 N N . LEU C 1 137 ? 37.894 -28.103 -76.754 1.00 26.74 136 LEU C N 1
ATOM 6417 C CA . LEU C 1 137 ? 38.135 -26.663 -76.631 1.00 26.96 136 LEU C CA 1
ATOM 6418 C C . LEU C 1 137 ? 37.893 -25.895 -77.933 1.00 27.91 136 LEU C C 1
ATOM 6419 O O . LEU C 1 137 ? 37.509 -24.720 -77.904 1.00 27.29 136 LEU C O 1
ATOM 6424 N N . TYR C 1 138 ? 38.124 -26.543 -79.074 1.00 29.55 137 TYR C N 1
ATOM 6425 C CA . TYR C 1 138 ? 37.799 -25.930 -80.366 1.00 30.90 137 TYR C CA 1
ATOM 6426 C C . TYR C 1 138 ? 36.302 -25.699 -80.501 1.00 30.06 137 TYR C C 1
ATOM 6427 O O . TYR C 1 138 ? 35.872 -24.614 -80.890 1.00 30.24 137 TYR C O 1
ATOM 6436 N N . ALA C 1 139 ? 35.514 -26.728 -80.193 1.00 29.52 138 ALA C N 1
ATOM 6437 C CA . ALA C 1 139 ? 34.054 -26.625 -80.265 1.00 29.58 138 ALA C CA 1
ATOM 6438 C C . ALA C 1 139 ? 33.549 -25.544 -79.309 1.00 28.92 138 ALA C C 1
ATOM 6439 O O . ALA C 1 139 ? 32.673 -24.759 -79.657 1.00 28.80 138 ALA C O 1
ATOM 6441 N N . MET C 1 140 ? 34.128 -25.490 -78.114 1.00 29.29 139 MET C N 1
ATOM 6442 C CA . MET C 1 140 ? 33.762 -24.463 -77.136 1.00 28.74 139 MET C CA 1
ATOM 6443 C C . MET C 1 140 ? 34.075 -23.057 -77.653 1.00 29.70 139 MET C C 1
ATOM 6444 O O . MET C 1 140 ? 33.243 -22.157 -77.540 1.00 29.71 139 MET C O 1
ATOM 6449 N N . LEU C 1 141 ? 35.251 -22.873 -78.245 1.00 30.31 140 LEU C N 1
ATOM 6450 C CA . LEU C 1 141 ? 35.625 -21.578 -78.815 1.00 32.63 140 LEU C CA 1
ATOM 6451 C C . LEU C 1 141 ? 34.624 -21.145 -79.897 1.00 32.93 140 LEU C C 1
ATOM 6452 O O . LEU C 1 141 ? 34.244 -19.975 -79.975 1.00 31.57 140 LEU C O 1
ATOM 6457 N N . ALA C 1 142 ? 34.178 -22.097 -80.711 1.00 34.09 141 ALA C N 1
ATOM 6458 C CA . ALA C 1 142 ? 33.244 -21.802 -81.801 1.00 33.89 141 ALA C CA 1
ATOM 6459 C C . ALA C 1 142 ? 31.861 -21.391 -81.283 1.00 34.53 141 ALA C C 1
ATOM 6460 O O . ALA C 1 142 ? 31.060 -20.828 -82.022 1.00 33.67 141 ALA C O 1
ATOM 6462 N N . THR C 1 143 ? 31.587 -21.664 -80.011 1.00 33.67 142 THR C N 1
ATOM 6463 C CA . THR C 1 143 ? 30.293 -21.346 -79.421 1.00 34.15 142 THR C CA 1
ATOM 6464 C C . THR C 1 143 ? 30.285 -19.955 -78.755 1.00 33.28 142 THR C C 1
ATOM 6465 O O . THR C 1 143 ? 29.269 -19.518 -78.227 1.00 32.03 142 THR C O 1
ATOM 6469 N N . VAL C 1 144 ? 31.416 -19.259 -78.791 1.00 32.07 143 VAL C N 1
ATOM 6470 C CA . VAL C 1 144 ? 31.529 -17.954 -78.145 1.00 32.51 143 VAL C CA 1
ATOM 6471 C C . VAL C 1 144 ? 30.762 -16.898 -78.938 1.00 33.17 143 VAL C C 1
ATOM 6472 O O . VAL C 1 144 ? 30.820 -16.875 -80.166 1.00 31.91 143 VAL C O 1
ATOM 6476 N N . THR C 1 145 ? 30.034 -16.047 -78.222 1.00 33.94 144 THR C N 1
ATOM 6477 C CA . THR C 1 145 ? 29.324 -14.916 -78.813 1.00 34.36 144 THR C CA 1
ATOM 6478 C C . THR C 1 145 ? 29.579 -13.668 -77.968 1.00 36.61 144 THR C C 1
ATOM 6479 O O . THR C 1 145 ? 30.320 -13.715 -76.975 1.00 34.52 144 THR C O 1
ATOM 6483 N N . ASP C 1 146 ? 28.968 -12.554 -78.362 1.00 37.06 145 ASP C N 1
ATOM 6484 C CA . ASP C 1 146 ? 29.067 -11.318 -77.585 1.00 38.70 145 ASP C CA 1
ATOM 6485 C C . ASP C 1 146 ? 28.282 -11.361 -76.264 1.00 35.27 145 ASP C C 1
ATOM 6486 O O . ASP C 1 146 ? 28.410 -10.452 -75.448 1.00 34.90 145 ASP C O 1
ATOM 6491 N N . ARG C 1 147 ? 27.467 -12.395 -76.062 1.00 33.95 146 ARG C N 1
ATOM 6492 C CA . ARG C 1 147 ? 26.791 -12.610 -74.772 1.00 34.02 146 ARG C CA 1
ATOM 6493 C C . ARG C 1 147 ? 27.502 -13.639 -73.883 1.00 31.67 146 ARG C C 1
ATOM 6494 O O . ARG C 1 147 ? 27.034 -13.941 -72.783 1.00 30.60 146 ARG C O 1
ATOM 6502 N N . THR C 1 148 ? 28.625 -14.173 -74.355 1.00 30.63 147 THR C N 1
ATOM 6503 C CA . THR C 1 148 ? 29.437 -15.077 -73.540 1.00 29.88 147 THR C CA 1
ATOM 6504 C C . THR C 1 148 ? 30.116 -14.289 -72.425 1.00 28.44 147 THR C C 1
ATOM 6505 O O . THR C 1 148 ? 30.939 -13.423 -72.686 1.00 28.63 147 THR C O 1
ATOM 6509 N N . ARG C 1 149 ? 29.760 -14.620 -71.185 1.00 28.93 148 ARG C N 1
ATOM 6510 C CA . ARG C 1 149 ? 30.242 -13.930 -69.983 1.00 29.75 148 ARG C CA 1
ATOM 6511 C C . ARG C 1 149 ? 31.239 -14.745 -69.146 1.00 27.76 148 ARG C C 1
ATOM 6512 O O . ARG C 1 149 ? 31.989 -14.181 -68.348 1.00 27.62 148 ARG C O 1
ATOM 6520 N N . LEU C 1 150 ? 31.212 -16.063 -69.293 1.00 26.53 149 LEU C N 1
ATOM 6521 C CA . LEU C 1 150 ? 32.016 -16.942 -68.450 1.00 25.79 149 LEU C CA 1
ATOM 6522 C C . LEU C 1 150 ? 32.209 -18.270 -69.147 1.00 25.38 149 LEU C C 1
ATOM 6523 O O . LEU C 1 150 ? 31.277 -18.781 -69.767 1.00 23.87 149 LEU C O 1
ATOM 6528 N N . ILE C 1 151 ? 33.427 -18.809 -69.045 1.00 24.10 150 ILE C N 1
ATOM 6529 C CA . ILE C 1 151 ? 33.752 -20.140 -69.548 1.00 24.46 150 ILE C CA 1
ATOM 6530 C C . ILE C 1 151 ? 34.367 -20.984 -68.427 1.00 24.38 150 ILE C C 1
ATOM 6531 O O . ILE C 1 151 ? 35.296 -20.535 -67.754 1.00 24.04 150 ILE C O 1
ATOM 6536 N N . PHE C 1 152 ? 33.837 -22.191 -68.233 1.00 24.64 151 PHE C N 1
ATOM 6537 C CA . PHE C 1 152 ? 34.387 -23.155 -67.282 1.00 24.97 151 PHE C CA 1
ATOM 6538 C C . PHE C 1 152 ? 35.138 -24.232 -68.050 1.00 24.85 151 PHE C C 1
ATOM 6539 O O . PHE C 1 152 ? 34.572 -24.854 -68.956 1.00 23.31 151 PHE C O 1
ATOM 6547 N N . VAL C 1 153 ? 36.399 -24.447 -67.684 1.00 24.86 152 VAL C N 1
ATOM 6548 C CA . VAL C 1 153 ? 37.159 -25.617 -68.123 1.00 25.85 152 VAL C CA 1
ATOM 6549 C C . VAL C 1 153 ? 37.410 -26.500 -66.900 1.00 26.92 152 VAL C C 1
ATOM 6550 O O . VAL C 1 153 ? 38.173 -26.139 -66.013 1.00 27.43 152 VAL C O 1
ATOM 6554 N N . CYS C 1 154 ? 36.751 -27.650 -66.846 1.00 27.93 153 CYS C N 1
ATOM 6555 C CA . CYS C 1 154 ? 36.903 -28.562 -65.724 1.00 28.94 153 CYS C CA 1
ATOM 6556 C C . CYS C 1 154 ? 38.028 -29.544 -66.049 1.00 27.13 153 CYS C C 1
ATOM 6557 O O . CYS C 1 154 ? 37.885 -30.348 -66.953 1.00 26.33 153 CYS C O 1
ATOM 6560 N N . ASN C 1 155 ? 39.146 -29.465 -65.318 1.00 26.99 154 ASN C N 1
ATOM 6561 C CA . ASN C 1 155 ? 40.392 -30.164 -65.703 1.00 26.31 154 ASN C CA 1
ATOM 6562 C C . ASN C 1 155 ? 41.228 -30.694 -64.525 1.00 25.48 154 ASN C C 1
ATOM 6563 O O . ASN C 1 155 ? 41.921 -29.922 -63.870 1.00 26.74 154 ASN C O 1
ATOM 6568 N N . PRO C 1 156 ? 41.196 -32.009 -64.258 1.00 24.89 155 PRO C N 1
ATOM 6569 C CA . PRO C 1 156 ? 40.471 -33.096 -64.912 1.00 25.18 155 PRO C CA 1
ATOM 6570 C C . PRO C 1 156 ? 38.957 -32.928 -64.843 1.00 25.40 155 PRO C C 1
ATOM 6571 O O . PRO C 1 156 ? 38.443 -32.370 -63.882 1.00 25.12 155 PRO C O 1
ATOM 6575 N N . ASN C 1 157 ? 38.263 -33.432 -65.856 1.00 25.82 156 ASN C N 1
ATOM 6576 C CA . ASN C 1 157 ? 36.817 -33.302 -65.929 1.00 26.79 156 ASN C CA 1
ATOM 6577 C C . ASN C 1 157 ? 36.113 -34.207 -64.942 1.00 25.97 156 ASN C C 1
ATOM 6578 O O . ASN C 1 157 ? 36.455 -35.381 -64.812 1.00 25.41 156 ASN C O 1
ATOM 6583 N N . ASN C 1 158 ? 35.134 -33.641 -64.244 1.00 26.03 157 ASN C N 1
ATOM 6584 C CA . ASN C 1 158 ? 34.152 -34.404 -63.492 1.00 26.39 157 ASN C CA 1
ATOM 6585 C C . ASN C 1 158 ? 32.878 -34.394 -64.323 1.00 26.15 157 ASN C C 1
ATOM 6586 O O . ASN C 1 158 ? 32.305 -33.318 -64.524 1.00 26.53 157 ASN C O 1
ATOM 6591 N N . PRO C 1 159 ? 32.391 -35.572 -64.767 1.00 25.56 158 PRO C N 1
ATOM 6592 C CA . PRO C 1 159 ? 32.724 -36.932 -64.345 1.00 25.50 158 PRO C CA 1
ATOM 6593 C C . PRO C 1 159 ? 33.621 -37.789 -65.250 1.00 24.76 158 PRO C C 1
ATOM 6594 O O . PRO C 1 159 ? 33.902 -38.925 -64.880 1.00 25.24 158 PRO C O 1
ATOM 6598 N N . THR C 1 160 ? 34.066 -37.289 -66.400 1.00 24.66 159 THR C N 1
ATOM 6599 C CA . THR C 1 160 ? 34.716 -38.172 -67.388 1.00 25.23 159 THR C CA 1
ATOM 6600 C C . THR C 1 160 ? 36.190 -38.501 -67.100 1.00 25.88 159 THR C C 1
ATOM 6601 O O . THR C 1 160 ? 36.772 -39.359 -67.776 1.00 25.83 159 THR C O 1
ATOM 6605 N N . SER C 1 161 ? 36.771 -37.820 -66.106 1.00 24.99 160 SER C N 1
ATOM 6606 C CA . SER C 1 161 ? 38.112 -38.111 -65.559 1.00 24.59 160 SER C CA 1
ATOM 6607 C C . SER C 1 161 ? 39.284 -37.611 -66.402 1.00 24.79 160 SER C C 1
ATOM 6608 O O . SER C 1 161 ? 40.428 -37.641 -65.942 1.00 24.74 160 SER C O 1
ATOM 6611 N N . THR C 1 162 ? 39.008 -37.136 -67.613 1.00 25.05 161 THR C N 1
ATOM 6612 C CA . THR C 1 162 ? 40.064 -36.816 -68.569 1.00 24.88 161 THR C CA 1
ATOM 6613 C C . THR C 1 162 ? 40.625 -35.417 -68.388 1.00 25.33 161 THR C C 1
ATOM 6614 O O . THR C 1 162 ? 40.028 -34.574 -67.718 1.00 25.49 161 THR C O 1
ATOM 6618 N N . VAL C 1 163 ? 41.786 -35.194 -68.997 1.00 25.12 162 VAL C N 1
ATOM 6619 C CA . VAL C 1 163 ? 42.387 -33.872 -69.112 1.00 25.18 162 VAL C CA 1
ATOM 6620 C C . VAL C 1 163 ? 42.570 -33.492 -70.584 1.00 25.31 162 VAL C C 1
ATOM 6621 O O . VAL C 1 163 ? 42.786 -34.348 -71.442 1.00 24.66 162 VAL C O 1
ATOM 6625 N N . VAL C 1 164 ? 42.463 -32.199 -70.870 1.00 24.73 163 VAL C N 1
ATOM 6626 C CA . VAL C 1 164 ? 42.863 -31.659 -72.145 1.00 25.25 163 VAL C CA 1
ATOM 6627 C C . VAL C 1 164 ? 44.382 -31.630 -72.233 1.00 26.69 163 VAL C C 1
ATOM 6628 O O . VAL C 1 164 ? 45.086 -31.667 -71.215 1.00 25.11 163 VAL C O 1
ATOM 6632 N N . GLY C 1 165 ? 44.885 -31.578 -73.459 1.00 27.04 164 GLY C N 1
ATOM 6633 C CA . GLY C 1 165 ? 46.294 -31.339 -73.665 1.00 27.82 164 GLY C CA 1
ATOM 6634 C C . GLY C 1 165 ? 46.669 -30.031 -72.984 1.00 28.32 164 GLY C C 1
ATOM 6635 O O . GLY C 1 165 ? 45.985 -29.024 -73.168 1.00 28.88 164 GLY C O 1
ATOM 6636 N N . PRO C 1 166 ? 47.746 -30.035 -72.176 1.00 30.23 165 PRO C N 1
ATOM 6637 C CA . PRO C 1 166 ? 48.130 -28.789 -71.500 1.00 30.69 165 PRO C CA 1
ATOM 6638 C C . PRO C 1 166 ? 48.438 -27.644 -72.463 1.00 31.49 165 PRO C C 1
ATOM 6639 O O . PRO C 1 166 ? 48.136 -26.491 -72.150 1.00 31.69 165 PRO C O 1
ATOM 6643 N N . ASP C 1 167 ? 49.012 -27.952 -73.628 1.00 31.46 166 ASP C N 1
ATOM 6644 C CA . ASP C 1 167 ? 49.254 -26.930 -74.650 1.00 32.17 166 ASP C CA 1
ATOM 6645 C C . ASP C 1 167 ? 47.943 -26.440 -75.255 1.00 30.29 166 ASP C C 1
ATOM 6646 O O . ASP C 1 167 ? 47.779 -25.253 -75.502 1.00 30.24 166 ASP C O 1
ATOM 6651 N N . ALA C 1 168 ? 47.008 -27.356 -75.493 1.00 30.00 167 ALA C N 1
ATOM 6652 C CA . ALA C 1 168 ? 45.692 -26.981 -76.023 1.00 29.99 167 ALA C CA 1
ATOM 6653 C C . ALA C 1 168 ? 44.986 -25.970 -75.118 1.00 28.74 167 ALA C C 1
ATOM 6654 O O . ALA C 1 168 ? 44.339 -25.037 -75.599 1.00 28.06 167 ALA C O 1
ATOM 6656 N N . LEU C 1 169 ? 45.121 -26.151 -73.808 1.00 28.74 168 LEU C N 1
ATOM 6657 C CA . LEU C 1 169 ? 44.483 -25.249 -72.853 1.00 28.12 168 LEU C CA 1
ATOM 6658 C C . LEU C 1 169 ? 45.038 -23.829 -72.974 1.00 28.24 168 LEU C C 1
ATOM 6659 O O . LEU C 1 169 ? 44.279 -22.854 -72.987 1.00 26.95 168 LEU C O 1
ATOM 6664 N N . ALA C 1 170 ? 46.363 -23.718 -73.062 1.00 29.33 169 ALA C N 1
ATOM 6665 C CA . ALA C 1 170 ? 47.018 -22.419 -73.217 1.00 29.36 169 ALA C CA 1
ATOM 6666 C C . ALA C 1 170 ? 46.631 -21.740 -74.527 1.00 29.92 169 ALA C C 1
ATOM 6667 O O . ALA C 1 170 ? 46.327 -20.544 -74.544 1.00 29.90 169 ALA C O 1
ATOM 6669 N N . ARG C 1 171 ? 46.619 -22.496 -75.623 1.00 30.48 170 ARG C N 1
ATOM 6670 C CA . ARG C 1 171 ? 46.229 -21.925 -76.921 1.00 30.76 170 ARG C CA 1
ATOM 6671 C C . ARG C 1 171 ? 44.751 -21.517 -76.905 1.00 29.41 170 ARG C C 1
ATOM 6672 O O . ARG C 1 171 ? 44.376 -20.510 -77.497 1.00 29.90 170 ARG C O 1
ATOM 6680 N N . PHE C 1 172 ? 43.918 -22.308 -76.235 1.00 28.33 171 PHE C N 1
ATOM 6681 C CA . PHE C 1 172 ? 42.505 -21.960 -76.037 1.00 27.30 171 PHE C CA 1
ATOM 6682 C C . PHE C 1 172 ? 42.395 -20.619 -75.323 1.00 27.70 171 PHE C C 1
ATOM 6683 O O . PHE C 1 172 ? 41.725 -19.702 -75.802 1.00 27.25 171 PHE C O 1
ATOM 6691 N N . VAL C 1 173 ? 43.085 -20.498 -74.195 1.00 29.00 172 VAL C N 1
ATOM 6692 C CA . VAL C 1 173 ? 43.071 -19.265 -73.417 1.00 29.87 172 VAL C CA 1
ATOM 6693 C C . VAL C 1 173 ? 43.528 -18.080 -74.275 1.00 30.42 172 VAL C C 1
ATOM 6694 O O . VAL C 1 173 ? 42.913 -17.017 -74.238 1.00 30.77 172 VAL C O 1
ATOM 6698 N N . GLU C 1 174 ? 44.590 -18.269 -75.055 1.00 31.50 173 GLU C N 1
ATOM 6699 C CA . GLU C 1 174 ? 45.051 -17.234 -75.986 1.00 31.95 173 GLU C CA 1
ATOM 6700 C C . GLU C 1 174 ? 44.018 -16.882 -77.068 1.00 31.87 173 GLU C C 1
ATOM 6701 O O . GLU C 1 174 ? 43.937 -15.729 -77.491 1.00 33.29 173 GLU C O 1
ATOM 6707 N N . ALA C 1 175 ? 43.222 -17.857 -77.501 1.00 32.07 174 ALA C N 1
ATOM 6708 C CA . ALA C 1 175 ? 42.231 -17.635 -78.572 1.00 32.03 174 ALA C CA 1
ATOM 6709 C C . ALA C 1 175 ? 40.940 -16.960 -78.096 1.00 31.56 174 ALA C C 1
ATOM 6710 O O . ALA C 1 175 ? 40.302 -16.232 -78.859 1.00 31.09 174 ALA C O 1
ATOM 6712 N N . VAL C 1 176 ? 40.546 -17.213 -76.850 1.00 30.74 175 VAL C N 1
ATOM 6713 C CA . VAL C 1 176 ? 39.327 -16.625 -76.285 1.00 30.32 175 VAL C CA 1
ATOM 6714 C C . VAL C 1 176 ? 39.478 -15.100 -76.225 1.00 30.27 175 VAL C C 1
ATOM 6715 O O . VAL C 1 176 ? 40.532 -14.611 -75.839 1.00 29.99 175 VAL C O 1
ATOM 6719 N N . PRO C 1 177 ? 38.443 -14.344 -76.639 1.00 31.39 176 PRO C N 1
ATOM 6720 C CA . PRO C 1 177 ? 38.498 -12.887 -76.465 1.00 31.84 176 PRO C CA 1
ATOM 6721 C C . PRO C 1 177 ? 38.853 -12.513 -75.022 1.00 32.26 176 PRO C C 1
ATOM 6722 O O . PRO C 1 177 ? 38.271 -13.054 -74.076 1.00 32.05 176 PRO C O 1
ATOM 6726 N N . ALA C 1 178 ? 39.792 -11.588 -74.864 1.00 32.08 177 ALA C N 1
ATOM 6727 C CA . ALA C 1 178 ? 40.399 -11.312 -73.567 1.00 32.67 177 ALA C CA 1
ATOM 6728 C C . ALA C 1 178 ? 39.448 -10.711 -72.520 1.00 31.95 177 ALA C C 1
ATOM 6729 O O . ALA C 1 178 ? 39.816 -10.620 -71.352 1.00 32.06 177 ALA C O 1
ATOM 6731 N N . HIS C 1 179 ? 38.239 -10.318 -72.921 1.00 31.48 178 HIS C N 1
ATOM 6732 C CA . HIS C 1 179 ? 37.263 -9.752 -71.979 1.00 31.62 178 HIS C CA 1
ATOM 6733 C C . HIS C 1 179 ? 36.405 -10.808 -71.257 1.00 30.98 178 HIS C C 1
ATOM 6734 O O . HIS C 1 179 ? 35.718 -10.492 -70.288 1.00 31.72 178 HIS C O 1
ATOM 6741 N N . ILE C 1 180 ? 36.456 -12.054 -71.721 1.00 29.79 179 ILE C N 1
ATOM 6742 C CA . ILE C 1 180 ? 35.644 -13.130 -71.161 1.00 28.37 179 ILE C CA 1
ATOM 6743 C C . ILE C 1 180 ? 36.418 -13.849 -70.055 1.00 27.51 179 ILE C C 1
ATOM 6744 O O . ILE C 1 180 ? 37.527 -14.330 -70.273 1.00 26.52 179 ILE C O 1
ATOM 6749 N N . LEU C 1 181 ? 35.823 -13.927 -68.873 1.00 26.54 180 LEU C N 1
ATOM 6750 C CA . LEU C 1 181 ? 36.447 -14.621 -67.754 1.00 25.28 180 LEU C CA 1
ATOM 6751 C C . LEU C 1 181 ? 36.462 -16.132 -68.000 1.00 24.60 180 LEU C C 1
ATOM 6752 O O . LEU C 1 181 ? 35.446 -16.721 -68.376 1.00 24.67 180 LEU C O 1
ATOM 6757 N N . ILE C 1 182 ? 37.626 -16.747 -67.799 1.00 23.94 181 ILE C N 1
ATOM 6758 C CA . ILE C 1 182 ? 37.781 -18.186 -67.962 1.00 23.90 181 ILE C CA 1
ATOM 6759 C C . ILE C 1 182 ? 38.156 -18.802 -66.626 1.00 23.65 181 ILE C C 1
ATOM 6760 O O . ILE C 1 182 ? 39.175 -18.442 -66.041 1.00 24.75 181 ILE C O 1
ATOM 6765 N N . ALA C 1 183 ? 37.333 -19.729 -66.153 1.00 23.38 182 ALA C N 1
ATOM 6766 C CA . ALA C 1 183 ? 37.580 -20.400 -64.884 1.00 23.64 182 ALA C CA 1
ATOM 6767 C C . ALA C 1 183 ? 38.050 -21.822 -65.143 1.00 24.32 182 ALA C C 1
ATOM 6768 O O . ALA C 1 183 ? 37.331 -22.613 -65.753 1.00 23.05 182 ALA C O 1
ATOM 6770 N N . ILE C 1 184 ? 39.258 -22.137 -64.682 1.00 24.54 183 ILE C N 1
ATOM 6771 C CA . ILE C 1 184 ? 39.801 -23.482 -64.796 1.00 25.56 183 ILE C CA 1
ATOM 6772 C C . ILE C 1 184 ? 39.573 -24.191 -63.463 1.00 26.57 183 ILE C C 1
ATOM 6773 O O . ILE C 1 184 ? 40.173 -23.822 -62.448 1.00 26.22 183 ILE C O 1
ATOM 6778 N N . ASP C 1 185 ? 38.707 -25.202 -63.476 1.00 26.21 184 ASP C N 1
ATOM 6779 C CA . ASP C 1 185 ? 38.292 -25.908 -62.257 1.00 27.35 184 ASP C CA 1
ATOM 6780 C C . ASP C 1 185 ? 39.237 -27.084 -62.000 1.00 26.08 184 ASP C C 1
ATOM 6781 O O . ASP C 1 185 ? 39.129 -28.130 -62.646 1.00 26.54 184 ASP C O 1
ATOM 6786 N N . GLU C 1 186 ? 40.143 -26.896 -61.043 1.00 25.18 185 GLU C N 1
ATOM 6787 C CA . GLU C 1 186 ? 41.234 -27.830 -60.774 1.00 25.25 185 GLU C CA 1
ATOM 6788 C C . GLU C 1 186 ? 41.054 -28.587 -59.455 1.00 25.22 185 GLU C C 1
ATOM 6789 O O . GLU C 1 186 ? 42.023 -28.815 -58.713 1.00 25.73 185 GLU C O 1
ATOM 6795 N N . ALA C 1 187 ? 39.824 -29.007 -59.179 1.00 24.98 186 ALA C N 1
ATOM 6796 C CA . ALA C 1 187 ? 39.532 -29.802 -57.991 1.00 25.36 186 ALA C CA 1
ATOM 6797 C C . ALA C 1 187 ? 40.391 -31.071 -57.879 1.00 24.45 186 ALA C C 1
ATOM 6798 O O . ALA C 1 187 ? 40.698 -31.500 -56.773 1.00 23.03 186 ALA C O 1
ATOM 6800 N N . TYR C 1 188 ? 40.750 -31.675 -59.015 1.00 24.54 187 TYR C N 1
ATOM 6801 C CA . TYR C 1 188 ? 41.457 -32.966 -59.026 1.00 24.90 187 TYR C CA 1
ATOM 6802 C C . TYR C 1 188 ? 42.895 -32.830 -59.524 1.00 24.19 187 TYR C C 1
ATOM 6803 O O . TYR C 1 188 ? 43.534 -33.820 -59.859 1.00 23.63 187 TYR C O 1
ATOM 6812 N N . VAL C 1 189 ? 43.399 -31.603 -59.548 1.00 23.96 188 VAL C N 1
ATOM 6813 C CA . VAL C 1 189 ? 44.701 -31.314 -60.141 1.00 23.99 188 VAL C CA 1
ATOM 6814 C C . VAL C 1 189 ? 45.829 -32.112 -59.479 1.00 24.27 188 VAL C C 1
ATOM 6815 O O . VAL C 1 189 ? 46.777 -32.521 -60.152 1.00 23.18 188 VAL C O 1
ATOM 6819 N N . GLU C 1 190 ? 45.703 -32.370 -58.178 1.00 24.18 189 GLU C N 1
ATOM 6820 C CA . GLU C 1 190 ? 46.752 -33.073 -57.440 1.00 25.33 189 GLU C CA 1
ATOM 6821 C C . GLU C 1 190 ? 46.933 -34.536 -57.864 1.00 24.84 189 GLU C C 1
ATOM 6822 O O . GLU C 1 190 ? 47.913 -35.165 -57.487 1.00 23.79 189 GLU C O 1
ATOM 6828 N N . TYR C 1 191 ? 45.995 -35.072 -58.640 1.00 24.64 190 TYR C N 1
ATOM 6829 C CA . TYR C 1 191 ? 46.077 -36.452 -59.102 1.00 24.94 190 TYR C CA 1
ATOM 6830 C C . TYR C 1 191 ? 46.612 -36.582 -60.522 1.00 24.00 190 TYR C C 1
ATOM 6831 O O . TYR C 1 191 ? 46.818 -37.693 -61.001 1.00 24.65 190 TYR C O 1
ATOM 6840 N N . ILE C 1 192 ? 46.862 -35.460 -61.185 1.00 23.90 191 ILE C N 1
ATOM 6841 C CA . ILE C 1 192 ? 47.370 -35.488 -62.551 1.00 25.33 191 ILE C CA 1
ATOM 6842 C C . ILE C 1 192 ? 48.833 -35.938 -62.554 1.00 26.07 191 ILE C C 1
ATOM 6843 O O . ILE C 1 192 ? 49.625 -35.500 -61.727 1.00 25.77 191 ILE C O 1
ATOM 6848 N N . ARG C 1 193 ? 49.161 -36.831 -63.483 1.00 27.45 192 ARG C N 1
ATOM 6849 C CA . ARG C 1 193 ? 50.515 -37.334 -63.661 1.00 28.11 192 ARG C CA 1
ATOM 6850 C C . ARG C 1 193 ? 50.842 -37.340 -65.157 1.00 28.94 192 ARG C C 1
ATOM 6851 O O . ARG C 1 193 ? 50.154 -36.688 -65.949 1.00 28.18 192 ARG C O 1
ATOM 6859 N N . ASP C 1 194 ? 51.910 -38.043 -65.533 1.00 30.61 193 ASP C N 1
ATOM 6860 C CA . ASP C 1 194 ? 52.270 -38.260 -66.942 1.00 30.69 193 ASP C CA 1
ATOM 6861 C C . ASP C 1 194 ? 52.542 -36.954 -67.703 1.00 30.20 193 ASP C C 1
ATOM 6862 O O . ASP C 1 194 ? 52.341 -36.879 -68.912 1.00 29.38 193 ASP C O 1
ATOM 6867 N N . GLY C 1 195 ? 53.006 -35.931 -66.983 1.00 29.74 194 GLY C N 1
ATOM 6868 C CA . GLY C 1 195 ? 53.306 -34.626 -67.577 1.00 29.69 194 GLY C CA 1
ATOM 6869 C C . GLY C 1 195 ? 52.096 -33.861 -68.097 1.00 29.99 194 GLY C C 1
ATOM 6870 O O . GLY C 1 195 ? 52.245 -32.913 -68.855 1.00 29.56 194 GLY C O 1
ATOM 6871 N N . MET C 1 196 ? 50.897 -34.251 -67.679 1.00 30.26 195 MET C N 1
ATOM 6872 C CA . MET C 1 196 ? 49.671 -33.661 -68.227 1.00 31.20 195 MET C CA 1
ATOM 6873 C C . MET C 1 196 ? 49.147 -32.453 -67.446 1.00 31.42 195 MET C C 1
ATOM 6874 O O . MET C 1 196 ? 48.174 -31.837 -67.862 1.00 33.58 195 MET C O 1
ATOM 6879 N N . ARG C 1 197 ? 49.775 -32.093 -66.332 1.00 31.47 196 ARG C N 1
ATOM 6880 C CA . ARG C 1 197 ? 49.291 -30.946 -65.567 1.00 31.49 196 ARG C CA 1
ATOM 6881 C C . ARG C 1 197 ? 49.590 -29.658 -66.346 1.00 30.60 196 ARG C C 1
ATOM 6882 O O . ARG C 1 197 ? 50.732 -29.426 -66.732 1.00 28.94 196 ARG C O 1
ATOM 6890 N N . PRO C 1 198 ? 48.562 -28.819 -66.584 1.00 28.21 197 PRO C N 1
ATOM 6891 C CA . PRO C 1 198 ? 48.819 -27.579 -67.306 1.00 28.13 197 PRO C CA 1
ATOM 6892 C C . PRO C 1 198 ? 49.523 -26.548 -66.441 1.00 27.95 197 PRO C C 1
ATOM 6893 O O . PRO C 1 198 ? 49.563 -26.686 -65.219 1.00 27.17 197 PRO C O 1
ATOM 6897 N N . ASP C 1 199 ? 50.067 -25.523 -67.085 1.00 29.26 198 ASP C N 1
ATOM 6898 C CA . ASP C 1 199 ? 50.703 -24.411 -66.390 1.00 30.40 198 ASP C CA 1
ATOM 6899 C C . ASP C 1 199 ? 49.649 -23.353 -66.061 1.00 30.37 198 ASP C C 1
ATOM 6900 O O . ASP C 1 199 ? 49.717 -22.223 -66.536 1.00 29.39 198 ASP C O 1
ATOM 6905 N N . SER C 1 200 ? 48.664 -23.726 -65.253 1.00 30.64 199 SER C N 1
ATOM 6906 C CA . SER C 1 200 ? 47.518 -22.848 -65.018 1.00 32.16 199 SER C CA 1
ATOM 6907 C C . SER C 1 200 ? 47.889 -21.592 -64.208 1.00 30.94 199 SER C C 1
ATOM 6908 O O . SER C 1 200 ? 47.283 -20.543 -64.399 1.00 29.78 199 SER C O 1
ATOM 6911 N N . LEU C 1 201 ? 48.892 -21.685 -63.335 1.00 30.73 200 LEU C N 1
ATOM 6912 C CA . LEU C 1 201 ? 49.395 -20.497 -62.633 1.00 31.16 200 LEU C CA 1
ATOM 6913 C C . LEU C 1 201 ? 50.096 -19.545 -63.611 1.00 30.17 200 LEU C C 1
ATOM 6914 O O . LEU C 1 201 ? 49.947 -18.328 -63.520 1.00 29.76 200 LEU C O 1
ATOM 6919 N N . GLY C 1 202 ? 50.854 -20.105 -64.550 1.00 29.23 201 GLY C N 1
ATOM 6920 C CA . GLY C 1 202 ? 51.416 -19.319 -65.650 1.00 28.59 201 GLY C CA 1
ATOM 6921 C C . GLY C 1 202 ? 50.335 -18.632 -66.467 1.00 27.73 201 GLY C C 1
ATOM 6922 O O . GLY C 1 202 ? 50.503 -17.498 -66.901 1.00 27.42 201 GLY C O 1
ATOM 6923 N N . LEU C 1 203 ? 49.218 -19.318 -66.680 1.00 28.39 202 LEU C N 1
ATOM 6924 C CA . LEU C 1 203 ? 48.108 -18.726 -67.417 1.00 28.90 202 LEU C CA 1
ATOM 6925 C C . LEU C 1 203 ? 47.498 -17.539 -66.664 1.00 29.42 202 LEU C C 1
ATOM 6926 O O . LEU C 1 203 ? 47.228 -16.500 -67.274 1.00 29.09 202 LEU C O 1
ATOM 6931 N N . VAL C 1 204 ? 47.308 -17.655 -65.351 1.00 29.92 203 VAL C N 1
ATOM 6932 C CA . VAL C 1 204 ? 46.783 -16.492 -64.614 1.00 31.15 203 VAL C CA 1
ATOM 6933 C C . VAL C 1 204 ? 47.794 -15.347 -64.609 1.00 31.13 203 VAL C C 1
ATOM 6934 O O . VAL C 1 204 ? 47.396 -14.185 -64.652 1.00 29.27 203 VAL C O 1
ATOM 6938 N N . ARG C 1 205 ? 49.085 -15.674 -64.583 1.00 31.92 204 ARG C N 1
ATOM 6939 C CA . ARG C 1 205 ? 50.123 -14.645 -64.643 1.00 34.79 204 ARG C CA 1
ATOM 6940 C C . ARG C 1 205 ? 50.137 -13.913 -65.976 1.00 33.67 204 ARG C C 1
ATOM 6941 O O . ARG C 1 205 ? 50.367 -12.712 -66.013 1.00 32.64 204 ARG C O 1
ATOM 6949 N N . ALA C 1 206 ? 49.874 -14.635 -67.060 1.00 33.41 205 ALA C N 1
ATOM 6950 C CA . ALA C 1 206 ? 49.939 -14.060 -68.403 1.00 33.23 205 ALA C CA 1
ATOM 6951 C C . ALA C 1 206 ? 48.608 -13.470 -68.875 1.00 32.35 205 ALA C C 1
ATOM 6952 O O . ALA C 1 206 ? 48.582 -12.737 -69.857 1.00 32.77 205 ALA C O 1
ATOM 6954 N N . HIS C 1 207 ? 47.510 -13.790 -68.188 1.00 32.04 206 HIS C N 1
ATOM 6955 C CA . HIS C 1 207 ? 46.165 -13.382 -68.625 1.00 31.28 206 HIS C CA 1
ATOM 6956 C C . HIS C 1 207 ? 45.289 -12.923 -67.462 1.00 32.26 206 HIS C C 1
ATOM 6957 O O . HIS C 1 207 ? 45.003 -13.711 -66.551 1.00 33.78 206 HIS C O 1
ATOM 6964 N N . ASN C 1 208 ? 44.808 -11.680 -67.540 1.00 31.70 207 ASN C N 1
ATOM 6965 C CA . ASN C 1 208 ? 43.948 -11.082 -66.500 1.00 32.32 207 ASN C CA 1
ATOM 6966 C C . ASN C 1 208 ? 42.581 -11.740 -66.367 1.00 30.04 207 ASN C C 1
ATOM 6967 O O . ASN C 1 208 ? 41.889 -11.529 -65.371 1.00 29.10 207 ASN C O 1
ATOM 6972 N N . ASN C 1 209 ? 42.175 -12.496 -67.383 1.00 27.95 208 ASN C N 1
ATOM 6973 C CA . ASN C 1 209 ? 40.844 -13.091 -67.414 1.00 26.73 208 ASN C CA 1
ATOM 6974 C C . ASN C 1 209 ? 40.826 -14.588 -67.102 1.00 26.31 208 ASN C C 1
ATOM 6975 O O . ASN C 1 209 ? 39.826 -15.265 -67.362 1.00 27.27 208 ASN C O 1
ATOM 6980 N N . VAL C 1 210 ? 41.919 -15.098 -66.549 1.00 25.95 209 VAL C N 1
ATOM 6981 C CA . VAL C 1 210 ? 41.995 -16.491 -66.129 1.00 26.10 209 VAL C CA 1
ATOM 6982 C C . VAL C 1 210 ? 41.947 -16.552 -64.613 1.00 25.69 209 VAL C C 1
ATOM 6983 O O . VAL C 1 210 ? 42.643 -15.808 -63.933 1.00 25.99 209 VAL C O 1
ATOM 6987 N N . VAL C 1 211 ? 41.119 -17.451 -64.103 1.00 25.87 210 VAL C N 1
ATOM 6988 C CA . VAL C 1 211 ? 41.025 -17.711 -62.675 1.00 26.27 210 VAL C CA 1
ATOM 6989 C C . VAL C 1 211 ? 41.020 -19.230 -62.478 1.00 25.54 210 VAL C C 1
ATOM 6990 O O . VAL C 1 211 ? 40.387 -19.959 -63.246 1.00 24.98 210 VAL C O 1
ATOM 6994 N N . VAL C 1 212 ? 41.742 -19.695 -61.463 1.00 23.16 211 VAL C N 1
ATOM 6995 C CA . VAL C 1 212 ? 41.889 -21.122 -61.194 1.00 22.86 211 VAL C CA 1
ATOM 6996 C C . VAL C 1 212 ? 41.200 -21.455 -59.884 1.00 22.33 211 VAL C C 1
ATOM 6997 O O . VAL C 1 212 ? 41.354 -20.731 -58.905 1.00 22.10 211 VAL C O 1
ATOM 7001 N N . LEU C 1 213 ? 40.458 -22.558 -59.871 1.00 22.44 212 LEU C N 1
ATOM 7002 C CA . LEU C 1 213 ? 39.744 -23.017 -58.682 1.00 23.18 212 LEU C CA 1
ATOM 7003 C C . LEU C 1 213 ? 40.372 -24.300 -58.153 1.00 22.67 212 LEU C C 1
ATOM 7004 O O . LEU C 1 213 ? 40.542 -25.269 -58.902 1.00 21.75 212 LEU C O 1
ATOM 7009 N N . ARG C 1 214 ? 40.676 -24.315 -56.860 1.00 22.38 213 ARG C N 1
ATOM 7010 C CA . ARG C 1 214 ? 41.189 -25.509 -56.205 1.00 23.17 213 ARG C CA 1
ATOM 7011 C C . ARG C 1 214 ? 40.438 -25.758 -54.901 1.00 23.22 213 ARG C C 1
ATOM 7012 O O . ARG C 1 214 ? 39.641 -24.928 -54.479 1.00 23.18 213 ARG C O 1
ATOM 7020 N N . THR C 1 215 ? 40.672 -26.911 -54.280 1.00 22.75 214 THR C N 1
ATOM 7021 C CA . THR C 1 215 ? 39.894 -27.317 -53.117 1.00 22.78 214 THR C CA 1
ATOM 7022 C C . THR C 1 215 ? 40.732 -28.031 -52.061 1.00 23.45 214 THR C C 1
ATOM 7023 O O . THR C 1 215 ? 41.820 -28.541 -52.347 1.00 22.97 214 THR C O 1
ATOM 7027 N N . PHE C 1 216 ? 40.182 -28.070 -50.847 1.00 23.62 215 PHE C N 1
ATOM 7028 C CA . PHE C 1 216 ? 40.731 -28.848 -49.747 1.00 23.81 215 PHE C CA 1
ATOM 7029 C C . PHE C 1 216 ? 39.977 -30.165 -49.562 1.00 24.24 215 PHE C C 1
ATOM 7030 O O . PHE C 1 216 ? 40.324 -30.962 -48.687 1.00 25.43 215 PHE C O 1
ATOM 7038 N N . SER C 1 217 ? 38.963 -30.400 -50.394 1.00 24.23 216 SER C N 1
ATOM 7039 C CA . SER C 1 217 ? 38.042 -31.517 -50.188 1.00 25.21 216 SER C CA 1
ATOM 7040 C C . SER C 1 217 ? 38.598 -32.887 -50.560 1.00 25.80 216 SER C C 1
ATOM 7041 O O . SER C 1 217 ? 38.133 -33.891 -50.038 1.00 25.97 216 SER C O 1
ATOM 7044 N N . LYS C 1 218 ? 39.567 -32.927 -51.467 1.00 27.55 217 LYS C N 1
ATOM 7045 C CA . LYS C 1 218 ? 40.042 -34.192 -52.026 1.00 29.13 217 LYS C CA 1
ATOM 7046 C C . LYS C 1 218 ? 41.401 -34.559 -51.441 1.00 27.95 217 LYS C C 1
ATOM 7047 O O . LYS C 1 218 ? 41.454 -35.176 -50.384 1.00 28.57 217 LYS C O 1
ATOM 7053 N N . ALA C 1 219 ? 42.488 -34.162 -52.098 1.00 27.20 218 ALA C N 1
ATOM 7054 C CA . ALA C 1 219 ? 43.838 -34.521 -51.657 1.00 27.50 218 ALA C CA 1
ATOM 7055 C C . ALA C 1 219 ? 44.095 -34.098 -50.215 1.00 27.32 218 ALA C C 1
ATOM 7056 O O . ALA C 1 219 ? 44.810 -34.780 -49.488 1.00 28.74 218 ALA C O 1
ATOM 7058 N N . TYR C 1 220 ? 43.509 -32.982 -49.797 1.00 26.19 219 TYR C N 1
ATOM 7059 C CA . TYR C 1 220 ? 43.697 -32.489 -48.429 1.00 26.09 219 TYR C CA 1
ATOM 7060 C C . TYR C 1 220 ? 42.690 -33.054 -47.414 1.00 25.98 219 TYR C C 1
ATOM 7061 O O . TYR C 1 220 ? 42.801 -32.795 -46.217 1.00 27.77 219 TYR C O 1
ATOM 7070 N N . GLY C 1 221 ? 41.714 -33.819 -47.886 1.00 24.95 220 GLY C N 1
ATOM 7071 C CA . GLY C 1 221 ? 40.820 -34.575 -47.005 1.00 24.52 220 GLY C CA 1
ATOM 7072 C C . GLY C 1 221 ? 39.930 -33.773 -46.064 1.00 23.60 220 GLY C C 1
ATOM 7073 O O . GLY C 1 221 ? 39.621 -34.231 -44.961 1.00 24.11 220 GLY C O 1
ATOM 7074 N N . LEU C 1 222 ? 39.505 -32.590 -46.492 1.00 22.70 221 LEU C N 1
ATOM 7075 C CA . LEU C 1 222 ? 38.613 -31.758 -45.681 1.00 23.35 221 LEU C CA 1
ATOM 7076 C C . LEU C 1 222 ? 37.247 -31.530 -46.338 1.00 23.94 221 LEU C C 1
ATOM 7077 O O . LEU C 1 222 ? 36.652 -30.451 -46.200 1.00 25.06 221 LEU C O 1
ATOM 7082 N N . ALA C 1 223 ? 36.742 -32.551 -47.026 1.00 23.62 222 ALA C N 1
ATOM 7083 C CA . ALA C 1 223 ? 35.425 -32.478 -47.672 1.00 23.75 222 ALA C CA 1
ATOM 7084 C C . ALA C 1 223 ? 34.297 -32.079 -46.719 1.00 24.09 222 ALA C C 1
ATOM 7085 O O . ALA C 1 223 ? 33.325 -31.457 -47.140 1.00 23.88 222 ALA C O 1
ATOM 7087 N N . GLY C 1 224 ? 34.416 -32.441 -45.442 1.00 23.83 223 GLY C N 1
ATOM 7088 C CA . GLY C 1 224 ? 33.379 -32.131 -44.465 1.00 23.54 223 GLY C CA 1
ATOM 7089 C C . GLY C 1 224 ? 33.388 -30.704 -43.961 1.00 23.99 223 GLY C C 1
ATOM 7090 O O . GLY C 1 224 ? 32.405 -30.256 -43.374 1.00 23.88 223 GLY C O 1
ATOM 7091 N N . LEU C 1 225 ? 34.487 -29.986 -44.187 1.00 23.82 224 LEU C N 1
ATOM 7092 C CA . LEU C 1 225 ? 34.672 -28.641 -43.631 1.00 24.29 224 LEU C CA 1
ATOM 7093 C C . LEU C 1 225 ? 34.602 -27.498 -44.652 1.00 24.34 224 LEU C C 1
ATOM 7094 O O . LEU C 1 225 ? 34.554 -26.331 -44.259 1.00 23.78 224 LEU C O 1
ATOM 7099 N N . ARG C 1 226 ? 34.601 -27.828 -45.944 1.00 23.91 225 ARG C N 1
ATOM 7100 C CA . ARG C 1 226 ? 34.169 -26.891 -46.993 1.00 23.30 225 ARG C CA 1
ATOM 7101 C C . ARG C 1 226 ? 35.104 -25.697 -47.190 1.00 22.66 225 ARG C C 1
ATOM 7102 O O . ARG C 1 226 ? 34.789 -24.568 -46.803 1.00 23.06 225 ARG C O 1
ATOM 7110 N N . ILE C 1 227 ? 36.269 -25.949 -47.776 1.00 22.27 226 ILE C N 1
ATOM 7111 C CA . ILE C 1 227 ? 37.186 -24.875 -48.123 1.00 21.94 226 ILE C CA 1
ATOM 7112 C C . ILE C 1 227 ? 37.649 -25.036 -49.568 1.00 22.44 226 ILE C C 1
ATOM 7113 O O . ILE C 1 227 ? 38.283 -26.039 -49.920 1.00 21.38 226 ILE C O 1
ATOM 7118 N N . GLY C 1 228 ? 37.306 -24.050 -50.392 1.00 21.79 227 GLY C N 1
ATOM 7119 C CA . GLY C 1 228 ? 37.861 -23.914 -51.735 1.00 22.26 227 GLY C CA 1
ATOM 7120 C C . GLY C 1 228 ? 38.582 -22.592 -51.846 1.00 22.50 227 GLY C C 1
ATOM 7121 O O . GLY C 1 228 ? 38.397 -21.697 -51.008 1.00 22.07 227 GLY C O 1
ATOM 7122 N N . TYR C 1 229 ? 39.416 -22.457 -52.873 1.00 22.07 228 TYR C N 1
ATOM 7123 C CA . TYR C 1 229 ? 40.069 -21.185 -53.137 1.00 21.95 228 TYR C CA 1
ATOM 7124 C C . TYR C 1 229 ? 40.240 -20.896 -54.617 1.00 22.42 228 TYR C C 1
ATOM 7125 O O . TYR C 1 229 ? 40.347 -21.812 -55.438 1.00 23.60 228 TYR C O 1
ATOM 7134 N N . ALA C 1 230 ? 40.253 -19.612 -54.950 1.00 22.27 229 ALA C N 1
ATOM 7135 C CA . ALA C 1 230 ? 40.415 -19.159 -56.325 1.00 22.19 229 ALA C CA 1
ATOM 7136 C C . ALA C 1 230 ? 41.689 -18.346 -56.427 1.00 21.91 229 ALA C C 1
ATOM 7137 O O . ALA C 1 230 ? 42.019 -17.605 -55.509 1.00 21.08 229 ALA C O 1
ATOM 7139 N N . ILE C 1 231 ? 42.393 -18.501 -57.545 1.00 21.67 230 ILE C N 1
ATOM 7140 C CA . ILE C 1 231 ? 43.633 -17.787 -57.818 1.00 21.83 230 ILE C CA 1
ATOM 7141 C C . ILE C 1 231 ? 43.426 -17.007 -59.115 1.00 22.46 230 ILE C C 1
ATOM 7142 O O . ILE C 1 231 ? 43.096 -17.591 -60.145 1.00 22.15 230 ILE C O 1
ATOM 7147 N N . GLY C 1 232 ? 43.615 -15.695 -59.070 1.00 22.54 231 GLY C N 1
ATOM 7148 C CA . GLY C 1 232 ? 43.411 -14.874 -60.250 1.00 23.56 231 GLY C CA 1
ATOM 7149 C C . GLY C 1 232 ? 43.934 -13.469 -60.103 1.00 24.75 231 GLY C C 1
ATOM 7150 O O . GLY C 1 232 ? 44.611 -13.136 -59.122 1.00 25.13 231 GLY C O 1
ATOM 7151 N N . HIS C 1 233 ? 43.613 -12.646 -61.095 1.00 25.96 232 HIS C N 1
ATOM 7152 C CA . HIS C 1 233 ? 43.973 -11.235 -61.087 1.00 27.37 232 HIS C CA 1
ATOM 7153 C C . HIS C 1 233 ? 43.305 -10.562 -59.886 1.00 27.02 232 HIS C C 1
ATOM 7154 O O . HIS C 1 233 ? 42.197 -10.958 -59.502 1.00 26.41 232 HIS C O 1
ATOM 7161 N N . PRO C 1 234 ? 43.978 -9.564 -59.273 1.00 26.76 233 PRO C N 1
ATOM 7162 C CA . PRO C 1 234 ? 43.425 -8.959 -58.061 1.00 26.95 233 PRO C CA 1
ATOM 7163 C C . PRO C 1 234 ? 42.028 -8.344 -58.225 1.00 27.84 233 PRO C C 1
ATOM 7164 O O . PRO C 1 234 ? 41.229 -8.406 -57.289 1.00 26.94 233 PRO C O 1
ATOM 7168 N N . ASP C 1 235 ? 41.748 -7.757 -59.387 1.00 28.25 234 ASP C N 1
ATOM 7169 C CA . ASP C 1 235 ? 40.401 -7.247 -59.695 1.00 30.02 234 ASP C CA 1
ATOM 7170 C C . ASP C 1 235 ? 39.334 -8.326 -59.656 1.00 28.12 234 ASP C C 1
ATOM 7171 O O . ASP C 1 235 ? 38.238 -8.094 -59.162 1.00 29.03 234 ASP C O 1
ATOM 7176 N N . VAL C 1 236 ? 39.641 -9.493 -60.206 1.00 27.23 235 VAL C N 1
ATOM 7177 C CA . VAL C 1 236 ? 38.669 -10.583 -60.239 1.00 26.52 235 VAL C CA 1
ATOM 7178 C C . VAL C 1 236 ? 38.459 -11.129 -58.826 1.00 25.62 235 VAL C C 1
ATOM 7179 O O . VAL C 1 236 ? 37.328 -11.412 -58.426 1.00 26.09 235 VAL C O 1
ATOM 7183 N N . ILE C 1 237 ? 39.549 -11.268 -58.079 1.00 24.19 236 ILE C N 1
ATOM 7184 C CA . ILE C 1 237 ? 39.484 -11.702 -56.687 1.00 24.31 236 ILE C CA 1
ATOM 7185 C C . ILE C 1 237 ? 38.681 -10.709 -55.853 1.00 24.57 236 ILE C C 1
ATOM 7186 O O . ILE C 1 237 ? 37.836 -11.105 -55.046 1.00 23.20 236 ILE C O 1
ATOM 7191 N N . THR C 1 238 ? 38.939 -9.422 -56.057 1.00 25.24 237 THR C N 1
ATOM 7192 C CA . THR C 1 238 ? 38.169 -8.385 -55.376 1.00 26.45 237 THR C CA 1
ATOM 7193 C C . THR C 1 238 ? 36.681 -8.537 -55.671 1.00 25.51 237 THR C C 1
ATOM 7194 O O . THR C 1 238 ? 35.863 -8.435 -54.765 1.00 25.27 237 THR C O 1
ATOM 7198 N N . ALA C 1 239 ? 36.340 -8.815 -56.928 1.00 25.06 238 ALA C N 1
ATOM 7199 C CA . ALA C 1 239 ? 34.942 -9.034 -57.320 1.00 25.52 238 ALA C CA 1
ATOM 7200 C C . ALA C 1 239 ? 34.328 -10.247 -56.632 1.00 25.02 238 ALA C C 1
ATOM 7201 O O . ALA C 1 239 ? 33.192 -10.188 -56.141 1.00 24.53 238 ALA C O 1
ATOM 7203 N N . LEU C 1 240 ? 35.068 -11.351 -56.595 1.00 24.60 239 LEU C N 1
ATOM 7204 C CA . LEU C 1 240 ? 34.574 -12.561 -55.938 1.00 23.87 239 LEU C CA 1
ATOM 7205 C C . LEU C 1 240 ? 34.277 -12.302 -54.459 1.00 23.53 239 LEU C C 1
ATOM 7206 O O . LEU C 1 240 ? 33.273 -12.779 -53.917 1.00 23.44 239 LEU C O 1
ATOM 7211 N N . ASP C 1 241 ? 35.142 -11.521 -53.826 1.00 24.74 240 ASP C N 1
ATOM 7212 C CA . ASP C 1 241 ? 34.983 -11.191 -52.414 1.00 25.67 240 ASP C CA 1
ATOM 7213 C C . ASP C 1 241 ? 33.825 -10.223 -52.159 1.00 26.09 240 ASP C C 1
ATOM 7214 O O . ASP C 1 241 ? 33.316 -10.166 -51.043 1.00 26.45 240 ASP C O 1
ATOM 7219 N N . LYS C 1 242 ? 33.389 -9.492 -53.184 1.00 26.38 241 LYS C N 1
ATOM 7220 C CA . LYS C 1 242 ? 32.212 -8.636 -53.053 1.00 27.12 241 LYS C CA 1
ATOM 7221 C C . LYS C 1 242 ? 30.925 -9.459 -52.933 1.00 26.38 241 LYS C C 1
ATOM 7222 O O . LYS C 1 242 ? 29.996 -9.052 -52.237 1.00 26.67 241 LYS C O 1
ATOM 7228 N N . VAL C 1 243 ? 30.871 -10.603 -53.616 1.00 24.83 242 VAL C N 1
ATOM 7229 C CA . VAL C 1 243 ? 29.678 -11.457 -53.618 1.00 24.43 242 VAL C CA 1
ATOM 7230 C C . VAL C 1 243 ? 29.775 -12.665 -52.673 1.00 23.97 242 VAL C C 1
ATOM 7231 O O . VAL C 1 243 ? 28.804 -13.392 -52.484 1.00 23.77 242 VAL C O 1
ATOM 7235 N N . TYR C 1 244 ? 30.954 -12.871 -52.092 1.00 23.83 243 TYR C N 1
ATOM 7236 C CA . TYR C 1 244 ? 31.158 -13.864 -51.037 1.00 23.22 243 TYR C CA 1
ATOM 7237 C C . TYR C 1 244 ? 30.114 -13.660 -49.951 1.00 23.55 243 TYR C C 1
ATOM 7238 O O . TYR C 1 244 ? 29.987 -12.561 -49.426 1.00 23.04 243 TYR C O 1
ATOM 7247 N N . VAL C 1 245 ? 29.367 -14.710 -49.619 1.00 23.79 244 VAL C N 1
ATOM 7248 C CA . VAL C 1 245 ? 28.432 -14.634 -48.494 1.00 23.82 244 VAL C CA 1
ATOM 7249 C C . VAL C 1 245 ? 29.266 -14.603 -47.215 1.00 24.01 244 VAL C C 1
ATOM 7250 O O . VAL C 1 245 ? 30.032 -15.541 -46.957 1.00 22.91 244 VAL C O 1
ATOM 7254 N N . PRO C 1 246 ? 29.132 -13.525 -46.418 1.00 23.64 245 PRO C N 1
ATOM 7255 C CA . PRO C 1 246 ? 29.979 -13.360 -45.245 1.00 23.53 245 PRO C CA 1
ATOM 7256 C C . PRO C 1 246 ? 30.004 -14.553 -44.308 1.00 22.54 245 PRO C C 1
ATOM 7257 O O . PRO C 1 246 ? 28.986 -15.205 -44.092 1.00 21.62 245 PRO C O 1
ATOM 7261 N N . PHE C 1 247 ? 31.199 -14.833 -43.792 1.00 22.62 246 PHE C N 1
ATOM 7262 C CA . PHE C 1 247 ? 31.418 -15.833 -42.754 1.00 22.38 246 PHE C CA 1
ATOM 7263 C C . PHE C 1 247 ? 31.145 -17.270 -43.171 1.00 21.60 246 PHE C C 1
ATOM 7264 O O . PHE C 1 247 ? 31.166 -18.146 -42.315 1.00 21.75 246 PHE C O 1
ATOM 7272 N N . THR C 1 248 ? 30.894 -17.538 -44.456 1.00 21.05 247 THR C N 1
ATOM 7273 C CA . THR C 1 248 ? 30.511 -18.899 -44.859 1.00 21.08 247 THR C CA 1
ATOM 7274 C C . THR C 1 248 ? 31.668 -19.894 -44.691 1.00 21.30 247 THR C C 1
ATOM 7275 O O . THR C 1 248 ? 31.423 -21.064 -44.433 1.00 23.19 247 THR C O 1
ATOM 7279 N N . VAL C 1 249 ? 32.909 -19.431 -44.827 1.00 21.66 248 VAL C N 1
ATOM 7280 C CA . VAL C 1 249 ? 34.076 -20.265 -44.514 1.00 21.40 248 VAL C CA 1
ATOM 7281 C C . VAL C 1 249 ? 34.286 -20.224 -43.008 1.00 20.98 248 VAL C C 1
ATOM 7282 O O . VAL C 1 249 ? 34.694 -19.196 -42.462 1.00 21.24 248 VAL C O 1
ATOM 7286 N N . SER C 1 250 ? 34.004 -21.343 -42.344 1.00 21.51 249 SER C N 1
ATOM 7287 C CA . SER C 1 250 ? 33.972 -21.399 -40.883 1.00 21.98 249 SER C CA 1
ATOM 7288 C C . SER C 1 250 ? 35.350 -21.240 -40.249 1.00 22.80 249 SER C C 1
ATOM 7289 O O . SER C 1 250 ? 36.373 -21.383 -40.911 1.00 21.59 249 SER C O 1
ATOM 7292 N N . SER C 1 251 ? 35.359 -20.942 -38.955 1.00 23.15 250 SER C N 1
ATOM 7293 C CA . SER C 1 251 ? 36.602 -20.781 -38.214 1.00 24.87 250 SER C CA 1
ATOM 7294 C C . SER C 1 251 ? 37.376 -22.096 -38.167 1.00 24.01 250 SER C C 1
ATOM 7295 O O . SER C 1 251 ? 38.577 -22.126 -38.396 1.00 24.25 250 SER C O 1
ATOM 7298 N N . ILE C 1 252 ? 36.662 -23.180 -37.890 1.00 24.99 251 ILE C N 1
ATOM 7299 C CA . ILE C 1 252 ? 37.258 -24.516 -37.815 1.00 24.80 251 ILE C CA 1
ATOM 7300 C C . ILE C 1 252 ? 37.765 -24.969 -39.187 1.00 24.12 251 ILE C C 1
ATOM 7301 O O . ILE C 1 252 ? 38.814 -25.607 -39.284 1.00 24.36 251 ILE C O 1
ATOM 7306 N N . GLY C 1 253 ? 37.036 -24.614 -40.241 1.00 23.66 252 GLY C N 1
ATOM 7307 C CA . GLY C 1 253 ? 37.471 -24.895 -41.604 1.00 23.45 252 GLY C CA 1
ATOM 7308 C C . GLY C 1 253 ? 38.783 -24.210 -41.945 1.00 22.67 252 GLY C C 1
ATOM 7309 O O . GLY C 1 253 ? 39.678 -24.826 -42.532 1.00 22.73 252 GLY C O 1
ATOM 7310 N N . GLN C 1 254 ? 38.903 -22.939 -41.575 1.00 22.79 253 GLN C N 1
ATOM 7311 C CA . GLN C 1 254 ? 40.127 -22.180 -41.823 1.00 22.69 253 GLN C CA 1
ATOM 7312 C C . GLN C 1 254 ? 41.292 -22.790 -41.067 1.00 22.65 253 GLN C C 1
ATOM 7313 O O . GLN C 1 254 ? 42.378 -22.984 -41.623 1.00 21.96 253 GLN C O 1
ATOM 7319 N N . ALA C 1 255 ? 41.064 -23.095 -39.796 1.00 23.15 254 ALA C N 1
ATOM 7320 C CA . ALA C 1 255 ? 42.118 -23.676 -38.969 1.00 22.37 254 ALA C CA 1
ATOM 7321 C C . ALA C 1 255 ? 42.589 -24.992 -39.579 1.00 22.06 254 ALA C C 1
ATOM 7322 O O . ALA C 1 255 ? 43.791 -25.211 -39.741 1.00 21.07 254 ALA C O 1
ATOM 7324 N N . ALA C 1 256 ? 41.640 -25.849 -39.945 1.00 21.31 255 ALA C N 1
ATOM 7325 C CA . ALA C 1 256 ? 41.969 -27.158 -40.512 1.00 21.32 255 ALA C CA 1
ATOM 7326 C C . ALA C 1 256 ? 42.738 -27.040 -41.831 1.00 21.63 255 ALA C C 1
ATOM 7327 O O . ALA C 1 256 ? 43.672 -27.807 -42.083 1.00 21.58 255 ALA C O 1
ATOM 7329 N N . ALA C 1 257 ? 42.354 -26.064 -42.659 1.00 21.56 256 ALA C N 1
ATOM 7330 C CA . ALA C 1 257 ? 42.963 -25.860 -43.967 1.00 21.08 256 ALA C CA 1
ATOM 7331 C C . ALA C 1 257 ? 44.412 -25.409 -43.827 1.00 21.84 256 ALA C C 1
ATOM 7332 O O . ALA C 1 257 ? 45.300 -25.917 -44.502 1.00 20.88 256 ALA C O 1
ATOM 7334 N N . ILE C 1 258 ? 44.628 -24.455 -42.934 1.00 22.12 257 ILE C N 1
ATOM 7335 C CA . ILE C 1 258 ? 45.960 -23.967 -42.630 1.00 22.99 257 ILE C CA 1
ATOM 7336 C C . ILE C 1 258 ? 46.838 -25.120 -42.152 1.00 23.02 257 ILE C C 1
ATOM 7337 O O . ILE C 1 258 ? 47.964 -25.270 -42.617 1.00 23.88 257 ILE C O 1
ATOM 7342 N N . ALA C 1 259 ? 46.318 -25.935 -41.240 1.00 22.93 258 ALA C N 1
ATOM 7343 C CA . ALA C 1 259 ? 47.068 -27.081 -40.710 1.00 23.40 258 ALA C CA 1
ATOM 7344 C C . ALA C 1 259 ? 47.357 -28.113 -41.803 1.00 23.29 258 ALA C C 1
ATOM 7345 O O . ALA C 1 259 ? 48.421 -28.746 -41.807 1.00 22.70 258 ALA C O 1
ATOM 7347 N N . SER C 1 260 ? 46.415 -28.271 -42.729 1.00 22.53 259 SER C N 1
ATOM 7348 C CA . SER C 1 260 ? 46.588 -29.176 -43.861 1.00 22.87 259 SER C CA 1
ATOM 7349 C C . SER C 1 260 ? 47.698 -28.693 -44.799 1.00 23.70 259 SER C C 1
ATOM 7350 O O . SER C 1 260 ? 48.485 -29.505 -45.301 1.00 24.03 259 SER C O 1
ATOM 7353 N N . LEU C 1 261 ? 47.783 -27.378 -45.010 1.00 23.81 260 LEU C N 1
ATOM 7354 C CA . LEU C 1 261 ? 48.899 -26.800 -45.765 1.00 24.70 260 LEU C CA 1
ATOM 7355 C C . LEU C 1 261 ? 50.249 -27.010 -45.071 1.00 25.20 260 LEU C C 1
ATOM 7356 O O . LEU C 1 261 ? 51.245 -27.294 -45.729 1.00 24.81 260 LEU C O 1
ATOM 7361 N N . ASP C 1 262 ? 50.285 -26.882 -43.750 1.00 26.65 261 ASP C N 1
ATOM 7362 C CA . ASP C 1 262 ? 51.514 -27.180 -43.005 1.00 28.06 261 ASP C CA 1
ATOM 7363 C C . ASP C 1 262 ? 51.960 -28.635 -43.187 1.00 28.25 261 ASP C C 1
ATOM 7364 O O . ASP C 1 262 ? 53.159 -28.922 -43.146 1.00 30.25 261 ASP C O 1
ATOM 7369 N N . ALA C 1 263 ? 51.000 -29.538 -43.384 1.00 27.07 262 ALA C N 1
ATOM 7370 C CA . ALA C 1 263 ? 51.276 -30.960 -43.592 1.00 27.22 262 ALA C CA 1
ATOM 7371 C C . ALA C 1 263 ? 51.133 -31.385 -45.055 1.00 27.21 262 ALA C C 1
ATOM 7372 O O . ALA C 1 263 ? 50.930 -32.568 -45.335 1.00 26.63 262 ALA C O 1
ATOM 7374 N N . ALA C 1 264 ? 51.247 -30.430 -45.980 1.00 28.00 263 ALA C N 1
ATOM 7375 C CA . ALA C 1 264 ? 51.024 -30.692 -47.410 1.00 28.77 263 ALA C CA 1
ATOM 7376 C C . ALA C 1 264 ? 51.940 -31.778 -47.986 1.00 29.26 263 ALA C C 1
ATOM 7377 O O . ALA C 1 264 ? 51.500 -32.601 -48.787 1.00 27.74 263 ALA C O 1
ATOM 7379 N N . ASP C 1 265 ? 53.207 -31.786 -47.587 1.00 30.42 264 ASP C N 1
ATOM 7380 C CA . ASP C 1 265 ? 54.148 -32.764 -48.143 1.00 32.08 264 ASP C CA 1
ATOM 7381 C C . ASP C 1 265 ? 53.679 -34.184 -47.857 1.00 31.05 264 ASP C C 1
ATOM 7382 O O . ASP C 1 265 ? 53.630 -35.021 -48.756 1.00 30.31 264 ASP C O 1
ATOM 7387 N N . GLU C 1 266 ? 53.316 -34.442 -46.607 1.00 30.18 265 GLU C N 1
ATOM 7388 C CA . GLU C 1 266 ? 52.761 -35.733 -46.225 1.00 30.88 265 GLU C CA 1
ATOM 7389 C C . GLU C 1 266 ? 51.426 -36.018 -46.927 1.00 29.73 265 GLU C C 1
ATOM 7390 O O . GLU C 1 266 ? 51.224 -37.116 -47.452 1.00 29.13 265 GLU C O 1
ATOM 7396 N N . LEU C 1 267 ? 50.517 -35.044 -46.950 1.00 28.04 266 LEU C N 1
ATOM 7397 C CA . LEU C 1 267 ? 49.179 -35.287 -47.527 1.00 27.87 266 LEU C CA 1
ATOM 7398 C C . LEU C 1 267 ? 49.220 -35.496 -49.043 1.00 27.48 266 LEU C C 1
ATOM 7399 O O . LEU C 1 267 ? 48.517 -36.361 -49.574 1.00 27.14 266 LEU C O 1
ATOM 7404 N N . LEU C 1 268 ? 50.037 -34.700 -49.726 1.00 27.50 267 LEU C N 1
ATOM 7405 C CA . LEU C 1 268 ? 50.215 -34.807 -51.174 1.00 28.51 267 LEU C CA 1
ATOM 7406 C C . LEU C 1 268 ? 50.932 -36.096 -51.609 1.00 28.39 267 LEU C C 1
ATOM 7407 O O . LEU C 1 268 ? 50.685 -36.595 -52.699 1.00 28.66 267 LEU C O 1
ATOM 7412 N N . ALA C 1 269 ? 51.813 -36.629 -50.769 1.00 28.88 268 ALA C N 1
ATOM 7413 C CA . ALA C 1 269 ? 52.500 -37.887 -51.087 1.00 29.11 268 ALA C CA 1
ATOM 7414 C C . ALA C 1 269 ? 51.505 -39.052 -51.197 1.00 28.08 268 ALA C C 1
ATOM 7415 O O . ALA C 1 269 ? 51.699 -39.969 -51.988 1.00 27.03 268 ALA C O 1
ATOM 7417 N N . ARG C 1 270 ? 50.436 -38.998 -50.411 1.00 27.19 269 ARG C N 1
ATOM 7418 C CA . ARG C 1 270 ? 49.383 -40.013 -50.461 1.00 27.16 269 ARG C CA 1
ATOM 7419 C C . ARG C 1 270 ? 48.677 -40.092 -51.809 1.00 26.90 269 ARG C C 1
ATOM 7420 O O . ARG C 1 270 ? 48.063 -41.120 -52.116 1.00 27.83 269 ARG C O 1
ATOM 7428 N N . THR C 1 271 ? 48.717 -39.014 -52.595 1.00 26.37 270 THR C N 1
ATOM 7429 C CA . THR C 1 271 ? 48.123 -39.044 -53.939 1.00 26.47 270 THR C CA 1
ATOM 7430 C C . THR C 1 271 ? 48.858 -40.034 -54.851 1.00 26.83 270 THR C C 1
ATOM 7431 O O . THR C 1 271 ? 48.254 -40.567 -55.775 1.00 27.01 270 THR C O 1
ATOM 7435 N N . ASP C 1 272 ? 50.143 -40.282 -54.591 1.00 28.23 271 ASP C N 1
ATOM 7436 C CA . ASP C 1 272 ? 50.895 -41.289 -55.351 1.00 30.68 271 ASP C CA 1
ATOM 7437 C C . ASP C 1 272 ? 50.258 -42.670 -55.241 1.00 30.72 271 ASP C C 1
ATOM 7438 O O . ASP C 1 272 ? 50.234 -43.416 -56.209 1.00 31.37 271 ASP C O 1
ATOM 7443 N N . THR C 1 273 ? 49.737 -42.994 -54.062 1.00 31.81 272 THR C N 1
ATOM 7444 C CA . THR C 1 273 ? 49.120 -44.293 -53.800 1.00 32.09 272 THR C CA 1
ATOM 7445 C C . THR C 1 273 ? 47.764 -44.420 -54.499 1.00 30.90 272 THR C C 1
ATOM 7446 O O . THR C 1 273 ? 47.437 -45.476 -55.041 1.00 30.71 272 THR C O 1
ATOM 7450 N N . VAL C 1 274 ? 46.980 -43.346 -54.475 1.00 28.78 273 VAL C N 1
ATOM 7451 C CA . VAL C 1 274 ? 45.725 -43.294 -55.222 1.00 28.63 273 VAL C CA 1
ATOM 7452 C C . VAL C 1 274 ? 46.001 -43.484 -56.715 1.00 28.75 273 VAL C C 1
ATOM 7453 O O . VAL C 1 274 ? 45.309 -44.251 -57.383 1.00 28.57 273 VAL C O 1
ATOM 7457 N N . VAL C 1 275 ? 47.021 -42.794 -57.219 1.00 28.87 274 VAL C N 1
ATOM 7458 C CA . VAL C 1 275 ? 47.410 -42.889 -58.629 1.00 29.77 274 VAL C CA 1
ATOM 7459 C C . VAL C 1 275 ? 47.798 -44.319 -59.024 1.00 30.46 274 VAL C C 1
ATOM 7460 O O . VAL C 1 275 ? 47.389 -44.811 -60.076 1.00 29.74 274 VAL C O 1
ATOM 7464 N N . ALA C 1 276 ? 48.588 -44.977 -58.187 1.00 30.58 275 ALA C N 1
ATOM 7465 C CA . ALA C 1 276 ? 48.956 -46.371 -58.429 1.00 31.24 275 ALA C CA 1
ATOM 7466 C C . ALA C 1 276 ? 47.707 -47.245 -58.505 1.00 31.43 275 ALA C C 1
ATOM 7467 O O . ALA C 1 276 ? 47.565 -48.049 -59.418 1.00 31.83 275 ALA C O 1
ATOM 7469 N N . GLU C 1 277 ? 46.793 -47.068 -57.554 1.00 32.25 276 GLU C N 1
ATOM 7470 C CA . GLU C 1 277 ? 45.539 -47.820 -57.545 1.00 32.45 276 GLU C CA 1
ATOM 7471 C C . GLU C 1 277 ? 44.658 -47.495 -58.755 1.00 32.23 276 GLU C C 1
ATOM 7472 O O . GLU C 1 277 ? 43.957 -48.373 -59.267 1.00 31.57 276 GLU C O 1
ATOM 7478 N N . ARG C 1 278 ? 44.699 -46.242 -59.207 1.00 30.64 277 ARG C N 1
ATOM 7479 C CA . ARG C 1 278 ? 43.983 -45.832 -60.416 1.00 31.01 277 ARG C CA 1
ATOM 7480 C C . ARG C 1 278 ? 44.440 -46.625 -61.647 1.00 31.02 277 ARG C C 1
ATOM 7481 O O . ARG C 1 278 ? 43.618 -47.077 -62.441 1.00 30.23 277 ARG C O 1
ATOM 7489 N N . ALA C 1 279 ? 45.754 -46.768 -61.801 1.00 31.88 278 ALA C N 1
ATOM 7490 C CA . ALA C 1 279 ? 46.329 -47.564 -62.887 1.00 32.29 278 ALA C CA 1
ATOM 7491 C C . ALA C 1 279 ? 45.921 -49.044 -62.790 1.00 32.56 278 ALA C C 1
ATOM 7492 O O . ALA C 1 279 ? 45.569 -49.659 -63.791 1.00 33.35 278 ALA C O 1
ATOM 7494 N N . ARG C 1 280 ? 45.952 -49.607 -61.586 1.00 33.07 279 ARG C N 1
ATOM 7495 C CA . ARG C 1 280 ? 45.576 -51.007 -61.393 1.00 33.64 279 ARG C CA 1
ATOM 7496 C C . ARG C 1 280 ? 44.089 -51.246 -61.680 1.00 33.87 279 ARG C C 1
ATOM 7497 O O . ARG C 1 280 ? 43.740 -52.191 -62.383 1.00 33.47 279 ARG C O 1
ATOM 7505 N N . VAL C 1 281 ? 43.224 -50.386 -61.150 1.00 32.79 280 VAL C N 1
ATOM 7506 C CA . VAL C 1 281 ? 41.786 -50.508 -61.378 1.00 33.24 280 VAL C CA 1
ATOM 7507 C C . VAL C 1 281 ? 41.459 -50.366 -62.864 1.00 33.19 280 VAL C C 1
ATOM 7508 O O . VAL C 1 281 ? 40.626 -51.103 -63.394 1.00 31.93 280 VAL C O 1
ATOM 7512 N N . SER C 1 282 ? 42.119 -49.425 -63.533 1.00 32.79 281 SER C N 1
ATOM 7513 C CA . SER C 1 282 ? 41.895 -49.218 -64.957 1.00 33.74 281 SER C CA 1
ATOM 7514 C C . SER C 1 282 ? 42.304 -50.468 -65.745 1.00 35.38 281 SER C C 1
ATOM 7515 O O . SER C 1 282 ? 41.505 -51.012 -66.511 1.00 36.05 281 SER C O 1
ATOM 7518 N N . ALA C 1 283 ? 43.535 -50.930 -65.531 1.00 35.88 282 ALA C N 1
ATOM 7519 C CA . ALA C 1 283 ? 44.035 -52.142 -66.190 1.00 37.24 282 ALA C CA 1
ATOM 7520 C C . ALA C 1 283 ? 43.107 -53.339 -65.946 1.00 38.15 282 ALA C C 1
ATOM 7521 O O . ALA C 1 283 ? 42.709 -54.020 -66.884 1.00 37.82 282 ALA C O 1
ATOM 7523 N N . GLU C 1 284 ? 42.748 -53.568 -64.687 1.00 40.52 283 GLU C N 1
ATOM 7524 C CA . GLU C 1 284 ? 41.877 -54.689 -64.319 1.00 43.25 283 GLU C CA 1
ATOM 7525 C C . GLU C 1 284 ? 40.515 -54.604 -65.020 1.00 43.15 283 GLU C C 1
ATOM 7526 O O . GLU C 1 284 ? 39.965 -55.627 -65.447 1.00 43.15 283 GLU C O 1
ATOM 7532 N N . LEU C 1 285 ? 39.981 -53.387 -65.141 1.00 40.77 284 LEU C N 1
ATOM 7533 C CA . LEU C 1 285 ? 38.698 -53.167 -65.814 1.00 40.60 284 LEU C CA 1
ATOM 7534 C C . LEU C 1 285 ? 38.804 -53.422 -67.318 1.00 39.95 284 LEU C C 1
ATOM 7535 O O . LEU C 1 285 ? 37.927 -54.058 -67.902 1.00 39.11 284 LEU C O 1
ATOM 7540 N N . ARG C 1 286 ? 39.873 -52.929 -67.939 1.00 39.41 285 ARG C N 1
ATOM 7541 C CA . ARG C 1 286 ? 40.095 -53.160 -69.366 1.00 40.52 285 ARG C CA 1
ATOM 7542 C C . ARG C 1 286 ? 40.357 -54.638 -69.663 1.00 41.07 285 ARG C C 1
ATOM 7543 O O . ARG C 1 286 ? 39.894 -55.162 -70.674 1.00 39.89 285 ARG C O 1
ATOM 7551 N N . ALA C 1 287 ? 41.092 -55.303 -68.775 1.00 42.10 286 ALA C N 1
ATOM 7552 C CA . ALA C 1 287 ? 41.276 -56.754 -68.849 1.00 42.55 286 ALA C CA 1
ATOM 7553 C C . ALA C 1 287 ? 39.937 -57.484 -68.810 1.00 43.37 286 ALA C C 1
ATOM 7554 O O . ALA C 1 287 ? 39.781 -58.534 -69.431 1.00 43.66 286 ALA C O 1
ATOM 7556 N N . ALA C 1 288 ? 38.974 -56.921 -68.082 1.00 44.21 287 ALA C N 1
ATOM 7557 C CA . ALA C 1 288 ? 37.635 -57.495 -67.986 1.00 43.43 287 ALA C CA 1
ATOM 7558 C C . ALA C 1 288 ? 36.753 -57.162 -69.190 1.00 44.00 287 ALA C C 1
ATOM 7559 O O . ALA C 1 288 ? 35.654 -57.698 -69.313 1.00 46.53 287 ALA C O 1
ATOM 7561 N N . GLY C 1 289 ? 37.217 -56.283 -70.072 1.00 42.88 288 GLY C N 1
ATOM 7562 C CA . GLY C 1 289 ? 36.474 -55.952 -71.284 1.00 42.46 288 GLY C CA 1
ATOM 7563 C C . GLY C 1 289 ? 35.735 -54.625 -71.236 1.00 42.41 288 GLY C C 1
ATOM 7564 O O . GLY C 1 289 ? 35.069 -54.258 -72.206 1.00 42.07 288 GLY C O 1
ATOM 7565 N N . PHE C 1 290 ? 35.834 -53.904 -70.117 1.00 40.78 289 PHE C N 1
ATOM 7566 C CA . PHE C 1 290 ? 35.317 -52.533 -70.050 1.00 38.79 289 PHE C CA 1
ATOM 7567 C C . PHE C 1 290 ? 36.217 -51.636 -70.876 1.00 37.26 289 PHE C C 1
ATOM 7568 O O . PHE C 1 290 ? 37.416 -51.855 -70.929 1.00 37.52 289 PHE C O 1
ATOM 7576 N N . THR C 1 291 ? 35.634 -50.636 -71.527 1.00 37.59 290 THR C N 1
ATOM 7577 C CA . THR C 1 291 ? 36.414 -49.561 -72.125 1.00 37.70 290 THR C CA 1
ATOM 7578 C C . THR C 1 291 ? 36.210 -48.303 -71.280 1.00 36.89 290 THR C C 1
ATOM 7579 O O . THR C 1 291 ? 35.095 -48.004 -70.848 1.00 35.02 290 THR C O 1
ATOM 7583 N N . LEU C 1 292 ? 37.301 -47.593 -71.020 1.00 34.71 291 LEU C N 1
ATOM 7584 C CA . LEU C 1 292 ? 37.252 -46.339 -70.283 1.00 33.28 291 LEU C CA 1
ATOM 7585 C C . LEU C 1 292 ? 38.370 -45.415 -70.742 1.00 32.93 291 LEU C C 1
ATOM 7586 O O . LEU C 1 292 ? 39.443 -45.886 -71.140 1.00 33.34 291 LEU C O 1
ATOM 7591 N N . PRO C 1 293 ? 38.129 -44.094 -70.681 1.00 31.99 292 PRO C N 1
ATOM 7592 C CA . PRO C 1 293 ? 39.163 -43.148 -71.066 1.00 31.60 292 PRO C CA 1
ATOM 7593 C C . PRO C 1 293 ? 40.307 -43.095 -70.044 1.00 29.99 292 PRO C C 1
ATOM 7594 O O . PRO C 1 293 ? 40.164 -43.609 -68.935 1.00 29.91 292 PRO C O 1
ATOM 7598 N N . PRO C 1 294 ? 41.441 -42.482 -70.418 1.00 29.41 293 PRO C N 1
ATOM 7599 C CA . PRO C 1 294 ? 42.568 -42.344 -69.487 1.00 29.20 293 PRO C CA 1
ATOM 7600 C C . PRO C 1 294 ? 42.304 -41.295 -68.405 1.00 28.31 293 PRO C C 1
ATOM 7601 O O . PRO C 1 294 ? 42.175 -40.112 -68.706 1.00 28.39 293 PRO C O 1
ATOM 7605 N N . SER C 1 295 ? 42.230 -41.740 -67.158 1.00 28.86 294 SER C N 1
ATOM 7606 C CA . SER C 1 295 ? 41.902 -40.862 -66.043 1.00 27.99 294 SER C CA 1
ATOM 7607 C C . SER C 1 295 ? 43.125 -40.114 -65.531 1.00 28.60 294 SER C C 1
ATOM 7608 O O . SER C 1 295 ? 44.227 -40.662 -65.498 1.00 28.27 294 SER C O 1
ATOM 7611 N N . GLN C 1 296 ? 42.923 -38.863 -65.119 1.00 27.31 295 GLN C N 1
ATOM 7612 C CA . GLN C 1 296 ? 43.952 -38.121 -64.398 1.00 27.26 295 GLN C CA 1
ATOM 7613 C C . GLN C 1 296 ? 43.412 -37.542 -63.092 1.00 26.27 295 GLN C C 1
ATOM 7614 O O . GLN C 1 296 ? 43.945 -36.573 -62.571 1.00 27.01 295 GLN C O 1
ATOM 7620 N N . ALA C 1 297 ? 42.384 -38.184 -62.549 1.00 25.99 296 ALA C N 1
ATOM 7621 C CA . ALA C 1 297 ? 41.774 -37.787 -61.283 1.00 25.84 296 ALA C CA 1
ATOM 7622 C C . ALA C 1 297 ? 41.851 -38.951 -60.285 1.00 26.14 296 ALA C C 1
ATOM 7623 O O . ALA C 1 297 ? 42.648 -39.861 -60.468 1.00 26.07 296 ALA C O 1
ATOM 7625 N N . ASN C 1 298 ? 41.030 -38.921 -59.234 1.00 26.40 297 ASN C N 1
ATOM 7626 C CA . ASN C 1 298 ? 40.961 -40.038 -58.283 1.00 26.09 297 ASN C CA 1
ATOM 7627 C C . ASN C 1 298 ? 39.710 -40.889 -58.516 1.00 25.25 297 ASN C C 1
ATOM 7628 O O . ASN C 1 298 ? 39.128 -41.453 -57.581 1.00 24.95 297 ASN C O 1
ATOM 7633 N N . PHE C 1 299 ? 39.310 -40.985 -59.777 1.00 24.67 298 PHE C N 1
ATOM 7634 C CA . PHE C 1 299 ? 38.152 -41.780 -60.160 1.00 24.97 298 PHE C CA 1
ATOM 7635 C C . PHE C 1 299 ? 38.277 -42.165 -61.616 1.00 25.70 298 PHE C C 1
ATOM 7636 O O . PHE C 1 299 ? 39.109 -41.610 -62.335 1.00 26.64 298 PHE C O 1
ATOM 7644 N N . VAL C 1 300 ? 37.445 -43.115 -62.037 1.00 26.67 299 VAL C N 1
ATOM 7645 C CA . VAL C 1 300 ? 37.347 -43.509 -63.439 1.00 26.77 299 VAL C CA 1
ATOM 7646 C C . VAL C 1 300 ? 35.911 -43.355 -63.942 1.00 26.44 299 VAL C C 1
ATOM 7647 O O . VAL C 1 300 ? 34.959 -43.272 -63.153 1.00 25.47 299 VAL C O 1
ATOM 7651 N N . TRP C 1 301 ? 35.778 -43.329 -65.265 1.00 26.55 300 TRP C N 1
ATOM 7652 C CA . TRP C 1 301 ? 34.506 -43.106 -65.941 1.00 26.80 300 TRP C CA 1
ATOM 7653 C C . TRP C 1 301 ? 34.196 -44.306 -66.820 1.00 28.05 300 TRP C C 1
ATOM 7654 O O . TRP C 1 301 ? 34.979 -44.646 -67.710 1.00 27.42 300 TRP C O 1
ATOM 7665 N N . LEU C 1 302 ? 33.063 -44.952 -66.555 1.00 29.04 301 LEU C N 1
ATOM 7666 C CA . LEU C 1 302 ? 32.613 -46.090 -67.348 1.00 30.44 301 LEU C CA 1
ATOM 7667 C C . LEU C 1 302 ? 31.429 -45.640 -68.188 1.00 30.70 301 LEU C C 1
ATOM 7668 O O . LEU C 1 302 ? 30.328 -45.496 -67.662 1.00 30.06 301 LEU C O 1
ATOM 7673 N N . PRO C 1 303 ? 31.649 -45.386 -69.493 1.00 32.00 302 PRO C N 1
ATOM 7674 C CA . PRO C 1 303 ? 30.557 -44.926 -70.351 1.00 32.71 302 PRO C CA 1
ATOM 7675 C C . PRO C 1 303 ? 29.609 -46.071 -70.718 1.00 34.10 302 PRO C C 1
ATOM 7676 O O . PRO C 1 303 ? 29.583 -46.532 -71.862 1.00 33.51 302 PRO C O 1
ATOM 7680 N N . LEU C 1 304 ? 28.831 -46.502 -69.732 1.00 35.68 303 LEU C N 1
ATOM 7681 C CA . LEU C 1 304 ? 27.939 -47.655 -69.860 1.00 37.98 303 LEU C CA 1
ATOM 7682 C C . LEU C 1 304 ? 26.629 -47.347 -70.591 1.00 38.25 303 LEU C C 1
ATOM 7683 O O . LEU C 1 304 ? 25.851 -48.261 -70.866 1.00 38.90 303 LEU C O 1
ATOM 7688 N N . GLY C 1 305 ? 26.379 -46.079 -70.901 1.00 38.81 304 GLY C N 1
ATOM 7689 C CA . GLY C 1 305 ? 25.175 -45.691 -71.629 1.00 39.77 304 GLY C CA 1
ATOM 7690 C C . GLY C 1 305 ? 23.891 -46.121 -70.935 1.00 41.71 304 GLY C C 1
ATOM 7691 O O . GLY C 1 305 ? 23.690 -45.848 -69.750 1.00 40.67 304 GLY C O 1
ATOM 7692 N N . SER C 1 306 ? 23.028 -46.818 -71.673 1.00 43.11 305 SER C N 1
ATOM 7693 C CA . SER C 1 306 ? 21.726 -47.244 -71.156 1.00 43.36 305 SER C CA 1
ATOM 7694 C C . SER C 1 306 ? 21.833 -48.293 -70.050 1.00 42.60 305 SER C C 1
ATOM 7695 O O . SER C 1 306 ? 20.874 -48.506 -69.312 1.00 42.07 305 SER C O 1
ATOM 7698 N N . ARG C 1 307 ? 22.994 -48.937 -69.927 1.00 41.97 306 ARG C N 1
ATOM 7699 C CA . ARG C 1 307 ? 23.219 -49.943 -68.885 1.00 42.46 306 ARG C CA 1
ATOM 7700 C C . ARG C 1 307 ? 23.622 -49.354 -67.530 1.00 41.29 306 ARG C C 1
ATOM 7701 O O . ARG C 1 307 ? 23.763 -50.093 -66.552 1.00 40.62 306 ARG C O 1
ATOM 7709 N N . THR C 1 308 ? 23.789 -48.037 -67.458 1.00 40.63 307 THR C N 1
ATOM 7710 C CA . THR C 1 308 ? 24.258 -47.404 -66.224 1.00 41.17 307 THR C CA 1
ATOM 7711 C C . THR C 1 308 ? 23.341 -47.660 -65.033 1.00 41.56 307 THR C C 1
ATOM 7712 O O . THR C 1 308 ? 23.822 -48.009 -63.959 1.00 41.85 307 THR C O 1
ATOM 7716 N N . GLN C 1 309 ? 22.031 -47.517 -65.221 1.00 43.32 308 GLN C N 1
ATOM 7717 C CA . GLN C 1 309 ? 21.083 -47.723 -64.121 1.00 44.53 308 GLN C CA 1
ATOM 7718 C C . GLN C 1 309 ? 21.179 -49.148 -63.570 1.00 43.23 308 GLN C C 1
ATOM 7719 O O . GLN C 1 309 ? 21.207 -49.349 -62.357 1.00 42.15 308 GLN C O 1
ATOM 7725 N N . ASP C 1 310 ? 21.234 -50.126 -64.469 1.00 41.92 309 ASP C N 1
ATOM 7726 C CA . ASP C 1 310 ? 21.396 -51.529 -64.090 1.00 41.77 309 ASP C CA 1
ATOM 7727 C C . ASP C 1 310 ? 22.705 -51.762 -63.335 1.00 39.74 309 ASP C C 1
ATOM 7728 O O . ASP C 1 310 ? 22.725 -52.436 -62.305 1.00 37.34 309 ASP C O 1
ATOM 7733 N N . PHE C 1 311 ? 23.795 -51.204 -63.856 1.00 39.03 310 PHE C N 1
ATOM 7734 C CA . PHE C 1 311 ? 25.109 -51.360 -63.236 1.00 38.81 310 PHE C CA 1
ATOM 7735 C C . PHE C 1 311 ? 25.102 -50.841 -61.804 1.00 37.39 310 PHE C C 1
ATOM 7736 O O . PHE C 1 311 ? 25.533 -51.527 -60.881 1.00 39.31 310 PHE C O 1
ATOM 7744 N N . VAL C 1 312 ? 24.610 -49.621 -61.632 1.00 37.88 311 VAL C N 1
ATOM 7745 C CA . VAL C 1 312 ? 24.554 -48.975 -60.320 1.00 37.71 311 VAL C CA 1
ATOM 7746 C C . VAL C 1 312 ? 23.651 -49.740 -59.345 1.00 38.63 311 VAL C C 1
ATOM 7747 O O . VAL C 1 312 ? 23.997 -49.903 -58.171 1.00 36.55 311 VAL C O 1
ATOM 7751 N N . GLU C 1 313 ? 22.509 -50.220 -59.834 1.00 40.89 312 GLU C N 1
ATOM 7752 C CA . GLU C 1 313 ? 21.564 -50.972 -58.998 1.00 41.84 312 GLU C CA 1
ATOM 7753 C C . GLU C 1 313 ? 22.154 -52.287 -58.490 1.00 41.77 312 GLU C C 1
ATOM 7754 O O . GLU C 1 313 ? 22.029 -52.613 -57.312 1.00 41.49 312 GLU C O 1
ATOM 7760 N N . GLN C 1 314 ? 22.802 -53.038 -59.374 1.00 41.81 313 GLN C N 1
ATOM 7761 C CA . GLN C 1 314 ? 23.414 -54.305 -58.980 1.00 42.52 313 GLN C CA 1
ATOM 7762 C C . GLN C 1 314 ? 24.638 -54.100 -58.091 1.00 41.92 313 GLN C C 1
ATOM 7763 O O . GLN C 1 314 ? 24.936 -54.942 -57.243 1.00 42.53 313 GLN C O 1
ATOM 7769 N N . ALA C 1 315 ? 25.340 -52.984 -58.283 1.00 39.82 314 ALA C N 1
ATOM 7770 C CA . ALA C 1 315 ? 26.421 -52.601 -57.381 1.00 38.72 314 ALA C CA 1
ATOM 7771 C C . ALA C 1 315 ? 25.870 -52.374 -55.977 1.00 37.79 314 ALA C C 1
ATOM 7772 O O . ALA C 1 315 ? 26.453 -52.837 -54.991 1.00 37.54 314 ALA C O 1
ATOM 7774 N N . ALA C 1 316 ? 24.741 -51.672 -55.897 1.00 37.30 315 ALA C N 1
ATOM 7775 C CA . ALA C 1 316 ? 24.068 -51.419 -54.623 1.00 38.10 315 ALA C CA 1
ATOM 7776 C C . ALA C 1 316 ? 23.676 -52.723 -53.926 1.00 39.08 315 ALA C C 1
ATOM 7777 O O . ALA C 1 316 ? 23.782 -52.828 -52.705 1.00 38.43 315 ALA C O 1
ATOM 7779 N N . ASP C 1 317 ? 23.231 -53.712 -54.701 1.00 41.05 316 ASP C N 1
ATOM 7780 C CA . ASP C 1 317 ? 22.888 -55.024 -54.149 1.00 42.45 316 ASP C CA 1
ATOM 7781 C C . ASP C 1 317 ? 24.145 -55.750 -53.659 1.00 42.27 316 ASP C C 1
ATOM 7782 O O . ASP C 1 317 ? 24.081 -56.545 -52.722 1.00 42.56 316 ASP C O 1
ATOM 7787 N N . ALA C 1 318 ? 25.286 -55.460 -54.280 1.00 41.09 317 ALA C N 1
ATOM 7788 C CA . ALA C 1 318 ? 26.582 -55.928 -53.777 1.00 40.87 317 ALA C CA 1
ATOM 7789 C C . ALA C 1 318 ? 27.155 -55.016 -52.674 1.00 40.93 317 ALA C C 1
ATOM 7790 O O . ALA C 1 318 ? 28.315 -55.161 -52.294 1.00 39.39 317 ALA C O 1
ATOM 7792 N N . ARG C 1 319 ? 26.342 -54.084 -52.171 1.00 43.09 318 ARG C N 1
ATOM 7793 C CA . ARG C 1 319 ? 26.729 -53.156 -51.093 1.00 44.51 318 ARG C CA 1
ATOM 7794 C C . ARG C 1 319 ? 27.897 -52.237 -51.483 1.00 41.52 318 ARG C C 1
ATOM 7795 O O . ARG C 1 319 ? 28.758 -51.912 -50.662 1.00 41.64 318 ARG C O 1
ATOM 7803 N N . ILE C 1 320 ? 27.897 -51.814 -52.744 1.00 39.59 319 ILE C N 1
ATOM 7804 C CA . ILE C 1 320 ? 28.866 -50.849 -53.259 1.00 38.44 319 ILE C CA 1
ATOM 7805 C C . ILE C 1 320 ? 28.105 -49.677 -53.875 1.00 36.54 319 ILE C C 1
ATOM 7806 O O . ILE C 1 320 ? 27.226 -49.883 -54.712 1.00 36.63 319 ILE C O 1
ATOM 7811 N N . VAL C 1 321 ? 28.444 -48.459 -53.453 1.00 34.41 320 VAL C N 1
ATOM 7812 C CA . VAL C 1 321 ? 27.825 -47.242 -53.978 1.00 32.91 320 VAL C CA 1
ATOM 7813 C C . VAL C 1 321 ? 28.716 -46.616 -55.051 1.00 32.88 320 VAL C C 1
ATOM 7814 O O . VAL C 1 321 ? 29.841 -46.196 -54.766 1.00 32.21 320 VAL C O 1
ATOM 7818 N N . VAL C 1 322 ? 28.212 -46.569 -56.282 1.00 32.35 321 VAL C N 1
ATOM 7819 C CA . VAL C 1 322 ? 28.880 -45.866 -57.385 1.00 31.69 321 VAL C CA 1
ATOM 7820 C C . VAL C 1 322 ? 27.915 -44.838 -57.961 1.00 30.99 321 VAL C C 1
ATOM 7821 O O . VAL C 1 322 ? 26.712 -44.942 -57.753 1.00 30.37 321 VAL C O 1
ATOM 7825 N N . ARG C 1 323 ? 28.447 -43.865 -58.696 1.00 30.44 322 ARG C N 1
ATOM 7826 C CA . ARG C 1 323 ? 27.697 -42.662 -59.073 1.00 29.77 322 ARG C CA 1
ATOM 7827 C C . ARG C 1 323 ? 27.177 -42.706 -60.514 1.00 28.68 322 ARG C C 1
ATOM 7828 O O . ARG C 1 323 ? 27.975 -42.650 -61.454 1.00 26.93 322 ARG C O 1
ATOM 7836 N N . PRO C 1 324 ? 25.836 -42.763 -60.693 1.00 28.61 323 PRO C N 1
ATOM 7837 C CA . PRO C 1 324 ? 25.267 -42.745 -62.034 1.00 29.76 323 PRO C CA 1
ATOM 7838 C C . PRO C 1 324 ? 25.129 -41.335 -62.577 1.00 30.57 323 PRO C C 1
ATOM 7839 O O . PRO C 1 324 ? 24.865 -40.407 -61.818 1.00 30.79 323 PRO C O 1
ATOM 7843 N N . TYR C 1 325 ? 25.305 -41.192 -63.887 1.00 32.08 324 TYR C N 1
ATOM 7844 C CA . TYR C 1 325 ? 25.062 -39.937 -64.580 1.00 33.37 324 TYR C CA 1
ATOM 7845 C C . TYR C 1 325 ? 24.147 -40.180 -65.786 1.00 35.08 324 TYR C C 1
ATOM 7846 O O . TYR C 1 325 ? 24.602 -40.544 -66.878 1.00 34.78 324 TYR C O 1
ATOM 7855 N N . GLY C 1 326 ? 22.846 -40.005 -65.555 1.00 36.14 325 GLY C N 1
ATOM 7856 C CA . GLY C 1 326 ? 21.824 -40.173 -66.588 1.00 36.22 325 GLY C CA 1
ATOM 7857 C C . GLY C 1 326 ? 21.944 -41.491 -67.319 1.00 37.00 325 GLY C C 1
ATOM 7858 O O . GLY C 1 326 ? 22.066 -42.537 -66.696 1.00 38.06 325 GLY C O 1
ATOM 7859 N N . THR C 1 327 ? 21.909 -41.433 -68.648 1.00 37.89 326 THR C N 1
ATOM 7860 C CA . THR C 1 327 ? 22.159 -42.594 -69.493 1.00 38.72 326 THR C CA 1
ATOM 7861 C C . THR C 1 327 ? 23.494 -42.431 -70.229 1.00 38.25 326 THR C C 1
ATOM 7862 O O . THR C 1 327 ? 23.636 -42.877 -71.366 1.00 39.81 326 THR C O 1
ATOM 7866 N N . ASP C 1 328 ? 24.466 -41.789 -69.575 1.00 38.44 327 ASP C N 1
ATOM 7867 C CA . ASP C 1 328 ? 25.810 -41.602 -70.136 1.00 36.55 327 ASP C CA 1
ATOM 7868 C C . ASP C 1 328 ? 26.810 -42.584 -69.540 1.00 35.61 327 ASP C C 1
ATOM 7869 O O . ASP C 1 328 ? 27.534 -43.266 -70.269 1.00 34.22 327 ASP C O 1
ATOM 7874 N N . GLY C 1 329 ? 26.871 -42.654 -68.213 1.00 33.58 328 GLY C N 1
ATOM 7875 C CA . GLY C 1 329 ? 27.867 -43.508 -67.574 1.00 31.86 328 GLY C CA 1
ATOM 7876 C C . GLY C 1 329 ? 27.845 -43.533 -66.060 1.00 31.19 328 GLY C C 1
ATOM 7877 O O . GLY C 1 329 ? 26.974 -42.938 -65.417 1.00 29.85 328 GLY C O 1
ATOM 7878 N N . VAL C 1 330 ? 28.827 -44.235 -65.505 1.00 30.25 329 VAL C N 1
ATOM 7879 C CA . VAL C 1 330 ? 28.997 -44.372 -64.071 1.00 30.11 329 VAL C CA 1
ATOM 7880 C C . VAL C 1 330 ? 30.393 -43.885 -63.695 1.00 28.77 329 VAL C C 1
ATOM 7881 O O . VAL C 1 330 ? 31.369 -44.266 -64.334 1.00 27.54 329 VAL C O 1
ATOM 7885 N N . ARG C 1 331 ? 30.475 -43.047 -62.662 1.00 27.77 330 ARG C N 1
ATOM 7886 C CA . ARG C 1 331 ? 31.753 -42.574 -62.143 1.00 27.16 330 ARG C CA 1
ATOM 7887 C C . ARG C 1 331 ? 32.125 -43.375 -60.903 1.00 26.40 330 ARG C C 1
ATOM 7888 O O . ARG C 1 331 ? 31.346 -43.462 -59.960 1.00 25.45 330 ARG C O 1
ATOM 7896 N N . VAL C 1 332 ? 33.316 -43.962 -60.908 1.00 26.83 331 VAL C N 1
ATOM 7897 C CA . VAL C 1 332 ? 33.752 -44.823 -59.812 1.00 26.98 331 VAL C CA 1
ATOM 7898 C C . VAL C 1 332 ? 35.017 -44.274 -59.164 1.00 27.14 331 VAL C C 1
ATOM 7899 O O . VAL C 1 332 ? 36.049 -44.150 -59.814 1.00 25.11 331 VAL C O 1
ATOM 7903 N N . THR C 1 333 ? 34.918 -43.957 -57.877 1.00 27.01 332 THR C N 1
ATOM 7904 C CA . THR C 1 333 ? 36.024 -43.394 -57.122 1.00 27.61 332 THR C CA 1
ATOM 7905 C C . THR C 1 333 ? 37.086 -44.459 -56.839 1.00 27.97 332 THR C C 1
ATOM 7906 O O . THR C 1 333 ? 36.757 -45.607 -56.547 1.00 27.91 332 THR C O 1
ATOM 7910 N N . VAL C 1 334 ? 38.349 -44.066 -56.951 1.00 28.23 333 VAL C N 1
ATOM 7911 C CA . VAL C 1 334 ? 39.474 -44.902 -56.539 1.00 29.30 333 VAL C CA 1
ATOM 7912 C C . VAL C 1 334 ? 39.720 -44.666 -55.054 1.00 30.14 333 VAL C C 1
ATOM 7913 O O . VAL C 1 334 ? 40.090 -43.561 -54.657 1.00 30.64 333 VAL C O 1
ATOM 7917 N N . ALA C 1 335 ? 39.520 -45.710 -54.249 1.00 30.86 334 ALA C N 1
ATOM 7918 C CA . ALA C 1 335 ? 39.633 -45.628 -52.792 1.00 31.36 334 ALA C CA 1
ATOM 7919 C C . ALA C 1 335 ? 40.648 -46.655 -52.257 1.00 31.53 334 ALA C C 1
ATOM 7920 O O . ALA C 1 335 ? 41.701 -46.841 -52.861 1.00 31.75 334 ALA C O 1
ATOM 7922 N N . ALA C 1 336 ? 40.350 -47.308 -51.133 1.00 32.98 335 ALA C N 1
ATOM 7923 C CA . ALA C 1 336 ? 41.290 -48.255 -50.526 1.00 33.69 335 ALA C CA 1
ATOM 7924 C C . ALA C 1 336 ? 41.399 -49.526 -51.367 1.00 34.65 335 ALA C C 1
ATOM 7925 O O . ALA C 1 336 ? 40.413 -49.942 -51.974 1.00 33.22 335 ALA C O 1
ATOM 7927 N N . PRO C 1 337 ? 42.601 -50.140 -51.411 1.00 37.21 336 PRO C N 1
ATOM 7928 C CA . PRO C 1 337 ? 42.839 -51.344 -52.227 1.00 38.31 336 PRO C CA 1
ATOM 7929 C C . PRO C 1 337 ? 41.794 -52.444 -52.061 1.00 38.82 336 PRO C C 1
ATOM 7930 O O . PRO C 1 337 ? 41.391 -53.055 -53.045 1.00 40.51 336 PRO C O 1
ATOM 7934 N N . GLU C 1 338 ? 41.365 -52.690 -50.828 1.00 40.22 337 GLU C N 1
ATOM 7935 C CA . GLU C 1 338 ? 40.379 -53.739 -50.548 1.00 42.23 337 GLU C CA 1
ATOM 7936 C C . GLU C 1 338 ? 38.969 -53.363 -51.039 1.00 41.00 337 GLU C C 1
ATOM 7937 O O . GLU C 1 338 ? 38.212 -54.232 -51.482 1.00 40.11 337 GLU C O 1
ATOM 7943 N N . GLU C 1 339 ? 38.632 -52.073 -50.973 1.00 38.61 338 GLU C N 1
ATOM 7944 C CA . GLU C 1 339 ? 37.371 -51.559 -51.522 1.00 37.33 338 GLU C CA 1
ATOM 7945 C C . GLU C 1 339 ? 37.384 -51.624 -53.049 1.00 35.53 338 GLU C C 1
ATOM 7946 O O . GLU C 1 339 ? 36.385 -51.992 -53.678 1.00 32.67 338 GLU C O 1
ATOM 7952 N N . ASN C 1 340 ? 38.524 -51.260 -53.633 1.00 34.60 339 ASN C N 1
ATOM 7953 C CA . ASN C 1 340 ? 38.718 -51.344 -55.074 1.00 34.35 339 ASN C CA 1
ATOM 7954 C C . ASN C 1 340 ? 38.547 -52.787 -55.564 1.00 35.06 339 ASN C C 1
ATOM 7955 O O . ASN C 1 340 ? 37.922 -53.026 -56.599 1.00 34.09 339 ASN C O 1
ATOM 7960 N N . ASP C 1 341 ? 39.107 -53.738 -54.814 1.00 35.85 340 ASP C N 1
ATOM 7961 C CA . ASP C 1 341 ? 38.993 -55.159 -55.151 1.00 36.90 340 ASP C CA 1
ATOM 7962 C C . ASP C 1 341 ? 37.546 -55.641 -55.116 1.00 36.55 340 ASP C C 1
ATOM 7963 O O . ASP C 1 341 ? 37.130 -56.400 -55.991 1.00 37.50 340 ASP C O 1
ATOM 7968 N N . ALA C 1 342 ? 36.784 -55.205 -54.115 1.00 36.16 341 ALA C N 1
ATOM 7969 C CA . ALA C 1 342 ? 35.363 -55.559 -54.032 1.00 36.05 341 ALA C CA 1
ATOM 7970 C C . ALA C 1 342 ? 34.612 -55.037 -55.254 1.00 36.31 341 ALA C C 1
ATOM 7971 O O . ALA C 1 342 ? 33.783 -55.745 -55.832 1.00 35.55 341 ALA C O 1
ATOM 7973 N N . PHE C 1 343 ? 34.919 -53.808 -55.663 1.00 35.14 342 PHE C N 1
ATOM 7974 C CA . PHE C 1 343 ? 34.310 -53.250 -56.864 1.00 35.29 342 PHE C CA 1
ATOM 7975 C C . PHE C 1 343 ? 34.697 -54.042 -58.111 1.00 35.84 342 PHE C C 1
ATOM 7976 O O . PHE C 1 343 ? 33.856 -54.302 -58.972 1.00 35.68 342 PHE C O 1
ATOM 7984 N N . LEU C 1 344 ? 35.976 -54.396 -58.202 1.00 37.03 343 LEU C N 1
ATOM 7985 C CA . LEU C 1 344 ? 36.516 -55.136 -59.348 1.00 37.96 343 LEU C CA 1
ATOM 7986 C C . LEU C 1 344 ? 35.849 -56.501 -59.502 1.00 38.95 343 LEU C C 1
ATOM 7987 O O . LEU C 1 344 ? 35.457 -56.889 -60.608 1.00 38.71 343 LEU C O 1
ATOM 7992 N N . ARG C 1 345 ? 35.733 -57.224 -58.391 1.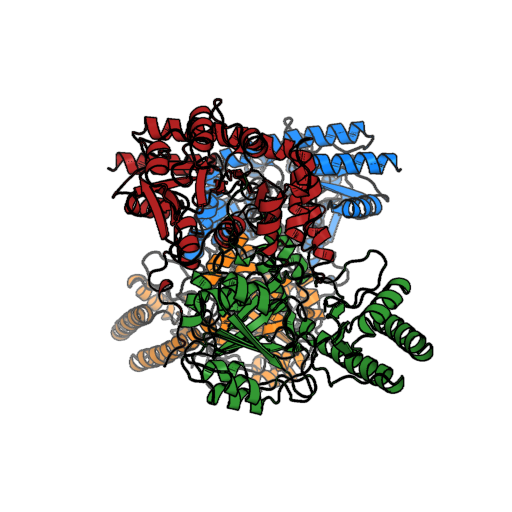00 39.88 344 ARG C N 1
ATOM 7993 C CA . ARG C 1 345 ? 35.041 -58.506 -58.383 1.00 41.32 344 ARG C CA 1
ATOM 7994 C C . ARG C 1 345 ? 33.591 -58.356 -58.836 1.00 41.38 344 ARG C C 1
ATOM 7995 O O . ARG C 1 345 ? 33.098 -59.168 -59.616 1.00 42.91 344 ARG C O 1
ATOM 8003 N N . PHE C 1 346 ? 32.910 -57.319 -58.355 1.00 41.75 345 PHE C N 1
ATOM 8004 C CA . PHE C 1 346 ? 31.545 -57.052 -58.800 1.00 41.07 345 PHE C CA 1
ATOM 8005 C C . PHE C 1 346 ? 31.502 -56.734 -60.287 1.00 41.10 345 PHE C C 1
ATOM 8006 O O . PHE C 1 346 ? 30.650 -57.247 -61.013 1.00 40.21 345 PHE C O 1
ATOM 8014 N N . ALA C 1 347 ? 32.407 -55.860 -60.722 1.00 40.97 346 ALA C N 1
ATOM 8015 C CA . ALA C 1 347 ? 32.451 -55.415 -62.110 1.00 42.15 346 ALA C CA 1
ATOM 8016 C C . ALA C 1 347 ? 32.591 -56.597 -63.065 1.00 43.13 346 ALA C C 1
ATOM 8017 O O . ALA C 1 347 ? 31.871 -56.685 -64.063 1.00 41.50 346 ALA C O 1
ATOM 8019 N N . ARG C 1 348 ? 33.516 -57.501 -62.748 1.00 44.81 347 ARG C N 1
ATOM 8020 C CA . ARG C 1 348 ? 33.740 -58.699 -63.562 1.00 46.44 347 ARG C CA 1
ATOM 8021 C C . ARG C 1 348 ? 32.522 -59.617 -63.568 1.00 46.68 347 ARG C C 1
ATOM 8022 O O . ARG C 1 348 ? 32.099 -60.068 -64.628 1.00 47.57 347 ARG C O 1
ATOM 8030 N N . ARG C 1 349 ? 31.970 -59.886 -62.384 1.00 48.54 348 ARG C N 1
ATOM 8031 C CA . ARG C 1 349 ? 30.751 -60.694 -62.243 1.00 50.43 348 ARG C CA 1
ATOM 8032 C C . ARG C 1 349 ? 29.598 -60.120 -63.069 1.00 49.80 348 ARG C C 1
ATOM 8033 O O . ARG C 1 349 ? 28.916 -60.851 -63.792 1.00 49.91 348 ARG C O 1
ATOM 8041 N N . TRP C 1 350 ? 29.392 -58.810 -62.958 1.00 47.58 349 TRP C N 1
ATOM 8042 C CA . TRP C 1 350 ? 28.342 -58.119 -63.705 1.00 45.66 349 TRP C CA 1
ATOM 8043 C C . TRP C 1 350 ? 28.535 -58.244 -65.219 1.00 47.43 349 TRP C C 1
ATOM 8044 O O . TRP C 1 350 ? 27.571 -58.472 -65.950 1.00 47.99 349 TRP C O 1
ATOM 8055 N N . ARG C 1 351 ? 29.768 -58.087 -65.690 1.00 48.93 350 ARG C N 1
ATOM 8056 C CA . ARG C 1 351 ? 30.021 -58.110 -67.131 1.00 52.79 350 ARG C CA 1
ATOM 8057 C C . ARG C 1 351 ? 29.920 -59.514 -67.740 1.00 54.82 350 ARG C C 1
ATOM 8058 O O . ARG C 1 351 ? 29.594 -59.653 -68.917 1.00 56.16 350 ARG C O 1
ATOM 8066 N N . SER C 1 352 ? 30.208 -60.543 -66.944 1.00 57.48 351 SER C N 1
ATOM 8067 C CA . SER C 1 352 ? 29.985 -61.930 -67.360 1.00 59.86 351 SER C CA 1
ATOM 8068 C C . SER C 1 352 ? 28.506 -62.200 -67.628 1.00 63.00 351 SER C C 1
ATOM 8069 O O . SER C 1 352 ? 28.162 -62.935 -68.553 1.00 65.69 351 SER C O 1
ATOM 8072 N N . ASP C 1 353 ? 27.637 -61.590 -66.823 1.00 64.04 352 ASP C N 1
ATOM 8073 C CA . ASP C 1 353 ? 26.190 -61.763 -66.965 1.00 65.47 352 ASP C CA 1
ATOM 8074 C C . ASP C 1 353 ? 25.609 -61.049 -68.188 1.00 65.76 352 ASP C C 1
ATOM 8075 O O . ASP C 1 353 ? 24.431 -61.216 -68.494 1.00 68.50 352 ASP C O 1
ATOM 8080 N N . GLN C 1 354 ? 26.422 -60.253 -68.878 1.00 65.50 353 GLN C N 1
ATOM 8081 C CA . GLN C 1 354 ? 25.998 -59.613 -70.120 1.00 66.46 353 GLN C CA 1
ATOM 8082 C C . GLN C 1 354 ? 26.204 -60.565 -71.293 1.00 66.68 353 GLN C C 1
ATOM 8083 O O . GLN C 1 354 ? 26.667 -61.694 -71.126 1.00 66.98 353 GLN C O 1
ATOM 8089 N N . VAL D 1 2 ? 43.512 -5.132 -71.569 1.00 49.36 1 VAL D N 1
ATOM 8090 C CA . VAL D 1 2 ? 42.094 -5.585 -71.448 1.00 47.38 1 VAL D CA 1
ATOM 8091 C C . VAL D 1 2 ? 41.900 -6.349 -70.144 1.00 45.00 1 VAL D C 1
ATOM 8092 O O . VAL D 1 2 ? 42.774 -7.107 -69.725 1.00 44.35 1 VAL D O 1
ATOM 8096 N N . THR D 1 3 ? 40.746 -6.152 -69.515 1.00 41.96 2 THR D N 1
ATOM 8097 C CA . THR D 1 3 ? 40.410 -6.855 -68.287 1.00 39.78 2 THR D CA 1
ATOM 8098 C C . THR D 1 3 ? 39.136 -7.660 -68.497 1.00 37.39 2 THR D C 1
ATOM 8099 O O . THR D 1 3 ? 38.360 -7.379 -69.414 1.00 35.30 2 THR D O 1
ATOM 8103 N N . ALA D 1 4 ? 38.924 -8.662 -67.647 1.00 34.40 3 ALA D N 1
ATOM 8104 C CA . ALA D 1 4 ? 37.707 -9.458 -67.712 1.00 33.52 3 ALA D CA 1
ATOM 8105 C C . ALA D 1 4 ? 36.512 -8.544 -67.507 1.00 32.08 3 ALA D C 1
ATOM 8106 O O . ALA D 1 4 ? 36.516 -7.695 -66.621 1.00 31.88 3 ALA D O 1
ATOM 8108 N N . ARG D 1 5 ? 35.503 -8.708 -68.347 1.00 31.93 4 ARG D N 1
ATOM 8109 C CA . ARG D 1 5 ? 34.288 -7.917 -68.246 1.00 32.26 4 ARG D CA 1
ATOM 8110 C C . ARG D 1 5 ? 33.406 -8.519 -67.154 1.00 30.80 4 ARG D C 1
ATOM 8111 O O . ARG D 1 5 ? 32.906 -9.637 -67.282 1.00 29.45 4 ARG D O 1
ATOM 8119 N N . LEU D 1 6 ? 33.256 -7.773 -66.066 1.00 30.72 5 LEU D N 1
ATOM 8120 C CA . LEU D 1 6 ? 32.416 -8.168 -64.943 1.00 30.86 5 LEU D CA 1
ATOM 8121 C C . LEU D 1 6 ? 31.141 -7.339 -64.973 1.00 32.43 5 LEU D C 1
ATOM 8122 O O . LEU D 1 6 ? 31.064 -6.336 -65.686 1.00 31.33 5 LEU D O 1
ATOM 8127 N N . ARG D 1 7 ? 30.146 -7.754 -64.196 1.00 32.46 6 ARG D N 1
ATOM 8128 C CA . ARG D 1 7 ? 28.845 -7.090 -64.214 1.00 32.59 6 ARG D CA 1
ATOM 8129 C C . ARG D 1 7 ? 28.949 -5.657 -63.692 1.00 33.70 6 ARG D C 1
ATOM 8130 O O . ARG D 1 7 ? 29.595 -5.417 -62.676 1.00 32.80 6 ARG D O 1
ATOM 8138 N N . PRO D 1 8 ? 28.304 -4.698 -64.387 1.00 36.37 7 PRO D N 1
ATOM 8139 C CA . PRO D 1 8 ? 28.360 -3.294 -63.955 1.00 37.61 7 PRO D CA 1
ATOM 8140 C C . PRO D 1 8 ? 27.758 -3.044 -62.565 1.00 38.74 7 PRO D C 1
ATOM 8141 O O . PRO D 1 8 ? 28.136 -2.080 -61.907 1.00 38.92 7 PRO D O 1
ATOM 8145 N N . GLU D 1 9 ? 26.856 -3.916 -62.116 1.00 40.65 8 GLU D N 1
ATOM 8146 C CA . GLU D 1 9 ? 26.306 -3.846 -60.755 1.00 42.87 8 GLU D CA 1
ATOM 8147 C C . GLU D 1 9 ? 27.359 -3.952 -59.643 1.00 42.94 8 GLU D C 1
ATOM 8148 O O . GLU D 1 9 ? 27.130 -3.483 -58.526 1.00 42.12 8 GLU D O 1
ATOM 8154 N N . LEU D 1 10 ? 28.500 -4.569 -59.940 1.00 42.69 9 LEU D N 1
ATOM 8155 C CA . LEU D 1 10 ? 29.568 -4.730 -58.951 1.00 42.57 9 LEU D CA 1
ATOM 8156 C C . LEU D 1 10 ? 30.235 -3.410 -58.578 1.00 41.94 9 LEU D C 1
ATOM 8157 O O . LEU D 1 10 ? 30.682 -3.239 -57.445 1.00 40.12 9 LEU D O 1
ATOM 8162 N N . ALA D 1 11 ? 30.320 -2.487 -59.530 1.00 42.50 10 ALA D N 1
ATOM 8163 C CA . ALA D 1 11 ? 30.883 -1.170 -59.254 1.00 44.75 10 ALA D CA 1
ATOM 8164 C C . ALA D 1 11 ? 30.004 -0.451 -58.230 1.00 45.17 10 ALA D C 1
ATOM 8165 O O . ALA D 1 11 ? 28.811 -0.245 -58.461 1.00 47.60 10 ALA D O 1
ATOM 8167 N N . GLY D 1 12 ? 30.591 -0.103 -57.091 1.00 45.08 11 GLY D N 1
ATOM 8168 C CA . GLY D 1 12 ? 29.855 0.543 -56.010 1.00 45.02 11 GLY D CA 1
ATOM 8169 C C . GLY D 1 12 ? 28.897 -0.352 -55.240 1.00 45.00 11 GLY D C 1
ATOM 8170 O O . GLY D 1 12 ? 28.015 0.149 -54.545 1.00 44.88 11 GLY D O 1
ATOM 8171 N N . LEU D 1 13 ? 29.059 -1.671 -55.358 1.00 44.47 12 LEU D N 1
ATOM 8172 C CA . LEU D 1 13 ? 28.281 -2.622 -54.554 1.00 43.20 12 LEU D CA 1
ATOM 8173 C C . LEU D 1 13 ? 28.585 -2.324 -53.084 1.00 42.43 12 LEU D C 1
ATOM 8174 O O . LEU D 1 13 ? 29.754 -2.255 -52.714 1.00 42.47 12 LEU D O 1
ATOM 8179 N N . PRO D 1 14 ? 27.548 -2.134 -52.245 1.00 41.56 13 PRO D N 1
ATOM 8180 C CA . PRO D 1 14 ? 27.821 -1.896 -50.819 1.00 40.86 13 PRO D CA 1
ATOM 8181 C C . PRO D 1 14 ? 28.212 -3.183 -50.078 1.00 40.13 13 PRO D C 1
ATOM 8182 O O . PRO D 1 14 ? 27.363 -3.841 -49.457 1.00 39.29 13 PRO D O 1
ATOM 8186 N N . VAL D 1 15 ? 29.497 -3.519 -50.141 1.00 38.71 14 VAL D N 1
ATOM 8187 C CA . VAL D 1 15 ? 30.001 -4.777 -49.586 1.00 37.96 14 VAL D CA 1
ATOM 8188 C C . VAL D 1 15 ? 29.856 -4.814 -48.061 1.00 37.43 14 VAL D C 1
ATOM 8189 O O . VAL D 1 15 ? 30.144 -3.831 -47.376 1.00 36.64 14 VAL D O 1
ATOM 8193 N N . TYR D 1 16 ? 29.397 -5.955 -47.547 1.00 36.23 15 TYR D N 1
ATOM 8194 C CA . TYR D 1 16 ? 29.261 -6.167 -46.108 1.00 34.54 15 TYR D CA 1
ATOM 8195 C C . TYR D 1 16 ? 30.610 -6.025 -45.404 1.00 33.35 15 TYR D C 1
ATOM 8196 O O . TYR D 1 16 ? 31.560 -6.714 -45.749 1.00 31.56 15 TYR D O 1
ATOM 8205 N N . VAL D 1 17 ? 30.676 -5.125 -44.425 1.00 32.48 16 VAL D N 1
ATOM 8206 C CA . VAL D 1 17 ? 31.877 -4.914 -43.619 1.00 31.06 16 VAL D CA 1
ATOM 8207 C C . VAL D 1 17 ? 31.650 -5.550 -42.242 1.00 31.00 16 VAL D C 1
ATOM 8208 O O . VAL D 1 17 ? 30.713 -5.178 -41.537 1.00 30.06 16 VAL D O 1
ATOM 8212 N N . PRO D 1 18 ? 32.502 -6.518 -41.854 1.00 29.36 17 PRO D N 1
ATOM 8213 C CA . PRO D 1 18 ? 32.296 -7.200 -40.578 1.00 28.05 17 PRO D CA 1
ATOM 8214 C C . PRO D 1 18 ? 32.764 -6.371 -39.383 1.00 27.57 17 PRO D C 1
ATOM 8215 O O . PRO D 1 18 ? 33.450 -5.366 -39.555 1.00 26.19 17 PRO D O 1
ATOM 8219 N N . GLY D 1 19 ? 32.378 -6.789 -38.182 1.00 27.45 18 GLY D N 1
ATOM 8220 C CA . GLY D 1 19 ? 32.876 -6.174 -36.961 1.00 28.56 18 GLY D CA 1
ATOM 8221 C C . GLY D 1 19 ? 34.366 -6.454 -36.828 1.00 30.50 18 GLY D C 1
ATOM 8222 O O . GLY D 1 19 ? 34.831 -7.533 -37.188 1.00 29.60 18 GLY D O 1
ATOM 8223 N N . LYS D 1 20 ? 35.111 -5.481 -36.325 1.00 32.10 19 LYS D N 1
ATOM 8224 C CA . LYS D 1 20 ? 36.561 -5.607 -36.211 1.00 34.29 19 LYS D CA 1
ATOM 8225 C C . LYS D 1 20 ? 36.974 -6.551 -35.086 1.00 34.11 19 LYS D C 1
ATOM 8226 O O . LYS D 1 20 ? 36.293 -6.663 -34.065 1.00 32.72 19 LYS D O 1
ATOM 8232 N N . THR D 1 21 ? 38.098 -7.225 -35.301 1.00 34.73 20 THR D N 1
ATOM 8233 C CA . THR D 1 21 ? 38.777 -8.003 -34.279 1.00 35.85 20 THR D CA 1
ATOM 8234 C C . THR D 1 21 ? 40.073 -7.246 -34.031 1.00 33.56 20 THR D C 1
ATOM 8235 O O . THR D 1 21 ? 40.860 -7.059 -34.954 1.00 33.39 20 THR D O 1
ATOM 8239 N N . VAL D 1 22 ? 40.281 -6.787 -32.800 1.00 30.80 21 VAL D N 1
ATOM 8240 C CA . VAL D 1 22 ? 41.424 -5.942 -32.480 1.00 28.79 21 VAL D CA 1
ATOM 8241 C C . VAL D 1 22 ? 42.185 -6.550 -31.314 1.00 27.44 21 VAL D C 1
ATOM 8242 O O . VAL D 1 22 ? 41.599 -6.750 -30.258 1.00 26.64 21 VAL D O 1
ATOM 8246 N N . PRO D 1 23 ? 43.493 -6.833 -31.496 1.00 25.70 22 PRO D N 1
ATOM 8247 C CA . PRO D 1 23 ? 44.305 -7.358 -30.397 1.00 25.71 22 PRO D CA 1
ATOM 8248 C C . PRO D 1 23 ? 44.340 -6.414 -29.207 1.00 25.15 22 PRO D C 1
ATOM 8249 O O . PRO D 1 23 ? 44.559 -5.218 -29.381 1.00 24.39 22 PRO D O 1
ATOM 8253 N N . GLY D 1 24 ? 44.121 -6.957 -28.016 1.00 24.66 23 GLY D N 1
ATOM 8254 C CA . GLY D 1 24 ? 44.184 -6.181 -26.786 1.00 24.66 23 GLY D CA 1
ATOM 8255 C C . GLY D 1 24 ? 42.857 -5.606 -26.324 1.00 24.56 23 GLY D C 1
ATOM 8256 O O . GLY D 1 24 ? 42.770 -5.095 -25.208 1.00 24.52 23 GLY D O 1
ATOM 8257 N N . ALA D 1 25 ? 41.828 -5.701 -27.164 1.00 24.84 24 ALA D N 1
ATOM 8258 C CA . ALA D 1 25 ? 40.562 -5.005 -26.926 1.00 25.77 24 ALA D CA 1
ATOM 8259 C C . ALA D 1 25 ? 39.444 -5.983 -26.645 1.00 26.27 24 ALA D C 1
ATOM 8260 O O . ALA D 1 25 ? 39.486 -7.114 -27.101 1.00 27.63 24 ALA D O 1
ATOM 8262 N N . ILE D 1 26 ? 38.438 -5.546 -25.896 1.00 27.67 25 ILE D N 1
ATOM 8263 C CA . ILE D 1 26 ? 37.225 -6.356 -25.737 1.00 28.24 25 ILE D CA 1
ATOM 8264 C C . ILE D 1 26 ? 36.319 -6.150 -26.944 1.00 27.53 25 ILE D C 1
ATOM 8265 O O . ILE D 1 26 ? 36.253 -5.053 -27.489 1.00 26.79 25 ILE D O 1
ATOM 8270 N N . LYS D 1 27 ? 35.653 -7.214 -27.377 1.00 27.24 26 LYS D N 1
ATOM 8271 C CA . LYS D 1 27 ? 34.840 -7.145 -28.584 1.00 28.73 26 LYS D CA 1
ATOM 8272 C C . LYS D 1 27 ? 33.357 -7.023 -28.235 1.00 26.81 26 LYS D C 1
ATOM 8273 O O . LYS D 1 27 ? 32.755 -7.961 -27.714 1.00 25.88 26 LYS D O 1
ATOM 8279 N N . LEU D 1 28 ? 32.796 -5.848 -28.508 1.00 25.83 27 LEU D N 1
ATOM 8280 C CA . LEU D 1 28 ? 31.366 -5.586 -28.342 1.00 25.68 27 LEU D CA 1
ATOM 8281 C C . LEU D 1 28 ? 30.763 -5.133 -29.668 1.00 25.50 27 LEU D C 1
ATOM 8282 O O . LEU D 1 28 ? 29.875 -4.285 -29.688 1.00 25.64 27 LEU D O 1
ATOM 8287 N N . ALA D 1 29 ? 31.242 -5.716 -30.768 1.00 24.81 28 ALA D N 1
ATOM 8288 C CA . ALA D 1 29 ? 30.928 -5.228 -32.109 1.00 24.37 28 ALA D CA 1
ATOM 8289 C C . ALA D 1 29 ? 30.260 -6.244 -33.030 1.00 24.72 28 ALA D C 1
ATOM 8290 O O . ALA D 1 29 ? 29.901 -5.888 -34.159 1.00 24.70 28 ALA D O 1
ATOM 8292 N N . SER D 1 30 ? 30.077 -7.486 -32.569 1.00 24.97 29 SER D N 1
ATOM 8293 C CA . SER D 1 30 ? 29.545 -8.556 -33.421 1.00 24.89 29 SER D CA 1
ATOM 8294 C C . SER D 1 30 ? 28.386 -9.350 -32.828 1.00 25.28 29 SER D C 1
ATOM 8295 O O . SER D 1 30 ? 28.022 -10.400 -33.366 1.00 25.43 29 SER D O 1
ATOM 8298 N N . ASN D 1 31 ? 27.808 -8.859 -31.733 1.00 24.63 30 ASN D N 1
ATOM 8299 C CA . ASN D 1 31 ? 26.668 -9.516 -31.088 1.00 24.98 30 ASN D CA 1
ATOM 8300 C C . ASN D 1 31 ? 26.912 -10.969 -30.686 1.00 25.20 30 ASN D C 1
ATOM 8301 O O . ASN D 1 31 ? 25.980 -11.767 -30.612 1.00 26.84 30 ASN D O 1
ATOM 8306 N N . GLU D 1 32 ? 28.165 -11.303 -30.403 1.00 25.73 31 GLU D N 1
ATOM 8307 C CA . GLU D 1 32 ? 28.521 -12.653 -29.986 1.00 25.05 31 GLU D CA 1
ATOM 8308 C C . GLU D 1 32 ? 28.190 -12.871 -28.504 1.00 24.86 31 GLU D C 1
ATOM 8309 O O . GLU D 1 32 ? 28.291 -11.951 -27.692 1.00 24.20 31 GLU D O 1
ATOM 8315 N N . THR D 1 33 ? 27.777 -14.089 -28.165 1.00 25.20 32 THR D N 1
ATOM 8316 C CA . THR D 1 33 ? 27.736 -14.525 -26.773 1.00 25.47 32 THR D CA 1
ATOM 8317 C C . THR D 1 33 ? 29.160 -14.908 -26.371 1.00 25.65 32 THR D C 1
ATOM 8318 O O . THR D 1 33 ? 30.011 -15.138 -27.226 1.00 25.72 32 THR D O 1
ATOM 8322 N N . VAL D 1 34 ? 29.427 -14.959 -25.072 1.00 25.37 33 VAL D N 1
ATOM 8323 C CA . VAL D 1 34 ? 30.808 -14.997 -24.596 1.00 24.82 33 VAL D CA 1
ATOM 8324 C C . VAL D 1 34 ? 31.322 -16.363 -24.153 1.00 25.52 33 VAL D C 1
ATOM 8325 O O . VAL D 1 34 ? 32.500 -16.481 -23.824 1.00 26.42 33 VAL D O 1
ATOM 8329 N N . PHE D 1 35 ? 30.473 -17.386 -24.139 1.00 25.77 34 PHE D N 1
ATOM 8330 C CA . PHE D 1 35 ? 30.880 -18.696 -23.616 1.00 26.67 34 PHE D CA 1
ATOM 8331 C C . PHE D 1 35 ? 31.251 -19.690 -24.705 1.00 27.20 34 PHE D C 1
ATOM 8332 O O . PHE D 1 35 ? 30.574 -19.790 -25.733 1.00 25.80 34 PHE D O 1
ATOM 8340 N N . GLY D 1 36 ? 32.334 -20.427 -24.456 1.00 27.70 35 GLY D N 1
ATOM 8341 C CA . GLY D 1 36 ? 32.750 -21.526 -25.313 1.00 27.57 35 GLY D CA 1
ATOM 8342 C C . GLY D 1 36 ? 31.781 -22.685 -25.208 1.00 27.66 35 GLY D C 1
ATOM 8343 O O . GLY D 1 36 ? 30.824 -22.628 -24.433 1.00 26.36 35 GLY D O 1
ATOM 8344 N N . PRO D 1 37 ? 32.017 -23.745 -25.993 1.00 27.12 36 PRO D N 1
ATOM 8345 C CA . PRO D 1 37 ? 31.039 -24.820 -26.122 1.00 26.83 36 PRO D CA 1
ATOM 8346 C C . PRO D 1 37 ? 30.913 -25.684 -24.876 1.00 26.57 36 PRO D C 1
ATOM 8347 O O . PRO D 1 37 ? 31.895 -25.910 -24.177 1.00 24.96 36 PRO D O 1
ATOM 8351 N N . LEU D 1 38 ? 29.704 -26.162 -24.604 1.00 25.96 37 LEU D N 1
ATOM 8352 C CA . LEU D 1 38 ? 29.502 -27.162 -23.568 1.00 26.67 37 LEU D CA 1
ATOM 8353 C C . LEU D 1 38 ? 30.312 -28.431 -23.875 1.00 26.63 37 LEU D C 1
ATOM 8354 O O . LEU D 1 38 ? 30.664 -28.675 -25.035 1.00 26.14 37 LEU D O 1
ATOM 8359 N N . PRO D 1 39 ? 30.604 -29.245 -22.838 1.00 26.21 38 PRO D N 1
ATOM 8360 C CA . PRO D 1 39 ? 31.298 -30.518 -23.024 1.00 25.86 38 PRO D CA 1
ATOM 8361 C C . PRO D 1 39 ? 30.694 -31.427 -24.101 1.00 25.78 38 PRO D C 1
ATOM 8362 O O . PRO D 1 39 ? 31.439 -32.003 -24.896 1.00 25.43 38 PRO D O 1
ATOM 8366 N N . SER D 1 40 ? 29.365 -31.534 -24.139 1.00 25.68 39 SER D N 1
ATOM 8367 C CA . SER D 1 40 ? 28.685 -32.369 -25.138 1.00 26.35 39 SER D CA 1
ATOM 8368 C C . SER D 1 40 ? 28.797 -31.806 -26.558 1.00 26.02 39 SER D C 1
ATOM 8369 O O . SER D 1 40 ? 28.801 -32.559 -27.528 1.00 26.86 39 SER D O 1
ATOM 8372 N N . VAL D 1 41 ? 28.870 -30.485 -26.681 1.00 25.67 40 VAL D N 1
ATOM 8373 C CA . VAL D 1 41 ? 29.025 -29.848 -27.990 1.00 25.28 40 VAL D CA 1
ATOM 8374 C C . VAL D 1 41 ? 30.468 -30.038 -28.491 1.00 24.79 40 VAL D C 1
ATOM 8375 O O . VAL D 1 41 ? 30.696 -30.354 -29.662 1.00 23.71 40 VAL D O 1
ATOM 8379 N N . ARG D 1 42 ? 31.433 -29.864 -27.591 1.00 23.85 41 ARG D N 1
ATOM 8380 C CA . ARG D 1 42 ? 32.835 -30.162 -27.889 1.00 24.29 41 ARG D CA 1
ATOM 8381 C C . ARG D 1 42 ? 33.018 -31.629 -28.311 1.00 24.15 41 ARG D C 1
ATOM 8382 O O . ARG D 1 42 ? 33.722 -31.924 -29.279 1.00 22.81 41 ARG D O 1
ATOM 8390 N N . ALA D 1 43 ? 32.372 -32.535 -27.582 1.00 24.39 42 ALA D N 1
ATOM 8391 C CA . ALA D 1 43 ? 32.382 -33.954 -27.913 1.00 24.79 42 ALA D CA 1
ATOM 8392 C C . ALA D 1 43 ? 31.826 -34.219 -29.313 1.00 25.62 42 ALA D C 1
ATOM 8393 O O . ALA D 1 43 ? 32.421 -34.972 -30.081 1.00 25.81 42 ALA D O 1
ATOM 8395 N N . ALA D 1 44 ? 30.691 -33.600 -29.640 1.00 25.36 43 ALA D N 1
ATOM 8396 C CA . ALA D 1 44 ? 30.073 -33.781 -30.956 1.00 25.67 43 ALA D CA 1
ATOM 8397 C C . ALA D 1 44 ? 30.963 -33.253 -32.082 1.00 25.39 43 ALA D C 1
ATOM 8398 O O . ALA D 1 44 ? 31.017 -33.835 -33.167 1.00 26.23 43 ALA D O 1
ATOM 8400 N N . ILE D 1 45 ? 31.663 -32.155 -31.820 1.00 24.70 44 ILE D N 1
ATOM 8401 C CA . ILE D 1 45 ? 32.583 -31.583 -32.798 1.00 24.52 44 ILE D CA 1
ATOM 8402 C C . ILE D 1 45 ? 33.767 -32.526 -33.053 1.00 24.36 44 ILE D C 1
ATOM 8403 O O . ILE D 1 45 ? 34.179 -32.713 -34.198 1.00 24.10 44 ILE D O 1
ATOM 8408 N N . ASP D 1 46 ? 34.308 -33.122 -31.995 1.00 24.37 45 ASP D N 1
ATOM 8409 C CA . ASP D 1 46 ? 35.447 -34.034 -32.152 1.00 24.76 45 ASP D CA 1
ATOM 8410 C C . ASP D 1 46 ? 35.036 -35.358 -32.784 1.00 25.17 45 ASP D C 1
ATOM 8411 O O . ASP D 1 46 ? 35.812 -35.948 -33.530 1.00 24.38 45 ASP D O 1
ATOM 8416 N N . ARG D 1 47 ? 33.823 -35.829 -32.486 1.00 25.86 46 ARG D N 1
ATOM 8417 C CA . ARG D 1 47 ? 33.320 -37.045 -33.109 1.00 27.79 46 ARG D CA 1
ATOM 8418 C C . ARG D 1 47 ? 33.145 -36.831 -34.609 1.00 26.56 46 ARG D C 1
ATOM 8419 O O . ARG D 1 47 ? 33.499 -37.693 -35.400 1.00 25.93 46 ARG D O 1
ATOM 8427 N N . ALA D 1 48 ? 32.601 -35.679 -34.995 1.00 25.73 47 ALA D N 1
ATOM 8428 C CA . ALA D 1 48 ? 32.467 -35.331 -36.411 1.00 24.99 47 ALA D CA 1
ATOM 8429 C C . ALA D 1 48 ? 33.836 -35.143 -37.086 1.00 24.16 47 ALA D C 1
ATOM 8430 O O . ALA D 1 48 ? 33.985 -35.415 -38.272 1.00 23.61 47 ALA D O 1
ATOM 8432 N N . THR D 1 49 ? 34.828 -34.674 -36.333 1.00 24.47 48 THR D N 1
ATOM 8433 C CA . THR D 1 49 ? 36.183 -34.497 -36.875 1.00 24.94 48 THR D CA 1
ATOM 8434 C C . THR D 1 49 ? 36.753 -35.817 -37.415 1.00 25.18 48 THR D C 1
ATOM 8435 O O . THR D 1 49 ? 37.466 -35.819 -38.408 1.00 25.91 48 THR D O 1
ATOM 8439 N N . ASP D 1 50 ? 36.402 -36.933 -36.777 1.00 26.38 49 ASP D N 1
ATOM 8440 C CA . ASP D 1 50 ? 36.852 -38.261 -37.204 1.00 26.48 49 ASP D CA 1
ATOM 8441 C C . ASP D 1 50 ? 36.630 -38.531 -38.690 1.00 27.19 49 ASP D C 1
ATOM 8442 O O . ASP D 1 50 ? 37.453 -39.173 -39.327 1.00 26.05 49 ASP D O 1
ATOM 8447 N N . THR D 1 51 ? 35.510 -38.057 -39.232 1.00 27.86 50 THR D N 1
ATOM 8448 C CA . THR D 1 51 ? 35.136 -38.369 -40.609 1.00 28.30 50 THR D CA 1
ATOM 8449 C C . THR D 1 51 ? 35.083 -37.123 -41.505 1.00 28.03 50 THR D C 1
ATOM 8450 O O . THR D 1 51 ? 34.284 -37.047 -42.442 1.00 27.21 50 THR D O 1
ATOM 8454 N N . VAL D 1 52 ? 35.980 -36.175 -41.239 1.00 27.19 51 VAL D N 1
ATOM 8455 C CA . VAL D 1 52 ? 36.033 -34.916 -41.981 1.00 27.70 51 VAL D CA 1
ATOM 8456 C C . VAL D 1 52 ? 36.471 -35.098 -43.451 1.00 26.86 51 VAL D C 1
ATOM 8457 O O . VAL D 1 52 ? 36.313 -34.187 -44.269 1.00 26.73 51 VAL D O 1
ATOM 8461 N N . ASN D 1 53 ? 36.996 -36.280 -43.783 1.00 25.25 52 ASN D N 1
ATOM 8462 C CA . ASN D 1 53 ? 37.296 -36.639 -45.172 1.00 25.13 52 ASN D CA 1
ATOM 8463 C C . ASN D 1 53 ? 36.046 -36.923 -45.997 1.00 24.60 52 ASN D C 1
ATOM 8464 O O . ASN D 1 53 ? 36.112 -36.971 -47.223 1.00 23.71 52 ASN D O 1
ATOM 8469 N N . ARG D 1 54 ? 34.922 -37.134 -45.319 1.00 24.31 53 ARG D N 1
ATOM 8470 C CA . ARG D 1 54 ? 33.657 -37.422 -45.980 1.00 25.11 53 ARG D CA 1
ATOM 8471 C C . ARG D 1 54 ? 32.789 -36.170 -46.080 1.00 24.89 53 ARG D C 1
ATOM 8472 O O . ARG D 1 54 ? 32.797 -35.320 -45.187 1.00 24.78 53 ARG D O 1
ATOM 8480 N N . TYR D 1 55 ? 32.037 -36.065 -47.171 1.00 24.74 54 TYR D N 1
ATOM 8481 C CA . TYR D 1 55 ? 31.147 -34.921 -47.371 1.00 25.47 54 TYR D CA 1
ATOM 8482 C C . TYR D 1 55 ? 30.076 -34.854 -46.272 1.00 24.83 54 TYR D C 1
ATOM 8483 O O . TYR D 1 55 ? 29.757 -35.864 -45.652 1.00 24.09 54 TYR D O 1
ATOM 8492 N N . PRO D 1 56 ? 29.545 -33.649 -46.005 1.00 24.89 55 PRO D N 1
ATOM 8493 C CA . PRO D 1 56 ? 28.411 -33.539 -45.088 1.00 24.23 55 PRO D CA 1
ATOM 8494 C C . PRO D 1 56 ? 27.117 -34.050 -45.715 1.00 24.47 55 PRO D C 1
ATOM 8495 O O . PRO D 1 56 ? 27.035 -34.193 -46.937 1.00 24.29 55 PRO D O 1
ATOM 8499 N N . ASP D 1 57 ? 26.127 -34.334 -44.874 1.00 24.09 56 ASP D N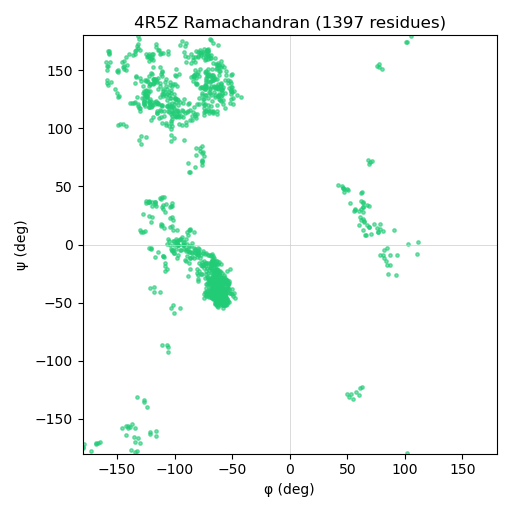 1
ATOM 8500 C CA . ASP D 1 57 ? 24.775 -34.604 -45.342 1.00 24.66 56 ASP D CA 1
ATOM 8501 C C . ASP D 1 57 ? 24.286 -33.329 -46.008 1.00 24.84 56 ASP D C 1
ATOM 8502 O O . ASP D 1 57 ? 24.100 -32.303 -45.349 1.00 24.40 56 ASP D O 1
ATOM 8507 N N . ASN D 1 58 ? 24.114 -33.390 -47.321 1.00 25.60 57 ASN D N 1
ATOM 8508 C CA . ASN D 1 58 ? 23.638 -32.243 -48.087 1.00 26.40 57 ASN D CA 1
ATOM 8509 C C . ASN D 1 58 ? 22.261 -31.758 -47.630 1.00 27.42 57 ASN D C 1
ATOM 8510 O O . ASN D 1 58 ? 21.937 -30.577 -47.776 1.00 28.84 57 ASN D O 1
ATOM 8515 N N . GLY D 1 59 ? 21.454 -32.667 -47.086 1.00 28.45 58 GLY D N 1
ATOM 8516 C CA . GLY D 1 59 ? 20.094 -32.345 -46.651 1.00 28.20 58 GLY D CA 1
ATOM 8517 C C . GLY D 1 59 ? 19.917 -32.132 -45.156 1.00 28.29 58 GLY D C 1
ATOM 8518 O O . GLY D 1 59 ? 18.795 -31.906 -44.696 1.00 26.92 58 GLY D O 1
ATOM 8519 N N . CYS D 1 60 ? 21.009 -32.202 -44.389 1.00 27.79 59 CYS D N 1
ATOM 8520 C CA . CYS D 1 60 ? 20.956 -32.001 -42.935 1.00 27.75 59 CYS D CA 1
ATOM 8521 C C . CYS D 1 60 ? 19.747 -32.705 -42.298 1.00 27.68 59 CYS D C 1
ATOM 8522 O O . CYS D 1 60 ? 18.992 -32.098 -41.534 1.00 27.18 59 CYS D O 1
ATOM 8525 N N . VAL D 1 61 ? 19.592 -33.992 -42.599 1.00 27.93 60 VAL D N 1
ATOM 8526 C CA . VAL D 1 61 ? 18.389 -34.742 -42.218 1.00 28.31 60 VAL D CA 1
ATOM 8527 C C . VAL D 1 61 ? 18.181 -34.810 -40.700 1.00 28.39 60 VAL D C 1
ATOM 8528 O O . VAL D 1 61 ? 17.081 -34.538 -40.210 1.00 27.09 60 VAL D O 1
ATOM 8532 N N . GLN D 1 62 ? 19.226 -35.168 -39.957 1.00 28.83 61 GLN D N 1
ATOM 8533 C CA A GLN D 1 62 ? 19.091 -35.298 -38.510 0.50 29.45 61 GLN D CA 1
ATOM 8534 C CA B GLN D 1 62 ? 19.146 -35.294 -38.496 0.50 29.39 61 GLN D CA 1
ATOM 8535 C C . GLN D 1 62 ? 18.896 -33.939 -37.833 1.00 29.02 61 GLN D C 1
ATOM 8536 O O . GLN D 1 62 ? 18.120 -33.830 -36.878 1.00 29.90 61 GLN D O 1
ATOM 8547 N N . LEU D 1 63 ? 19.579 -32.907 -38.327 1.00 27.68 62 LEU D N 1
ATOM 8548 C CA . LEU D 1 63 ? 19.390 -31.552 -37.802 1.00 27.31 62 LEU D CA 1
ATOM 8549 C C . LEU D 1 63 ? 17.947 -31.096 -38.026 1.00 27.67 62 LEU D C 1
ATOM 8550 O O . LEU D 1 63 ? 17.316 -30.559 -37.122 1.00 27.52 62 LEU D O 1
ATOM 8555 N N . LYS D 1 64 ? 17.437 -31.318 -39.233 1.00 27.47 63 LYS D N 1
ATOM 8556 C CA . LYS D 1 64 ? 16.063 -30.948 -39.562 1.00 27.71 63 LYS D CA 1
ATOM 8557 C C . LYS D 1 64 ? 15.047 -31.654 -38.680 1.00 27.88 63 LYS D C 1
ATOM 8558 O O . LYS D 1 64 ? 14.062 -31.042 -38.246 1.00 27.21 63 LYS D O 1
ATOM 8564 N N . ALA D 1 65 ? 15.290 -32.938 -38.426 1.00 27.71 64 ALA D N 1
ATOM 8565 C CA . ALA D 1 65 ? 14.426 -33.727 -37.562 1.00 28.62 64 ALA D CA 1
ATOM 8566 C C . ALA D 1 65 ? 14.412 -33.166 -36.144 1.00 29.17 64 ALA D C 1
ATOM 8567 O O . ALA D 1 65 ? 13.363 -33.108 -35.508 1.00 30.41 64 ALA D O 1
ATOM 8569 N N . ALA D 1 66 ? 15.579 -32.754 -35.655 1.00 29.90 65 ALA D N 1
ATOM 8570 C CA . ALA D 1 66 ? 15.692 -32.186 -34.316 1.00 29.25 65 ALA D CA 1
ATOM 8571 C C . ALA D 1 66 ? 14.968 -30.844 -34.253 1.00 28.96 65 ALA D C 1
ATOM 8572 O O . ALA D 1 66 ? 14.210 -30.586 -33.316 1.00 29.12 65 ALA D O 1
ATOM 8574 N N . LEU D 1 67 ? 15.188 -30.007 -35.265 1.00 27.90 66 LEU D N 1
ATOM 8575 C CA . LEU D 1 67 ? 14.526 -28.707 -35.340 1.00 28.28 66 LEU D CA 1
ATOM 8576 C C . LEU D 1 67 ? 13.007 -28.846 -35.347 1.00 29.14 66 LEU D C 1
ATOM 8577 O O . LEU D 1 67 ? 12.324 -28.163 -34.588 1.00 28.44 66 LEU D O 1
ATOM 8582 N N . ALA D 1 68 ? 12.490 -29.734 -36.192 1.00 30.81 67 ALA D N 1
ATOM 8583 C CA . ALA D 1 68 ? 11.045 -29.967 -36.279 1.00 32.89 67 ALA D CA 1
ATOM 8584 C C . ALA D 1 68 ? 10.476 -30.450 -34.942 1.00 34.69 67 ALA D C 1
ATOM 8585 O O . ALA D 1 68 ? 9.385 -30.038 -34.550 1.00 34.59 67 ALA D O 1
ATOM 8587 N N . ARG D 1 69 ? 11.221 -31.307 -34.244 1.00 36.23 68 ARG D N 1
ATOM 8588 C CA . ARG D 1 69 ? 10.842 -31.728 -32.890 1.00 39.05 68 ARG D CA 1
ATOM 8589 C C . ARG D 1 69 ? 10.708 -30.528 -31.961 1.00 38.65 68 ARG D C 1
ATOM 8590 O O . ARG D 1 69 ? 9.683 -30.360 -31.299 1.00 39.01 68 ARG D O 1
ATOM 8598 N N . HIS D 1 70 ? 11.739 -29.691 -31.928 1.00 36.98 69 HIS D N 1
ATOM 8599 C CA . HIS D 1 70 ? 11.735 -28.506 -31.070 1.00 37.80 69 HIS D CA 1
ATOM 8600 C C . HIS D 1 70 ? 10.629 -27.511 -31.435 1.00 38.64 69 HIS D C 1
ATOM 8601 O O . HIS D 1 70 ? 10.041 -26.885 -30.555 1.00 38.09 69 HIS D O 1
ATOM 8608 N N . LEU D 1 71 ? 10.345 -27.381 -32.728 1.00 38.56 70 LEU D N 1
ATOM 8609 C CA . LEU D 1 71 ? 9.280 -26.499 -33.208 1.00 39.21 70 LEU D CA 1
ATOM 8610 C C . LEU D 1 71 ? 7.875 -26.968 -32.807 1.00 38.67 70 LEU D C 1
ATOM 8611 O O . LEU D 1 71 ? 6.950 -26.165 -32.780 1.00 39.65 70 LEU D O 1
ATOM 8616 N N . GLY D 1 72 ? 7.715 -28.257 -32.510 1.00 38.69 71 GLY D N 1
ATOM 8617 C CA . GLY D 1 72 ? 6.444 -28.784 -32.006 1.00 37.93 71 GLY D CA 1
ATOM 8618 C C . GLY D 1 72 ? 5.598 -29.490 -33.055 1.00 38.53 71 GLY D C 1
ATOM 8619 O O . GLY D 1 72 ? 5.933 -29.473 -34.244 1.00 36.38 71 GLY D O 1
ATOM 8620 N N . PRO D 1 73 ? 4.471 -30.098 -32.621 1.00 39.24 72 PRO D N 1
ATOM 8621 C CA . PRO D 1 73 ? 3.679 -31.020 -33.451 1.00 38.84 72 PRO D CA 1
ATOM 8622 C C . PRO D 1 73 ? 3.079 -30.435 -34.733 1.00 37.41 72 PRO D C 1
ATOM 8623 O O . PRO D 1 73 ? 2.662 -31.197 -35.601 1.00 37.65 72 PRO D O 1
ATOM 8627 N N . ASP D 1 74 ? 3.032 -29.113 -34.865 1.00 36.70 73 ASP D N 1
ATOM 8628 C CA . ASP D 1 74 ? 2.544 -28.510 -36.102 1.00 37.44 73 ASP D CA 1
ATOM 8629 C C . ASP D 1 74 ? 3.606 -28.453 -37.197 1.00 36.32 73 ASP D C 1
ATOM 8630 O O . ASP D 1 74 ? 3.292 -28.090 -38.328 1.00 35.48 73 ASP D O 1
ATOM 8635 N N . PHE D 1 75 ? 4.851 -28.806 -36.868 1.00 35.20 74 PHE D N 1
ATOM 8636 C CA . PHE D 1 75 ? 5.965 -28.672 -37.807 1.00 33.44 74 PHE D CA 1
ATOM 8637 C C . PHE D 1 75 ? 6.728 -29.976 -38.011 1.00 32.91 74 PHE D C 1
ATOM 8638 O O . PHE D 1 75 ? 6.954 -30.737 -37.076 1.00 32.36 74 PHE D O 1
ATOM 8646 N N . ALA D 1 76 ? 7.126 -30.197 -39.257 1.00 31.17 75 ALA D N 1
ATOM 8647 C CA . ALA D 1 76 ? 7.781 -31.409 -39.720 1.00 31.33 75 ALA D CA 1
ATOM 8648 C C . ALA D 1 76 ? 9.026 -30.970 -40.489 1.00 30.59 75 ALA D C 1
ATOM 8649 O O . ALA D 1 76 ? 9.175 -29.779 -40.780 1.00 29.88 75 ALA D O 1
ATOM 8651 N N . PRO D 1 77 ? 9.937 -31.913 -40.799 1.00 30.53 76 PRO D N 1
ATOM 8652 C CA . PRO D 1 77 ? 11.153 -31.537 -41.532 1.00 30.50 76 PRO D CA 1
ATOM 8653 C C . PRO D 1 77 ? 10.902 -30.811 -42.857 1.00 31.27 76 PRO D C 1
ATOM 8654 O O . PRO D 1 77 ? 11.721 -29.982 -43.257 1.00 30.89 76 PRO D O 1
ATOM 8658 N N . GLU D 1 78 ? 9.783 -31.110 -43.524 1.00 32.07 77 GLU D N 1
ATOM 8659 C CA . GLU D 1 78 ? 9.430 -30.438 -44.782 1.00 32.41 77 GLU D CA 1
ATOM 8660 C C . GLU D 1 78 ? 9.192 -28.931 -44.603 1.00 30.91 77 GLU D C 1
ATOM 8661 O O . GLU D 1 78 ? 9.145 -28.193 -45.583 1.00 30.29 77 GLU D O 1
ATOM 8667 N N . HIS D 1 79 ? 9.044 -28.481 -43.358 1.00 30.18 78 HIS D N 1
ATOM 8668 C CA . HIS D 1 79 ? 8.865 -27.060 -43.059 1.00 30.30 78 HIS D CA 1
ATOM 8669 C C . HIS D 1 79 ? 10.168 -26.342 -42.695 1.00 29.14 78 HIS D C 1
ATOM 8670 O O . HIS D 1 79 ? 10.143 -25.155 -42.365 1.00 28.78 78 HIS D O 1
ATOM 8677 N N . VAL D 1 80 ? 11.300 -27.045 -42.780 1.00 27.78 79 VAL D N 1
ATOM 8678 C CA . VAL D 1 80 ? 12.587 -26.504 -42.339 1.00 26.93 79 VAL D CA 1
ATOM 8679 C C . VAL D 1 80 ? 13.652 -26.571 -43.436 1.00 26.03 79 VAL D C 1
ATOM 8680 O O . VAL D 1 80 ? 13.872 -27.620 -44.033 1.00 25.80 79 VAL D O 1
ATOM 8684 N N . ALA D 1 81 ? 14.295 -25.439 -43.703 1.00 26.15 80 ALA D N 1
ATOM 8685 C CA . ALA D 1 81 ? 15.497 -25.402 -44.530 1.00 26.32 80 ALA D CA 1
ATOM 8686 C C . ALA D 1 81 ? 16.659 -25.031 -43.620 1.00 26.89 80 ALA D C 1
ATOM 8687 O O . ALA D 1 81 ? 16.478 -24.287 -42.654 1.00 28.00 80 ALA D O 1
ATOM 8689 N N . VAL D 1 82 ? 17.841 -25.561 -43.918 1.00 26.90 81 VAL D N 1
ATOM 8690 C CA . VAL D 1 82 ? 19.058 -25.206 -43.182 1.00 27.32 81 VAL D CA 1
ATOM 8691 C C . VAL D 1 82 ? 20.049 -24.566 -44.151 1.00 26.76 81 VAL D C 1
ATOM 8692 O O . VAL D 1 82 ? 20.200 -25.031 -45.284 1.00 27.02 81 VAL D O 1
ATOM 8696 N N . GLY D 1 83 ? 20.715 -23.507 -43.692 1.00 25.35 82 GLY D N 1
ATOM 8697 C CA . GLY D 1 83 ? 21.676 -22.762 -44.496 1.00 25.36 82 GLY D CA 1
ATOM 8698 C C . GLY D 1 83 ? 22.964 -22.469 -43.744 1.00 25.32 82 GLY D C 1
ATOM 8699 O O . GLY D 1 83 ? 23.039 -22.633 -42.524 1.00 24.80 82 GLY D O 1
ATOM 8700 N N . CYS D 1 84 ? 23.985 -22.051 -44.485 1.00 25.28 83 CYS D N 1
ATOM 8701 C CA . CYS D 1 84 ? 25.295 -21.747 -43.911 1.00 25.11 83 CYS D CA 1
ATOM 8702 C C . CYS D 1 84 ? 25.255 -20.344 -43.313 1.00 24.95 83 CYS D C 1
ATOM 8703 O O . CYS D 1 84 ? 25.650 -19.358 -43.952 1.00 23.84 83 CYS D O 1
ATOM 8706 N N . GLY D 1 85 ? 24.740 -20.276 -42.085 1.00 25.14 84 GLY D N 1
ATOM 8707 C CA . GLY D 1 85 ? 24.329 -19.021 -41.467 1.00 25.51 84 GLY D CA 1
ATOM 8708 C C . GLY D 1 85 ? 22.985 -18.585 -42.036 1.00 26.34 84 GLY D C 1
ATOM 8709 O O . GLY D 1 85 ? 22.630 -18.953 -43.157 1.00 24.99 84 GLY D O 1
ATOM 8710 N N . SER D 1 86 ? 22.227 -17.794 -41.279 1.00 26.68 85 SER D N 1
ATOM 8711 C CA . SER D 1 86 ? 21.025 -17.180 -41.841 1.00 27.04 85 SER D CA 1
ATOM 8712 C C . SER D 1 86 ? 21.386 -16.183 -42.950 1.00 25.91 85 SER D C 1
ATOM 8713 O O . SER D 1 86 ? 20.565 -15.921 -43.826 1.00 26.10 85 SER D O 1
ATOM 8716 N N . VAL D 1 87 ? 22.612 -15.654 -42.937 1.00 25.25 86 VAL D N 1
ATOM 8717 C CA . VAL D 1 87 ? 23.107 -14.832 -44.052 1.00 25.26 86 VAL D CA 1
ATOM 8718 C C . VAL D 1 87 ? 22.981 -15.530 -45.405 1.00 24.38 86 VAL D C 1
ATOM 8719 O O . VAL D 1 87 ? 22.689 -14.883 -46.407 1.00 23.43 86 VAL D O 1
ATOM 8723 N N . SER D 1 88 ? 23.208 -16.842 -45.433 1.00 24.17 87 SER D N 1
ATOM 8724 C CA . SER D 1 88 ? 23.067 -17.613 -46.669 1.00 24.13 87 SER D CA 1
ATOM 8725 C C . SER D 1 88 ? 21.593 -17.756 -47.035 1.00 25.04 87 SER D C 1
ATOM 8726 O O . SER D 1 88 ? 21.231 -17.663 -48.206 1.00 24.97 87 SER D O 1
ATOM 8729 N N . LEU D 1 89 ? 20.742 -17.983 -46.036 1.00 25.09 88 LEU D N 1
ATOM 8730 C CA . LEU D 1 89 ? 19.299 -18.076 -46.283 1.00 25.28 88 LEU D CA 1
ATOM 8731 C C . LEU D 1 89 ? 18.733 -16.755 -46.801 1.00 25.42 88 LEU D C 1
ATOM 8732 O O . LEU D 1 89 ? 17.822 -16.757 -47.620 1.00 27.19 88 LEU D O 1
ATOM 8737 N N . CYS D 1 90 ? 19.277 -15.629 -46.349 1.00 26.18 89 CYS D N 1
ATOM 8738 C CA . CYS D 1 90 ? 18.850 -14.334 -46.882 1.00 26.36 89 CYS D CA 1
ATOM 8739 C C . CYS D 1 90 ? 19.094 -14.276 -48.388 1.00 25.70 89 CYS D C 1
ATOM 8740 O O . CYS D 1 90 ? 18.223 -13.843 -49.132 1.00 23.01 89 CYS D O 1
ATOM 8743 N N . GLN D 1 91 ? 20.273 -14.725 -48.834 1.00 25.02 90 GLN D N 1
ATOM 8744 C CA . GLN D 1 91 ? 20.572 -14.741 -50.266 1.00 24.68 90 GLN D CA 1
ATOM 8745 C C . GLN D 1 91 ? 19.666 -15.721 -50.992 1.00 24.35 90 GLN D C 1
ATOM 8746 O O . GLN D 1 91 ? 19.179 -15.415 -52.073 1.00 23.97 90 GLN D O 1
ATOM 8752 N N . GLN D 1 92 ? 19.447 -16.892 -50.396 1.00 24.89 91 GLN D N 1
ATOM 8753 C CA . GLN D 1 92 ? 18.600 -17.915 -50.996 1.00 25.52 91 GLN D CA 1
ATOM 8754 C C . GLN D 1 92 ? 17.167 -17.402 -51.177 1.00 25.76 91 GLN D C 1
ATOM 8755 O O . GLN D 1 92 ? 16.524 -17.698 -52.182 1.00 25.81 91 GLN D O 1
ATOM 8761 N N . LEU D 1 93 ? 16.687 -16.620 -50.213 1.00 25.57 92 LEU D N 1
ATOM 8762 C CA . LEU D 1 93 ? 15.368 -15.982 -50.315 1.00 25.96 92 LEU D CA 1
ATOM 8763 C C . LEU D 1 93 ? 15.282 -15.020 -51.495 1.00 25.76 92 LEU D C 1
ATOM 8764 O O . LEU D 1 93 ? 14.292 -15.014 -52.227 1.00 25.48 92 LEU D O 1
ATOM 8769 N N . VAL D 1 94 ? 16.322 -14.213 -51.683 1.00 25.43 93 VAL D N 1
ATOM 8770 C CA . VAL D 1 94 ? 16.380 -13.297 -52.813 1.00 25.40 93 VAL D CA 1
ATOM 8771 C C . VAL D 1 94 ? 16.417 -14.092 -54.121 1.00 26.14 93 VAL D C 1
ATOM 8772 O O . VAL D 1 94 ? 15.785 -13.708 -55.108 1.00 25.28 93 VAL D O 1
ATOM 8776 N N . GLN D 1 95 ? 17.154 -15.203 -54.119 1.00 26.21 94 GLN D N 1
ATOM 8777 C CA . GLN D 1 95 ? 17.344 -16.014 -55.319 1.00 26.36 94 GLN D CA 1
ATOM 8778 C C . GLN D 1 95 ? 16.099 -16.770 -55.734 1.00 26.48 94 GLN D C 1
ATOM 8779 O O . GLN D 1 95 ? 15.958 -17.089 -56.911 1.00 27.15 94 GLN D O 1
ATOM 8785 N N . VAL D 1 96 ? 15.222 -17.098 -54.786 1.00 26.73 95 VAL D N 1
ATOM 8786 C CA . VAL D 1 96 ? 13.963 -17.770 -55.138 1.00 26.92 95 VAL D CA 1
ATOM 8787 C C . VAL D 1 96 ? 12.841 -16.792 -55.504 1.00 27.70 95 VAL D C 1
ATOM 8788 O O . VAL D 1 96 ? 11.815 -17.220 -56.036 1.00 27.39 95 VAL D O 1
ATOM 8792 N N . THR D 1 97 ? 13.041 -15.497 -55.236 1.00 27.55 96 THR D N 1
ATOM 8793 C CA . THR D 1 97 ? 11.990 -14.482 -55.424 1.00 27.69 96 THR D CA 1
ATOM 8794 C C . THR D 1 97 ? 12.294 -13.392 -56.451 1.00 28.70 96 THR D C 1
ATOM 8795 O O . THR D 1 97 ? 11.407 -13.011 -57.205 1.00 28.15 96 THR D O 1
ATOM 8799 N N . ALA D 1 98 ? 13.528 -12.886 -56.480 1.00 29.43 97 ALA D N 1
ATOM 8800 C CA . ALA D 1 98 ? 13.820 -11.628 -57.177 1.00 30.24 97 ALA D CA 1
ATOM 8801 C C . ALA D 1 98 ? 14.887 -11.728 -58.270 1.00 32.26 97 ALA D C 1
ATOM 8802 O O . ALA D 1 98 ? 15.928 -12.362 -58.085 1.00 32.65 97 ALA D O 1
ATOM 8804 N N . SER D 1 99 ? 14.606 -11.089 -59.405 1.00 32.50 98 SER D N 1
ATOM 8805 C CA . SER D 1 99 ? 15.560 -10.943 -60.503 1.00 32.73 98 SER D CA 1
ATOM 8806 C C . SER D 1 99 ? 15.534 -9.497 -61.010 1.00 32.60 98 SER D C 1
ATOM 8807 O O . SER D 1 99 ? 15.126 -8.591 -60.284 1.00 31.87 98 SER D O 1
ATOM 8810 N N . VAL D 1 100 ? 15.971 -9.283 -62.248 1.00 32.76 99 VAL D N 1
ATOM 8811 C CA . VAL D 1 100 ? 16.150 -7.936 -62.781 1.00 34.16 99 VAL D CA 1
ATOM 8812 C C . VAL D 1 100 ? 14.832 -7.147 -62.754 1.00 34.92 99 VAL D C 1
ATOM 8813 O O . VAL D 1 100 ? 13.787 -7.644 -63.171 1.00 33.62 99 VAL D O 1
ATOM 8817 N N . GLY D 1 101 ? 14.886 -5.930 -62.220 1.00 35.76 100 GLY D N 1
ATOM 8818 C CA . GLY D 1 101 ? 13.698 -5.080 -62.129 1.00 36.95 100 GLY D CA 1
ATOM 8819 C C . GLY D 1 101 ? 12.808 -5.297 -60.912 1.00 36.44 100 GLY D C 1
ATOM 8820 O O . GLY D 1 101 ? 12.095 -4.386 -60.510 1.00 37.46 100 GLY D O 1
ATOM 8821 N N . ASP D 1 102 ? 12.838 -6.491 -60.321 1.00 34.80 101 ASP D N 1
ATOM 8822 C CA . ASP D 1 102 ? 12.016 -6.788 -59.148 1.00 33.42 101 ASP D CA 1
ATOM 8823 C C . ASP D 1 102 ? 12.425 -5.938 -57.943 1.00 32.68 101 ASP D C 1
ATOM 8824 O O . ASP D 1 102 ? 13.527 -5.395 -57.897 1.00 33.23 101 ASP D O 1
ATOM 8829 N N . GLU D 1 103 ? 11.522 -5.820 -56.976 1.00 31.86 102 GLU D N 1
ATOM 8830 C CA . GLU D 1 103 ? 11.740 -4.965 -55.818 1.00 30.91 102 GLU D CA 1
ATOM 8831 C C . GLU D 1 103 ? 11.731 -5.785 -54.531 1.00 29.16 102 GLU D C 1
ATOM 8832 O O . GLU D 1 103 ? 10.910 -6.688 -54.364 1.00 29.45 102 GLU D O 1
ATOM 8838 N N . VAL D 1 104 ? 12.662 -5.463 -53.638 1.00 28.17 103 VAL D N 1
ATOM 8839 C CA . VAL D 1 104 ? 12.745 -6.084 -52.323 1.00 27.80 103 VAL D CA 1
ATOM 8840 C C . VAL D 1 104 ? 12.655 -4.958 -51.299 1.00 26.87 103 VAL D C 1
ATOM 8841 O O . VAL D 1 104 ? 13.454 -4.027 -51.330 1.00 26.47 103 VAL D O 1
ATOM 8845 N N . VAL D 1 105 ? 11.678 -5.025 -50.402 1.00 28.09 104 VAL D N 1
ATOM 8846 C CA . VAL D 1 105 ? 11.473 -3.913 -49.468 1.00 28.77 104 VAL D CA 1
ATOM 8847 C C . VAL D 1 105 ? 11.885 -4.291 -48.060 1.00 27.22 104 VAL D C 1
ATOM 8848 O O . VAL D 1 105 ? 11.653 -5.410 -47.597 1.00 27.20 104 VAL D O 1
ATOM 8852 N N . PHE D 1 106 ? 12.512 -3.342 -47.389 1.00 27.39 105 PHE D N 1
ATOM 8853 C CA . PHE D 1 106 ? 12.891 -3.521 -46.004 1.00 27.97 105 PHE D CA 1
ATOM 8854 C C . PHE D 1 106 ? 13.099 -2.168 -45.351 1.00 28.51 105 PHE D C 1
ATOM 8855 O O . PHE D 1 106 ? 13.391 -1.177 -46.026 1.00 29.64 105 PHE D O 1
ATOM 8863 N N . GLY D 1 107 ? 12.913 -2.128 -44.036 1.00 29.53 106 GLY D N 1
ATOM 8864 C CA . GLY D 1 107 ? 13.210 -0.944 -43.246 1.00 29.14 106 GLY D CA 1
ATOM 8865 C C . GLY D 1 107 ? 14.685 -0.608 -43.347 1.00 29.62 106 GLY D C 1
ATOM 8866 O O . GLY D 1 107 ? 15.513 -1.479 -43.603 1.00 28.80 106 GLY D O 1
ATOM 8867 N N . TRP D 1 108 ? 15.012 0.664 -43.175 1.00 29.42 107 TRP D N 1
ATOM 8868 C CA . TRP D 1 108 ? 16.392 1.112 -43.245 1.00 29.88 107 TRP D CA 1
ATOM 8869 C C . TRP D 1 108 ? 16.575 2.292 -42.299 1.00 30.15 107 TRP D C 1
ATOM 8870 O O . TRP D 1 108 ? 15.827 3.259 -42.387 1.00 31.24 107 TRP D O 1
ATOM 8881 N N . ARG D 1 109 ? 17.565 2.254 -41.408 1.00 30.86 108 ARG D N 1
ATOM 8882 C CA . ARG D 1 109 ? 18.635 1.264 -41.409 1.00 30.94 108 ARG D CA 1
ATOM 8883 C C . ARG D 1 109 ? 18.241 -0.102 -40.848 1.00 28.35 108 ARG D C 1
ATOM 8884 O O . ARG D 1 109 ? 17.612 -0.205 -39.802 1.00 27.90 108 ARG D O 1
ATOM 8892 N N . SER D 1 110 ? 18.647 -1.148 -41.556 1.00 27.70 109 SER D N 1
ATOM 8893 C CA . SER D 1 110 ? 18.469 -2.514 -41.107 1.00 27.38 109 SER D CA 1
ATOM 8894 C C . SER D 1 110 ? 19.715 -3.326 -41.461 1.00 27.24 109 SER D C 1
ATOM 8895 O O . SER D 1 110 ? 20.800 -2.768 -41.615 1.00 27.21 109 SER D O 1
ATOM 8898 N N . PHE D 1 111 ? 19.560 -4.638 -41.580 1.00 27.80 110 PHE D N 1
ATOM 8899 C CA . PHE D 1 111 ? 20.701 -5.524 -41.781 1.00 27.55 110 PHE D CA 1
ATOM 8900 C C . PHE D 1 111 ? 21.492 -5.105 -43.024 1.00 27.96 110 PHE D C 1
ATOM 8901 O O . PHE D 1 111 ? 20.978 -5.092 -44.143 1.00 27.38 110 PHE D O 1
ATOM 8909 N N . GLU D 1 112 ? 22.744 -4.727 -42.782 1.00 28.08 111 GLU D N 1
ATOM 8910 C CA . GLU D 1 112 ? 23.704 -4.303 -43.805 1.00 29.83 111 GLU D CA 1
ATOM 8911 C C . GLU D 1 112 ? 23.836 -5.307 -44.964 1.00 29.46 111 GLU D C 1
ATOM 8912 O O . GLU D 1 112 ? 24.275 -4.966 -46.057 1.00 30.85 111 GLU D O 1
ATOM 8918 N N . LEU D 1 113 ? 23.453 -6.544 -44.697 1.00 30.18 112 LEU D N 1
ATOM 8919 C CA . LEU D 1 113 ? 23.481 -7.631 -45.663 1.00 31.40 112 LEU D CA 1
ATOM 8920 C C . LEU D 1 113 ? 22.453 -7.469 -46.799 1.00 31.16 112 LEU D C 1
ATOM 8921 O O . LEU D 1 113 ? 22.708 -7.881 -47.935 1.00 30.61 112 LEU D O 1
ATOM 8926 N N . TYR D 1 114 ? 21.293 -6.883 -46.495 1.00 30.50 113 TYR D N 1
ATOM 8927 C CA . TYR D 1 114 ? 20.177 -6.876 -47.448 1.00 29.83 113 TYR D CA 1
ATOM 8928 C C . TYR D 1 114 ? 20.494 -6.130 -48.754 1.00 28.31 113 TYR D C 1
ATOM 8929 O O . TYR D 1 114 ? 20.332 -6.694 -49.828 1.00 28.96 113 TYR D O 1
ATOM 8938 N N . PRO D 1 115 ? 20.950 -4.868 -48.678 1.00 27.88 114 PRO D N 1
ATOM 8939 C CA . PRO D 1 115 ? 21.123 -4.162 -49.955 1.00 27.99 114 PRO D CA 1
ATOM 8940 C C . PRO D 1 115 ? 22.039 -4.855 -50.978 1.00 28.01 114 PRO D C 1
ATOM 8941 O O . PRO D 1 115 ? 21.640 -5.000 -52.137 1.00 28.89 114 PRO D O 1
ATOM 8945 N N . PRO D 1 116 ? 23.246 -5.290 -50.569 1.00 26.92 115 PRO D N 1
ATOM 8946 C CA . PRO D 1 116 ? 24.099 -5.901 -51.594 1.00 26.60 115 PRO D CA 1
ATOM 8947 C C . PRO D 1 116 ? 23.548 -7.201 -52.177 1.00 25.19 115 PRO D C 1
ATOM 8948 O O . PRO D 1 116 ? 23.675 -7.434 -53.374 1.00 25.30 115 PRO D O 1
ATOM 8952 N N . GLN D 1 117 ? 22.920 -8.032 -51.354 1.00 25.81 116 GLN D N 1
ATOM 8953 C CA . GLN D 1 117 ? 22.347 -9.291 -51.845 1.00 25.74 116 GLN D CA 1
ATOM 8954 C C . GLN D 1 117 ? 21.199 -9.061 -52.840 1.00 26.71 116 GLN D C 1
ATOM 8955 O O . GLN D 1 117 ? 21.028 -9.822 -53.802 1.00 25.10 116 GLN D O 1
ATOM 8961 N N . VAL D 1 118 ? 20.437 -7.994 -52.623 1.00 27.40 117 VAL D N 1
ATOM 8962 C CA . VAL D 1 118 ? 19.372 -7.616 -53.554 1.00 27.08 117 VAL D CA 1
ATOM 8963 C C . VAL D 1 118 ? 20.005 -7.139 -54.859 1.00 27.40 117 VAL D C 1
ATOM 8964 O O . VAL D 1 118 ? 19.590 -7.550 -55.937 1.00 27.72 117 VAL D O 1
ATOM 8968 N N . ARG D 1 119 ? 21.037 -6.311 -54.761 1.00 29.24 118 ARG D N 1
ATOM 8969 C CA . ARG D 1 119 ? 21.710 -5.804 -55.959 1.00 31.24 118 ARG D CA 1
ATOM 8970 C C . ARG D 1 119 ? 22.392 -6.914 -56.766 1.00 30.84 118 ARG D C 1
ATOM 8971 O O . ARG D 1 119 ? 22.380 -6.874 -57.999 1.00 29.86 118 ARG D O 1
ATOM 8979 N N . VAL D 1 120 ? 22.955 -7.914 -56.085 1.00 29.76 119 VAL D N 1
ATOM 8980 C CA . VAL D 1 120 ? 23.584 -9.058 -56.775 1.00 30.29 119 VAL D CA 1
ATOM 8981 C C . VAL D 1 120 ? 22.583 -9.810 -57.660 1.00 30.48 119 VAL D C 1
ATOM 8982 O O . VAL D 1 120 ? 22.950 -10.329 -58.716 1.00 30.61 119 VAL D O 1
ATOM 8986 N N . ALA D 1 121 ? 21.320 -9.845 -57.237 1.00 30.37 120 ALA D N 1
ATOM 8987 C CA . ALA D 1 121 ? 20.236 -10.424 -58.043 1.00 31.28 120 ALA D CA 1
ATOM 8988 C C . ALA D 1 121 ? 19.801 -9.534 -59.208 1.00 31.32 120 ALA D C 1
ATOM 8989 O O . ALA D 1 121 ? 18.994 -9.949 -60.028 1.00 33.18 120 ALA D O 1
ATOM 8991 N N . GLY D 1 122 ? 20.318 -8.310 -59.274 1.00 32.29 121 GLY D N 1
ATOM 8992 C CA . GLY D 1 122 ? 19.896 -7.346 -60.293 1.00 32.68 121 GLY D CA 1
ATOM 8993 C C . GLY D 1 122 ? 18.597 -6.661 -59.902 1.00 32.45 121 GLY D C 1
ATOM 8994 O O . GLY D 1 122 ? 17.993 -5.960 -60.708 1.00 31.42 121 GLY D O 1
ATOM 8995 N N . ALA D 1 123 ? 18.186 -6.850 -58.649 1.00 32.17 122 ALA D N 1
ATOM 8996 C CA . ALA D 1 123 ? 16.927 -6.321 -58.149 1.00 31.78 122 ALA D CA 1
ATOM 8997 C C . ALA D 1 123 ? 17.146 -4.968 -57.479 1.00 31.99 122 ALA D C 1
ATOM 8998 O O . ALA D 1 123 ? 18.285 -4.501 -57.347 1.00 30.24 122 ALA D O 1
ATOM 9000 N N . ILE D 1 124 ? 16.042 -4.343 -57.071 1.00 32.64 123 ILE D N 1
ATOM 9001 C CA . ILE D 1 124 ? 16.049 -2.988 -56.529 1.00 32.79 123 ILE D CA 1
ATOM 9002 C C . ILE D 1 124 ? 15.713 -3.035 -55.044 1.00 31.52 123 ILE D C 1
ATOM 9003 O O . ILE D 1 124 ? 14.641 -3.507 -54.678 1.00 30.85 123 ILE D O 1
ATOM 9008 N N . PRO D 1 125 ? 16.632 -2.561 -54.185 1.00 30.75 124 PRO D N 1
ATOM 9009 C CA . PRO D 1 125 ? 16.314 -2.472 -52.766 1.00 31.00 124 PRO D CA 1
ATOM 9010 C C . PRO D 1 125 ? 15.483 -1.230 -52.463 1.00 30.50 124 PRO D C 1
ATOM 9011 O O . PRO D 1 125 ? 15.924 -0.120 -52.739 1.00 31.59 124 PRO D O 1
ATOM 9015 N N . ILE D 1 126 ? 14.288 -1.436 -51.920 1.00 30.23 125 ILE D N 1
ATOM 9016 C CA . ILE D 1 126 ? 13.422 -0.349 -51.481 1.00 29.10 125 ILE D CA 1
ATOM 9017 C C . ILE D 1 126 ? 13.668 -0.171 -49.989 1.00 29.05 125 ILE D C 1
ATOM 9018 O O . ILE D 1 126 ? 13.210 -0.973 -49.183 1.00 28.38 125 ILE D O 1
ATOM 9023 N N . GLN D 1 127 ? 14.409 0.873 -49.631 1.00 29.65 126 GLN D N 1
ATOM 9024 C CA . GLN D 1 127 ? 14.907 1.042 -48.276 1.00 30.65 126 GLN D CA 1
ATOM 9025 C C . GLN D 1 127 ? 14.049 2.076 -47.563 1.00 29.96 126 GLN D C 1
ATOM 9026 O O . GLN D 1 127 ? 14.122 3.260 -47.858 1.00 30.31 126 GLN D O 1
ATOM 9032 N N . VAL D 1 128 ? 13.232 1.608 -46.625 1.00 30.89 127 VAL D N 1
ATOM 9033 C CA . VAL D 1 128 ? 12.161 2.416 -46.047 1.00 30.54 127 VAL D CA 1
ATOM 9034 C C . VAL D 1 128 ? 12.578 2.965 -44.687 1.00 30.35 127 VAL D C 1
ATOM 9035 O O . VAL D 1 128 ? 12.830 2.192 -43.758 1.00 29.36 127 VAL D O 1
ATOM 9039 N N . PRO D 1 129 ? 12.651 4.304 -44.560 1.00 30.78 128 PRO D N 1
ATOM 9040 C CA . PRO D 1 129 ? 13.071 4.913 -43.297 1.00 31.22 128 PRO D CA 1
ATOM 9041 C C . PRO D 1 129 ? 12.303 4.393 -42.088 1.00 30.95 128 PRO D C 1
ATOM 9042 O O . PRO D 1 129 ? 11.123 4.061 -42.193 1.00 29.78 128 PRO D O 1
ATOM 9046 N N . LEU D 1 130 ? 12.995 4.316 -40.956 1.00 32.01 129 LEU D N 1
ATOM 9047 C CA . LEU D 1 130 ? 12.394 3.880 -39.700 1.00 32.93 129 LEU D CA 1
ATOM 9048 C C . LEU D 1 130 ? 11.611 5.036 -39.059 1.00 33.12 129 LEU D C 1
ATOM 9049 O O . LEU D 1 130 ? 11.770 6.186 -39.447 1.00 32.96 129 LEU D O 1
ATOM 9054 N N . THR D 1 131 ? 10.773 4.708 -38.081 1.00 34.84 130 THR D N 1
ATOM 9055 C CA . THR D 1 131 ? 10.139 5.705 -37.208 1.00 35.49 130 THR D CA 1
ATOM 9056 C C . THR D 1 131 ? 10.548 5.382 -35.776 1.00 34.68 130 THR D C 1
ATOM 9057 O O . THR D 1 131 ? 10.350 4.262 -35.321 1.00 33.30 130 THR D O 1
ATOM 9061 N N . ASP D 1 132 ? 11.125 6.357 -35.074 1.00 35.69 131 ASP D N 1
ATOM 9062 C CA . ASP D 1 132 ? 11.605 6.151 -33.696 1.00 37.70 131 ASP D CA 1
ATOM 9063 C C . ASP D 1 132 ? 12.492 4.898 -33.605 1.00 35.80 131 ASP D C 1
ATOM 9064 O O . ASP D 1 132 ? 12.293 4.048 -32.738 1.00 34.75 131 ASP D O 1
ATOM 9069 N N . HIS D 1 133 ? 13.437 4.777 -34.538 1.00 34.31 132 HIS D N 1
ATOM 9070 C CA . HIS D 1 133 ? 14.407 3.666 -34.562 1.00 32.96 132 HIS D CA 1
ATOM 9071 C C . HIS D 1 133 ? 13.763 2.289 -34.705 1.00 31.95 132 HIS D C 1
ATOM 9072 O O . HIS D 1 133 ? 14.363 1.273 -34.349 1.00 31.18 132 HIS D O 1
ATOM 9079 N N . THR D 1 134 ? 12.552 2.267 -35.256 1.00 30.76 133 THR D N 1
ATOM 9080 C CA . THR D 1 134 ? 11.739 1.069 -35.331 1.00 29.91 133 THR D CA 1
ATOM 9081 C C . THR D 1 134 ? 11.173 0.942 -36.737 1.00 29.31 133 THR D C 1
ATOM 9082 O O . THR D 1 134 ? 10.858 1.945 -37.383 1.00 29.45 133 THR D O 1
ATOM 9086 N N . PHE D 1 135 ? 11.072 -0.290 -37.222 1.00 29.14 134 PHE D N 1
ATOM 9087 C CA . PHE D 1 135 ? 10.436 -0.549 -38.513 1.00 29.27 134 PHE D CA 1
ATOM 9088 C C . PHE D 1 135 ? 9.063 0.125 -38.561 1.00 29.73 134 PHE D C 1
ATOM 9089 O O . PHE D 1 135 ? 8.268 -0.011 -37.634 1.00 29.13 134 PHE D O 1
ATOM 9097 N N . ASP D 1 136 ? 8.827 0.878 -39.631 1.00 30.45 135 ASP D N 1
ATOM 9098 C CA . ASP D 1 136 ? 7.551 1.548 -39.860 1.00 30.89 135 ASP D CA 1
ATOM 9099 C C . ASP D 1 136 ? 6.784 0.755 -40.898 1.00 29.77 135 ASP D C 1
ATOM 9100 O O . ASP D 1 136 ? 6.964 0.938 -42.104 1.00 30.27 135 ASP D O 1
ATOM 9105 N N . LEU D 1 137 ? 5.936 -0.135 -40.411 1.00 29.45 136 LEU D N 1
ATOM 9106 C CA . LEU D 1 137 ? 5.260 -1.100 -41.257 1.00 29.64 136 LEU D CA 1
ATOM 9107 C C . LEU D 1 137 ? 4.259 -0.446 -42.201 1.00 30.25 136 LEU D C 1
ATOM 9108 O O . LEU D 1 137 ? 3.999 -0.973 -43.284 1.00 28.44 136 LEU D O 1
ATOM 9113 N N . TYR D 1 138 ? 3.704 0.696 -41.786 1.00 30.44 137 TYR D N 1
ATOM 9114 C CA . TYR D 1 138 ? 2.841 1.488 -42.658 1.00 30.50 137 TYR D CA 1
ATOM 9115 C C . TYR D 1 138 ? 3.648 2.025 -43.828 1.00 30.41 137 TYR D C 1
ATOM 9116 O O . TYR D 1 138 ? 3.260 1.861 -44.984 1.00 30.52 137 TYR D O 1
ATOM 9125 N N . ALA D 1 139 ? 4.779 2.657 -43.524 1.00 29.67 138 ALA D N 1
ATOM 9126 C CA . ALA D 1 139 ? 5.637 3.203 -44.565 1.00 30.39 138 ALA D CA 1
ATOM 9127 C C . ALA D 1 139 ? 6.095 2.103 -45.525 1.00 30.30 138 ALA D C 1
ATOM 9128 O O . ALA D 1 139 ? 6.167 2.326 -46.726 1.00 30.34 138 ALA D O 1
ATOM 9130 N N . MET D 1 140 ? 6.369 0.913 -44.996 1.00 31.04 139 MET D N 1
ATOM 9131 C CA . MET D 1 140 ? 6.789 -0.223 -45.825 1.00 31.34 139 MET D CA 1
ATOM 9132 C C . MET D 1 140 ? 5.680 -0.724 -46.743 1.00 31.21 139 MET D C 1
ATOM 9133 O O . MET D 1 140 ? 5.915 -0.975 -47.932 1.00 29.92 139 MET D O 1
ATOM 9138 N N . LEU D 1 141 ? 4.479 -0.859 -46.183 1.00 31.59 140 LEU D N 1
ATOM 9139 C CA . LEU D 1 141 ? 3.302 -1.282 -46.937 1.00 32.11 140 LEU D CA 1
ATOM 9140 C C . LEU D 1 141 ? 3.025 -0.332 -48.099 1.00 31.18 140 LEU D C 1
ATOM 9141 O O . LEU D 1 141 ? 2.688 -0.769 -49.195 1.00 31.50 140 LEU D O 1
ATOM 9146 N N . ALA D 1 142 ? 3.180 0.966 -47.853 1.00 30.75 141 ALA D N 1
ATOM 9147 C CA . ALA D 1 142 ? 2.927 1.978 -48.878 1.00 30.61 141 ALA D CA 1
ATOM 9148 C C . ALA D 1 142 ? 3.830 1.850 -50.100 1.00 31.81 141 ALA D C 1
ATOM 9149 O O . ALA D 1 142 ? 3.454 2.303 -51.178 1.00 30.46 141 ALA D O 1
ATOM 9151 N N . THR D 1 143 ? 5.018 1.255 -49.934 1.00 31.97 142 THR D N 1
ATOM 9152 C CA . THR D 1 143 ? 5.977 1.103 -51.037 1.00 32.03 142 THR D CA 1
ATOM 9153 C C . THR D 1 143 ? 5.772 -0.173 -51.858 1.00 32.15 142 THR D C 1
ATOM 9154 O O . THR D 1 143 ? 6.498 -0.403 -52.823 1.00 33.55 142 THR D O 1
ATOM 9158 N N . VAL D 1 144 ? 4.799 -0.997 -51.477 1.00 32.43 143 VAL D N 1
ATOM 9159 C CA . VAL D 1 144 ? 4.509 -2.242 -52.190 1.00 33.39 143 VAL D CA 1
ATOM 9160 C C . VAL D 1 144 ? 3.936 -1.940 -53.571 1.00 34.83 143 VAL D C 1
ATOM 9161 O O . VAL D 1 144 ? 3.078 -1.064 -53.704 1.00 34.99 143 VAL D O 1
ATOM 9165 N N . THR D 1 145 ? 4.420 -2.665 -54.583 1.00 34.94 144 THR D N 1
ATOM 9166 C CA . THR D 1 145 ? 3.958 -2.522 -55.968 1.00 35.72 144 THR D CA 1
ATOM 9167 C C . THR D 1 145 ? 3.807 -3.893 -56.618 1.00 36.52 144 THR D C 1
ATOM 9168 O O . THR D 1 145 ? 4.007 -4.924 -55.972 1.00 36.33 144 THR D O 1
ATOM 9172 N N . ASP D 1 146 ? 3.457 -3.891 -57.902 1.00 37.85 145 ASP D N 1
ATOM 9173 C CA . ASP D 1 146 ? 3.422 -5.107 -58.712 1.00 39.84 145 ASP D CA 1
ATOM 9174 C C . ASP D 1 146 ? 4.784 -5.794 -58.825 1.00 37.26 145 ASP D C 1
ATOM 9175 O O . ASP D 1 146 ? 4.842 -6.990 -59.090 1.00 35.81 145 ASP D O 1
ATOM 9180 N N . ARG D 1 147 ? 5.865 -5.036 -58.640 1.00 36.99 146 ARG D N 1
ATOM 9181 C CA . ARG D 1 147 ? 7.225 -5.574 -58.754 1.00 37.08 146 ARG D CA 1
ATOM 9182 C C . ARG D 1 147 ? 7.793 -6.056 -57.414 1.00 34.97 146 ARG D C 1
ATOM 9183 O O . ARG D 1 147 ? 8.928 -6.531 -57.367 1.00 33.95 146 ARG D O 1
ATOM 9191 N N . THR D 1 148 ? 7.020 -5.932 -56.335 1.00 32.69 147 THR D N 1
ATOM 9192 C CA . THR D 1 148 ? 7.476 -6.358 -55.011 1.00 31.39 147 THR D CA 1
ATOM 9193 C C . THR D 1 148 ? 7.474 -7.878 -54.891 1.00 30.60 147 THR D C 1
ATOM 9194 O O . THR D 1 148 ? 6.417 -8.505 -54.915 1.00 31.49 147 THR D O 1
ATOM 9198 N N . ARG D 1 149 ? 8.663 -8.466 -54.756 1.00 29.82 148 ARG D N 1
ATOM 9199 C CA . ARG D 1 149 ? 8.801 -9.929 -54.686 1.00 28.83 148 ARG D CA 1
ATOM 9200 C C . ARG D 1 149 ? 9.172 -10.454 -53.308 1.00 27.56 148 ARG D C 1
ATOM 9201 O O . ARG D 1 149 ? 8.989 -11.634 -53.029 1.00 27.25 148 ARG D O 1
ATOM 9209 N N . LEU D 1 150 ? 9.693 -9.585 -52.454 1.00 27.42 149 LEU D N 1
ATOM 9210 C CA . LEU D 1 150 ? 10.163 -9.996 -51.140 1.00 26.82 149 LEU D CA 1
ATOM 9211 C C . LEU D 1 150 ? 10.135 -8.824 -50.181 1.00 25.78 149 LEU D C 1
ATOM 9212 O O . LEU D 1 150 ? 10.487 -7.697 -50.543 1.00 25.27 149 LEU D O 1
ATOM 9217 N N . ILE D 1 151 ? 9.716 -9.105 -48.950 1.00 26.48 150 ILE D N 1
ATOM 9218 C CA . ILE D 1 151 ? 9.761 -8.141 -47.861 1.00 26.20 150 ILE D CA 1
ATOM 9219 C C . ILE D 1 151 ? 10.548 -8.755 -46.704 1.00 25.88 150 ILE D C 1
ATOM 9220 O O . ILE D 1 151 ? 10.300 -9.895 -46.327 1.00 26.02 150 ILE D O 1
ATOM 9225 N N . PHE D 1 152 ? 11.490 -7.997 -46.150 1.00 26.09 151 PHE D N 1
ATOM 9226 C CA . PHE D 1 152 ? 12.209 -8.410 -44.948 1.00 26.99 151 PHE D CA 1
ATOM 9227 C C . PHE D 1 152 ? 11.724 -7.590 -43.771 1.00 27.47 151 PHE D C 1
ATOM 9228 O O . PHE D 1 152 ? 11.798 -6.368 -43.807 1.00 27.09 151 PHE D O 1
ATOM 9236 N N . VAL D 1 153 ? 11.261 -8.271 -42.729 1.00 28.07 152 VAL D N 1
ATOM 9237 C CA . VAL D 1 153 ? 11.036 -7.657 -41.424 1.00 28.35 152 VAL D CA 1
ATOM 9238 C C . VAL D 1 153 ? 12.104 -8.183 -40.458 1.00 28.35 152 VAL D C 1
ATOM 9239 O O . VAL D 1 153 ? 12.102 -9.351 -40.093 1.00 28.14 152 VAL D O 1
ATOM 9243 N N . CYS D 1 154 ? 13.022 -7.314 -40.061 1.00 29.83 153 CYS D N 1
ATOM 9244 C CA . CYS D 1 154 ? 14.106 -7.689 -39.166 1.00 30.46 153 CYS D CA 1
ATOM 9245 C C . CYS D 1 154 ? 13.650 -7.391 -37.733 1.00 30.14 153 CYS D C 1
ATOM 9246 O O . CYS D 1 154 ? 13.512 -6.227 -37.361 1.00 30.83 153 CYS D O 1
ATOM 9249 N N . ASN D 1 155 ? 13.400 -8.444 -36.946 1.00 29.43 154 ASN D N 1
ATOM 9250 C CA . ASN D 1 155 ? 12.702 -8.333 -35.653 1.00 28.57 154 ASN D CA 1
ATOM 9251 C C . ASN D 1 155 ? 13.243 -9.272 -34.555 1.00 27.41 154 ASN D C 1
ATOM 9252 O O . ASN D 1 155 ? 12.904 -10.456 -34.540 1.00 28.82 154 ASN D O 1
ATOM 9257 N N . PRO D 1 156 ? 14.048 -8.754 -33.609 1.00 26.21 155 PRO D N 1
ATOM 9258 C CA . PRO D 1 156 ? 14.515 -7.383 -33.422 1.00 25.89 155 PRO D CA 1
ATOM 9259 C C . PRO D 1 156 ? 15.378 -6.875 -34.570 1.00 26.65 155 PRO D C 1
ATOM 9260 O O . PRO D 1 156 ? 16.034 -7.662 -35.255 1.00 26.95 155 PRO D O 1
ATOM 9264 N N . ASN D 1 157 ? 15.359 -5.564 -34.786 1.00 26.45 156 ASN D N 1
ATOM 9265 C CA . ASN D 1 157 ? 16.099 -4.978 -35.882 1.00 27.19 156 ASN D CA 1
ATOM 9266 C C . ASN D 1 157 ? 17.592 -4.917 -35.578 1.00 26.43 156 ASN D C 1
ATOM 9267 O O . ASN D 1 157 ? 17.993 -4.565 -34.477 1.00 26.74 156 ASN D O 1
ATOM 9272 N N . ASN D 1 158 ? 18.394 -5.297 -36.564 1.00 26.74 157 ASN D N 1
ATOM 9273 C CA . ASN D 1 158 ? 19.830 -5.062 -36.564 1.00 25.97 157 ASN D CA 1
ATOM 9274 C C . ASN D 1 158 ? 20.050 -3.917 -37.540 1.00 26.46 157 ASN D C 1
ATOM 9275 O O . ASN D 1 158 ? 19.825 -4.108 -38.733 1.00 26.49 157 ASN D O 1
ATOM 9280 N N . PRO D 1 159 ? 20.562 -2.758 -37.070 1.00 26.02 158 PRO D N 1
ATOM 9281 C CA . PRO D 1 159 ? 21.244 -2.522 -35.803 1.00 26.25 158 PRO D CA 1
ATOM 9282 C C . PRO D 1 159 ? 20.505 -1.767 -34.693 1.00 26.96 158 PRO D C 1
ATOM 9283 O O . PRO D 1 159 ? 21.104 -1.555 -33.633 1.00 27.60 158 PRO D O 1
ATOM 9287 N N . THR D 1 160 ? 19.255 -1.356 -34.900 1.00 26.56 159 THR D N 1
ATOM 9288 C CA . THR D 1 160 ? 18.612 -0.429 -33.946 1.00 27.13 159 THR D CA 1
ATOM 9289 C C . THR D 1 160 ? 18.048 -1.091 -32.686 1.00 27.10 159 THR D C 1
ATOM 9290 O O . THR D 1 160 ? 17.679 -0.393 -31.738 1.00 27.90 159 THR D O 1
ATOM 9294 N N . SER D 1 161 ? 17.992 -2.427 -32.684 1.00 26.93 160 SER D N 1
ATOM 9295 C CA . SER D 1 161 ? 17.664 -3.253 -31.501 1.00 26.95 160 SER D CA 1
ATOM 9296 C C . SER D 1 161 ? 16.161 -3.400 -31.192 1.00 26.90 160 SER D C 1
ATOM 9297 O O . SER D 1 161 ? 15.764 -4.248 -30.383 1.00 26.01 160 SER D O 1
ATOM 9300 N N . THR D 1 162 ? 15.338 -2.595 -31.849 1.00 27.28 161 THR D N 1
ATOM 9301 C CA . THR D 1 162 ? 13.926 -2.480 -31.504 1.00 27.94 161 THR D CA 1
ATOM 9302 C C . THR D 1 162 ? 13.085 -3.578 -32.119 1.00 28.38 161 THR D C 1
ATOM 9303 O O . THR D 1 162 ? 13.452 -4.176 -33.133 1.00 28.64 161 THR D O 1
ATOM 9307 N N . VAL D 1 163 ? 11.940 -3.834 -31.504 1.00 29.08 162 VAL D N 1
ATOM 9308 C CA . VAL D 1 163 ? 10.934 -4.665 -32.137 1.00 29.19 162 VAL D CA 1
ATOM 9309 C C . VAL D 1 163 ? 9.707 -3.848 -32.498 1.00 31.34 162 VAL D C 1
ATOM 9310 O O . VAL D 1 163 ? 9.494 -2.735 -32.012 1.00 31.08 162 VAL D O 1
ATOM 9314 N N . VAL D 1 164 ? 8.905 -4.460 -33.351 1.00 31.55 163 VAL D N 1
ATOM 9315 C CA . VAL D 1 164 ? 7.659 -3.932 -33.832 1.00 33.15 163 VAL D CA 1
ATOM 9316 C C . VAL D 1 164 ? 6.581 -4.425 -32.858 1.00 32.69 163 VAL D C 1
ATOM 9317 O O . VAL D 1 164 ? 6.781 -5.412 -32.149 1.00 31.18 163 VAL D O 1
ATOM 9321 N N . GLY D 1 165 ? 5.452 -3.733 -32.790 1.00 33.59 164 GLY D N 1
ATOM 9322 C CA . GLY D 1 165 ? 4.330 -4.232 -32.000 1.00 32.97 164 GLY D CA 1
ATOM 9323 C C . GLY D 1 165 ? 3.937 -5.600 -32.537 1.00 32.77 164 GLY D C 1
ATOM 9324 O O . GLY D 1 165 ? 3.744 -5.751 -33.743 1.00 34.21 164 GLY D O 1
ATOM 9325 N N . PRO D 1 166 ? 3.837 -6.615 -31.662 1.00 33.41 165 PRO D N 1
ATOM 9326 C CA . PRO D 1 166 ? 3.522 -7.959 -32.158 1.00 33.92 165 PRO D CA 1
ATOM 9327 C C . PRO D 1 166 ? 2.152 -8.082 -32.844 1.00 34.20 165 PRO D C 1
ATOM 9328 O O . PRO D 1 166 ? 2.017 -8.833 -33.811 1.00 33.64 165 PRO D O 1
ATOM 9332 N N . ASP D 1 167 ? 1.148 -7.360 -32.351 1.00 34.86 166 ASP D N 1
ATOM 9333 C CA . ASP D 1 167 ? -0.173 -7.367 -32.985 1.00 35.43 166 ASP D CA 1
ATOM 9334 C C . ASP D 1 167 ? -0.126 -6.600 -34.298 1.00 33.76 166 ASP D C 1
ATOM 9335 O O . ASP D 1 167 ? -0.695 -7.036 -35.292 1.00 34.99 166 ASP D O 1
ATOM 9340 N N . ALA D 1 168 ? 0.561 -5.463 -34.296 1.00 32.84 167 ALA D N 1
ATOM 9341 C CA . ALA D 1 168 ? 0.765 -4.679 -35.510 1.00 32.75 167 ALA D CA 1
ATOM 9342 C C . ALA D 1 168 ? 1.432 -5.505 -36.611 1.00 32.15 167 ALA D C 1
ATOM 9343 O O . ALA D 1 168 ? 1.092 -5.369 -37.785 1.00 31.43 167 ALA D O 1
ATOM 9345 N N . LEU D 1 169 ? 2.378 -6.360 -36.231 1.00 32.51 168 LEU D N 1
ATOM 9346 C CA . LEU D 1 169 ? 3.054 -7.227 -37.200 1.00 31.97 168 LEU D CA 1
ATOM 9347 C C . LEU D 1 169 ? 2.037 -8.125 -37.895 1.00 31.66 168 LEU D C 1
ATOM 9348 O O . LEU D 1 169 ? 2.092 -8.304 -39.110 1.00 31.31 168 LEU D O 1
ATOM 9353 N N . ALA D 1 170 ? 1.105 -8.666 -37.114 1.00 32.07 169 ALA D N 1
ATOM 9354 C CA . ALA D 1 170 ? 0.079 -9.576 -37.628 1.00 32.52 169 ALA D CA 1
ATOM 9355 C C . ALA D 1 170 ? -0.882 -8.887 -38.603 1.00 33.18 169 ALA D C 1
ATOM 9356 O O . ALA D 1 170 ? -1.244 -9.461 -39.633 1.00 32.53 169 ALA D O 1
ATOM 9358 N N . ARG D 1 171 ? -1.283 -7.659 -38.279 1.00 34.38 170 ARG D N 1
ATOM 9359 C CA . ARG D 1 171 ? -2.135 -6.860 -39.173 1.00 34.35 170 ARG D CA 1
ATOM 9360 C C . ARG D 1 171 ? -1.386 -6.536 -40.456 1.00 32.08 170 ARG D C 1
ATOM 9361 O O . ARG D 1 171 ? -1.960 -6.567 -41.544 1.00 30.37 170 ARG D O 1
ATOM 9369 N N . PHE D 1 172 ? -0.101 -6.213 -40.319 1.00 31.63 171 PHE D N 1
ATOM 9370 C CA . PHE D 1 172 ? 0.745 -5.903 -41.471 1.00 30.65 171 PHE D CA 1
ATOM 9371 C C . PHE D 1 172 ? 0.829 -7.096 -42.409 1.00 30.54 171 PHE D C 1
ATOM 9372 O O . PHE D 1 172 ? 0.614 -6.959 -43.615 1.00 30.86 171 PHE D O 1
ATOM 9380 N N . VAL D 1 173 ? 1.136 -8.260 -41.845 1.00 30.62 172 VAL D N 1
ATOM 9381 C CA . VAL D 1 173 ? 1.219 -9.495 -42.615 1.00 31.65 172 VAL D CA 1
ATOM 9382 C C . VAL D 1 173 ? -0.112 -9.805 -43.305 1.00 32.52 172 VAL D C 1
ATOM 9383 O O . VAL D 1 173 ? -0.118 -10.230 -44.456 1.00 31.38 172 VAL D O 1
ATOM 9387 N N . GLU D 1 174 ? -1.231 -9.582 -42.614 1.00 33.55 173 GLU D N 1
ATOM 9388 C CA . GLU D 1 174 ? -2.555 -9.817 -43.206 1.00 34.34 173 GLU D CA 1
ATOM 9389 C C . GLU D 1 174 ? -2.865 -8.856 -44.353 1.00 32.91 173 GLU D C 1
ATOM 9390 O O . GLU D 1 174 ? -3.542 -9.231 -45.301 1.00 33.96 173 GLU D O 1
ATOM 9396 N N . ALA D 1 175 ? -2.354 -7.631 -44.263 1.00 31.98 174 ALA D N 1
ATOM 9397 C CA . ALA D 1 175 ? -2.604 -6.597 -45.262 1.00 31.92 174 ALA D CA 1
ATOM 9398 C C . ALA D 1 175 ? -1.740 -6.739 -46.513 1.00 31.95 174 ALA D C 1
ATOM 9399 O O . ALA D 1 175 ? -2.151 -6.324 -47.597 1.00 31.87 174 ALA D O 1
ATOM 9401 N N . VAL D 1 176 ? -0.537 -7.296 -46.368 1.00 31.18 175 VAL D N 1
ATOM 9402 C CA . VAL D 1 176 ? 0.349 -7.495 -47.515 1.00 30.42 175 VAL D CA 1
ATOM 9403 C C . VAL D 1 176 ? -0.319 -8.455 -48.506 1.00 29.69 175 VAL D C 1
ATOM 9404 O O . VAL D 1 176 ? -0.849 -9.481 -48.094 1.00 30.41 175 VAL D O 1
ATOM 9408 N N . PRO D 1 177 ? -0.313 -8.122 -49.811 1.00 30.52 176 PRO D N 1
ATOM 9409 C CA . PRO D 1 177 ? -0.834 -9.070 -50.802 1.00 31.54 176 PRO D CA 1
ATOM 9410 C C . PRO D 1 177 ? -0.258 -10.480 -50.601 1.00 33.32 176 PRO D C 1
ATOM 9411 O O . PRO D 1 177 ? 0.956 -10.635 -50.449 1.00 33.25 176 PRO D O 1
ATOM 9415 N N . ALA D 1 178 ? -1.129 -11.485 -50.597 1.00 34.10 177 ALA D N 1
ATOM 9416 C CA . ALA D 1 178 ? -0.766 -12.851 -50.198 1.00 34.85 177 ALA D CA 1
ATOM 9417 C C . ALA D 1 178 ? 0.234 -13.566 -51.118 1.00 34.62 177 ALA D C 1
ATOM 9418 O O . ALA D 1 178 ? 0.747 -14.625 -50.758 1.00 35.30 177 ALA D O 1
ATOM 9420 N N . HIS D 1 179 ? 0.505 -13.002 -52.292 1.00 34.01 178 HIS D N 1
ATOM 9421 C CA . HIS D 1 179 ? 1.459 -13.596 -53.226 1.00 34.00 178 HIS D CA 1
ATOM 9422 C C . HIS D 1 179 ? 2.911 -13.154 -52.955 1.00 33.38 178 HIS D C 1
ATOM 9423 O O . HIS D 1 179 ? 3.837 -13.667 -53.580 1.00 33.56 178 HIS D O 1
ATOM 9430 N N . ILE D 1 180 ? 3.105 -12.214 -52.029 1.00 31.83 179 ILE D N 1
ATOM 9431 C CA . ILE D 1 180 ? 4.434 -11.666 -51.745 1.00 31.28 179 ILE D CA 1
ATOM 9432 C C . ILE D 1 180 ? 5.089 -12.378 -50.559 1.00 29.89 179 ILE D C 1
ATOM 9433 O O . ILE D 1 180 ? 4.545 -12.388 -49.460 1.00 29.90 179 ILE D O 1
ATOM 9438 N N . LEU D 1 181 ? 6.267 -12.955 -50.779 1.00 29.81 180 LEU D N 1
ATOM 9439 C CA . LEU D 1 181 ? 7.005 -13.611 -49.697 1.00 28.77 180 LEU D CA 1
ATOM 9440 C C . LEU D 1 181 ? 7.428 -12.585 -48.646 1.00 27.04 180 LEU D C 1
ATOM 9441 O O . LEU D 1 181 ? 7.986 -11.548 -48.981 1.00 25.92 180 LEU D O 1
ATOM 9446 N N . ILE D 1 182 ? 7.123 -12.877 -47.382 1.00 27.30 181 ILE D N 1
ATOM 9447 C CA . ILE D 1 182 ? 7.556 -12.057 -46.251 1.00 27.32 181 ILE D CA 1
ATOM 9448 C C . ILE D 1 182 ? 8.510 -12.877 -45.381 1.00 27.05 181 ILE D C 1
ATOM 9449 O O . ILE D 1 182 ? 8.146 -13.947 -44.893 1.00 26.84 181 ILE D O 1
ATOM 9454 N N . ALA D 1 183 ? 9.728 -12.365 -45.211 1.00 26.71 182 ALA D N 1
ATOM 9455 C CA . ALA D 1 183 ? 10.744 -12.996 -44.375 1.00 26.78 182 ALA D CA 1
ATOM 9456 C C . ALA D 1 183 ? 10.877 -12.231 -43.070 1.00 26.31 182 ALA D C 1
ATOM 9457 O O . ALA D 1 183 ? 11.215 -11.055 -43.070 1.00 25.62 182 ALA D O 1
ATOM 9459 N N . ILE D 1 184 ? 10.607 -12.914 -41.966 1.00 26.46 183 ILE D N 1
ATOM 9460 C CA . ILE D 1 184 ? 10.783 -12.353 -40.642 1.00 26.68 183 ILE D CA 1
ATOM 9461 C C . ILE D 1 184 ? 12.120 -12.868 -40.111 1.00 26.54 183 ILE D C 1
ATOM 9462 O O . ILE D 1 184 ? 12.267 -14.058 -39.829 1.00 25.54 183 ILE D O 1
ATOM 9467 N N . ASP D 1 185 ? 13.085 -11.968 -39.992 1.00 26.94 184 ASP D N 1
ATOM 9468 C CA . ASP D 1 185 ? 14.431 -12.336 -39.579 1.00 28.27 184 ASP D CA 1
ATOM 9469 C C . ASP D 1 185 ? 14.523 -12.249 -38.062 1.00 27.32 184 ASP D C 1
ATOM 9470 O O . ASP D 1 185 ? 14.587 -11.162 -37.503 1.00 27.70 184 ASP D O 1
ATOM 9475 N N . GLU D 1 186 ? 14.536 -13.410 -37.417 1.00 27.03 185 GLU D N 1
ATOM 9476 C CA . GLU D 1 186 ? 14.450 -13.523 -35.963 1.00 27.55 185 GLU D CA 1
ATOM 9477 C C . GLU D 1 186 ? 15.768 -14.005 -35.353 1.00 26.70 185 GLU D C 1
ATOM 9478 O O . GLU D 1 186 ? 15.775 -14.804 -34.424 1.00 26.10 185 GLU D O 1
ATOM 9484 N N . ALA D 1 187 ? 16.880 -13.489 -35.864 1.00 27.45 186 ALA D N 1
ATOM 9485 C CA . ALA D 1 187 ? 18.202 -13.820 -35.317 1.00 27.47 186 ALA D CA 1
ATOM 9486 C C . ALA D 1 187 ? 18.297 -13.576 -33.801 1.00 28.12 186 ALA D C 1
ATOM 9487 O O . ALA D 1 187 ? 18.971 -14.326 -33.099 1.00 28.87 186 ALA D O 1
ATOM 9489 N N . TYR D 1 188 ? 17.616 -12.541 -33.303 1.00 27.60 187 TYR D N 1
ATOM 9490 C CA . TYR D 1 188 ? 17.689 -12.164 -31.880 1.00 28.03 187 TYR D CA 1
ATOM 9491 C C . TYR D 1 188 ? 16.398 -12.413 -31.095 1.00 27.87 187 TYR D C 1
ATOM 9492 O O . TYR D 1 188 ? 16.239 -11.901 -29.982 1.00 26.76 187 TYR D O 1
ATOM 9501 N N . VAL D 1 189 ? 15.500 -13.227 -31.655 1.00 28.30 188 VAL D N 1
ATOM 9502 C CA . VAL D 1 189 ? 14.187 -13.472 -31.052 1.00 28.94 188 VAL D CA 1
ATOM 9503 C C . VAL D 1 189 ? 14.284 -14.054 -29.644 1.00 29.09 188 VAL D C 1
ATOM 9504 O O . VAL D 1 189 ? 13.399 -13.823 -28.824 1.00 27.94 188 VAL D O 1
ATOM 9508 N N . GLU D 1 190 ? 15.357 -14.797 -29.366 1.00 28.12 189 GLU D N 1
ATOM 9509 C CA . GLU D 1 190 ? 15.534 -15.422 -28.052 1.00 28.19 189 GLU D CA 1
ATOM 9510 C C . GLU D 1 190 ? 15.710 -14.418 -26.911 1.00 26.11 189 GLU D C 1
ATOM 9511 O O . GLU D 1 190 ? 15.559 -14.777 -25.749 1.00 26.16 189 GLU D O 1
ATOM 9517 N N . TYR D 1 191 ? 16.025 -13.170 -27.249 1.00 26.32 190 TYR D N 1
ATOM 9518 C CA . TYR D 1 191 ? 16.247 -12.113 -26.266 1.00 26.63 190 TYR D CA 1
ATOM 9519 C C . TYR D 1 191 ? 15.045 -11.178 -26.080 1.00 27.34 190 TYR D C 1
ATOM 9520 O O . TYR D 1 191 ? 15.135 -10.219 -25.313 1.00 27.47 190 TYR D O 1
ATOM 9529 N N . ILE D 1 192 ? 13.934 -11.448 -26.766 1.00 27.48 191 ILE D N 1
ATOM 9530 C CA . ILE D 1 192 ? 12.748 -10.601 -26.640 1.00 28.61 191 ILE D CA 1
ATOM 9531 C C . ILE D 1 192 ? 12.044 -10.910 -25.326 1.00 29.53 191 ILE D C 1
ATOM 9532 O O . ILE D 1 192 ? 11.797 -12.081 -25.004 1.00 28.67 191 ILE D O 1
ATOM 9537 N N . ARG D 1 193 ? 11.731 -9.853 -24.580 1.00 31.06 192 ARG D N 1
ATOM 9538 C CA . ARG D 1 193 ? 10.955 -9.949 -23.346 1.00 31.39 192 ARG D CA 1
ATOM 9539 C C . ARG D 1 193 ? 9.795 -8.940 -23.343 1.00 32.57 192 ARG D C 1
ATOM 9540 O O . ARG D 1 193 ? 9.495 -8.319 -24.369 1.00 32.68 192 ARG D O 1
ATOM 9548 N N . ASP D 1 194 ? 9.142 -8.803 -22.186 1.00 33.86 193 ASP D N 1
ATOM 9549 C CA . ASP D 1 194 ? 8.104 -7.790 -21.957 1.00 35.39 193 ASP D CA 1
ATOM 9550 C C . ASP D 1 194 ? 6.882 -7.987 -22.847 1.00 34.50 193 ASP D C 1
ATOM 9551 O O . ASP D 1 194 ? 6.272 -7.018 -23.283 1.00 37.36 193 ASP D O 1
ATOM 9556 N N . GLY D 1 195 ? 6.530 -9.242 -23.113 1.00 34.08 194 GLY D N 1
ATOM 9557 C CA . GLY D 1 195 ? 5.381 -9.572 -23.971 1.00 33.83 194 GLY D CA 1
ATOM 9558 C C . GLY D 1 195 ? 5.442 -9.056 -25.407 1.00 34.39 194 GLY D C 1
ATOM 9559 O O . GLY D 1 195 ? 4.424 -9.030 -26.099 1.00 33.56 194 GLY D O 1
ATOM 9560 N N . MET D 1 196 ? 6.631 -8.669 -25.870 1.00 34.39 195 MET D N 1
ATOM 9561 C CA . MET D 1 196 ? 6.779 -8.068 -27.198 1.00 34.70 195 MET D CA 1
ATOM 9562 C C . MET D 1 196 ? 7.048 -9.088 -28.308 1.00 34.59 195 MET D C 1
ATOM 9563 O O . MET D 1 196 ? 7.099 -8.716 -29.479 1.00 34.13 195 MET D O 1
ATOM 9568 N N . ARG D 1 197 ? 7.223 -10.362 -27.959 1.00 34.42 196 ARG D N 1
ATOM 9569 C CA . ARG D 1 197 ? 7.544 -11.366 -28.970 1.00 35.70 196 ARG D CA 1
ATOM 9570 C C . ARG D 1 197 ? 6.317 -11.707 -29.813 1.00 34.75 196 ARG D C 1
ATOM 9571 O O . ARG D 1 197 ? 5.296 -12.101 -29.270 1.00 34.42 196 ARG D O 1
ATOM 9579 N N . PRO D 1 198 ? 6.430 -11.588 -31.146 1.00 34.30 197 PRO D N 1
ATOM 9580 C CA . PRO D 1 198 ? 5.302 -11.944 -31.989 1.00 34.50 197 PRO D CA 1
ATOM 9581 C C . PRO D 1 198 ? 5.077 -13.446 -32.043 1.00 35.04 197 PRO D C 1
ATOM 9582 O O . PRO D 1 198 ? 5.959 -14.220 -31.683 1.00 36.39 197 PRO D O 1
ATOM 9586 N N . ASP D 1 199 ? 3.893 -13.839 -32.496 1.00 35.84 198 ASP D N 1
ATOM 9587 C CA . ASP D 1 199 ? 3.548 -15.238 -32.684 1.00 36.10 198 ASP D CA 1
ATOM 9588 C C . ASP D 1 199 ? 3.994 -15.612 -34.092 1.00 35.23 198 ASP D C 1
ATOM 9589 O O . ASP D 1 199 ? 3.177 -15.817 -34.989 1.00 33.02 198 ASP D O 1
ATOM 9594 N N . SER D 1 200 ? 5.308 -15.678 -34.281 1.00 35.19 199 SER D N 1
ATOM 9595 C CA . SER D 1 200 ? 5.873 -15.856 -35.613 1.00 35.78 199 SER D CA 1
ATOM 9596 C C . SER D 1 200 ? 5.531 -17.226 -36.178 1.00 34.37 199 SER D C 1
ATOM 9597 O O . SER D 1 200 ? 5.230 -17.343 -37.366 1.00 35.48 199 SER D O 1
ATOM 9600 N N . LEU D 1 201 ? 5.551 -18.252 -35.334 1.00 33.64 200 LEU D N 1
ATOM 9601 C CA . LEU D 1 201 ? 5.154 -19.594 -35.770 1.00 34.91 200 LEU D CA 1
ATOM 9602 C C . LEU D 1 201 ? 3.662 -19.666 -36.132 1.00 34.63 200 LEU D C 1
ATOM 9603 O O . LEU D 1 201 ? 3.279 -20.368 -37.069 1.00 34.23 200 LEU D O 1
ATOM 9608 N N . GLY D 1 202 ? 2.826 -18.934 -35.400 1.00 34.27 201 GLY D N 1
ATOM 9609 C CA . GLY D 1 202 ? 1.405 -18.829 -35.738 1.00 33.96 201 GLY D CA 1
ATOM 9610 C C . GLY D 1 202 ? 1.179 -18.124 -37.066 1.00 33.23 201 GLY D C 1
ATOM 9611 O O . GLY D 1 202 ? 0.257 -18.463 -37.802 1.00 33.56 201 GLY D O 1
ATOM 9612 N N . LEU D 1 203 ? 2.025 -17.145 -37.379 1.00 33.00 202 LEU D N 1
ATOM 9613 C CA . LEU D 1 203 ? 1.945 -16.457 -38.663 1.00 33.16 202 LEU D CA 1
ATOM 9614 C C . LEU D 1 203 ? 2.312 -17.372 -39.834 1.00 32.81 202 LEU D C 1
ATOM 9615 O O . LEU D 1 203 ? 1.632 -17.356 -40.860 1.00 30.66 202 LEU D O 1
ATOM 9620 N N . VAL D 1 204 ? 3.371 -18.173 -39.696 1.00 33.79 203 VAL D N 1
ATOM 9621 C CA . VAL D 1 204 ? 3.719 -19.108 -40.788 1.00 34.22 203 VAL D CA 1
ATOM 9622 C C . VAL D 1 204 ? 2.615 -20.150 -40.984 1.00 34.93 203 VAL D C 1
ATOM 9623 O O . VAL D 1 204 ? 2.333 -20.529 -42.117 1.00 34.09 203 VAL D O 1
ATOM 9627 N N . ARG D 1 205 ? 1.976 -20.585 -39.901 1.00 36.69 204 ARG D N 1
ATOM 9628 C CA . ARG D 1 205 ? 0.842 -21.514 -40.006 1.00 40.01 204 ARG D CA 1
ATOM 9629 C C . ARG D 1 205 ? -0.383 -20.882 -40.694 1.00 39.42 204 ARG D C 1
ATOM 9630 O O . ARG D 1 205 ? -1.055 -21.532 -41.493 1.00 39.56 204 ARG D O 1
ATOM 9638 N N . ALA D 1 206 ? -0.652 -19.616 -40.394 1.00 39.47 205 ALA D N 1
ATOM 9639 C CA . ALA D 1 206 ? -1.805 -18.909 -40.961 1.00 38.64 205 ALA D CA 1
ATOM 9640 C C . ALA D 1 206 ? -1.559 -18.376 -42.378 1.00 39.00 205 ALA D C 1
ATOM 9641 O O . ALA D 1 206 ? -2.511 -18.111 -43.109 1.00 40.01 205 ALA D O 1
ATOM 9643 N N . HIS D 1 207 ? -0.293 -18.214 -42.763 1.00 38.25 206 HIS D N 1
ATOM 9644 C CA . HIS D 1 207 ? 0.055 -17.584 -44.037 1.00 38.10 206 HIS D CA 1
ATOM 9645 C C . HIS D 1 207 ? 1.138 -18.352 -44.789 1.00 38.10 206 HIS D C 1
ATOM 9646 O O . HIS D 1 207 ? 2.249 -18.529 -44.278 1.00 37.80 206 HIS D O 1
ATOM 9653 N N . ASN D 1 208 ? 0.820 -18.768 -46.015 1.00 37.87 207 ASN D N 1
ATOM 9654 C CA . ASN D 1 208 ? 1.756 -19.516 -46.866 1.00 37.85 207 ASN D CA 1
ATOM 9655 C C . ASN D 1 208 ? 2.964 -18.704 -47.332 1.00 35.41 207 ASN D C 1
ATOM 9656 O O . ASN D 1 208 ? 3.982 -19.275 -47.724 1.00 36.73 207 ASN D O 1
ATOM 9661 N N . ASN D 1 209 ? 2.835 -17.379 -47.312 1.00 32.68 208 ASN D N 1
ATOM 9662 C CA . ASN D 1 209 ? 3.887 -16.471 -47.776 1.00 31.52 208 ASN D CA 1
ATOM 9663 C C . ASN D 1 209 ? 4.763 -15.908 -46.655 1.00 30.08 208 ASN D C 1
ATOM 9664 O O . ASN D 1 209 ? 5.508 -14.959 -46.879 1.00 31.37 208 ASN D O 1
ATOM 9669 N N . VAL D 1 210 ? 4.664 -16.473 -45.455 1.00 28.76 209 VAL D N 1
ATOM 9670 C CA . VAL D 1 210 ? 5.508 -16.055 -44.338 1.00 28.73 209 VAL D CA 1
ATOM 9671 C C . VAL D 1 210 ? 6.596 -17.105 -44.088 1.00 27.80 209 VAL D C 1
ATOM 9672 O O . VAL D 1 210 ? 6.305 -18.291 -43.960 1.00 27.62 209 VAL D O 1
ATOM 9676 N N . VAL D 1 211 ? 7.843 -16.652 -44.017 1.00 28.58 210 VAL D N 1
ATOM 9677 C CA . VAL D 1 211 ? 8.965 -17.523 -43.665 1.00 28.28 210 VAL D CA 1
ATOM 9678 C C . VAL D 1 211 ? 9.738 -16.873 -42.518 1.00 27.19 210 VAL D C 1
ATOM 9679 O O . VAL D 1 211 ? 9.947 -15.665 -42.504 1.00 27.67 210 VAL D O 1
ATOM 9683 N N . VAL D 1 212 ? 10.121 -17.672 -41.535 1.00 26.08 211 VAL D N 1
ATOM 9684 C CA . VAL D 1 212 ? 10.839 -17.162 -40.374 1.00 25.83 211 VAL D CA 1
ATOM 9685 C C . VAL D 1 212 ? 12.277 -17.664 -40.423 1.00 25.67 211 VAL D C 1
ATOM 9686 O O . VAL D 1 212 ? 12.504 -18.850 -40.651 1.00 26.08 211 VAL D O 1
ATOM 9690 N N . LEU D 1 213 ? 13.233 -16.762 -40.219 1.00 26.38 212 LEU D N 1
ATOM 9691 C CA . LEU D 1 213 ? 14.652 -17.116 -40.157 1.00 26.61 212 LEU D CA 1
ATOM 9692 C C . LEU D 1 213 ? 15.181 -17.055 -38.728 1.00 26.80 212 LEU D C 1
ATOM 9693 O O . LEU D 1 213 ? 15.005 -16.050 -38.041 1.00 27.45 212 LEU D O 1
ATOM 9698 N N . ARG D 1 214 ? 15.846 -18.120 -38.295 1.00 25.85 213 ARG D N 1
ATOM 9699 C CA . ARG D 1 214 ? 16.517 -18.139 -37.000 1.00 26.38 213 ARG D CA 1
ATOM 9700 C C . ARG D 1 214 ? 17.955 -18.647 -37.147 1.00 26.07 213 ARG D C 1
ATOM 9701 O O . ARG D 1 214 ? 18.376 -19.025 -38.244 1.00 25.19 213 ARG D O 1
ATOM 9709 N N . THR D 1 215 ? 18.706 -18.650 -36.048 1.00 25.85 214 THR D N 1
ATOM 9710 C CA . THR D 1 215 ? 20.143 -18.893 -36.111 1.00 25.36 214 THR D CA 1
ATOM 9711 C C . THR D 1 215 ? 20.688 -19.652 -34.904 1.00 25.81 214 THR D C 1
ATOM 9712 O O . THR D 1 215 ? 20.094 -19.643 -33.830 1.00 25.75 214 THR D O 1
ATOM 9716 N N . PHE D 1 216 ? 21.828 -20.311 -35.100 1.00 25.47 215 PHE D N 1
ATOM 9717 C CA . PHE D 1 216 ? 22.594 -20.905 -34.002 1.00 25.00 215 PHE D CA 1
ATOM 9718 C C . PHE D 1 216 ? 23.754 -19.998 -33.556 1.00 25.00 215 PHE D C 1
ATOM 9719 O O . PHE D 1 216 ? 24.519 -20.352 -32.654 1.00 25.04 215 PHE D O 1
ATOM 9727 N N . SER D 1 217 ? 23.860 -18.822 -34.162 1.00 25.43 216 SER D N 1
ATOM 9728 C CA . SER D 1 217 ? 25.026 -17.967 -33.993 1.00 26.87 216 SER D CA 1
ATOM 9729 C C . SER D 1 217 ? 25.053 -17.158 -32.691 1.00 28.48 216 SER D C 1
ATOM 9730 O O . SER D 1 217 ? 26.128 -16.758 -32.260 1.00 29.79 216 SER D O 1
ATOM 9733 N N . LYS D 1 218 ? 23.893 -16.917 -32.077 1.00 29.68 217 LYS D N 1
ATOM 9734 C CA . LYS D 1 218 ? 23.809 -16.015 -30.919 1.00 30.76 217 LYS D CA 1
ATOM 9735 C C . LYS D 1 218 ? 23.503 -16.790 -29.644 1.00 30.08 217 LYS D C 1
ATOM 9736 O O . LYS D 1 218 ? 24.427 -17.190 -28.944 1.00 30.19 217 LYS D O 1
ATOM 9742 N N . ALA D 1 219 ? 22.224 -17.034 -29.356 1.00 29.54 218 ALA D N 1
ATOM 9743 C CA . ALA D 1 219 ? 21.834 -17.714 -28.124 1.00 28.97 218 ALA D CA 1
ATOM 9744 C C . ALA D 1 219 ? 22.435 -19.115 -28.046 1.00 28.50 218 ALA D C 1
ATOM 9745 O O . ALA D 1 219 ? 22.798 -19.569 -26.966 1.00 27.77 218 ALA D O 1
ATOM 9747 N N . TYR D 1 220 ? 22.557 -19.790 -29.188 1.00 27.59 219 TYR D N 1
ATOM 9748 C CA . TYR D 1 220 ? 23.145 -21.136 -29.215 1.00 27.42 219 TYR D CA 1
ATOM 9749 C C . TYR D 1 220 ? 24.678 -21.146 -29.297 1.00 27.38 219 TYR D C 1
ATOM 9750 O O . TYR D 1 220 ? 25.300 -22.206 -29.203 1.00 28.04 219 TYR D O 1
ATOM 9759 N N . GLY D 1 221 ? 25.274 -19.972 -29.477 1.00 26.49 220 GLY D N 1
ATOM 9760 C CA . GLY D 1 221 ? 26.717 -19.789 -29.340 1.00 25.75 220 GLY D CA 1
ATOM 9761 C C . GLY D 1 221 ? 27.595 -20.472 -30.371 1.00 25.23 220 GLY D C 1
ATOM 9762 O O . GLY D 1 221 ? 28.702 -20.898 -30.039 1.00 25.17 220 GLY D O 1
ATOM 9763 N N . LEU D 1 222 ? 27.121 -20.568 -31.616 1.00 23.91 221 LEU D N 1
ATOM 9764 C CA . LEU D 1 222 ? 27.874 -21.229 -32.691 1.00 23.45 221 LEU D CA 1
ATOM 9765 C C . LEU D 1 222 ? 28.149 -20.331 -33.896 1.00 22.28 221 LEU D C 1
ATOM 9766 O O . LEU D 1 222 ? 28.169 -20.797 -35.032 1.00 21.37 221 LEU D O 1
ATOM 9771 N N . ALA D 1 223 ? 28.409 -19.054 -33.645 1.00 22.36 222 ALA D N 1
ATOM 9772 C CA . ALA D 1 223 ? 28.681 -18.099 -34.720 1.00 23.24 222 ALA D CA 1
ATOM 9773 C C . ALA D 1 223 ? 29.861 -18.516 -35.606 1.00 23.74 222 ALA D C 1
ATOM 9774 O O . ALA D 1 223 ? 29.907 -18.167 -36.786 1.00 23.60 222 ALA D O 1
ATOM 9776 N N . GLY D 1 224 ? 30.808 -19.261 -35.043 1.00 23.56 223 GLY D N 1
ATOM 9777 C CA . GLY D 1 224 ? 31.974 -19.711 -35.796 1.00 24.47 223 GLY D CA 1
ATOM 9778 C C . GLY D 1 224 ? 31.702 -20.853 -36.756 1.00 24.38 223 GLY D C 1
ATOM 9779 O O . GLY D 1 224 ? 32.484 -21.086 -37.670 1.00 24.39 223 GLY D O 1
ATOM 9780 N N . LEU D 1 225 ? 30.592 -21.558 -36.567 1.00 25.29 224 LEU D N 1
ATOM 9781 C CA . LEU D 1 225 ? 30.313 -22.789 -37.323 1.00 26.14 224 LEU D CA 1
ATOM 9782 C C . LEU D 1 225 ? 29.169 -22.703 -38.343 1.00 26.14 224 LEU D C 1
ATOM 9783 O O . LEU D 1 225 ? 28.975 -23.632 -39.128 1.00 25.25 224 LEU D O 1
ATOM 9788 N N . ARG D 1 226 ? 28.409 -21.609 -38.314 1.00 25.32 225 ARG D N 1
ATOM 9789 C CA . ARG D 1 226 ? 27.587 -21.187 -39.452 1.00 25.00 225 ARG D CA 1
ATOM 9790 C C . ARG D 1 226 ? 26.369 -22.066 -39.723 1.00 25.36 225 ARG D C 1
ATOM 9791 O O . ARG D 1 226 ? 26.339 -22.801 -40.720 1.00 25.13 225 ARG D O 1
ATOM 9799 N N . ILE D 1 227 ? 25.363 -21.975 -38.850 1.00 24.48 226 ILE D N 1
ATOM 9800 C CA . ILE D 1 227 ? 24.106 -22.690 -39.036 1.00 24.01 226 ILE D CA 1
ATOM 9801 C C . ILE D 1 227 ? 22.926 -21.747 -38.828 1.00 24.28 226 ILE D C 1
ATOM 9802 O O . ILE D 1 227 ? 22.752 -21.182 -37.745 1.00 24.18 226 ILE D O 1
ATOM 9807 N N . GLY D 1 228 ? 22.119 -21.592 -39.871 1.00 23.35 227 GLY D N 1
ATOM 9808 C CA . GLY D 1 228 ? 20.842 -20.899 -39.775 1.00 23.55 227 GLY D CA 1
ATOM 9809 C C . GLY D 1 228 ? 19.739 -21.804 -40.267 1.00 23.47 227 GLY D C 1
ATOM 9810 O O . GLY D 1 228 ? 19.996 -22.805 -40.930 1.00 23.09 227 GLY D O 1
ATOM 9811 N N . TYR D 1 229 ? 18.497 -21.470 -39.942 1.00 23.95 228 TYR D N 1
ATOM 9812 C CA . TYR D 1 229 ? 17.382 -22.243 -40.454 1.00 23.89 228 TYR D CA 1
ATOM 9813 C C . TYR D 1 229 ? 16.185 -21.373 -40.763 1.00 24.61 228 TYR D C 1
ATOM 9814 O O . TYR D 1 229 ? 16.018 -20.301 -40.188 1.00 24.55 228 TYR D O 1
ATOM 9823 N N . ALA D 1 230 ? 15.376 -21.846 -41.704 1.00 25.35 229 ALA D N 1
ATOM 9824 C CA . ALA D 1 230 ? 14.175 -21.143 -42.137 1.00 25.51 229 ALA D CA 1
ATOM 9825 C C . ALA D 1 230 ? 12.983 -22.023 -41.851 1.00 26.17 229 ALA D C 1
ATOM 9826 O O . ALA D 1 230 ? 13.062 -23.237 -42.006 1.00 26.54 229 ALA D O 1
ATOM 9828 N N . ILE D 1 231 ? 11.879 -21.408 -41.439 1.00 26.65 230 ILE D N 1
ATOM 9829 C CA . ILE D 1 231 ? 10.648 -22.125 -41.143 1.00 27.71 230 ILE D CA 1
ATOM 9830 C C . ILE D 1 231 ? 9.548 -21.559 -42.033 1.00 27.64 230 ILE D C 1
ATOM 9831 O O . ILE D 1 231 ? 9.278 -20.358 -41.991 1.00 28.30 230 ILE D O 1
ATOM 9836 N N . GLY D 1 232 ? 8.921 -22.407 -42.840 1.00 28.29 231 GLY D N 1
ATOM 9837 C CA . GLY D 1 232 ? 7.902 -21.928 -43.772 1.00 29.83 231 GLY D CA 1
ATOM 9838 C C . GLY D 1 232 ? 7.068 -23.003 -44.436 1.00 30.70 231 GLY D C 1
ATOM 9839 O O . GLY D 1 232 ? 7.126 -24.175 -44.063 1.00 30.41 231 GLY D O 1
ATOM 9840 N N . HIS D 1 233 ? 6.281 -22.578 -45.423 1.00 31.63 232 HIS D N 1
ATOM 9841 C CA . HIS D 1 233 ? 5.468 -23.479 -46.231 1.00 33.37 232 HIS D CA 1
ATOM 9842 C C . HIS D 1 233 ? 6.386 -24.424 -47.000 1.00 32.55 232 HIS D C 1
ATOM 9843 O O . HIS D 1 233 ? 7.446 -24.004 -47.448 1.00 31.36 232 HIS D O 1
ATOM 9850 N N . PRO D 1 234 ? 5.991 -25.703 -47.151 1.00 33.42 233 PRO D N 1
ATOM 9851 C CA . PRO D 1 234 ? 6.862 -26.674 -47.831 1.00 32.86 233 PRO D CA 1
ATOM 9852 C C . PRO D 1 234 ? 7.321 -26.276 -49.238 1.00 33.05 233 PRO D C 1
ATOM 9853 O O . PRO D 1 234 ? 8.422 -26.657 -49.645 1.00 32.65 233 PRO D O 1
ATOM 9857 N N . ASP D 1 235 ? 6.497 -25.528 -49.972 1.00 33.32 234 ASP D N 1
ATOM 9858 C CA . ASP D 1 235 ? 6.868 -25.054 -51.317 1.00 34.42 234 ASP D CA 1
ATOM 9859 C C . ASP D 1 235 ? 8.014 -24.050 -51.267 1.00 32.44 234 ASP D C 1
ATOM 9860 O O . ASP D 1 235 ? 8.913 -24.082 -52.103 1.00 32.62 234 ASP D O 1
ATOM 9865 N N . VAL D 1 236 ? 7.976 -23.160 -50.285 1.00 32.07 235 VAL D N 1
ATOM 9866 C CA . VAL D 1 236 ? 9.035 -22.174 -50.106 1.00 31.52 235 VAL D CA 1
ATOM 9867 C C . VAL D 1 236 ? 10.325 -22.860 -49.639 1.00 30.74 235 VAL D C 1
ATOM 9868 O O . VAL D 1 236 ? 11.410 -22.504 -50.084 1.00 30.57 235 VAL D O 1
ATOM 9872 N N . ILE D 1 237 ? 10.193 -23.851 -48.759 1.00 29.92 236 ILE D N 1
ATOM 9873 C CA . ILE D 1 237 ? 11.347 -24.596 -48.253 1.00 29.92 236 ILE D CA 1
ATOM 9874 C C . ILE D 1 237 ? 12.013 -25.378 -49.379 1.00 29.73 236 ILE D C 1
ATOM 9875 O O . ILE D 1 237 ? 13.244 -25.383 -49.505 1.00 29.75 236 ILE D O 1
ATOM 9880 N N . THR D 1 238 ? 11.191 -26.023 -50.200 1.00 29.45 237 THR D N 1
ATOM 9881 C CA . THR D 1 238 ? 11.662 -26.721 -51.385 1.00 29.27 237 THR D CA 1
ATOM 9882 C C . THR D 1 238 ? 12.432 -25.776 -52.297 1.00 28.97 237 THR D C 1
ATOM 9883 O O . THR D 1 238 ? 13.506 -26.126 -52.778 1.00 29.00 237 THR D O 1
ATOM 9887 N N . ALA D 1 239 ? 11.894 -24.577 -52.513 1.00 28.34 238 ALA D N 1
ATOM 9888 C CA . ALA D 1 239 ? 12.553 -23.576 -53.348 1.00 27.67 238 ALA D CA 1
ATOM 9889 C C . ALA D 1 239 ? 13.926 -23.169 -52.799 1.00 27.37 238 ALA D C 1
ATOM 9890 O O . ALA D 1 239 ? 14.906 -23.116 -53.549 1.00 26.66 238 ALA D O 1
ATOM 9892 N N . LEU D 1 240 ? 13.998 -22.889 -51.496 1.00 26.90 239 LEU D N 1
ATOM 9893 C CA . LEU D 1 240 ? 15.276 -22.561 -50.846 1.00 26.35 239 LEU D CA 1
ATOM 9894 C C . LEU D 1 240 ? 16.326 -23.666 -51.016 1.00 26.57 239 LEU D C 1
ATOM 9895 O O . LEU D 1 240 ? 17.510 -23.393 -51.247 1.00 26.01 239 LEU D O 1
ATOM 9900 N N . ASP D 1 241 ? 15.891 -24.911 -50.896 1.00 27.34 240 ASP D N 1
ATOM 9901 C CA . ASP D 1 241 ? 16.798 -26.047 -51.041 1.00 28.70 240 ASP D CA 1
ATOM 9902 C C . ASP D 1 241 ? 17.226 -26.285 -52.480 1.00 29.00 240 ASP D C 1
ATOM 9903 O O . ASP D 1 241 ? 18.270 -26.887 -52.711 1.00 28.57 240 ASP D O 1
ATOM 9908 N N . LYS D 1 242 ? 16.434 -25.818 -53.445 1.00 29.54 241 LYS D N 1
ATOM 9909 C CA . LYS D 1 242 ? 16.867 -25.833 -54.846 1.00 29.53 241 LYS D CA 1
ATOM 9910 C C . LYS D 1 242 ? 18.070 -24.918 -55.090 1.00 28.07 241 LYS D C 1
ATOM 9911 O O . LYS D 1 242 ? 18.918 -25.234 -55.927 1.00 28.32 241 LYS D O 1
ATOM 9917 N N . VAL D 1 243 ? 18.136 -23.783 -54.391 1.00 26.08 242 VAL D N 1
ATOM 9918 C CA . VAL D 1 243 ? 19.227 -22.813 -54.611 1.00 25.33 242 VAL D CA 1
ATOM 9919 C C . VAL D 1 243 ? 20.343 -22.889 -53.564 1.00 24.69 242 VAL D C 1
ATOM 9920 O O . VAL D 1 243 ? 21.374 -22.220 -53.697 1.00 24.66 242 VAL D O 1
ATOM 9924 N N . TYR D 1 244 ? 20.117 -23.690 -52.528 1.00 25.05 243 TYR D N 1
ATOM 9925 C CA . TYR D 1 244 ? 21.137 -24.031 -51.540 1.00 24.57 243 TYR D CA 1
ATOM 9926 C C . TYR D 1 244 ? 22.417 -24.473 -52.245 1.00 24.26 243 TYR D C 1
ATOM 9927 O O . TYR D 1 244 ? 22.384 -25.362 -53.093 1.00 23.12 243 TYR D O 1
ATOM 9936 N N . VAL D 1 245 ? 23.537 -23.840 -51.914 1.00 23.80 244 VAL D N 1
ATOM 9937 C CA . VAL D 1 245 ? 24.822 -24.269 -52.455 1.00 24.15 244 VAL D CA 1
ATOM 9938 C C . VAL D 1 245 ? 25.174 -25.572 -51.733 1.00 23.97 244 VAL D C 1
ATOM 9939 O O . VAL D 1 245 ? 25.260 -25.595 -50.511 1.00 23.59 244 VAL D O 1
ATOM 9943 N N . PRO D 1 246 ? 25.347 -26.666 -52.484 1.00 24.00 245 PRO D N 1
ATOM 9944 C CA . PRO D 1 246 ? 25.503 -27.976 -51.858 1.00 24.07 245 PRO D CA 1
ATOM 9945 C C . PRO D 1 246 ? 26.608 -28.032 -50.810 1.00 23.91 245 PRO D C 1
ATOM 9946 O O . PRO D 1 246 ? 27.645 -27.402 -50.978 1.00 22.54 245 PRO D O 1
ATOM 9950 N N . PHE D 1 247 ? 26.342 -28.763 -49.733 1.00 23.83 246 PHE D N 1
ATOM 9951 C CA . PHE D 1 247 ? 27.322 -29.065 -48.695 1.00 23.42 246 PHE D CA 1
ATOM 9952 C C . PHE D 1 247 ? 27.820 -27.863 -47.894 1.00 23.44 246 PHE D C 1
ATOM 9953 O O . PHE D 1 247 ? 28.734 -28.013 -47.088 1.00 22.98 246 PHE D O 1
ATOM 9961 N N . THR D 1 248 ? 27.219 -26.684 -48.070 1.00 23.68 247 THR D N 1
ATOM 9962 C CA . THR D 1 248 ? 27.720 -25.490 -47.390 1.00 23.30 247 THR D CA 1
ATOM 9963 C C . THR D 1 248 ? 27.597 -25.584 -45.867 1.00 24.45 247 THR D C 1
ATOM 9964 O O . THR D 1 248 ? 28.404 -24.996 -45.149 1.00 25.04 247 THR D O 1
ATOM 9968 N N . VAL D 1 249 ? 26.596 -26.309 -45.375 1.00 24.55 248 VAL D N 1
ATOM 9969 C CA . VAL D 1 249 ? 26.492 -26.542 -43.937 1.00 24.90 248 VAL D CA 1
ATOM 9970 C C . VAL D 1 249 ? 27.372 -27.741 -43.596 1.00 24.48 248 VAL D C 1
ATOM 9971 O O . VAL D 1 249 ? 27.068 -28.869 -43.978 1.00 24.44 248 VAL D O 1
ATOM 9975 N N . SER D 1 250 ? 28.468 -27.477 -42.887 1.00 24.69 249 SER D N 1
ATOM 9976 C CA . SER D 1 250 ? 29.508 -28.476 -42.645 1.00 24.87 249 SER D CA 1
ATOM 9977 C C . SER D 1 250 ? 29.033 -29.598 -41.729 1.00 25.16 249 SER D C 1
ATOM 9978 O O . SER D 1 250 ? 28.061 -29.443 -40.995 1.00 24.06 249 SER D O 1
ATOM 9981 N N . SER D 1 251 ? 29.735 -30.725 -41.764 1.00 25.63 250 SER D N 1
ATOM 9982 C CA . SER D 1 251 ? 29.407 -31.852 -40.889 1.00 26.38 250 SER D CA 1
ATOM 9983 C C . SER D 1 251 ? 29.533 -31.460 -39.430 1.00 25.51 250 SER D C 1
ATOM 9984 O O . SER D 1 251 ? 28.652 -31.738 -38.616 1.00 25.90 250 SER D O 1
ATOM 9987 N N . ILE D 1 252 ? 30.646 -30.818 -39.108 1.00 24.66 251 ILE D N 1
ATOM 9988 C CA . ILE D 1 252 ? 30.911 -30.369 -37.749 1.00 25.23 251 ILE D CA 1
ATOM 9989 C C . ILE D 1 252 ? 29.844 -29.368 -37.284 1.00 24.88 251 ILE D C 1
ATOM 9990 O O . ILE D 1 252 ? 29.393 -29.427 -36.145 1.00 25.82 251 ILE D O 1
ATOM 9995 N N . GLY D 1 253 ? 29.436 -28.467 -38.172 1.00 24.70 252 GLY D N 1
ATOM 9996 C CA . GLY D 1 253 ? 28.353 -27.519 -37.881 1.00 24.49 252 GLY D CA 1
ATOM 9997 C C . GLY D 1 253 ? 27.045 -28.206 -37.524 1.00 24.02 252 GLY D C 1
ATOM 9998 O O . GLY D 1 253 ? 26.408 -27.867 -36.526 1.00 23.74 252 GLY D O 1
ATOM 9999 N N . GLN D 1 254 ? 26.656 -29.191 -38.331 1.00 24.38 253 GLN D N 1
ATOM 10000 C CA . GLN D 1 254 ? 25.427 -29.948 -38.090 1.00 24.51 253 GLN D CA 1
ATOM 10001 C C . GLN D 1 254 ? 25.487 -30.684 -36.756 1.00 24.65 253 GLN D C 1
ATOM 10002 O O . GLN D 1 254 ? 24.546 -30.621 -35.961 1.00 25.07 253 GLN D O 1
ATOM 10008 N N . ALA D 1 255 ? 26.601 -31.366 -36.517 1.00 24.70 254 ALA D N 1
ATOM 10009 C CA . ALA D 1 255 ? 26.803 -32.109 -35.274 1.00 24.40 254 ALA D CA 1
ATOM 10010 C C . ALA D 1 255 ? 26.739 -31.194 -34.050 1.00 24.03 254 ALA D C 1
ATOM 10011 O O . ALA D 1 255 ? 26.123 -31.540 -33.047 1.00 24.58 254 ALA D O 1
ATOM 10013 N N . ALA D 1 256 ? 27.384 -30.034 -34.129 1.00 23.84 255 ALA D N 1
ATOM 10014 C CA . ALA D 1 256 ? 27.356 -29.071 -33.029 1.00 23.79 255 ALA D CA 1
ATOM 10015 C C . ALA D 1 256 ? 25.948 -28.498 -32.811 1.00 24.14 255 ALA D C 1
ATOM 10016 O O . ALA D 1 256 ? 25.536 -28.267 -31.679 1.00 23.92 255 ALA D O 1
ATOM 10018 N N . ALA D 1 257 ? 25.219 -28.279 -33.899 1.00 24.10 256 ALA D N 1
ATOM 10019 C CA . ALA D 1 257 ? 23.866 -27.732 -33.816 1.00 24.35 256 ALA D CA 1
ATOM 10020 C C . ALA D 1 257 ? 22.910 -28.729 -33.167 1.00 24.73 256 ALA D C 1
ATOM 10021 O O . ALA D 1 257 ? 22.096 -28.364 -32.313 1.00 24.27 256 ALA D O 1
ATOM 10023 N N . ILE D 1 258 ? 23.031 -29.992 -33.565 1.00 25.15 257 ILE D N 1
ATOM 10024 C CA . ILE D 1 258 ? 22.256 -31.076 -32.974 1.00 26.09 257 ILE D CA 1
ATOM 10025 C C . ILE D 1 258 ? 22.505 -31.155 -31.467 1.00 26.20 257 ILE D C 1
ATOM 10026 O O . ILE D 1 258 ? 21.559 -31.162 -30.685 1.00 25.58 257 ILE D O 1
ATOM 10031 N N . ALA D 1 259 ? 23.773 -31.177 -31.059 1.00 26.07 258 ALA D N 1
ATOM 10032 C CA . ALA D 1 259 ? 24.100 -31.245 -29.633 1.00 26.43 258 ALA D CA 1
ATOM 10033 C C . ALA D 1 259 ? 23.612 -30.002 -28.875 1.00 26.51 258 ALA D C 1
ATOM 10034 O O . ALA D 1 259 ? 23.170 -30.094 -27.729 1.00 26.53 258 ALA D O 1
ATOM 10036 N N . SER D 1 260 ? 23.671 -28.850 -29.528 1.00 25.98 259 SER D N 1
ATOM 10037 C CA . SER D 1 260 ? 23.210 -27.605 -28.933 1.00 26.41 259 SER D CA 1
ATOM 10038 C C . SER D 1 260 ? 21.696 -27.600 -28.691 1.00 27.37 259 SER D C 1
ATOM 10039 O O . SER D 1 260 ? 21.228 -27.110 -27.657 1.00 27.53 259 SER D O 1
ATOM 10042 N N . LEU D 1 261 ? 20.942 -28.141 -29.642 1.00 28.26 260 LEU D N 1
ATOM 10043 C CA . LEU D 1 261 ? 19.503 -28.382 -29.463 1.00 29.93 260 LEU D CA 1
ATOM 10044 C C . LEU D 1 261 ? 19.212 -29.306 -28.271 1.00 31.30 260 LEU D C 1
ATOM 10045 O O . LEU D 1 261 ? 18.262 -29.073 -27.531 1.00 31.05 260 LEU D O 1
ATOM 10050 N N . ASP D 1 262 ? 20.016 -30.352 -28.096 1.00 33.21 261 ASP D N 1
ATOM 10051 C CA . ASP D 1 262 ? 19.872 -31.252 -26.938 1.00 35.58 261 ASP D CA 1
ATOM 10052 C C . ASP D 1 262 ? 20.094 -30.548 -25.605 1.00 35.00 261 ASP D C 1
ATOM 10053 O O . ASP D 1 262 ? 19.612 -31.015 -24.576 1.00 36.35 261 ASP D O 1
ATOM 10058 N N . ALA D 1 263 ? 20.844 -29.450 -25.632 1.00 33.92 262 ALA D N 1
ATOM 10059 C CA . ALA D 1 263 ? 21.122 -28.650 -24.443 1.00 33.56 262 ALA D CA 1
ATOM 10060 C C . ALA D 1 263 ? 20.371 -27.311 -24.481 1.00 32.07 262 ALA D C 1
ATOM 10061 O O . ALA D 1 263 ? 20.804 -26.335 -23.869 1.00 31.67 262 ALA D O 1
ATOM 10063 N N . ALA D 1 264 ? 19.229 -27.282 -25.169 1.00 31.63 263 ALA D N 1
ATOM 10064 C CA . ALA D 1 264 ? 18.507 -26.032 -25.416 1.00 31.70 263 ALA D CA 1
ATOM 10065 C C . ALA D 1 264 ? 18.047 -25.323 -24.140 1.00 32.49 263 ALA D C 1
ATOM 10066 O O . ALA D 1 264 ? 18.187 -24.108 -24.033 1.00 31.56 263 ALA D O 1
ATOM 10068 N N . ASP D 1 265 ? 17.503 -26.065 -23.179 1.00 34.64 264 ASP D N 1
ATOM 10069 C CA . ASP D 1 265 ? 16.995 -25.437 -21.949 1.00 37.02 264 ASP D CA 1
ATOM 10070 C C . ASP D 1 265 ? 18.121 -24.716 -21.217 1.00 36.41 264 ASP D C 1
ATOM 10071 O O . ASP D 1 265 ? 17.965 -23.574 -20.795 1.00 36.12 264 ASP D O 1
ATOM 10076 N N . GLU D 1 266 ? 19.259 -25.390 -21.091 1.00 36.83 265 GLU D N 1
ATOM 10077 C CA . GLU D 1 266 ? 20.445 -24.813 -20.464 1.00 37.27 265 GLU D CA 1
ATOM 10078 C C . GLU D 1 266 ? 20.948 -23.583 -21.233 1.00 35.33 265 GLU D C 1
ATOM 10079 O O . GLU D 1 266 ? 21.232 -22.543 -20.643 1.00 33.30 265 GLU D O 1
ATOM 10085 N N . LEU D 1 267 ? 21.046 -23.705 -22.553 1.00 34.61 266 LEU D N 1
ATOM 10086 C CA . LEU D 1 267 ? 21.557 -22.609 -23.388 1.00 33.69 266 LEU D CA 1
ATOM 10087 C C . LEU D 1 267 ? 20.624 -21.400 -23.416 1.00 33.22 266 LEU D C 1
ATOM 10088 O O . LEU D 1 267 ? 21.078 -20.269 -23.265 1.00 33.10 266 LEU D O 1
ATOM 10093 N N . LEU D 1 268 ? 19.330 -21.643 -23.603 1.00 32.46 267 LEU D N 1
ATOM 10094 C CA . LEU D 1 268 ? 18.335 -20.561 -23.651 1.00 33.46 267 LEU D CA 1
ATOM 10095 C C . LEU D 1 268 ? 18.133 -19.870 -22.298 1.00 32.27 267 LEU D C 1
ATOM 10096 O O . LEU D 1 268 ? 17.830 -18.674 -22.251 1.00 31.04 267 LEU D O 1
ATOM 10101 N N . ALA D 1 269 ? 18.309 -20.613 -21.207 1.00 31.52 268 ALA D N 1
ATOM 10102 C CA . ALA D 1 269 ? 18.257 -20.027 -19.863 1.00 30.88 268 ALA D CA 1
ATOM 10103 C C . ALA D 1 269 ? 19.293 -18.912 -19.684 1.00 30.06 268 ALA D C 1
ATOM 10104 O O . ALA D 1 269 ? 19.047 -17.953 -18.964 1.00 29.96 268 ALA D O 1
ATOM 10106 N N . ARG D 1 270 ? 20.441 -19.029 -20.350 1.00 29.29 269 ARG D N 1
ATOM 10107 C CA . ARG D 1 270 ? 21.482 -17.987 -20.282 1.00 28.11 269 ARG D CA 1
ATOM 10108 C C . ARG D 1 270 ? 21.063 -16.626 -20.852 1.00 27.91 269 ARG D C 1
ATOM 10109 O O . ARG D 1 270 ? 21.674 -15.611 -20.529 1.00 26.41 269 ARG D O 1
ATOM 10117 N N . THR D 1 271 ? 20.041 -16.602 -21.706 1.00 28.06 270 THR D N 1
ATOM 10118 C CA . THR D 1 271 ? 19.572 -15.341 -22.280 1.00 28.46 270 THR D CA 1
ATOM 10119 C C . THR D 1 271 ? 19.023 -14.406 -21.200 1.00 29.02 270 THR D C 1
ATOM 10120 O O . THR D 1 271 ? 19.131 -13.184 -21.327 1.00 29.17 270 THR D O 1
ATOM 10124 N N . ASP D 1 272 ? 18.456 -14.982 -20.138 1.00 30.39 271 ASP D N 1
ATOM 10125 C CA . ASP D 1 272 ? 17.941 -14.199 -19.007 1.00 30.49 271 ASP D CA 1
ATOM 10126 C C . ASP D 1 272 ? 19.024 -13.281 -18.436 1.00 29.77 271 ASP D C 1
ATOM 10127 O O . ASP D 1 272 ? 18.781 -12.110 -18.188 1.00 27.90 271 ASP D O 1
ATOM 10132 N N . THR D 1 273 ? 20.228 -13.818 -18.259 1.00 31.28 272 THR D N 1
ATOM 10133 C CA . THR D 1 273 ? 21.364 -13.048 -17.749 1.00 31.20 272 THR D CA 1
ATOM 10134 C C . THR D 1 273 ? 21.749 -11.908 -18.698 1.00 30.63 272 THR D C 1
ATOM 10135 O O . THR D 1 273 ? 22.039 -10.785 -18.260 1.00 29.56 272 THR D O 1
ATOM 10139 N N . VAL D 1 274 ? 21.755 -12.196 -19.995 1.00 29.26 273 VAL D N 1
ATOM 10140 C CA . VAL D 1 274 ? 22.052 -11.170 -20.995 1.00 28.81 273 VAL D CA 1
ATOM 10141 C C . VAL D 1 274 ? 20.998 -10.065 -20.900 1.00 28.23 273 VAL D C 1
ATOM 10142 O O . VAL D 1 274 ? 21.328 -8.878 -20.883 1.00 28.10 273 VAL D O 1
ATOM 10146 N N . VAL D 1 275 ? 19.731 -10.463 -20.807 1.00 28.44 274 VAL D N 1
ATOM 10147 C CA . VAL D 1 275 ? 18.638 -9.498 -20.693 1.00 28.42 274 VAL D CA 1
ATOM 10148 C C . VAL D 1 275 ? 18.793 -8.626 -19.444 1.00 28.71 274 VAL D C 1
ATOM 10149 O O . VAL D 1 275 ? 18.554 -7.419 -19.492 1.00 29.05 274 VAL D O 1
ATOM 10153 N N . ALA D 1 276 ? 19.208 -9.221 -18.332 1.00 28.83 275 ALA D N 1
ATOM 10154 C CA . ALA D 1 276 ? 19.421 -8.445 -17.108 1.00 29.84 275 ALA D CA 1
ATOM 10155 C C . ALA D 1 276 ? 20.523 -7.405 -17.311 1.00 30.83 275 ALA D C 1
ATOM 10156 O O . ALA D 1 276 ? 20.352 -6.233 -16.972 1.00 31.08 275 ALA D O 1
ATOM 10158 N N . GLU D 1 277 ? 21.644 -7.826 -17.895 1.00 30.91 276 GLU D N 1
ATOM 10159 C CA . GLU D 1 277 ? 22.725 -6.897 -18.218 1.00 30.67 276 GLU D CA 1
ATOM 10160 C C . GLU D 1 277 ? 22.285 -5.835 -19.219 1.00 30.09 276 GLU D C 1
ATOM 10161 O O . GLU D 1 277 ? 22.731 -4.692 -19.150 1.00 29.68 276 GLU D O 1
ATOM 10167 N N . ARG D 1 278 ? 21.418 -6.212 -20.152 1.00 30.81 277 ARG D N 1
ATOM 10168 C CA . ARG D 1 278 ? 20.869 -5.259 -21.114 1.00 30.90 277 ARG D CA 1
ATOM 10169 C C . ARG D 1 278 ? 20.107 -4.141 -20.405 1.00 31.53 277 ARG D C 1
ATOM 10170 O O . ARG D 1 278 ? 20.263 -2.963 -20.740 1.00 30.90 277 ARG D O 1
ATOM 10178 N N . ALA D 1 279 ? 19.278 -4.519 -19.436 1.00 33.19 278 ALA D N 1
ATOM 10179 C CA . ALA D 1 279 ? 18.526 -3.545 -18.644 1.00 33.31 278 ALA D CA 1
ATOM 10180 C C . ALA D 1 279 ? 19.471 -2.624 -17.872 1.00 32.63 278 ALA D C 1
ATOM 10181 O O . ALA D 1 279 ? 19.290 -1.406 -17.859 1.00 34.18 278 ALA D O 1
ATOM 10183 N N . ARG D 1 280 ? 20.483 -3.207 -17.240 1.00 32.95 279 ARG D N 1
ATOM 10184 C CA . ARG D 1 280 ? 21.449 -2.437 -16.457 1.00 32.89 279 ARG D CA 1
ATOM 10185 C C . ARG D 1 280 ? 22.235 -1.469 -17.345 1.00 32.75 279 ARG D C 1
ATOM 10186 O O . ARG D 1 280 ? 22.363 -0.285 -17.023 1.00 32.25 279 ARG D O 1
ATOM 10194 N N . VAL D 1 281 ? 22.750 -1.967 -18.468 1.00 32.02 280 VAL D N 1
ATOM 10195 C CA . VAL D 1 281 ? 23.519 -1.130 -19.394 1.00 31.79 280 VAL D CA 1
ATOM 10196 C C . VAL D 1 281 ? 22.675 0.034 -19.904 1.00 31.41 280 VAL D C 1
ATOM 10197 O O . VAL D 1 281 ? 23.147 1.172 -19.965 1.00 30.38 280 VAL D O 1
ATOM 10201 N N . SER D 1 282 ? 21.431 -0.258 -20.276 1.00 30.88 281 SER D N 1
ATOM 10202 C CA . SER D 1 282 ? 20.524 0.769 -20.781 1.00 31.35 281 SER D CA 1
ATOM 10203 C C . SER D 1 282 ? 20.243 1.830 -19.716 1.00 31.68 281 SER D C 1
ATOM 10204 O O . SER D 1 282 ? 20.267 3.024 -20.006 1.00 31.99 281 SER D O 1
ATOM 10207 N N . ALA D 1 283 ? 19.995 1.380 -18.489 1.00 33.46 282 ALA D N 1
ATOM 10208 C CA . ALA D 1 283 ? 19.716 2.272 -17.361 1.00 34.96 282 ALA D CA 1
ATOM 10209 C C . ALA D 1 283 ? 20.901 3.185 -17.062 1.00 36.09 282 ALA D C 1
ATOM 10210 O O . ALA D 1 283 ? 20.735 4.384 -16.845 1.00 35.60 282 ALA D O 1
ATOM 10212 N N . GLU D 1 284 ? 22.096 2.607 -17.065 1.00 37.10 283 GLU D N 1
ATOM 10213 C CA . GLU D 1 284 ? 23.318 3.344 -16.766 1.00 39.90 283 GLU D CA 1
ATOM 10214 C C . GLU D 1 284 ? 23.594 4.408 -17.832 1.00 38.86 283 GLU D C 1
ATOM 10215 O O . GLU D 1 284 ? 23.945 5.546 -17.511 1.00 38.20 283 GLU D O 1
ATOM 10221 N N . LEU D 1 285 ? 23.436 4.029 -19.099 1.00 36.20 284 LEU D N 1
ATOM 10222 C CA . LEU D 1 285 ? 23.625 4.963 -20.208 1.00 34.70 284 LEU D CA 1
ATOM 10223 C C . LEU D 1 285 ? 22.638 6.127 -20.134 1.00 34.84 284 LEU D C 1
ATOM 10224 O O . LEU D 1 285 ? 23.023 7.287 -20.305 1.00 34.37 284 LEU D O 1
ATOM 10229 N N . ARG D 1 286 ? 21.371 5.809 -19.875 1.00 35.78 285 ARG D N 1
ATOM 10230 C CA . ARG D 1 286 ? 20.323 6.829 -19.748 1.00 37.91 285 ARG D CA 1
ATOM 10231 C C . ARG D 1 286 ? 20.562 7.777 -18.569 1.00 38.41 285 ARG D C 1
ATOM 10232 O O . ARG D 1 286 ? 20.368 8.987 -18.698 1.00 37.85 285 ARG D O 1
ATOM 10240 N N . ALA D 1 287 ? 21.004 7.231 -17.439 1.00 39.22 286 ALA D N 1
ATOM 10241 C CA . ALA D 1 287 ? 21.381 8.051 -16.286 1.00 40.33 286 ALA D CA 1
ATOM 10242 C C . ALA D 1 287 ? 22.554 8.971 -16.625 1.00 42.03 286 ALA D C 1
ATOM 10243 O O . ALA D 1 287 ? 22.648 10.080 -16.098 1.00 44.44 286 ALA D O 1
ATOM 10245 N N . ALA D 1 288 ? 23.435 8.515 -17.513 1.00 41.18 287 ALA D N 1
ATOM 10246 C CA . ALA D 1 288 ? 24.600 9.297 -17.929 1.00 40.81 287 ALA D CA 1
ATOM 10247 C C . ALA D 1 288 ? 24.264 10.357 -18.978 1.00 41.19 287 ALA D C 1
ATOM 10248 O O . ALA D 1 288 ? 25.128 11.146 -19.347 1.00 42.30 287 ALA D O 1
ATOM 10250 N N . GLY D 1 289 ? 23.022 10.366 -19.466 1.00 40.63 288 GLY D N 1
ATOM 10251 C CA . GLY D 1 289 ? 22.576 11.365 -20.434 1.00 40.60 288 GLY D CA 1
ATOM 10252 C C . GLY D 1 289 ? 22.309 10.846 -21.837 1.00 40.35 288 GLY D C 1
ATOM 10253 O O . GLY D 1 289 ? 21.791 11.586 -22.674 1.00 42.21 288 GLY D O 1
ATOM 10254 N N . PHE D 1 290 ? 22.657 9.588 -22.112 1.00 38.89 289 PHE D N 1
ATOM 10255 C CA . PHE D 1 290 ? 22.426 9.007 -23.440 1.00 37.12 289 PHE D CA 1
ATOM 10256 C C . PHE D 1 290 ? 20.953 8.722 -23.664 1.00 37.52 289 PHE D C 1
ATOM 10257 O O . PHE D 1 290 ? 20.247 8.323 -22.745 1.00 37.74 289 PHE D O 1
ATOM 10265 N N . THR D 1 291 ? 20.501 8.925 -24.895 1.00 39.33 290 THR D N 1
ATOM 10266 C CA . THR D 1 291 ? 19.177 8.505 -25.312 1.00 40.61 290 THR D CA 1
ATOM 10267 C C . THR D 1 291 ? 19.346 7.314 -26.244 1.00 39.44 290 THR D C 1
ATOM 10268 O O . THR D 1 291 ? 20.158 7.360 -27.166 1.00 39.06 290 THR D O 1
ATOM 10272 N N . LEU D 1 292 ? 18.593 6.250 -25.987 1.00 37.93 291 LEU D N 1
ATOM 10273 C CA . LEU D 1 292 ? 18.587 5.065 -26.840 1.00 36.77 291 LEU D CA 1
ATOM 10274 C C . LEU D 1 292 ? 17.213 4.417 -26.794 1.00 35.50 291 LEU D C 1
ATOM 10275 O O . LEU D 1 292 ? 16.535 4.503 -25.777 1.00 37.27 291 LEU D O 1
ATOM 10280 N N . PRO D 1 293 ? 16.802 3.756 -27.888 1.00 34.68 292 PRO D N 1
ATOM 10281 C CA . PRO D 1 293 ? 15.514 3.072 -27.903 1.00 33.86 292 PRO D CA 1
ATOM 10282 C C . PRO D 1 293 ? 15.489 1.806 -27.052 1.00 33.11 292 PRO D C 1
ATOM 10283 O O . PRO D 1 293 ? 16.546 1.328 -26.626 1.00 33.18 292 PRO D O 1
ATOM 10287 N N . PRO D 1 294 ? 14.284 1.266 -26.800 1.00 32.57 293 PRO D N 1
ATOM 10288 C CA . PRO D 1 294 ? 14.145 0.055 -25.995 1.00 33.06 293 PRO D CA 1
ATOM 10289 C C . PRO D 1 294 ? 14.572 -1.198 -26.756 1.00 33.06 293 PRO D C 1
ATOM 10290 O O . PRO D 1 294 ? 13.897 -1.613 -27.704 1.00 33.07 293 PRO D O 1
ATOM 10294 N N . SER D 1 295 ? 15.686 -1.790 -26.327 1.00 31.82 294 SER D N 1
ATOM 10295 C CA . SER D 1 295 ? 16.252 -2.960 -26.990 1.00 30.82 294 SER D CA 1
ATOM 10296 C C . SER D 1 295 ? 15.550 -4.247 -26.583 1.00 29.70 294 SER D C 1
ATOM 10297 O O . SER D 1 295 ? 15.254 -4.447 -25.409 1.00 29.53 294 SER D O 1
ATOM 10300 N N . GLN D 1 296 ? 15.296 -5.119 -27.556 1.00 28.74 295 GLN D N 1
ATOM 10301 C CA . GLN D 1 296 ? 14.882 -6.497 -27.281 1.00 28.63 295 GLN D CA 1
ATOM 10302 C C . GLN D 1 296 ? 15.875 -7.520 -27.863 1.00 27.76 295 GLN D C 1
ATOM 10303 O O . GLN D 1 296 ? 15.520 -8.671 -28.114 1.00 27.86 295 GLN D O 1
ATOM 10309 N N . ALA D 1 297 ? 17.117 -7.097 -28.065 1.00 27.52 296 ALA D N 1
ATOM 10310 C CA . ALA D 1 297 ? 18.162 -7.978 -28.602 1.00 26.69 296 ALA D CA 1
ATOM 10311 C C . ALA D 1 297 ? 19.273 -8.163 -27.563 1.00 26.64 296 ALA D C 1
ATOM 10312 O O . ALA D 1 297 ? 19.040 -7.961 -26.369 1.00 26.77 296 ALA D O 1
ATOM 10314 N N . ASN D 1 298 ? 20.465 -8.578 -27.994 1.00 25.97 297 ASN D N 1
ATOM 10315 C CA . ASN D 1 298 ? 21.614 -8.673 -27.080 1.00 25.90 297 ASN D CA 1
ATOM 10316 C C . ASN D 1 298 ? 22.583 -7.519 -27.307 1.00 25.68 297 ASN D C 1
ATOM 10317 O O . ASN D 1 298 ? 23.794 -7.658 -27.131 1.00 26.07 297 ASN D O 1
ATOM 10322 N N . PHE D 1 299 ? 22.023 -6.372 -27.690 1.00 25.77 298 PHE D N 1
ATOM 10323 C CA . PHE D 1 299 ? 22.785 -5.163 -27.964 1.00 25.83 298 PHE D CA 1
ATOM 10324 C C . PHE D 1 299 ? 21.915 -3.927 -27.829 1.00 26.14 298 PHE D C 1
ATOM 10325 O O . PHE D 1 299 ? 20.687 -4.023 -27.804 1.00 27.41 298 PHE D O 1
ATOM 10333 N N . VAL D 1 300 ? 22.563 -2.772 -27.754 1.00 26.98 299 VAL D N 1
ATOM 10334 C CA . VAL D 1 300 ? 21.867 -1.487 -27.724 1.00 27.62 299 VAL D CA 1
ATOM 10335 C C . VAL D 1 300 ? 22.330 -0.599 -28.867 1.00 28.00 299 VAL D C 1
ATOM 10336 O O . VAL D 1 300 ? 23.422 -0.785 -29.417 1.00 27.01 299 VAL D O 1
ATOM 10340 N N . TRP D 1 301 ? 21.479 0.366 -29.208 1.00 27.88 300 TRP D N 1
ATOM 10341 C CA . TRP D 1 301 ? 21.712 1.287 -30.309 1.00 29.01 300 TRP D CA 1
ATOM 10342 C C . TRP D 1 301 ? 21.836 2.709 -29.771 1.00 30.19 300 TRP D C 1
ATOM 10343 O O . TRP D 1 301 ? 20.941 3.196 -29.088 1.00 30.00 300 TRP D O 1
ATOM 10354 N N . LEU D 1 302 ? 22.955 3.360 -30.066 1.00 31.11 301 LEU D N 1
ATOM 10355 C CA . LEU D 1 302 ? 23.175 4.737 -29.662 1.00 32.43 301 LEU D CA 1
ATOM 10356 C C . LEU D 1 302 ? 23.153 5.604 -30.913 1.00 33.80 301 LEU D C 1
ATOM 10357 O O . LEU D 1 302 ? 24.111 5.588 -31.695 1.00 33.40 301 LEU D O 1
ATOM 10362 N N . PRO D 1 303 ? 22.050 6.350 -31.124 1.00 35.22 302 PRO D N 1
ATOM 10363 C CA . PRO D 1 303 ? 21.934 7.188 -32.317 1.00 35.98 302 PRO D CA 1
ATOM 10364 C C . PRO D 1 303 ? 22.766 8.459 -32.192 1.00 36.73 302 PRO D C 1
ATOM 10365 O O . PRO D 1 303 ? 22.228 9.559 -32.058 1.00 38.49 302 PRO D O 1
ATOM 10369 N N . LEU D 1 304 ? 24.082 8.292 -32.251 1.00 36.14 303 LEU D N 1
ATOM 10370 C CA . LEU D 1 304 ? 25.027 9.387 -32.036 1.00 36.67 303 LEU D CA 1
ATOM 10371 C C . LEU D 1 304 ? 25.176 10.290 -33.260 1.00 36.39 303 LEU D C 1
ATOM 10372 O O . LEU D 1 304 ? 25.826 11.332 -33.184 1.00 34.46 303 LEU D O 1
ATOM 10377 N N . GLY D 1 305 ? 24.577 9.893 -34.379 1.00 37.29 304 GLY D N 1
ATOM 10378 C CA . GLY D 1 305 ? 24.570 10.717 -35.575 1.00 37.70 304 GLY D CA 1
ATOM 10379 C C . GLY D 1 305 ? 25.973 10.980 -36.086 1.00 38.66 304 GLY D C 1
ATOM 10380 O O . GLY D 1 305 ? 26.735 10.046 -36.344 1.00 39.39 304 GLY D O 1
ATOM 10381 N N . SER D 1 306 ? 26.317 12.258 -36.216 1.00 39.47 305 SER D N 1
ATOM 10382 C CA . SER D 1 306 ? 27.615 12.669 -36.744 1.00 40.55 305 SER D CA 1
ATOM 10383 C C . SER D 1 306 ? 28.777 12.423 -35.773 1.00 40.09 305 SER D C 1
ATOM 10384 O O . SER D 1 306 ? 29.931 12.447 -36.186 1.00 42.70 305 SER D O 1
ATOM 10387 N N . ARG D 1 307 ? 28.481 12.194 -34.494 1.00 39.14 306 ARG D N 1
ATOM 10388 C CA . ARG D 1 307 ? 29.526 11.898 -33.505 1.00 39.85 306 ARG D CA 1
ATOM 10389 C C . ARG D 1 307 ? 29.863 10.403 -33.399 1.00 38.12 306 ARG D C 1
ATOM 10390 O O . ARG D 1 307 ? 30.611 10.002 -32.506 1.00 36.02 306 ARG D O 1
ATOM 10398 N N . THR D 1 308 ? 29.326 9.582 -34.302 1.00 37.50 307 THR D N 1
ATOM 10399 C CA . THR D 1 308 ? 29.538 8.135 -34.234 1.00 37.76 307 THR D CA 1
ATOM 10400 C C . THR D 1 308 ? 31.003 7.754 -34.447 1.00 37.47 307 THR D C 1
ATOM 10401 O O . THR D 1 308 ? 31.544 6.940 -33.701 1.00 36.94 307 THR D O 1
ATOM 10405 N N . GLN D 1 309 ? 31.641 8.359 -35.446 1.00 37.18 308 GLN D N 1
ATOM 10406 C CA . GLN D 1 309 ? 33.039 8.064 -35.770 1.00 37.91 308 GLN D CA 1
ATOM 10407 C C . GLN D 1 309 ? 33.955 8.367 -34.586 1.00 36.32 308 GLN D C 1
ATOM 10408 O O . GLN D 1 309 ? 34.785 7.544 -34.220 1.00 35.56 308 GLN D O 1
ATOM 10414 N N . ASP D 1 310 ? 33.787 9.540 -33.982 1.00 35.21 309 ASP D N 1
ATOM 10415 C CA . ASP D 1 310 ? 34.595 9.935 -32.831 1.00 34.22 309 ASP D CA 1
ATOM 10416 C C . ASP D 1 310 ? 34.388 9.000 -31.644 1.00 32.23 309 ASP D C 1
ATOM 10417 O O . ASP D 1 310 ? 35.346 8.645 -30.957 1.00 31.72 309 ASP D O 1
ATOM 10422 N N . PHE D 1 311 ? 33.135 8.623 -31.399 1.00 30.02 310 PHE D N 1
ATOM 10423 C CA . PHE D 1 311 ? 32.799 7.705 -30.314 1.00 29.25 310 PHE D CA 1
ATOM 10424 C C . PHE D 1 311 ? 33.539 6.369 -30.468 1.00 28.39 310 PHE D C 1
ATOM 10425 O O . PHE D 1 311 ? 34.078 5.836 -29.506 1.00 27.53 310 PHE D O 1
ATOM 10433 N N . VAL D 1 312 ? 33.547 5.846 -31.690 1.00 28.77 311 VAL D N 1
ATOM 10434 C CA . VAL D 1 312 ? 34.144 4.547 -31.991 1.00 29.09 311 VAL D CA 1
ATOM 10435 C C . VAL D 1 312 ? 35.668 4.612 -31.916 1.00 30.48 311 VAL D C 1
ATOM 10436 O O . VAL D 1 312 ? 36.297 3.700 -31.381 1.00 30.12 311 VAL D O 1
ATOM 10440 N N . GLU D 1 313 ? 36.253 5.689 -32.443 1.00 31.72 312 GLU D N 1
ATOM 10441 C CA . GLU D 1 313 ? 37.705 5.896 -32.376 1.00 33.77 312 GLU D CA 1
ATOM 10442 C C . GLU D 1 313 ? 38.182 5.993 -30.927 1.00 33.62 312 GLU D C 1
ATOM 10443 O O . GLU D 1 313 ? 39.174 5.364 -30.540 1.00 33.27 312 GLU D O 1
ATOM 10449 N N . GLN D 1 314 ? 37.470 6.790 -30.137 1.00 33.89 313 GLN D N 1
ATOM 10450 C CA . GLN D 1 314 ? 37.763 6.952 -28.715 1.00 34.00 313 GLN D CA 1
ATOM 10451 C C . GLN D 1 314 ? 37.597 5.629 -27.963 1.00 32.46 313 GLN D C 1
ATOM 10452 O O . GLN D 1 314 ? 38.411 5.287 -27.100 1.00 31.69 313 GLN D O 1
ATOM 10458 N N . ALA D 1 315 ? 36.544 4.888 -28.288 1.00 30.89 314 ALA D N 1
ATOM 10459 C CA . ALA D 1 315 ? 36.354 3.561 -27.694 1.00 30.06 314 ALA D CA 1
ATOM 10460 C C . ALA D 1 315 ? 37.547 2.659 -28.034 1.00 28.97 314 ALA D C 1
ATOM 10461 O O . ALA D 1 315 ? 38.094 1.990 -27.157 1.00 27.82 314 ALA D O 1
ATOM 10463 N N . ALA D 1 316 ? 37.963 2.673 -29.298 1.00 29.25 315 ALA D N 1
ATOM 10464 C CA . ALA D 1 316 ? 39.137 1.911 -29.733 1.00 29.17 315 ALA D CA 1
ATOM 10465 C C . ALA D 1 316 ? 40.383 2.263 -28.920 1.00 30.08 315 ALA D C 1
ATOM 10466 O O . ALA D 1 316 ? 41.128 1.371 -28.517 1.00 30.54 315 ALA D O 1
ATOM 10468 N N . ASP D 1 317 ? 40.593 3.551 -28.649 1.00 31.09 316 ASP D N 1
ATOM 10469 C CA . ASP D 1 317 ? 41.717 3.987 -27.814 1.00 31.24 316 ASP D CA 1
ATOM 10470 C C . ASP D 1 317 ? 41.621 3.462 -26.390 1.00 30.31 316 ASP D C 1
ATOM 10471 O O . ASP D 1 317 ? 42.644 3.243 -25.746 1.00 30.47 316 ASP D O 1
ATOM 10476 N N . ALA D 1 318 ? 40.397 3.277 -25.897 1.00 28.89 317 ALA D N 1
ATOM 10477 C CA . ALA D 1 318 ? 40.158 2.644 -24.597 1.00 28.36 317 ALA D CA 1
ATOM 10478 C C . ALA D 1 318 ? 40.080 1.111 -24.717 1.00 26.91 317 ALA D C 1
ATOM 10479 O O . ALA D 1 318 ? 39.655 0.435 -23.788 1.00 26.23 317 ALA D O 1
ATOM 10481 N N . ARG D 1 319 ? 40.497 0.577 -25.866 1.00 26.19 318 ARG D N 1
ATOM 10482 C CA . ARG D 1 319 ? 40.577 -0.868 -26.100 1.00 25.32 318 ARG D CA 1
ATOM 10483 C C . ARG D 1 319 ? 39.210 -1.550 -26.006 1.00 24.47 318 ARG D C 1
ATOM 10484 O O . ARG D 1 319 ? 39.042 -2.620 -25.406 1.00 23.13 318 ARG D O 1
ATOM 10492 N N . ILE D 1 320 ? 38.234 -0.910 -26.634 1.00 24.52 319 ILE D N 1
ATOM 10493 C CA . ILE D 1 320 ? 36.874 -1.426 -26.703 1.00 24.05 319 ILE D CA 1
ATOM 10494 C C . ILE D 1 320 ? 36.419 -1.328 -28.151 1.00 24.02 319 ILE D C 1
ATOM 10495 O O . ILE D 1 320 ? 36.415 -0.232 -28.710 1.00 24.54 319 ILE D O 1
ATOM 10500 N N . VAL D 1 321 ? 36.064 -2.461 -28.767 1.00 23.79 320 VAL D N 1
ATOM 10501 C CA . VAL D 1 321 ? 35.563 -2.450 -30.143 1.00 23.77 320 VAL D CA 1
ATOM 10502 C C . VAL D 1 321 ? 34.033 -2.376 -30.131 1.00 23.68 320 VAL D C 1
ATOM 10503 O O . VAL D 1 321 ? 33.379 -3.294 -29.655 1.00 23.08 320 VAL D O 1
ATOM 10507 N N . VAL D 1 322 ? 33.485 -1.284 -30.659 1.00 24.00 321 VAL D N 1
ATOM 10508 C CA . VAL D 1 322 ? 32.040 -1.145 -30.872 1.00 24.78 321 VAL D CA 1
ATOM 10509 C C . VAL D 1 322 ? 31.776 -0.868 -32.358 1.00 24.94 321 VAL D C 1
ATOM 10510 O O . VAL D 1 322 ? 32.684 -0.460 -33.078 1.00 25.00 321 VAL D O 1
ATOM 10514 N N . ARG D 1 323 ? 30.541 -1.076 -32.811 1.00 24.94 322 ARG D N 1
ATOM 10515 C CA . ARG D 1 323 ? 30.251 -1.149 -34.250 1.00 25.79 322 ARG D CA 1
ATOM 10516 C C . ARG D 1 323 ? 29.603 0.129 -34.805 1.00 26.84 322 ARG D C 1
ATOM 10517 O O . ARG D 1 323 ? 28.447 0.423 -34.479 1.00 27.34 322 ARG D O 1
ATOM 10525 N N . PRO D 1 324 ? 30.330 0.872 -35.662 1.00 27.65 323 PRO D N 1
ATOM 10526 C CA . PRO D 1 324 ? 29.801 2.104 -36.247 1.00 29.39 323 PRO D CA 1
ATOM 10527 C C . PRO D 1 324 ? 28.916 1.841 -37.450 1.00 30.11 323 PRO D C 1
ATOM 10528 O O . PRO D 1 324 ? 29.147 0.884 -38.185 1.00 29.38 323 PRO D O 1
ATOM 10532 N N . TYR D 1 325 ? 27.907 2.685 -37.634 1.00 31.53 324 TYR D N 1
ATOM 10533 C CA . TYR D 1 325 ? 27.052 2.634 -38.817 1.00 32.75 324 TYR D CA 1
ATOM 10534 C C . TYR D 1 325 ? 26.925 4.035 -39.410 1.00 35.22 324 TYR D C 1
ATOM 10535 O O . TYR D 1 325 ? 26.036 4.801 -39.034 1.00 34.83 324 TYR D O 1
ATOM 10544 N N . GLY D 1 326 ? 27.851 4.356 -40.314 1.00 37.71 325 GLY D N 1
ATOM 10545 C CA . GLY D 1 326 ? 27.884 5.635 -41.020 1.00 38.44 325 GLY D CA 1
ATOM 10546 C C . GLY D 1 326 ? 27.863 6.829 -40.093 1.00 39.64 325 GLY D C 1
ATOM 10547 O O . GLY D 1 326 ? 28.653 6.914 -39.152 1.00 40.03 325 GLY D O 1
ATOM 10548 N N . THR D 1 327 ? 26.946 7.754 -40.362 1.00 39.64 326 THR D N 1
ATOM 10549 C CA . THR D 1 327 ? 26.712 8.887 -39.479 1.00 39.33 326 THR D CA 1
ATOM 10550 C C . THR D 1 327 ? 25.342 8.755 -38.813 1.00 38.84 326 THR D C 1
ATOM 10551 O O . THR D 1 327 ? 24.691 9.759 -38.536 1.00 38.77 326 THR D O 1
ATOM 10555 N N . ASP D 1 328 ? 24.918 7.515 -38.555 1.00 38.60 327 ASP D N 1
ATOM 10556 C CA . ASP D 1 328 ? 23.639 7.235 -37.891 1.00 36.86 327 ASP D CA 1
ATOM 10557 C C . ASP D 1 328 ? 23.833 6.903 -36.412 1.00 35.79 327 ASP D C 1
ATOM 10558 O O . ASP D 1 328 ? 23.268 7.557 -35.534 1.00 35.37 327 ASP D O 1
ATOM 10563 N N . GLY D 1 329 ? 24.609 5.863 -36.129 1.00 33.13 328 GLY D N 1
ATOM 10564 C CA . GLY D 1 329 ? 24.765 5.419 -34.751 1.00 31.53 328 GLY D CA 1
ATOM 10565 C C . GLY D 1 329 ? 25.801 4.338 -34.534 1.00 29.65 328 GLY D C 1
ATOM 10566 O O . GLY D 1 329 ? 26.484 3.906 -35.467 1.00 29.38 328 GLY D O 1
ATOM 10567 N N . VAL D 1 330 ? 25.898 3.911 -33.282 1.00 28.08 329 VAL D N 1
ATOM 10568 C CA . VAL D 1 330 ? 26.826 2.871 -32.856 1.00 27.91 329 VAL D CA 1
ATOM 10569 C C . VAL D 1 330 ? 26.006 1.780 -32.188 1.00 27.39 329 VAL D C 1
ATOM 10570 O O . VAL D 1 330 ? 25.212 2.084 -31.298 1.00 26.44 329 VAL D O 1
ATOM 10574 N N . ARG D 1 331 ? 26.171 0.518 -32.588 1.00 26.82 330 ARG D N 1
ATOM 10575 C CA . ARG D 1 331 ? 25.606 -0.537 -31.756 1.00 27.10 330 ARG D CA 1
ATOM 10576 C C . ARG D 1 331 ? 26.651 -1.275 -30.944 1.00 26.82 330 ARG D C 1
ATOM 10577 O O . ARG D 1 331 ? 27.759 -1.585 -31.403 1.00 25.02 330 ARG D O 1
ATOM 10585 N N . VAL D 1 332 ? 26.266 -1.502 -29.698 1.00 26.48 331 VAL D N 1
ATOM 10586 C CA . VAL D 1 332 ? 27.157 -1.986 -28.674 1.00 26.06 331 VAL D CA 1
ATOM 10587 C C . VAL D 1 332 ? 26.545 -3.263 -28.157 1.00 25.60 331 VAL D C 1
ATOM 10588 O O . VAL D 1 332 ? 25.421 -3.252 -27.636 1.00 25.29 331 VAL D O 1
ATOM 10592 N N . THR D 1 333 ? 27.272 -4.362 -28.311 1.00 24.55 332 THR D N 1
ATOM 10593 C CA . THR D 1 333 ? 26.815 -5.648 -27.827 1.00 24.69 332 THR D CA 1
ATOM 10594 C C . THR D 1 333 ? 26.858 -5.691 -26.302 1.00 25.45 332 THR D C 1
ATOM 10595 O O . THR D 1 333 ? 27.769 -5.138 -25.685 1.00 25.50 332 THR D O 1
ATOM 10599 N N . VAL D 1 334 ? 25.839 -6.314 -25.708 1.00 26.20 333 VAL D N 1
ATOM 10600 C CA . VAL D 1 334 ? 25.813 -6.615 -24.282 1.00 26.12 333 VAL D CA 1
ATOM 10601 C C . VAL D 1 334 ? 26.475 -7.980 -24.116 1.00 26.91 333 VAL D C 1
ATOM 10602 O O . VAL D 1 334 ? 26.029 -8.965 -24.696 1.00 26.58 333 VAL D O 1
ATOM 10606 N N . ALA D 1 335 ? 27.552 -8.026 -23.340 1.00 27.82 334 ALA D N 1
ATOM 10607 C CA . ALA D 1 335 ? 28.338 -9.239 -23.187 1.00 27.80 334 ALA D CA 1
ATOM 10608 C C . ALA D 1 335 ? 28.621 -9.481 -21.696 1.00 27.92 334 ALA D C 1
ATOM 10609 O O . ALA D 1 335 ? 27.693 -9.416 -20.884 1.00 26.07 334 ALA D O 1
ATOM 10611 N N . ALA D 1 336 ? 29.876 -9.756 -21.329 1.00 27.77 335 ALA D N 1
ATOM 10612 C CA . ALA D 1 336 ? 30.209 -10.069 -19.938 1.00 27.87 335 ALA D CA 1
ATOM 10613 C C . ALA D 1 336 ? 30.059 -8.828 -19.051 1.00 27.12 335 ALA D C 1
ATOM 10614 O O . ALA D 1 336 ? 30.313 -7.715 -19.506 1.00 27.27 335 ALA D O 1
ATOM 10616 N N . PRO D 1 337 ? 29.639 -9.012 -17.786 1.00 27.69 336 PRO D N 1
ATOM 10617 C CA . PRO D 1 337 ? 29.536 -7.875 -16.859 1.00 28.25 336 PRO D CA 1
ATOM 10618 C C . PRO D 1 337 ? 30.784 -6.982 -16.794 1.00 28.99 336 PRO D C 1
ATOM 10619 O O . PRO D 1 337 ? 30.664 -5.755 -16.803 1.00 29.04 336 PRO D O 1
ATOM 10623 N N . GLU D 1 338 ? 31.968 -7.584 -16.731 1.00 29.95 337 GLU D N 1
ATOM 10624 C CA . GLU D 1 338 ? 33.214 -6.795 -16.676 1.00 31.46 337 GLU D CA 1
ATOM 10625 C C . GLU D 1 338 ? 33.480 -6.042 -17.989 1.00 30.65 337 GLU D C 1
ATOM 10626 O O . GLU D 1 338 ? 34.061 -4.954 -17.985 1.00 30.93 337 GLU D O 1
ATOM 10632 N N . GLU D 1 339 ? 33.034 -6.612 -19.105 1.00 28.84 338 GLU D N 1
ATOM 10633 C CA . GLU D 1 339 ? 33.138 -5.949 -20.401 1.00 28.46 338 GLU D CA 1
ATOM 10634 C C . GLU D 1 339 ? 32.137 -4.804 -20.483 1.00 27.29 338 GLU D C 1
ATOM 10635 O O . GLU D 1 339 ? 32.469 -3.714 -20.937 1.00 27.52 338 GLU D O 1
ATOM 10641 N N . ASN D 1 340 ? 30.911 -5.049 -20.030 1.00 27.31 339 ASN D N 1
ATOM 10642 C CA . ASN D 1 340 ? 29.905 -3.997 -19.982 1.00 27.62 339 ASN D CA 1
ATOM 10643 C C . ASN D 1 340 ? 30.335 -2.863 -19.048 1.00 28.48 339 ASN D C 1
ATOM 10644 O O . ASN D 1 340 ? 30.145 -1.692 -19.374 1.00 29.46 339 ASN D O 1
ATOM 10649 N N . ASP D 1 341 ? 30.929 -3.209 -17.907 1.00 28.73 340 ASP D N 1
ATOM 10650 C CA . ASP D 1 341 ? 31.422 -2.197 -16.961 1.00 30.98 340 ASP D CA 1
ATOM 10651 C C . ASP D 1 341 ? 32.507 -1.311 -17.574 1.00 30.23 340 ASP D C 1
ATOM 10652 O O . ASP D 1 341 ? 32.477 -0.090 -17.413 1.00 30.25 340 ASP D O 1
ATOM 10657 N N . ALA D 1 342 ? 33.446 -1.921 -18.293 1.00 29.99 341 ALA D N 1
ATOM 10658 C CA . ALA D 1 342 ? 34.493 -1.162 -18.971 1.00 29.44 341 ALA D CA 1
ATOM 10659 C C . ALA D 1 342 ? 33.895 -0.243 -20.025 1.00 29.12 341 ALA D C 1
ATOM 10660 O O . ALA D 1 342 ? 34.309 0.905 -20.152 1.00 29.17 341 ALA D O 1
ATOM 10662 N N . PHE D 1 343 ? 32.913 -0.738 -20.770 1.00 29.75 342 PHE D N 1
ATOM 10663 C CA . PHE D 1 343 ? 32.225 0.098 -21.751 1.00 29.30 342 PHE D CA 1
ATOM 10664 C C . PHE D 1 343 ? 31.519 1.276 -21.084 1.00 29.97 342 PHE D C 1
ATOM 10665 O O . PHE D 1 343 ? 31.557 2.392 -21.595 1.00 29.61 342 PHE D O 1
ATOM 10673 N N . LEU D 1 344 ? 30.857 1.012 -19.960 1.00 31.17 343 LEU D N 1
ATOM 10674 C CA . LEU D 1 344 ? 30.087 2.045 -19.254 1.00 32.09 343 LEU D CA 1
ATOM 10675 C C . LEU D 1 344 ? 30.999 3.146 -18.731 1.00 32.61 343 LEU D C 1
ATOM 10676 O O . LEU D 1 344 ? 30.695 4.331 -18.884 1.00 33.23 343 LEU D O 1
ATOM 10681 N N . ARG D 1 345 ? 32.123 2.757 -18.133 1.00 34.58 344 ARG D N 1
ATOM 10682 C CA . ARG D 1 345 ? 33.134 3.729 -17.702 1.00 35.16 344 ARG D CA 1
ATOM 10683 C C . ARG D 1 345 ? 33.601 4.593 -18.858 1.00 33.19 344 ARG D C 1
ATOM 10684 O O . ARG D 1 345 ? 33.776 5.800 -18.696 1.00 32.55 344 ARG D O 1
ATOM 10692 N N . PHE D 1 346 ? 33.818 3.980 -20.021 1.00 31.83 345 PHE D N 1
ATOM 10693 C CA . PHE D 1 346 ? 34.205 4.748 -21.200 1.00 30.82 345 PHE D CA 1
ATOM 10694 C C . PHE D 1 346 ? 33.091 5.694 -21.659 1.00 30.60 345 PHE D C 1
ATOM 10695 O O . PHE D 1 346 ? 33.344 6.864 -21.950 1.00 30.16 345 PHE D O 1
ATOM 10703 N N . ALA D 1 347 ? 31.871 5.175 -21.763 1.00 31.33 346 ALA D N 1
ATOM 10704 C CA . ALA D 1 347 ? 30.747 5.964 -22.268 1.00 32.54 346 ALA D CA 1
ATOM 10705 C C . ALA D 1 347 ? 30.498 7.190 -21.392 1.00 33.54 346 ALA D C 1
ATOM 10706 O O . ALA D 1 347 ? 30.247 8.285 -21.904 1.00 34.62 346 ALA D O 1
ATOM 10708 N N . ARG D 1 348 ? 30.579 7.003 -20.077 1.00 35.21 347 ARG D N 1
ATOM 10709 C CA . ARG D 1 348 ? 30.392 8.106 -19.132 1.00 36.52 347 ARG D CA 1
ATOM 10710 C C . ARG D 1 348 ? 31.476 9.170 -19.297 1.00 38.39 347 ARG D C 1
ATOM 10711 O O . ARG D 1 348 ? 31.167 10.365 -19.381 1.00 39.09 347 ARG D O 1
ATOM 10719 N N . ARG D 1 349 ? 32.736 8.741 -19.361 1.00 37.63 348 ARG D N 1
ATOM 10720 C CA . ARG D 1 349 ? 33.843 9.669 -19.550 1.00 39.33 348 ARG D CA 1
ATOM 10721 C C . ARG D 1 349 ? 33.709 10.436 -20.860 1.00 38.69 348 ARG D C 1
ATOM 10722 O O . ARG D 1 349 ? 33.866 11.656 -20.890 1.00 39.05 348 ARG D O 1
ATOM 10730 N N . TRP D 1 350 ? 33.415 9.726 -21.943 1.00 37.47 349 TRP D N 1
ATOM 10731 C CA . TRP D 1 350 ? 33.268 10.366 -23.247 1.00 37.62 349 TRP D CA 1
ATOM 10732 C C . TRP D 1 350 ? 32.147 11.403 -23.224 1.00 39.23 349 TRP D C 1
ATOM 10733 O O . TRP D 1 350 ? 32.328 12.530 -23.677 1.00 38.73 349 TRP D O 1
ATOM 10744 N N . ARG D 1 351 ? 30.997 11.002 -22.692 1.00 42.47 350 ARG D N 1
ATOM 10745 C CA . ARG D 1 351 ? 29.818 11.860 -22.599 1.00 45.64 350 ARG D CA 1
ATOM 10746 C C . ARG D 1 351 ? 30.118 13.159 -21.845 1.00 46.94 350 ARG D C 1
ATOM 10747 O O . ARG D 1 351 ? 29.810 14.249 -22.331 1.00 45.74 350 ARG D O 1
ATOM 10755 N N . SER D 1 352 ? 30.730 13.040 -20.670 1.00 48.60 351 SER D N 1
ATOM 10756 C CA . SER D 1 352 ? 31.058 14.215 -19.859 1.00 51.38 351 SER D CA 1
ATOM 10757 C C . SER D 1 352 ? 32.119 15.105 -20.520 1.00 52.69 351 SER D C 1
ATOM 10758 O O . SER D 1 352 ? 32.173 16.302 -20.250 1.00 53.38 351 SER D O 1
ATOM 10761 N N . ASP D 1 353 ? 32.952 14.524 -21.382 1.00 53.76 352 ASP D N 1
ATOM 10762 C CA . ASP D 1 353 ? 33.941 15.299 -22.143 1.00 55.63 352 ASP D CA 1
ATOM 10763 C C . ASP D 1 353 ? 33.306 16.099 -23.282 1.00 56.98 352 ASP D C 1
ATOM 10764 O O . ASP D 1 353 ? 33.930 17.014 -23.815 1.00 58.93 352 ASP D O 1
ATOM 10769 N N . GLN D 1 354 ? 32.078 15.752 -23.659 1.00 58.00 353 GLN D N 1
ATOM 10770 C CA . GLN D 1 354 ? 31.339 16.513 -24.667 1.00 59.32 353 GLN D CA 1
ATOM 10771 C C . GLN D 1 354 ? 30.710 17.761 -24.037 1.00 60.79 353 GLN D C 1
ATOM 10772 O O . GLN D 1 354 ? 30.553 17.864 -22.818 1.00 61.57 353 GLN D O 1
#

Radius of gyration: 34.82 Å; Cα contacts (8 Å, |Δi|>4): 3150; chains: 4; bounding box: 98×78×97 Å

Secondary structure (DSSP, 8-state):
------GGGTT-----PPP--TTSEE-SS---SPPPPHHHHHHHHHHHTTTTSPP-TT-HHHHHHHHHHH-TT--GGGEEEESHHHHHHHHHHHHH--TT-EEEEEES--TTHHHHHHHTT-EEEEEEPBTTB--HHHHHHT--TTEEEEEEESSPTTT-----HHHHHHHHHHS-TTSEEEEE-TTGGG--TT----HHHHHHH-TTEEEEEESSSTT--TTT--EEEE--HHHHHHHHHHSPTT-S-HHHHHHHHHHHHTHHHHHHHHHHHHHHHHHHHHHHHHHT-------SSEEEE--GGGHHHHHHHHHHTTEE-EEETTTEEEEE---HHHHHHHHHHHHHHHHH-/------GGGTT-----PPP--TTSEE-SS----PPPPHHHHHHHHHHHTTTTSPP-TT-HHHHHHHHHHH-TT--GGGEEEESHHHHHHHHHHHHH--TT-EEEEEES--TTHHHHHHHTT-EEEEEEPBTTB--HHHHHHT--TTEEEEEEESSPTTT-----HHHHHHHHHHS-TTSEEEEE-TTGGG--TT----HHHHHHH-TTEEEEEESSSTT--TTT--EEEE--HHHHHHHHHHS-TT-S-HHHHHHHHHHHHTHHHHHHHHHHHHHHHHHHHHHHHHTT-------SSEEEE--GGGHHHHHHHHHHTTEE-EEETTTEEEEE---HHHHHHHHHHHHHHHHT-/------GGGTT-----PPP--TTSEEESS--------HHHHHHHHHHHTTTTSPP-TT-HHHHHHHHHHH-TT--GGGEEEESHHHHHHHHHHHHH--TT-EEEEEES--TTHHHHHHHTT-EEEEEEPBTTB--HHHHHHT--TTEEEEEEESSPTTT-----HHHHHHHHHHS-TTSEEEEE-TTGGG--TT----HHHHHHH-TTEEEEEESSSTT--TTT--EEEEE-HHHHHHHHHHSPTT-S-HHHHHHHHHHHHTHHHHHHTHHHHHHHHHHHHHHHHHTT-------SSEEEE--GGGHHHHHHHHHHTTEEEEEETTTEEEEE---HHHHHHHHHHHHHHHHT-/------GGGTT-----PPP--TTSEEESS--------HHHHHHHHHHHTTTTSPP-TT-HHHHHHHHHHH-TT--GGGEEEESSHHHHHHHHHHHH--TT-EEEEEES--TTHHHHHHHTT-EEEEEEPBTTB--HHHHHHT--TTEEEEEEESS-TTT-----HHHHHHHHHHS-TTSEEEEE-TTGGG--TT----HHHHHHH-TTEEEEEESSSTT--TTT--EEEE--HHHHHHHHHHSPTT-S-HHHHHHHHHHHHTHHHHHHHHHHHHHHHHHHHHHHHHTT-------SSEEEE--GGGHHHHHHHHHHTTEEEEEETTTEEEEE---HHHHHHHHHHHHHHHHH-

GO terms:
  GO:0080130 L-phenylalanine:2-oxoglutarate transaminase activity (F, EXP)
  GO:0008793 aromatic-amino-acid:2-oxoglutarate transaminase activity (F, EXP)

B-factor: mean 30.61, std 8.17, range [17.03, 76.09]

CATH classification: 3.90.1150.10 (+1 more: 3.40.640.10)

Sequence (1412 aa):
VTARLRPELAGLPVYVPGKTVPGAIKLASNETVFGPLPSVRAAIDRATDTVNRYPDNGCVQLKAALARHHLGPDFAPEHVAVGCGSVSLCQQLVQVTASVGDEVVFGWRSFELYPPQVRVAGAIPIQVPLTTDHTFDLYAMLATVTDRTRLIFVCNPNNPTSTVVGPDALARRFVEAVPAHILIAIDEAYVEYIRDGMRPDSLGLVRAHNNVVVVLRTFSKAYGLAGLRIGYAIGHPDVITALDKVYVPFTVSSIGQAAAIASLDAADELLARTDTVVAERARVSAELRAAGFTLPPSQANFVWLPLGSRTQDFVEQAADARIVVRPYGTDGVRVTVAAPEENDAFLRFARRWRSDQVTARLRPELAGLPVYVPGKTVPGAIKLASNETVFGPLPSVRAAIDRATDTVNRYPDNGCVQLKAALARHLGPDFAPEHVAVGCGSVSLCQQLVQVTASVGDEVVFGWRRSFELYPPQVRVAGAIPIQVPLTDHTFDLYAMLATVTDRTRLIFVCNPNNPTSTVVGPDALARFVEAVPAHILIAIDEAYVEYIRDGMRPDSLGLVRAHNNVVVLRTFSKAYGLAGLRIGYAIGHPDVITALDKVYVPFTVSSIGQAAAIASLDAADELLARTDTVVAERARVSAELRAAGFTLPPSQANFVWLPLGSRTQDFVEQAADARIVVRPYGTDGVRVTVAAPEENDAFLRFARRWRSDQVTARLRPELAGLPVYVPGKTVPGAIKLASNETVFGPLPSVRAAIDRATDTVNRYPDNGCVQLKAALARRHLGPDFAPEHVAVGCGSVSLCQQLVQVTASVGDEVVFGWRSFELYPPQVRVAGAIPIQVPLTDHTFDLYAMLATVTDRTRLIFVCNPNNPTSTVVGPDALARFVEAVPAHILIAIDEAYVEYIRDGMRPDSLGLVRAHNNVVVLRTFSKAYGLAGLRIGYAIGHPDVITALDKVYVPFTVSSIGQAAAIASLDAADELLARTDTVVAERARVSAELRAAGFTLPPSQANFVWLPLGSRTQDFVEQAADARIVVRPYGTDGVRVTVAAPEENDAFLRFARRWRSDQVTARLRPELAGLPVYVPGKTVPGAIKLASNETVFGPLPSVRAAIDRATDTVNRYPDNGCVQQLKAALARHLGPDFAPEHVAVGCGSVSLCQQLVQVTASVGDEVVFGWRSFELYPPQVRVAGAIPIQVPLTDHTFDLYAMLATVTDRTRLIFVCNPNNPTSTVVGPDALARFVEAVPAHILIAIDEAYVEYIRDGMRPDSLGLVRAHNNVVVLRTFSKAYGLAGLRIGYAIGHPDVITALDKVYVPFTVSSIGQAAAIASLDAADELLARTDTVVAERARVSAELRAAGFTLPPSQANFVWLPLGSRTQDFVEQAADARIVVRPYGTDGVRVTVAAPEENDAFLRFARRWRSDQ

Foldseek 3Di:
DDDDDDPLVVVQLDDDAFDDDPPFDEFAHQAADDDDDPLLVVLLVVLVVVQVDFADQQLVVLLQLVQVLVDDVGHSLQKAKAQAVLRVLLLLCVLWHAAAAEEEEEPPFDSSNQNSCSVRNYHYDHHYADPLETDLVRRQVPDDPRHAEYEAEACTPPQQDGDAQVVVLVSLVSHDQRHAYEYECQFLLQADPPRRHPLVVSQVVGQRYKYKYGCRHLLRPVVQGMIMIGHHSVSSVSSSVPHDGRSRDNSNSSSSSSSSVCVVVSSVVSVVLNVLVVVLQVLLVVLPFDGDDHSGQKTKGQQAQCAVVLQVLCVVLRYGWHDDPRGTIITGRYDPVNSVSSSVSSSVVSVVD/DDDDDDPLPVVQLDDDAFDDDPPFQEFAHQFADDDDDPLLVVLLVVLVVVLVDFADQLLVLLLQLVQVVVHDVGHSLQKAKAQAVLRVLLLLCVLWDAAAAEEEEEPPFDSSNRNSCSVRNHHYHYFYADPLERDLVRRQVPDDPRHGEYEAEACTPPQQHGDAQVVVVVSLVSHPQRHAYEYECAFLLQADPPRRHPLVVSQVVGQRYKYKYGCRHLLRPVVQGMIMIGHHSVSSVSSSVPHDGRSRGNSNSSSSSSSSVVVVVSSVCSVVLNVLLVVLQVLLVVLPFDGDDHSGQKTKGQQFQCAVVLQVQCVVLSYTWHDDHRGTIIGGRYDPVSSVSSSVSSSVVSVVD/DDDDDDPLVVVQLDDDAFDDDPPFAEFAHQFADDDDDPLLVVLLVVLVVVLVDFADQQLVLLLQLVQVVLHDVGHSLQKAKAQAVLRVLLLLCVLWDAAAAEEEEEPPFDSSNRNSCSVRNYYYHYFYADPLETPLVRRQVPDDPRHGEYEAEACTPPQQDGDALVVVLVSLVSHDQRHAYEYECQFLLQADPPRRHPLVVSQVVGQRYKYKYGCRHLVRPVVQGMIMMGHHSVVSVSSSVPHDGRSRDNSNSSSSSSSSVVVVVSSVVSVVLNVLLVVLQVLLVVLVFDGDDHRGQKTKGQQFQCAVVLQVQCVVLSYTWHDDHRGTIIGGRYDPVSSVSSSVSSSVVSVVD/DDDDDDPLVVVQLDDDAFDDDPPFDEFAHQFADDDDDPLLVVLLVVLVVVQVDFADQQLVLLLQLVQVVLDDVGHSLQKAKAQAVLRVLLLLLVLWDAAAAEEEEEPPFDSSNRNSCSVRNYYYHYFYDDQLERDLVSRQVPDDPRYAEYEAEACTPPQQDGDAQVVVLVSLVPRPQNHAYEYEPQFLLQADPPRRHPLVVSQVVGQRYKYKYGCRHLVRPVVQGMIMIGHHSVVSVSSSVPHDGRSRDNSNSSSSSSSSVCVVVSSVCSVVLNVLVVVLQVLLVVLPFDGDDHSGQKTKGQQAQCAVVLQVQCVVLRYGWHGDPRGTIITGRYDPVNSVSVSVSSSVVSVVD